Protein 3I26 (pdb70)

Nearest PDB structures (foldseek):
  3i27-assembly1_A  TM=1.002E+00  e=7.195E-81  Breda virus serotype 1
  3i26-assembly1_B  TM=1.000E+00  e=5.614E-80  Breda virus serotype 1
  3i27-assembly2_C  TM=1.001E+00  e=2.341E-76  Breda virus serotype 1
  3i1k-assembly1_A  TM=9.760E-01  e=5.670E-63  Porcine torovirus
  5jil-assembly1_A  TM=8.529E-01  e=7.135E-36  Rat coronavirus

Sequence (1456 aa):
TPVTPYYGPGHITFDWCGFGDSRSDCTNPQSPMSLDIPQQLCPKFSSKSSSSMFLSLHWNNHSSFVSYDYFNCGVEKVFYEGVNFSPRKQYSCWDEGVDGWIELKTRFYTKLYQMATTSRCIKLIQLQAPSSLPTLQAGVCRTNKQLPDNPRLALLSDTVPTSVQFVLPGSSGTTICTKHLVPFCYLNHGCFTTGGSCLPFGVSYVSDSFYYGYYDATPTESHDYVCDYLFMEPGTYNASTVGKFLVYPTKSYCMDTMNITVPVQAVQSIWSEQYASDDAIGQACKAPYCIFYNKTTPYTVTNGSDANHGDDEVRMMMQGLLRNSSCISPQGSTPLALYSTEMIYEPNYGSCPQFYKLFDTSGNETPVTPYYGPGHITFDWCGFGDSRSDCTNPQSPMSLDIPQQLCPKFSSKSSSSMFLSLHWNNHSSFVSYDYFNCGVEKVFYEGVNFSPRKQYSCWDEGVDGWIELKTRFYTKLYQMATTSRCIKLIQLQAPSSLPTLQAGVCRTNKQLPDNPRLALLSDTVPTSVQFVLPGSSGTTICTKHLVPFCYLNHGCFTTGGSCLPFGVSYVSDSFYYGYYDATPQIGSTESHDYVCDYLFMEPGTYNASTVGKFLVYPTKSYCMDTMNITVPVQAVQSIWSEQYASDDAIGQACKAPYCIFYNKTTPYTVTNGSDANHGDDEVRMMMQGLLRNSSCISPQGSTPLALYSTEMIYEPNYGSCPQFYKLFDTPVTPYYGPGHITFDWCGFGDSRSDCTNPQSPMSLDIPQQLCPKFSSKSSSSMFLSLHWNNHSSFVSYDYFNCGVEKVFYEGVNFSPRKQYSCWDEGVDGWIELKTRFYTKLYQMATTSRCIKLIQLQAPSSLPTLQAGVCRTNKQLPDNPRLALLSDTVPTSVQFVLPGSSGTTICTKHLVPFCYLNHGCFTTGGSCLPFGVSYVSDSFYYGYYDATPESHDYVCDYLFMEPGTYNASTVGKFLVYPTKSYCMDTMNITVPVQAVQSIWSEQYASDDAIGQACKAPYCIFYNKTTPYTVTNGSDANHGDDEVRMMMQGLLRNSSCISPQGSTPLALYSTEMIYEPNYGSCPQFYKLFTPVTPYYGPGHITFDWCGFGDSRSDCTNPQSPMSLDIPQQLCPKFSSKSSSSMFLSLHWNNHSSFVSYDYFNCGVEKVFYEGVNFSPRKQYSCWDEGVDGWIELKTRFYTKLYQMATTSRCIKLIQLQAPSSLPTLQAGVCRTNKQLPDNPRLALLSDTVPTSVQFVLPGSSGTTICTKHLVPFCYLNHGCFTTGGSCLPFGVSYVSDSFYYGYYDATPQIGSTESHDYVCDYLFMEPGTYNASTVGKFLVYPTKSYCMDTMNITVPVQAVQSIWSEQYASDDAIGQACKAPYCIFYNKTTPYTVTNGSDANHGDDEVRMMMQGLLRNSSCISPQGSTPLALYSTEMIYEPNYGSCPQFYKLFDTSGNE

Solvent-accessible surface area: 57028 Å² total; per-residue (Å²): 151,89,20,72,12,52,82,0,0,0,40,54,65,178,28,10,1,0,0,0,1,11,2,3,6,48,111,26,128,86,26,61,91,1,4,0,10,17,99,122,19,16,115,66,19,7,12,82,27,56,0,0,0,0,1,0,0,0,0,48,41,42,116,74,7,60,21,45,98,0,84,28,31,0,30,4,0,0,2,1,2,0,3,24,3,4,23,102,60,103,7,14,0,28,57,23,28,25,120,18,0,27,84,5,1,26,84,0,0,36,55,0,1,72,10,0,5,45,0,87,10,0,42,10,13,94,17,75,51,6,92,87,40,51,37,32,121,63,10,103,3,115,52,134,90,76,22,1,41,0,1,68,9,0,28,8,89,71,73,88,96,32,52,4,88,1,75,1,40,44,52,24,74,137,6,97,1,52,8,0,0,0,0,0,2,18,4,23,102,5,11,28,76,34,77,81,52,57,21,42,0,2,5,13,0,42,31,157,96,48,56,47,8,9,36,28,44,81,169,180,75,45,2,31,4,23,0,33,14,17,92,1,102,48,33,80,12,49,0,21,7,42,4,25,2,0,1,7,1,30,6,0,0,0,0,22,75,22,149,99,36,13,13,0,0,0,1,12,3,29,39,9,145,141,78,49,40,21,59,2,3,14,95,0,6,113,41,41,20,2,0,42,0,64,19,120,63,60,10,63,38,108,117,28,40,76,55,15,29,0,0,60,31,0,60,123,4,0,80,0,1,82,93,118,8,22,0,0,0,27,41,1,0,0,36,65,4,39,62,0,61,68,87,31,125,78,12,26,18,46,22,25,7,7,44,102,86,78,50,64,137,72,66,130,132,157,52,36,88,9,48,81,0,0,0,13,52,70,161,23,9,2,0,0,0,1,9,2,2,8,47,114,26,125,95,25,61,90,2,2,0,8,18,98,121,19,17,118,68,18,7,13,77,26,53,0,0,0,0,2,0,0,0,0,50,105,59,129,77,10,53,23,60,93,0,88,30,32,0,36,5,0,0,2,1,1,0,3,26,3,4,21,102,54,104,8,13,0,35,70,22,30,34,118,18,0,27,84,5,1,27,81,0,0,36,57,0,1,71,10,0,5,50,0,82,10,0,43,7,12,102,16,144,76,9,94,114,63,53,108,35,131,68,12,102,3,152,52,126,90,75,25,2,37,0,1,68,8,0,33,7,93,69,73,85,100,44,52,9,100,1,73,1,40,43,54,22,72,142,6,96,2,52,9,0,0,0,0,0,2,11,4,26,88,3,6,25,72,29,79,78,58,52,23,43,0,2,4,17,0,41,39,159,104,45,62,43,5,10,35,31,42,81,104,52,140,74,120,98,62,42,4,30,6,22,0,32,14,16,90,0,106,47,32,70,12,38,0,26,8,37,4,20,1,0,2,8,1,31,1,0,0,0,0,22,83,23,147,99,40,12,10,0,0,0,1,15,3,28,35,7,148,124,84,53,42,24,67,2,3,4,99,0,5,101,36,36,25,2,0,44,0,61,18,119,62,64,10,57,40,106,110,25,43,78,48,12,28,0,0,58,32,0,55,122,4,0,70,0,1,79,112,133,9,26,0,1,0,28,37,0,3,1,73,72,13,49,51,0,53,69,82,28,124,74,13,22,19,50,23,23,5,8,36,77,117,71,63,158,152,56,35,87,10,51,84,0,0,0,14,49,68,161,23,9,1,0,0,0,0,11,2,2,9,45,119,21,125,114,29,74,110,1,4,0,7,19,106,119,21,17,115,70,17,10,14,73,31,57,0,0,0,0,1,0,0,0,0,49,110,62,123,76,10,56,20,61,100,0,85,26,30,0,37,5,0,0,2,2,2,0,3,25,3,3,20,109,56,105,8,10,0,25,60,23,27,32,116,17,0,28,82,4,0,29,80,0,0,35,59,0,1,73,10,0,6,46,0,83,10,0,46,7,15,104,10,144,77,8,118,94,66,57,109,33,119,74,10,103,4,108,53,140,89,75,24,0,37,0,0,70,9,0,35,9,91,73,73,92,95,43,53,6,97,1,68,2,40,44,56,22,74,135,5,95,2,56,9,0,0,0,0,0,2,16,4,22,108,7,6,26,67,37,86,79,62,56,25,43,0,2,4,15,0,48,34,156,97,43,60,48,7,13,38,29,42,91,151,130,57,2,32,4,25,0,34,13,16,90,1,102,49,27,70,10,44,0,23,10,38,4,31,2,2,4,5,2,26,2,0,0,0,0,24,76,24,158,103,37,10,13,1,0,0,1,12,5,31,30,5,146,126,82,56,41,26,62,2,4,5,90,0,4,97,42,43,29,2,0,46,0,62,19,123,65,58,9,59,37,110,100,28,42,76,51,13,28,0,0,57,26,0,59,123,4,0,76,0,1,75,113,130,10,27,0,0,0,27,38,0,4,0,79,68,13,49,49,0,58,70,85,27,126,80,12,27,20,49,23,23,6,7,41,90,147,82,98,158,68,22,75,12,50,84,0,0,0,38,54,67,170,23,10,1,0,0,0,1,10,2,2,7,47,115,22,124,97,30,59,81,1,4,0,9,19,101,126,20,16,115,66,18,7,13,77,26,55,0,0,0,0,2,0,0,0,0,48,41,40,97,88,10,60,18,54,50,0,87,30,29,0,32,4,1,0,2,1,2,0,3,24,2,4,27,97,53,125,7,14,0,22,60,22,29,48,118,17,1,25,84,5,2,27,80,0,0,37,57,0,1,72,10,0,7,49,0,89,9,0,43,4,12,55,11,103,65,6,102,86,46,52,39,33,124,63,10,96,2,112,52,138,89,76,24,1,41,0,1,65,8,0,27,6,89,69,72,86,98,34,51,5,92,1,59,1,32,43,52,23,73,142,7,97,1,54,8,0,0,0,0,0,2,14,5,25,88,4,4,25,60,30,84,64,64,57,29,44,0,1,3,16,0,43,37,161,99,45,60,48,7,10,40,28,40,84,108,49,194,41,131,118,44,58,0,32,4,22,0,33,14,15,90,1,102,49,32,79,13,52,0,22,6,41,5,27,2,0,2,7,0,32,0,0,0,0,0,23,75,21,150,93,48,12,15,1,0,1,1,20,5,25,37,10,144,139,74,53,42,24,67,2,3,7,91,0,6,92,36,42,22,2,0,43,0,61,18,124,62,59,10,60,36,108,99,27,40,76,60,14,30,0,0,58,30,0,61,126,3,0,80,0,1,75,96,122,8,25,0,0,0,28,41,1,0,0,35,64,10,42,63,0,56,67,79,27,120,82,11,28,20,48,25,26,7,8,40,88,87,87,43,67,138,68,77,126,126

Secondary structure (DSSP, 8-state):
--B--BSS---SSS-EEEEESGGG-TTSTTTTTT-SS-GGGGGGEEE-TT--HHHHHH---BTTB-----EEE-SEEEEE--TTSSGGG---SSSSHHHHHHHHHHHHHHHHHHHHTT-SEEEEEEPPPPSS---EEE---TT-SPPPSSSEEEEESS---EEEEEEE-SEETTEE-SEEEEEEEEE-SS-EEETTEEE-EEEEEEETTEEEEEEE--------EEEEEEEE-SEEEEEEESSSEEEE-SEEEEE---SS---EEEE-----TTS----HHHHHS-TTTEEEE--SS---EEEEEETTEEEHHHHHHHGGGGS--SEEETTEEE-S-SEESS---SS-EES-PEEGGGG--S---/--B--BSS---SSS-EEEEESGGG-TTSTTTTTT-SS-GGGGGGEEE-TT--HHHHHH--SBTTB-----EEE-SEEEEE--TTSSGGG---SSTTHHHHHHHHHHHHHHHHHHHHTT-SEEEEEEPPPPTT----EEP--TT-SPPPSSSEEEE-SS-S-EEEEEEE-SEETTEE-SEEEEEEEEE-SS-EEETTEEE-EEEEEEETTEEEEEEE-PPPPTT-----EEEEEEEE-SEEEEEEESSSEEEE-SEEEEE---SS---EEEE-----TTS----HHHHH--TTTEEEE--SS---EEEEEETTEEEHHHHHHHGGGGS--SEEETTEEE-S-SEESS---SS-EES--EEGGGG-/--B-PBSS--BSSS-EEEEESGGG-TTSTTTTTT-SS-GGGGGGEEE-TT--HHHHHH--SBTTB-----EEE-SEEEEE--TTSSGGG---SSTTHHHHHHHHHHHHHHHHHHHHTT-SEEEEEE----TT---EEE---TTSSPPPSSSEEEEESS-S-EEEEEEE-SEETTEE-SEEEEEEEEE-SS-EEETTEEE-EEEEEE-SS-EEEEEE-------EEEEEEEE-SEEEEEEESSSEEEE-SEEEEE---SS---EEEE-----TTS----HHHHHS-TTTEEEE--SS---EEEEEETTEEEHHHHHHHGGGGSB-SEEETTEEE-S-SEESS---SS-EES-PEEGGG-/--B-PBSS---SSS-EEEEESGGG-TTSTTTTTT-SS-GGGGGGEEE-TT--HHHHHH--SBTTB-----EEE-SEEEEE--TTSSGGG---SSTTHHHHHHHHHHHHHHHHHHHHTT-SEEEEEEPPPPSS---EEEP--TT-SPPPSSSEEEEESS-S-EEEEEEE-SEETTEE-SEEEEEEEEE-SS-EESSSSEE-EEEEEEETTEEEEEEE-PPPSSS-----EEEEEEEE-SEEEEEEESSSEEEE-SEEEEE---SS---EEEE-----TTS----HHHHH--TTTEEEE--SS---EEEEEETTEEEHHHHHHHGGGGS--SEEETTEEE-S-SEESS---SS-EES-PEEGGGG--SS--

GO terms:
  GO:0001681 sialate O-acetylesterase activity (F, IDA)
  GO:0030246 carbohydrate binding (F, IMP)

B-factor: mean 25.12, std 9.54, range [10.45, 76.79]

InterPro domains:
  IPR003860 Haemagglutinin-esterase glycoprotein, haemagglutinin domain [PF02710] (122-261)
  IPR007142 Haemagglutinin-esterase glycoprotein, core [PF03996] (2-377)
  IPR008980 Viral capsid/haemagglutinin protein [SSF49818] (133-277)

Radius of gyration: 41.11 Å; Cα contacts (8 Å, |Δi|>4): 3848; chains: 4; bounding box: 92×136×105 Å

Foldseek 3Di:
DAKAFQFFFADQDPFEAEEEEQQLACVPPFPPLQHLFDVVCSVRYQYYHLADPVLQQFADDDPLGHHGFGKDFGLEYEYAYDASLFCLVFDFFFDCGSVQVLVVLLQQLLVVLQVSQFFGMKTKDFWDDQPDDADWAFDGGPVRDDGGVFFGKTWHPKFAKDKTKTFDDQADDPGGFQKKWGKDKWWDDAFCDDPHDRHWTKKWKDDPVDIDIDIHHDDVRGTGIHIHIDIGGGDMIITITSTTITTDGGIIIGTDGDPGGHAYEYEDHHFAPVGGGDCSVVSSADPPRYQYRYDPDGQCADRHDDSGGHRPRSSSNSVLHVDNFQKQANSHGIHDDAEYCDDGDDDMDGHDHYHVLVPDDPVPD/DADAFQFFFADADPFEAEEEEQQLACVPPFPPQQHLFPVVCSVRYQYYHLADPVLQQFADDDPNGHHGWGKDFGLEYEYAYDASLFCLVFDFFFPCGSVQVLVVSLQVLLVVLQVCQFFGMKTKDFWDDFPPDADWAFDGGPVRDDGTVFFGKTWHPKFAKDKTKTFQAQADVPAGFQKKWGKDKWWDDAFCDDPHDGHWTKKWKDDPPDTDIDIHHDDDDDPPDGTGIHIHTDIGGGGMIMIITRGTITTGGGIIIGTDGDDGGDAYEYEDHHAAPVGGGDCSNVSSADPPRYQYRYDPDGQCADRHDDSGGHRPVSSSNNVNHVDNFFKQANSHTHHDDQEHCDDGDDDMDGHDHHHVVVVD/DADAFQAFFADQDPFEAEEAEQQLAQVPPFPPQQHLFPVVCSVRYFYYHLADPLLQQFADDDPLGHHDWGKHFGLEYEYAYDASLFCLSQDFFFDCGSVLVLVVLLQLLLVVLQVVQFFGMKTKDFWDDFDVDDDWAFDGGPVRDDGGVFQGKTFDPKFAKDKTKTFQDQADVPGGFQKKWGKDKWWDDAFCDDPHDGHWWKKWKDDPPDIDIDIHHDDPGTHIHIHIDIDGGGMIMTITNGTITTGGGIIIGTDGDDGGHAYEYEDHHAAPVGGGDCSNVSSADPPRYQYRYDPDGQCRDRHDDSGGHRPRSSSNSVNHVDNFFKQANSHTHHDDQEHCDCGDPPMDGHDHHHPVVD/DAWAFQAFFADADPFEAEEEEQQLACVNPFPPQQHLFPPVCSVRYQYYHLADPVLQQFADDDVLRHHDWGKDFGLEYEYAYDASLFCLSQDFFFPCGSVQVLVVSLQLLLVVLQVVQFFGMKTKDFWDPFPDDADWAFDGGPVRPDGTVFFGKTWHPKFAKDKTKTFQAQADVVAGFFKKWGKDKWKDDAFPDDPHDGHKWKKWKDDPVDTDIDIHHDDDDDPDDGIGIHIHTDIGGGGMIITITNTTITTGGRIIIGTDGDPGGHAYEYEDHHFAPVGGGDCSNVSSQDPPRYQYRYDPDGQQADRHPDSGGHRPRSSSNNVNHVDQFQKQANSHGDHDDAEYCDDGDPDMDGDDHHHPVVPDPPPPD

Structure (mmCIF, N/CA/C/O backbone):
data_3I26
#
_entry.id   3I26
#
_cell.length_a   67.790
_cell.length_b   113.430
_cell.length_c   273.540
_cell.angle_alpha   90.00
_cell.angle_beta   90.00
_cell.angle_gamma   90.00
#
_symmetry.space_group_name_H-M   'P 21 21 21'
#
loop_
_entity.id
_entity.type
_entity.pdbx_description
1 polymer Hemagglutinin-esterase
2 branched alpha-D-mannopyranose-(1-3)-beta-D-mannopyranose-(1-4)-2-acetamido-2-deoxy-beta-D-glucopyranose-(1-4)-2-acetamido-2-deoxy-beta-D-glucopyranose
3 branched 2-acetamido-2-deoxy-beta-D-glucopyranose-(1-4)-2-acetamido-2-deoxy-beta-D-glucopyranose
4 branched alpha-D-mannopyranose-(1-6)-beta-D-mannopyranose-(1-4)-2-acetamido-2-deoxy-beta-D-glucopyranose-(1-4)-2-acetamido-2-deoxy-beta-D-glucopyranose
5 branched alpha-D-mannopyranose-(1-3)-[alpha-D-mannopyranose-(1-6)]beta-D-mannopyranose-(1-4)-2-acetamido-2-deoxy-beta-D-glucopyranose-(1-4)-2-acetamido-2-deoxy-beta-D-glucopyranose
6 branched beta-D-mannopyranose-(1-4)-2-acetamido-2-deoxy-beta-D-glucopyranose-(1-4)-2-acetamido-2-deoxy-beta-D-glucopyranose
7 branched alpha-D-mannopyranose-(1-3)-[alpha-D-mannopyranose-(1-6)]alpha-D-mannopyranose-(1-6)-[alpha-D-mannopyranose-(1-3)]beta-D-mannopyranose-(1-4)-2-acetamido-2-deoxy-beta-D-glucopyranose-(1-4)-2-acetamido-2-deoxy-beta-D-glucopyranose
8 non-polymer 2-acetamido-2-deoxy-beta-D-glucopyranose
9 water water
#
loop_
_atom_site.group_PDB
_atom_site.id
_atom_site.type_symbol
_atom_site.label_atom_id
_atom_site.label_alt_id
_atom_site.label_comp_id
_atom_site.label_asym_id
_atom_site.label_entity_id
_atom_site.label_seq_id
_atom_site.pdbx_PDB_ins_code
_atom_site.Cartn_x
_atom_site.Cartn_y
_atom_site.Cartn_z
_atom_site.occupancy
_atom_site.B_iso_or_equiv
_atom_site.auth_seq_id
_atom_site.auth_comp_id
_atom_site.auth_asym_id
_atom_site.auth_atom_id
_atom_site.pdbx_PDB_model_num
ATOM 1 N N . THR A 1 2 ? -5.471 -26.183 -45.415 1.00 25.04 16 THR A N 1
ATOM 2 C CA . THR A 1 2 ? -4.490 -27.255 -45.034 1.00 24.54 16 THR A CA 1
ATOM 3 C C . THR A 1 2 ? -3.672 -26.742 -43.803 1.00 22.53 16 THR A C 1
ATOM 4 O O . THR A 1 2 ? -3.603 -25.554 -43.579 1.00 22.46 16 THR A O 1
ATOM 8 N N . PRO A 1 3 ? -3.084 -27.631 -43.002 1.00 20.95 17 PRO A N 1
ATOM 9 C CA . PRO A 1 3 ? -2.454 -27.212 -41.737 1.00 19.86 17 PRO A CA 1
ATOM 10 C C . PRO A 1 3 ? -1.241 -26.296 -41.925 1.00 17.62 17 PRO A C 1
ATOM 11 O O . PRO A 1 3 ? -0.573 -26.353 -42.945 1.00 17.00 17 PRO A O 1
ATOM 15 N N . VAL A 1 4 ? -0.966 -25.461 -40.936 1.00 16.37 18 VAL A N 1
ATOM 16 C CA . VAL A 1 4 ? 0.111 -24.481 -41.055 1.00 15.25 18 VAL A CA 1
ATOM 17 C C . VAL A 1 4 ? 0.917 -24.524 -39.779 1.00 15.66 18 VAL A C 1
ATOM 18 O O . VAL A 1 4 ? 0.434 -25.008 -38.749 1.00 15.45 18 VAL A O 1
ATOM 22 N N . THR A 1 5 ? 2.145 -24.008 -39.874 1.00 15.99 19 THR A N 1
ATOM 23 C CA . THR A 1 5 ? 3.096 -23.962 -38.783 1.00 15.98 19 THR A CA 1
ATOM 24 C C . THR A 1 5 ? 3.635 -22.526 -38.694 1.00 15.82 19 THR A C 1
ATOM 25 O O . THR A 1 5 ? 4.091 -21.977 -39.700 1.00 15.50 19 THR A O 1
ATOM 29 N N . PRO A 1 6 ? 3.599 -21.924 -37.495 1.00 16.34 20 PRO A N 1
ATOM 30 C CA . PRO A 1 6 ? 4.066 -20.544 -37.425 1.00 16.61 20 PRO A CA 1
ATOM 31 C C . PRO A 1 6 ? 5.513 -20.409 -37.841 1.00 16.60 20 PRO A C 1
ATOM 32 O O . PRO A 1 6 ? 6.345 -21.273 -37.499 1.00 17.08 20 PRO A O 1
ATOM 36 N N . TYR A 1 7 ? 5.787 -19.368 -38.629 1.00 16.66 21 TYR A N 1
ATOM 37 C CA . TYR A 1 7 ? 7.122 -19.066 -39.096 1.00 16.37 21 TYR A CA 1
ATOM 38 C C . TYR A 1 7 ? 7.709 -18.057 -38.101 1.00 16.41 21 TYR A C 1
ATOM 39 O O . TYR A 1 7 ? 7.165 -16.970 -37.935 1.00 16.29 21 TYR A O 1
ATOM 48 N N . TYR A 1 8 ? 8.799 -18.427 -37.445 1.00 16.82 22 TYR A N 1
ATOM 49 C CA . TYR A 1 8 ? 9.349 -17.627 -36.344 1.00 17.14 22 TYR A CA 1
ATOM 50 C C . TYR A 1 8 ? 10.029 -16.338 -36.816 1.00 17.10 22 TYR A C 1
ATOM 51 O O . TYR A 1 8 ? 11.063 -16.365 -37.475 1.00 15.28 22 TYR A O 1
ATOM 60 N N . GLY A 1 9 ? 9.415 -15.209 -36.456 1.00 17.48 23 GLY A N 1
ATOM 61 C CA . GLY A 1 9 ? 9.860 -13.914 -36.923 1.00 17.22 23 GLY A CA 1
ATOM 62 C C . GLY A 1 9 ? 8.647 -13.036 -37.066 1.00 17.04 23 GLY A C 1
ATOM 63 O O . GLY A 1 9 ? 7.515 -13.528 -36.937 1.00 17.72 23 GLY A O 1
ATOM 64 N N . PRO A 1 10 ? 8.862 -11.736 -37.299 1.00 17.12 24 PRO A N 1
ATOM 65 C CA . PRO A 1 10 ? 7.748 -10.852 -37.469 1.00 17.02 24 PRO A CA 1
ATOM 66 C C . PRO A 1 10 ? 7.052 -11.078 -38.808 1.00 17.20 24 PRO A C 1
ATOM 67 O O . PRO A 1 10 ? 7.552 -11.808 -39.654 1.00 16.02 24 PRO A O 1
ATOM 71 N N . GLY A 1 11 ? 5.897 -10.453 -38.975 1.00 17.41 25 GLY A N 1
ATOM 72 C CA . GLY A 1 11 ? 5.200 -10.524 -40.238 1.00 17.84 25 GLY A CA 1
ATOM 73 C C . GLY A 1 11 ? 4.174 -9.408 -40.354 1.00 18.04 25 GLY A C 1
ATOM 74 O O . GLY A 1 11 ? 4.016 -8.596 -39.442 1.00 18.22 25 GLY A O 1
ATOM 75 N N . HIS A 1 12 ? 3.485 -9.367 -41.491 1.00 17.79 26 HIS A N 1
ATOM 76 C CA . HIS A 1 12 ? 2.411 -8.412 -41.678 1.00 17.99 26 HIS A CA 1
ATOM 77 C C . HIS A 1 12 ? 1.272 -9.057 -42.444 1.00 18.04 26 HIS A C 1
ATOM 78 O O . HIS A 1 12 ? 1.519 -9.852 -43.351 1.00 17.62 26 HIS A O 1
ATOM 85 N N . ILE A 1 13 ? 0.038 -8.708 -42.060 1.00 18.17 27 ILE A N 1
ATOM 86 C CA . ILE A 1 13 ? -1.192 -9.231 -42.666 1.00 18.66 27 ILE A CA 1
ATOM 87 C C . ILE A 1 13 ? -1.694 -8.336 -43.806 1.00 19.43 27 ILE A C 1
ATOM 88 O O . ILE A 1 13 ? -2.254 -8.839 -44.771 1.00 18.70 27 ILE A O 1
ATOM 93 N N . THR A 1 14 ? -1.495 -7.018 -43.690 1.00 20.15 28 THR A N 1
ATOM 94 C CA . THR A 1 14 ? -1.954 -6.065 -44.703 1.00 21.53 28 THR A CA 1
ATOM 95 C C . THR A 1 14 ? -0.804 -5.230 -45.267 1.00 21.68 28 THR A C 1
ATOM 96 O O . THR A 1 14 ? 0.304 -5.274 -44.773 1.00 21.79 28 THR A O 1
ATOM 100 N N . PHE A 1 15 ? -1.122 -4.429 -46.275 1.00 22.74 29 PHE A N 1
ATOM 101 C CA . PHE A 1 15 ? -0.188 -3.496 -46.910 1.00 23.25 29 PHE A CA 1
ATOM 102 C C . PHE A 1 15 ? 0.252 -2.371 -45.974 1.00 22.68 29 PHE A C 1
ATOM 103 O O . PHE A 1 15 ? 1.291 -1.753 -46.198 1.00 23.08 29 PHE A O 1
ATOM 111 N N . ASP A 1 16 ? -0.530 -2.141 -44.917 1.00 21.88 30 ASP A N 1
ATOM 112 C CA . ASP A 1 16 ? -0.419 -0.961 -44.069 1.00 21.71 30 ASP A CA 1
ATOM 113 C C . ASP A 1 16 ? 0.452 -1.284 -42.871 1.00 19.94 30 ASP A C 1
ATOM 114 O O . ASP A 1 16 ? -0.050 -1.475 -41.769 1.00 19.59 30 ASP A O 1
ATOM 119 N N . TRP A 1 17 ? 1.753 -1.423 -43.112 1.00 19.29 31 TRP A N 1
ATOM 120 C CA . TRP A 1 17 ? 2.707 -1.750 -42.057 1.00 18.06 31 TRP A CA 1
ATOM 121 C C . TRP A 1 17 ? 3.975 -0.930 -42.217 1.00 18.19 31 TRP A C 1
ATOM 122 O O . TRP A 1 17 ? 4.236 -0.359 -43.273 1.00 17.44 31 TRP A O 1
ATOM 133 N N . CYS A 1 18 ? 4.755 -0.836 -41.149 1.00 17.44 32 CYS A N 1
ATOM 134 C CA . CYS A 1 18 ? 5.989 -0.094 -41.219 1.00 17.80 32 CYS A CA 1
ATOM 135 C C . CYS A 1 18 ? 6.976 -0.592 -40.220 1.00 17.42 32 CYS A C 1
ATOM 136 O O . CYS A 1 18 ? 6.617 -1.294 -39.283 1.00 18.52 32 CYS A O 1
ATOM 139 N N . GLY A 1 19 ? 8.220 -0.186 -40.408 1.00 18.09 33 GLY A N 1
ATOM 140 C CA . GLY A 1 19 ? 9.300 -0.581 -39.510 1.00 17.76 33 GLY A CA 1
ATOM 141 C C . GLY A 1 19 ? 10.047 0.627 -38.987 1.00 17.78 33 GLY A C 1
ATOM 142 O O . GLY A 1 19 ? 10.046 1.695 -39.607 1.00 17.36 33 GLY A O 1
ATOM 143 N N . PHE A 1 20 ? 10.677 0.433 -37.827 1.00 16.77 34 PHE A N 1
ATOM 144 C CA . PHE A 1 20 ? 11.582 1.412 -37.223 1.00 17.32 34 PHE A CA 1
ATOM 145 C C . PHE A 1 20 ? 12.890 0.710 -36.918 1.00 17.09 34 PHE A C 1
ATOM 146 O O . PHE A 1 20 ? 12.892 -0.377 -36.316 1.00 16.94 34 PHE A O 1
ATOM 154 N N . GLY A 1 21 ? 14.002 1.324 -37.289 1.00 16.93 35 GLY A N 1
ATOM 155 C CA . GLY A 1 21 ? 15.271 0.638 -37.118 1.00 16.57 35 GLY A CA 1
ATOM 156 C C . GLY A 1 21 ? 16.514 1.489 -37.039 1.00 16.82 35 GLY A C 1
ATOM 157 O O . GLY A 1 21 ? 16.462 2.696 -36.756 1.00 15.88 35 GLY A O 1
ATOM 158 N N . ASP A 1 22 ? 17.637 0.814 -37.266 1.00 16.37 36 ASP A N 1
ATOM 159 C CA . ASP A 1 22 ? 18.968 1.374 -37.104 1.00 16.88 36 ASP A CA 1
ATOM 160 C C . ASP A 1 22 ? 19.838 0.920 -38.297 1.00 16.92 36 ASP A C 1
ATOM 161 O O . ASP A 1 22 ? 19.288 0.643 -39.361 1.00 16.54 36 ASP A O 1
ATOM 166 N N . SER A 1 23 ? 21.168 0.827 -38.136 1.00 17.06 37 SER A N 1
ATOM 167 C CA . SER A 1 23 ? 22.067 0.436 -39.243 1.00 17.18 37 SER A CA 1
ATOM 168 C C . SER A 1 23 ? 21.645 -0.840 -39.951 1.00 17.36 37 SER A C 1
ATOM 169 O O . SER A 1 23 ? 21.867 -0.993 -41.151 1.00 18.36 37 SER A O 1
ATOM 172 N N . ARG A 1 24 ? 21.080 -1.768 -39.198 1.00 16.88 38 ARG A N 1
ATOM 173 C CA . ARG A 1 24 ? 20.762 -3.082 -39.718 1.00 16.58 38 ARG A CA 1
ATOM 174 C C . ARG A 1 24 ? 19.505 -3.097 -40.615 1.00 16.27 38 ARG A C 1
ATOM 175 O O . ARG A 1 24 ? 19.146 -4.148 -41.144 1.00 17.44 38 ARG A O 1
ATOM 183 N N . SER A 1 25 ? 18.834 -1.954 -40.760 1.00 15.97 39 SER A N 1
ATOM 184 C CA . SER A 1 25 ? 17.746 -1.798 -41.760 1.00 16.92 39 SER A CA 1
ATOM 185 C C . SER A 1 25 ? 17.840 -0.472 -42.520 1.00 17.28 39 SER A C 1
ATOM 186 O O . SER A 1 25 ? 16.827 0.053 -43.003 1.00 17.87 39 SER A O 1
ATOM 189 N N . ASP A 1 26 ? 19.060 0.052 -42.640 1.00 18.17 40 ASP A N 1
ATOM 190 C CA . ASP A 1 26 ? 19.323 1.318 -43.280 1.00 18.24 40 ASP A CA 1
ATOM 191 C C . ASP A 1 26 ? 20.051 1.079 -44.602 1.00 18.94 40 ASP A C 1
ATOM 192 O O . ASP A 1 26 ? 21.242 0.842 -44.611 1.00 18.47 40 ASP A O 1
ATOM 197 N N . CYS A 1 27 ? 19.328 1.179 -45.720 1.00 18.98 41 CYS A N 1
ATOM 198 C CA . CYS A 1 27 ? 19.943 0.989 -47.032 1.00 20.17 41 CYS A CA 1
ATOM 199 C C . CYS A 1 27 ? 20.874 2.118 -47.493 1.00 21.04 41 CYS A C 1
ATOM 200 O O . CYS A 1 27 ? 21.560 1.974 -48.515 1.00 21.64 41 CYS A O 1
ATOM 203 N N . THR A 1 28 ? 20.910 3.222 -46.760 1.00 22.30 42 THR A N 1
ATOM 204 C CA . THR A 1 28 ? 21.815 4.323 -47.069 1.00 22.98 42 THR A CA 1
ATOM 205 C C . THR A 1 28 ? 23.226 4.051 -46.539 1.00 23.36 42 THR A C 1
ATOM 206 O O . THR A 1 28 ? 24.167 4.716 -46.950 1.00 23.54 42 THR A O 1
ATOM 210 N N . ASN A 1 29 ? 23.361 3.092 -45.623 1.00 23.11 43 ASN A N 1
ATOM 211 C CA . ASN A 1 29 ? 24.664 2.684 -45.079 1.00 23.62 43 ASN A CA 1
ATOM 212 C C . ASN A 1 29 ? 25.624 2.325 -46.217 1.00 24.09 43 ASN A C 1
ATOM 213 O O . ASN A 1 29 ? 25.295 1.472 -47.038 1.00 23.79 43 ASN A O 1
ATOM 218 N N . PRO A 1 30 ? 26.831 2.936 -46.241 1.00 25.01 44 PRO A N 1
ATOM 219 C CA . PRO A 1 30 ? 27.794 2.613 -47.294 1.00 25.51 44 PRO A CA 1
ATOM 220 C C . PRO A 1 30 ? 27.999 1.101 -47.538 1.00 25.49 44 PRO A C 1
ATOM 221 O O . PRO A 1 30 ? 28.244 0.709 -48.671 1.00 26.17 44 PRO A O 1
ATOM 225 N N . GLN A 1 31 ? 27.874 0.266 -46.506 1.00 25.65 45 GLN A N 1
ATOM 226 C CA . GLN A 1 31 ? 28.054 -1.190 -46.668 1.00 26.00 45 GLN A CA 1
ATOM 227 C C . GLN A 1 31 ? 26.796 -1.996 -47.032 1.00 25.31 45 GLN A C 1
ATOM 228 O O . GLN A 1 31 ? 26.854 -3.217 -47.072 1.00 25.01 45 GLN A O 1
ATOM 234 N N . SER A 1 32 ? 25.666 -1.334 -47.295 1.00 25.03 46 SER A N 1
ATOM 235 C CA . SER A 1 32 ? 24.417 -2.052 -47.643 1.00 24.41 46 SER A CA 1
ATOM 236 C C . SER A 1 32 ? 24.602 -2.709 -49.006 1.00 24.28 46 SER A C 1
ATOM 237 O O . SER A 1 32 ? 25.211 -2.099 -49.888 1.00 24.86 46 SER A O 1
ATOM 240 N N . PRO A 1 33 ? 24.074 -3.935 -49.204 1.00 23.36 47 PRO A N 1
ATOM 241 C CA . PRO A 1 33 ? 23.248 -4.765 -48.323 1.00 23.02 47 PRO A CA 1
ATOM 242 C C . PRO A 1 33 ? 23.981 -5.765 -47.400 1.00 22.99 47 PRO A C 1
ATOM 243 O O . PRO A 1 33 ? 23.322 -6.536 -46.697 1.00 22.10 47 PRO A O 1
ATOM 247 N N . MET A 1 34 ? 25.312 -5.769 -47.391 1.00 22.58 48 MET A N 1
ATOM 248 C CA . MET A 1 34 ? 26.042 -6.703 -46.537 1.00 23.27 48 MET A CA 1
ATOM 249 C C . MET A 1 34 ? 25.807 -6.379 -45.051 1.00 22.23 48 MET A C 1
ATOM 250 O O . MET A 1 34 ? 25.957 -7.247 -44.188 1.00 22.58 48 MET A O 1
ATOM 255 N N . SER A 1 35 ? 25.452 -5.125 -44.784 1.00 20.76 49 SER A N 1
ATOM 256 C CA . SER A 1 35 ? 25.206 -4.617 -43.422 1.00 19.91 49 SER A CA 1
ATOM 257 C C . SER A 1 35 ? 23.766 -4.788 -42.944 1.00 18.84 49 SER A C 1
ATOM 258 O O . SER A 1 35 ? 23.469 -4.477 -41.803 1.00 18.73 49 SER A O 1
ATOM 261 N N . LEU A 1 36 ? 22.886 -5.317 -43.797 1.00 17.90 50 LEU A N 1
ATOM 262 C CA . LEU A 1 36 ? 21.452 -5.444 -43.468 1.00 17.65 50 LEU A CA 1
ATOM 263 C C . LEU A 1 36 ? 21.115 -6.744 -42.721 1.00 17.45 50 LEU A C 1
ATOM 264 O O . LEU A 1 36 ? 21.731 -7.774 -42.959 1.00 16.98 50 LEU A O 1
ATOM 269 N N . ASP A 1 37 ? 20.114 -6.683 -41.837 1.00 17.05 51 ASP A N 1
ATOM 270 C CA . ASP A 1 37 ? 19.502 -7.889 -41.270 1.00 17.18 51 ASP A CA 1
ATOM 271 C C . ASP A 1 37 ? 18.120 -8.134 -41.876 1.00 17.36 51 ASP A C 1
ATOM 272 O O . ASP A 1 37 ? 17.547 -9.188 -41.624 1.00 17.20 51 ASP A O 1
ATOM 277 N N . ILE A 1 38 ? 17.604 -7.171 -42.659 1.00 17.51 52 ILE A N 1
ATOM 278 C CA . ILE A 1 38 ? 16.315 -7.307 -43.376 1.00 18.01 52 ILE A CA 1
ATOM 279 C C . ILE A 1 38 ? 16.519 -7.497 -44.874 1.00 18.97 52 ILE A C 1
ATOM 280 O O . ILE A 1 38 ? 17.605 -7.201 -45.402 1.00 18.98 52 ILE A O 1
ATOM 285 N N . PRO A 1 39 ? 15.490 -8.002 -45.566 1.00 19.65 53 PRO A N 1
ATOM 286 C CA . PRO A 1 39 ? 15.562 -8.023 -47.014 1.00 20.26 53 PRO A CA 1
ATOM 287 C C . PRO A 1 39 ? 15.739 -6.616 -47.553 1.00 20.70 53 PRO A C 1
ATOM 288 O O . PRO A 1 39 ? 15.014 -5.708 -47.166 1.00 20.88 53 PRO A O 1
ATOM 292 N N . GLN A 1 40 ? 16.709 -6.439 -48.435 1.00 20.98 54 GLN A N 1
ATOM 293 C CA . GLN A 1 40 ? 17.015 -5.128 -48.999 1.00 21.75 54 GLN A CA 1
ATOM 294 C C . GLN A 1 40 ? 15.775 -4.458 -49.588 1.00 20.89 54 GLN A C 1
ATOM 295 O O . GLN A 1 40 ? 15.602 -3.254 -49.480 1.00 20.27 54 GLN A O 1
ATOM 301 N N . GLN A 1 41 ? 14.883 -5.250 -50.171 1.00 21.42 55 GLN A N 1
ATOM 302 C CA . GLN A 1 41 ? 13.679 -4.711 -50.800 1.00 21.38 55 GLN A CA 1
ATOM 303 C C . GLN A 1 41 ? 12.672 -4.179 -49.785 1.00 20.99 55 GLN A C 1
ATOM 304 O O . GLN A 1 41 ? 11.672 -3.571 -50.178 1.00 20.48 55 GLN A O 1
ATOM 310 N N . LEU A 1 42 ? 12.900 -4.444 -48.500 1.00 20.15 56 LEU A N 1
ATOM 311 C CA . LEU A 1 42 ? 12.029 -3.918 -47.458 1.00 19.92 56 LEU A CA 1
ATOM 312 C C . LEU A 1 42 ? 12.536 -2.607 -46.826 1.00 19.75 56 LEU A C 1
ATOM 313 O O . LEU A 1 42 ? 11.841 -1.996 -45.992 1.00 18.16 56 LEU A O 1
ATOM 318 N N . CYS A 1 43 ? 13.710 -2.144 -47.240 1.00 19.16 57 CYS A N 1
ATOM 319 C CA . CYS A 1 43 ? 14.209 -0.852 -46.772 1.00 19.74 57 CYS A CA 1
ATOM 320 C C . CYS A 1 43 ? 13.197 0.295 -46.844 1.00 19.54 57 CYS A C 1
ATOM 321 O O . CYS A 1 43 ? 13.093 1.073 -45.892 1.00 20.21 57 CYS A O 1
ATOM 324 N N . PRO A 1 44 ? 12.450 0.412 -47.954 1.00 19.25 58 PRO A N 1
ATOM 325 C CA . PRO A 1 44 ? 11.522 1.537 -48.002 1.00 19.11 58 PRO A CA 1
ATOM 326 C C . PRO A 1 44 ? 10.379 1.445 -46.982 1.00 18.65 58 PRO A C 1
ATOM 327 O O . PRO A 1 44 ? 9.671 2.422 -46.822 1.00 18.87 58 PRO A O 1
ATOM 331 N N . LYS A 1 45 ? 10.184 0.291 -46.327 1.00 17.97 59 LYS A N 1
ATOM 332 C CA . LYS A 1 45 ? 9.132 0.141 -45.320 1.00 17.97 59 LYS A CA 1
ATOM 333 C C . LYS A 1 45 ? 9.588 0.598 -43.939 1.00 17.16 59 LYS A C 1
ATOM 334 O O . LYS A 1 45 ? 8.762 0.702 -43.024 1.00 16.42 59 LYS A O 1
ATOM 340 N N . PHE A 1 46 ? 10.896 0.849 -43.814 1.00 16.77 60 PHE A N 1
ATOM 341 C CA . PHE A 1 46 ? 11.554 1.178 -42.543 1.00 16.49 60 PHE A CA 1
ATOM 342 C C . PHE A 1 46 ? 11.974 2.660 -42.448 1.00 17.12 60 PHE A C 1
ATOM 343 O O . PHE A 1 46 ? 12.343 3.280 -43.442 1.00 17.97 60 PHE A O 1
ATOM 351 N N . SER A 1 47 ? 11.893 3.187 -41.229 1.00 16.72 61 SER A N 1
ATOM 352 C CA . SER A 1 47 ? 12.429 4.480 -40.844 1.00 17.16 61 SER A CA 1
ATOM 353 C C . SER A 1 47 ? 13.571 4.111 -39.922 1.00 17.33 61 SER A C 1
ATOM 354 O O . SER A 1 47 ? 13.335 3.700 -38.779 1.00 17.46 61 SER A O 1
ATOM 357 N N . SER A 1 48 ? 14.786 4.247 -40.443 1.00 17.14 62 SER A N 1
ATOM 358 C CA . SER A 1 48 ? 15.999 3.702 -39.832 1.00 17.88 62 SER A CA 1
ATOM 359 C C . SER A 1 48 ? 17.179 4.618 -40.114 1.00 17.86 62 SER A C 1
ATOM 360 O O . SER A 1 48 ? 17.278 5.216 -41.191 1.00 18.58 62 SER A O 1
ATOM 363 N N . LYS A 1 49 ? 18.066 4.747 -39.133 1.00 18.52 63 LYS A N 1
ATOM 364 C CA . LYS A 1 49 ? 19.339 5.420 -39.344 1.00 19.17 63 LYS A CA 1
ATOM 365 C C . LYS A 1 49 ? 20.460 4.703 -38.611 1.00 19.00 63 LYS A C 1
ATOM 366 O O . LYS A 1 49 ? 20.349 4.405 -37.415 1.00 17.73 63 LYS A O 1
ATOM 372 N N . SER A 1 50 ? 21.548 4.458 -39.343 1.00 19.02 64 SER A N 1
ATOM 373 C CA . SER A 1 50 ? 22.772 3.887 -38.770 1.00 18.46 64 SER A CA 1
ATOM 374 C C . SER A 1 50 ? 23.222 4.661 -37.528 1.00 18.50 64 SER A C 1
ATOM 375 O O . SER A 1 50 ? 23.250 5.895 -37.524 1.00 19.12 64 SER A O 1
ATOM 378 N N . SER A 1 51 ? 23.527 3.907 -36.472 1.00 18.01 65 SER A N 1
ATOM 379 C CA . SER A 1 51 ? 24.047 4.433 -35.197 1.00 17.24 65 SER A CA 1
ATOM 380 C C . SER A 1 51 ? 22.984 5.066 -34.283 1.00 16.84 65 SER A C 1
ATOM 381 O O . SER A 1 51 ? 23.279 5.431 -33.145 1.00 16.27 65 SER A O 1
ATOM 384 N N . SER A 1 52 ? 21.733 5.158 -34.730 1.00 17.16 66 SER A N 1
ATOM 385 C CA . SER A 1 52 ? 20.689 5.754 -33.887 1.00 16.55 66 SER A CA 1
ATOM 386 C C . SER A 1 52 ? 19.820 4.723 -33.163 1.00 16.95 66 SER A C 1
ATOM 387 O O . SER A 1 52 ? 19.911 3.509 -33.403 1.00 17.84 66 SER A O 1
ATOM 390 N N . SER A 1 53 ? 18.985 5.239 -32.257 1.00 15.57 67 SER A N 1
ATOM 391 C CA . SER A 1 53 ? 17.831 4.517 -31.728 1.00 16.25 67 SER A CA 1
ATOM 392 C C . SER A 1 53 ? 16.712 5.498 -31.394 1.00 15.54 67 SER A C 1
ATOM 393 O O . SER A 1 53 ? 16.933 6.711 -31.332 1.00 13.84 67 SER A O 1
ATOM 396 N N . MET A 1 54 ? 15.507 4.972 -31.179 1.00 14.93 68 MET A N 1
ATOM 397 C CA . MET A 1 54 ? 14.368 5.825 -30.864 1.00 15.51 68 MET A CA 1
ATOM 398 C C . MET A 1 54 ? 14.502 6.437 -29.482 1.00 15.61 68 MET A C 1
ATOM 399 O O . MET A 1 54 ? 14.088 7.584 -29.270 1.00 16.16 68 MET A O 1
ATOM 404 N N . PHE A 1 55 ? 15.073 5.685 -28.551 1.00 15.85 69 PHE A N 1
ATOM 405 C CA . PHE A 1 55 ? 15.387 6.194 -27.222 1.00 16.31 69 PHE A CA 1
ATOM 406 C C . PHE A 1 55 ? 16.432 7.320 -27.257 1.00 16.92 69 PHE A C 1
ATOM 407 O O . PHE A 1 55 ? 16.219 8.383 -26.710 1.00 17.08 69 PHE A O 1
ATOM 415 N N . LEU A 1 56 ? 17.581 7.049 -27.875 1.00 18.15 70 LEU A N 1
ATOM 416 C CA . LEU A 1 56 ? 18.650 8.051 -27.987 1.00 17.63 70 LEU A CA 1
ATOM 417 C C . LEU A 1 56 ? 18.152 9.329 -28.647 1.00 17.03 70 LEU A C 1
ATOM 418 O O . LEU A 1 56 ? 18.428 10.467 -28.182 1.00 16.56 70 LEU A O 1
ATOM 423 N N . SER A 1 57 ? 17.398 9.166 -29.728 1.00 16.21 71 SER A N 1
ATOM 424 C CA . SER A 1 57 ? 16.904 10.306 -30.476 1.00 16.57 71 SER A CA 1
ATOM 425 C C . SER A 1 57 ? 15.858 11.129 -29.716 1.00 16.04 71 SER A C 1
ATOM 426 O O . SER A 1 57 ? 15.717 12.316 -29.961 1.00 16.62 71 SER A O 1
ATOM 429 N N . LEU A 1 58 ? 15.141 10.530 -28.775 1.00 16.35 72 LEU A N 1
ATOM 430 C CA . LEU A 1 58 ? 14.230 11.325 -27.964 1.00 16.20 72 LEU A CA 1
ATOM 431 C C . LEU A 1 58 ? 14.987 12.272 -27.034 1.00 15.63 72 LEU A C 1
ATOM 432 O O . LEU A 1 58 ? 14.584 13.417 -26.883 1.00 16.48 72 LEU A O 1
ATOM 437 N N . HIS A 1 59 ? 16.076 11.792 -26.419 1.00 15.19 73 HIS A N 1
ATOM 438 C CA . HIS A 1 59 ? 16.779 12.573 -25.398 1.00 15.36 73 HIS A CA 1
ATOM 439 C C . HIS A 1 59 ? 17.875 13.450 -25.950 1.00 15.69 73 HIS A C 1
ATOM 440 O O . HIS A 1 59 ? 18.210 14.456 -25.326 1.00 16.01 73 HIS A O 1
ATOM 447 N N . TRP A 1 60 ? 18.446 13.092 -27.107 1.00 15.52 74 TRP A N 1
ATOM 448 C CA . TRP A 1 60 ? 19.561 13.826 -27.640 1.00 15.56 74 TRP A CA 1
ATOM 449 C C . TRP A 1 60 ? 19.378 14.217 -29.077 1.00 16.09 74 TRP A C 1
ATOM 450 O O . TRP A 1 60 ? 18.877 13.434 -29.896 1.00 16.14 74 TRP A O 1
ATOM 461 N N . ASN A 1 61 ? 19.866 15.413 -29.385 1.00 16.44 75 ASN A N 1
ATOM 462 C CA . ASN A 1 61 ? 20.167 15.790 -30.763 1.00 16.92 75 ASN A CA 1
ATOM 463 C C . ASN A 1 61 ? 21.597 15.353 -31.129 1.00 16.73 75 ASN A C 1
ATOM 464 O O . ASN A 1 61 ? 22.177 14.536 -30.443 1.00 16.59 75 ASN A O 1
ATOM 469 N N . ASN A 1 62 ? 22.127 15.839 -32.236 1.00 17.11 76 ASN A N 1
ATOM 470 C CA . ASN A 1 62 ? 23.453 15.408 -32.694 1.00 17.73 76 ASN A CA 1
ATOM 471 C C . ASN A 1 62 ? 24.634 15.903 -31.837 1.00 18.56 76 ASN A C 1
ATOM 472 O O . ASN A 1 62 ? 24.729 17.084 -31.547 1.00 19.28 76 ASN A O 1
ATOM 477 N N . HIS A 1 63 ? 25.534 14.985 -31.468 1.00 18.66 77 HIS A N 1
ATOM 478 C CA . HIS A 1 63 ? 26.825 15.313 -30.826 1.00 19.48 77 HIS A CA 1
ATOM 479 C C . HIS A 1 63 ? 27.837 14.291 -31.293 1.00 20.13 77 HIS A C 1
ATOM 480 O O . HIS A 1 63 ? 27.464 13.349 -31.971 1.00 19.76 77 HIS A O 1
ATOM 487 N N . SER A 1 64 ? 29.102 14.451 -30.909 1.00 21.55 78 SER A N 1
ATOM 488 C CA . SER A 1 64 ? 30.140 13.519 -31.378 1.00 23.37 78 SER A CA 1
ATOM 489 C C . SER A 1 64 ? 29.786 12.053 -31.092 1.00 23.62 78 SER A C 1
ATOM 490 O O . SER A 1 64 ? 30.019 11.197 -31.931 1.00 25.43 78 SER A O 1
ATOM 493 N N . SER A 1 65 ? 29.220 11.755 -29.930 1.00 24.15 79 SER A N 1
ATOM 494 C CA . SER A 1 65 ? 28.826 10.362 -29.625 1.00 24.40 79 SER A CA 1
ATOM 495 C C . SER A 1 65 ? 27.341 10.032 -29.826 1.00 23.10 79 SER A C 1
ATOM 496 O O . SER A 1 65 ? 26.926 8.934 -29.486 1.00 22.71 79 SER A O 1
ATOM 499 N N . PHE A 1 66 ? 26.546 10.958 -30.372 1.00 21.83 80 PHE A N 1
ATOM 500 C CA . PHE A 1 66 ? 25.102 10.750 -30.481 1.00 20.65 80 PHE A CA 1
ATOM 501 C C . PHE A 1 66 ? 24.609 11.048 -31.885 1.00 20.10 80 PHE A C 1
ATOM 502 O O . PHE A 1 66 ? 24.646 12.196 -32.302 1.00 18.92 80 PHE A O 1
ATOM 510 N N . VAL A 1 67 ? 24.138 10.016 -32.590 1.00 19.11 81 VAL A N 1
ATOM 511 C CA . VAL A 1 67 ? 23.556 10.170 -33.928 1.00 18.25 81 VAL A CA 1
ATOM 512 C C . VAL A 1 67 ? 22.032 10.205 -33.759 1.00 18.09 81 VAL A C 1
ATOM 513 O O . VAL A 1 67 ? 21.399 9.185 -33.491 1.00 18.87 81 VAL A O 1
ATOM 517 N N . SER A 1 68 ? 21.471 11.406 -33.863 1.00 17.45 82 SER A N 1
ATOM 518 C CA . SER A 1 68 ? 20.052 11.633 -33.656 1.00 17.11 82 SER A CA 1
ATOM 519 C C . SER A 1 68 ? 19.365 11.600 -35.013 1.00 17.48 82 SER A C 1
ATOM 520 O O . SER A 1 68 ? 19.839 12.228 -35.958 1.00 17.31 82 SER A O 1
ATOM 523 N N . TYR A 1 69 ? 18.237 10.908 -35.071 1.00 17.69 83 TYR A N 1
ATOM 524 C CA . TYR A 1 69 ? 17.470 10.741 -36.293 1.00 18.02 83 TYR A CA 1
ATOM 525 C C . TYR A 1 69 ? 16.011 11.178 -36.096 1.00 18.60 83 TYR A C 1
ATOM 526 O O . TYR A 1 69 ? 15.411 10.907 -35.065 1.00 18.35 83 TYR A O 1
ATOM 535 N N . ASP A 1 70 ? 15.450 11.837 -37.108 1.00 19.98 84 ASP A N 1
ATOM 536 C CA . ASP A 1 70 ? 14.044 12.243 -37.092 1.00 20.87 84 ASP A CA 1
ATOM 537 C C . ASP A 1 70 ? 13.123 11.068 -37.437 1.00 19.96 84 ASP A C 1
ATOM 538 O O . ASP A 1 70 ? 12.512 11.061 -38.498 1.00 19.46 84 ASP A O 1
ATOM 543 N N . TYR A 1 71 ? 13.018 10.090 -36.541 1.00 18.40 85 TYR A N 1
ATOM 544 C CA . TYR A 1 71 ? 12.211 8.883 -36.811 1.00 18.23 85 TYR A CA 1
ATOM 545 C C . TYR A 1 71 ? 10.776 9.274 -37.189 1.00 18.11 85 TYR A C 1
ATOM 546 O O . TYR A 1 71 ? 10.156 10.120 -36.535 1.00 17.79 85 TYR A O 1
ATOM 555 N N . PHE A 1 72 ? 10.242 8.623 -38.227 1.00 18.14 86 PHE A N 1
ATOM 556 C CA . PHE A 1 72 ? 8.875 8.895 -38.685 1.00 18.40 86 PHE A CA 1
ATOM 557 C C . PHE A 1 72 ? 8.382 7.765 -39.571 1.00 18.23 86 PHE A C 1
ATOM 558 O O . PHE A 1 72 ? 9.009 7.433 -40.582 1.00 17.93 86 PHE A O 1
ATOM 566 N N . ASN A 1 73 ? 7.242 7.195 -39.208 1.00 18.49 87 ASN A N 1
ATOM 567 C CA . ASN A 1 73 ? 6.602 6.223 -40.062 1.00 18.92 87 ASN A CA 1
ATOM 568 C C . ASN A 1 73 ? 5.167 5.992 -39.638 1.00 18.73 87 ASN A C 1
ATOM 569 O O . ASN A 1 73 ? 4.810 6.251 -38.491 1.00 18.94 87 ASN A O 1
ATOM 574 N N . CYS A 1 74 ? 4.361 5.502 -40.576 1.00 19.02 88 CYS A N 1
ATOM 575 C CA . CYS A 1 74 ? 2.958 5.184 -40.336 1.00 18.77 88 CYS A CA 1
ATOM 576 C C . CYS A 1 74 ? 2.612 3.747 -40.724 1.00 18.66 88 CYS A C 1
ATOM 577 O O . CYS A 1 74 ? 3.073 3.232 -41.740 1.00 18.72 88 CYS A O 1
ATOM 580 N N . GLY A 1 75 ? 1.830 3.087 -39.885 1.00 18.29 89 GLY A N 1
ATOM 581 C CA . GLY A 1 75 ? 1.355 1.757 -40.188 1.00 18.04 89 GLY A CA 1
ATOM 582 C C . GLY A 1 75 ? 0.467 1.221 -39.103 1.00 18.00 89 GLY A C 1
ATOM 583 O O . GLY A 1 75 ? 0.748 1.403 -37.924 1.00 17.43 89 GLY A O 1
ATOM 584 N N . VAL A 1 76 ? -0.611 0.548 -39.499 1.00 17.62 90 VAL A N 1
ATOM 585 C CA . VAL A 1 76 ? -1.454 -0.145 -38.546 1.00 18.09 90 VAL A CA 1
ATOM 586 C C . VAL A 1 76 ? -0.634 -1.216 -37.791 1.00 17.83 90 VAL A C 1
ATOM 587 O O . VAL A 1 76 ? -0.689 -1.322 -36.545 1.00 17.34 90 VAL A O 1
ATOM 591 N N . GLU A 1 77 ? 0.156 -1.964 -38.557 1.00 17.73 91 GLU A N 1
ATOM 592 C CA . GLU A 1 77 ? 1.073 -2.987 -38.043 1.00 17.63 91 GLU A CA 1
ATOM 593 C C . GLU A 1 77 ? 2.488 -2.430 -38.008 1.00 17.60 91 GLU A C 1
ATOM 594 O O . GLU A 1 77 ? 2.884 -1.719 -38.910 1.00 17.53 91 GLU A O 1
ATOM 600 N N . LYS A 1 78 ? 3.251 -2.771 -36.970 1.00 17.61 92 LYS A N 1
ATOM 601 C CA . LYS A 1 78 ? 4.523 -2.110 -36.706 1.00 17.52 92 LYS A CA 1
ATOM 602 C C . LYS A 1 78 ? 5.580 -3.091 -36.247 1.00 16.92 92 LYS A C 1
ATOM 603 O O . LYS A 1 78 ? 5.329 -3.903 -35.359 1.00 17.47 92 LYS A O 1
ATOM 609 N N . VAL A 1 79 ? 6.760 -3.013 -36.860 1.00 16.94 93 VAL A N 1
ATOM 610 C CA . VAL A 1 79 ? 7.906 -3.857 -36.510 1.00 17.09 93 VAL A CA 1
ATOM 611 C C . VAL A 1 79 ? 9.076 -2.973 -36.034 1.00 17.63 93 VAL A C 1
ATOM 612 O O . VAL A 1 79 ? 9.602 -2.154 -36.802 1.00 18.88 93 VAL A O 1
ATOM 616 N N . PHE A 1 80 ? 9.494 -3.144 -34.779 1.00 16.65 94 PHE A N 1
ATOM 617 C CA . PHE A 1 80 ? 10.638 -2.407 -34.241 1.00 16.15 94 PHE A CA 1
ATOM 618 C C . PHE A 1 80 ? 11.886 -3.301 -34.234 1.00 15.20 94 PHE A C 1
ATOM 619 O O . PHE A 1 80 ? 11.835 -4.444 -33.799 1.00 14.94 94 PHE A O 1
ATOM 627 N N . TYR A 1 81 ? 12.991 -2.769 -34.736 1.00 14.74 95 TYR A N 1
ATOM 628 C CA . TYR A 1 81 ? 14.288 -3.449 -34.697 1.00 14.34 95 TYR A CA 1
ATOM 629 C C . TYR A 1 81 ? 15.402 -2.414 -34.513 1.00 14.82 95 TYR A C 1
ATOM 630 O O . TYR A 1 81 ? 16.147 -2.087 -35.439 1.00 15.01 95 TYR A O 1
ATOM 639 N N . GLU A 1 82 ? 15.467 -1.903 -33.292 1.00 15.56 96 GLU A N 1
ATOM 640 C CA . GLU A 1 82 ? 16.529 -1.015 -32.848 1.00 15.78 96 GLU A CA 1
ATOM 641 C C . GLU A 1 82 ? 16.569 -1.022 -31.331 1.00 16.29 96 GLU A C 1
ATOM 642 O O . GLU A 1 82 ? 15.776 -1.714 -30.671 1.00 16.53 96 GLU A O 1
ATOM 648 N N . GLY A 1 83 ? 17.504 -0.262 -30.784 1.00 16.44 97 GLY A N 1
ATOM 649 C CA . GLY A 1 83 ? 17.707 -0.200 -29.353 1.00 15.99 97 GLY A CA 1
ATOM 650 C C . GLY A 1 83 ? 19.172 -0.337 -29.014 1.00 16.97 97 GLY A C 1
ATOM 651 O O . GLY A 1 83 ? 19.638 0.289 -28.054 1.00 17.12 97 GLY A O 1
ATOM 652 N N . VAL A 1 84 ? 19.898 -1.161 -29.781 1.00 16.79 98 VAL A N 1
ATOM 653 C CA . VAL A 1 84 ? 21.290 -1.525 -29.444 1.00 16.70 98 VAL A CA 1
ATOM 654 C C . VAL A 1 84 ? 22.216 -0.314 -29.292 1.00 16.82 98 VAL A C 1
ATOM 655 O O . VAL A 1 84 ? 23.121 -0.305 -28.437 1.00 17.28 98 VAL A O 1
ATOM 659 N N . ASN A 1 85 ? 21.991 0.724 -30.079 1.00 16.63 99 ASN A N 1
ATOM 660 C CA . ASN A 1 85 ? 22.854 1.916 -30.014 1.00 17.18 99 ASN A CA 1
ATOM 661 C C . ASN A 1 85 ? 22.709 2.781 -28.748 1.00 16.68 99 ASN A C 1
ATOM 662 O O . ASN A 1 85 ? 23.420 3.763 -28.589 1.00 17.93 99 ASN A O 1
ATOM 667 N N . PHE A 1 86 ? 21.808 2.415 -27.838 1.00 16.57 100 PHE A N 1
ATOM 668 C CA . PHE A 1 86 ? 21.924 2.843 -26.424 1.00 16.03 100 PHE A CA 1
ATOM 669 C C . PHE A 1 86 ? 21.870 1.608 -25.509 1.00 16.05 100 PHE A C 1
ATOM 670 O O . PHE A 1 86 ? 20.772 1.083 -25.179 1.00 15.22 100 PHE A O 1
ATOM 678 N N . SER A 1 87 ? 23.059 1.098 -25.170 1.00 15.73 101 SER A N 1
ATOM 679 C CA . SER A 1 87 ? 23.213 -0.121 -24.391 1.00 16.18 101 SER A CA 1
ATOM 680 C C . SER A 1 87 ? 24.360 0.059 -23.383 1.00 15.46 101 SER A C 1
ATOM 681 O O . SER A 1 87 ? 25.038 1.048 -23.441 1.00 14.47 101 SER A O 1
ATOM 684 N N . PRO A 1 88 ? 24.574 -0.906 -22.480 1.00 15.21 102 PRO A N 1
ATOM 685 C CA . PRO A 1 88 ? 25.640 -0.680 -21.489 1.00 15.84 102 PRO A CA 1
ATOM 686 C C . PRO A 1 88 ? 27.001 -0.524 -22.133 1.00 16.80 102 PRO A C 1
ATOM 687 O O . PRO A 1 88 ? 27.884 0.111 -21.552 1.00 17.09 102 PRO A O 1
ATOM 691 N N . ARG A 1 89 ? 27.187 -1.049 -23.348 1.00 16.91 103 ARG A N 1
ATOM 692 C CA . ARG A 1 89 ? 28.452 -0.816 -24.049 1.00 16.75 103 ARG A CA 1
ATOM 693 C C . ARG A 1 89 ? 28.840 0.651 -24.030 1.00 16.13 103 ARG A C 1
ATOM 694 O O . ARG A 1 89 ? 30.005 0.986 -23.873 1.00 16.12 103 ARG A O 1
ATOM 702 N N . LYS A 1 90 ? 27.856 1.523 -24.228 1.00 16.44 104 LYS A N 1
ATOM 703 C CA . LYS A 1 90 ? 28.101 2.976 -24.311 1.00 16.14 104 LYS A CA 1
ATOM 704 C C . LYS A 1 90 ? 28.616 3.594 -22.996 1.00 15.38 104 LYS A C 1
ATOM 705 O O . LYS A 1 90 ? 29.236 4.646 -22.997 1.00 15.00 104 LYS A O 1
ATOM 711 N N . GLN A 1 91 ? 28.330 2.933 -21.880 1.00 15.02 105 GLN A N 1
ATOM 712 C CA . GLN A 1 91 ? 28.687 3.388 -20.540 1.00 13.91 105 GLN A CA 1
ATOM 713 C C . GLN A 1 91 ? 28.239 4.823 -20.249 1.00 13.98 105 GLN A C 1
ATOM 714 O O . GLN A 1 91 ? 28.933 5.582 -19.548 1.00 13.49 105 GLN A O 1
ATOM 720 N N . TYR A 1 92 ? 27.040 5.163 -20.730 1.00 13.64 106 TYR A N 1
ATOM 721 C CA . TYR A 1 92 ? 26.493 6.486 -20.481 1.00 13.66 106 TYR A CA 1
ATOM 722 C C . TYR A 1 92 ? 25.844 6.565 -19.087 1.00 13.49 106 TYR A C 1
ATOM 723 O O . TYR A 1 92 ? 25.055 5.693 -18.671 1.00 13.90 106 TYR A O 1
ATOM 732 N N . SER A 1 93 ? 26.168 7.628 -18.387 1.00 13.07 107 SER A N 1
ATOM 733 C CA . SER A 1 93 ? 25.413 8.071 -17.202 1.00 13.82 107 SER A CA 1
ATOM 734 C C . SER A 1 93 ? 25.684 9.587 -17.021 1.00 14.14 107 SER A C 1
ATOM 735 O O . SER A 1 93 ? 26.607 10.125 -17.618 1.00 14.26 107 SER A O 1
ATOM 738 N N . CYS A 1 94 ? 24.861 10.254 -16.230 1.00 13.88 108 CYS A N 1
ATOM 739 C CA . CYS A 1 94 ? 24.898 11.720 -16.176 1.00 14.53 108 CYS A CA 1
ATOM 740 C C . CYS A 1 94 ? 25.151 12.195 -14.754 1.00 14.23 108 CYS A C 1
ATOM 741 O O . CYS A 1 94 ? 26.131 12.884 -14.494 1.00 15.08 108 CYS A O 1
ATOM 744 N N . TRP A 1 95 ? 24.256 11.841 -13.837 1.00 15.30 109 TRP A N 1
ATOM 745 C CA . TRP A 1 95 ? 24.488 12.055 -12.386 1.00 15.06 109 TRP A CA 1
ATOM 746 C C . TRP A 1 95 ? 24.872 10.748 -11.685 1.00 16.53 109 TRP A C 1
ATOM 747 O O . TRP A 1 95 ? 25.782 10.073 -12.184 1.00 17.30 109 TRP A O 1
ATOM 758 N N . ASP A 1 96 ? 24.273 10.382 -10.547 1.00 16.38 110 ASP A N 1
ATOM 759 C CA . ASP A 1 96 ? 24.756 9.232 -9.781 1.00 16.32 110 ASP A CA 1
ATOM 760 C C . ASP A 1 96 ? 24.040 7.911 -10.055 1.00 16.22 110 ASP A C 1
ATOM 761 O O . ASP A 1 96 ? 24.357 6.886 -9.451 1.00 16.18 110 ASP A O 1
ATOM 766 N N . GLU A 1 97 ? 23.125 7.923 -11.024 1.00 15.36 111 GLU A N 1
ATOM 767 C CA . GLU A 1 97 ? 22.248 6.781 -11.312 1.00 15.63 111 GLU A CA 1
ATOM 768 C C . GLU A 1 97 ? 22.980 5.588 -11.934 1.00 15.14 111 GLU A C 1
ATOM 769 O O . GLU A 1 97 ? 22.471 4.481 -11.931 1.00 14.03 111 GLU A O 1
ATOM 775 N N . GLY A 1 98 ? 24.150 5.841 -12.508 1.00 15.77 112 GLY A N 1
ATOM 776 C CA . GLY A 1 98 ? 24.914 4.791 -13.133 1.00 15.74 112 GLY A CA 1
ATOM 777 C C . GLY A 1 98 ? 24.309 4.360 -14.468 1.00 16.00 112 GLY A C 1
ATOM 778 O O . GLY A 1 98 ? 23.188 4.758 -14.870 1.00 15.75 112 GLY A O 1
ATOM 779 N N . VAL A 1 99 ? 25.031 3.477 -15.130 1.00 15.06 113 VAL A N 1
ATOM 780 C CA . VAL A 1 99 ? 24.593 2.918 -16.393 1.00 14.84 113 VAL A CA 1
ATOM 781 C C . VAL A 1 99 ? 23.299 2.111 -16.239 1.00 14.80 113 VAL A C 1
ATOM 782 O O . VAL A 1 99 ? 22.432 2.160 -17.116 1.00 15.82 113 VAL A O 1
ATOM 786 N N . ASP A 1 100 ? 23.158 1.391 -15.133 1.00 15.85 114 ASP A N 1
ATOM 787 C CA . ASP A 1 100 ? 21.925 0.624 -14.874 1.00 16.28 114 ASP A CA 1
ATOM 788 C C . ASP A 1 100 ? 20.733 1.590 -14.801 1.00 16.20 114 ASP A C 1
ATOM 789 O O . ASP A 1 100 ? 19.615 1.254 -15.190 1.00 16.73 114 ASP A O 1
ATOM 794 N N . GLY A 1 101 ? 20.956 2.775 -14.242 1.00 16.30 115 GLY A N 1
ATOM 795 C CA . GLY A 1 101 ? 19.921 3.802 -14.169 1.00 16.15 115 GLY A CA 1
ATOM 796 C C . GLY A 1 101 ? 19.384 4.085 -15.551 1.00 16.32 115 GLY A C 1
ATOM 797 O O . GLY A 1 101 ? 18.158 4.140 -15.761 1.00 17.31 115 GLY A O 1
ATOM 798 N N . TRP A 1 102 ? 20.291 4.202 -16.521 1.00 16.73 116 TRP A N 1
ATOM 799 C CA . TRP A 1 102 ? 19.895 4.503 -17.898 1.00 16.56 116 TRP A CA 1
ATOM 800 C C . TRP A 1 102 ? 19.305 3.340 -18.657 1.00 17.35 116 TRP A C 1
ATOM 801 O O . TRP A 1 102 ? 18.485 3.571 -19.554 1.00 17.79 116 TRP A O 1
ATOM 812 N N . ILE A 1 103 ? 19.681 2.111 -18.301 1.00 16.99 117 ILE A N 1
ATOM 813 C CA . ILE A 1 103 ? 18.986 0.930 -18.818 1.00 17.77 117 ILE A CA 1
ATOM 814 C C . ILE A 1 103 ? 17.523 0.864 -18.311 1.00 16.89 117 ILE A C 1
ATOM 815 O O . ILE A 1 103 ? 16.627 0.536 -19.081 1.00 17.55 117 ILE A O 1
ATOM 820 N N . GLU A 1 104 ? 17.297 1.180 -17.042 1.00 16.97 118 GLU A N 1
ATOM 821 C CA . GLU A 1 104 ? 15.921 1.343 -16.522 1.00 17.19 118 GLU A CA 1
ATOM 822 C C . GLU A 1 104 ? 15.117 2.410 -17.285 1.00 16.64 118 GLU A C 1
ATOM 823 O O . GLU A 1 104 ? 13.968 2.148 -17.646 1.00 16.62 118 GLU A O 1
ATOM 829 N N . LEU A 1 105 ? 15.713 3.575 -17.575 1.00 15.39 119 LEU A N 1
ATOM 830 C CA . LEU A 1 105 ? 15.013 4.623 -18.360 1.00 15.24 119 LEU A CA 1
ATOM 831 C C . LEU A 1 105 ? 14.730 4.177 -19.783 1.00 14.33 119 LEU A C 1
ATOM 832 O O . LEU A 1 105 ? 13.644 4.408 -20.302 1.00 12.88 119 LEU A O 1
ATOM 837 N N . LYS A 1 106 ? 15.701 3.512 -20.411 1.00 12.82 120 LYS A N 1
ATOM 838 C CA . LYS A 1 106 ? 15.475 2.879 -21.716 1.00 13.62 120 LYS A CA 1
ATOM 839 C C . LYS A 1 106 ? 14.267 1.967 -21.666 1.00 14.09 120 LYS A C 1
ATOM 840 O O . LYS A 1 106 ? 13.415 2.044 -22.532 1.00 14.31 120 LYS A O 1
ATOM 846 N N . THR A 1 107 ? 14.189 1.140 -20.630 1.00 14.89 121 THR A N 1
ATOM 847 C CA . THR A 1 107 ? 13.104 0.164 -20.490 1.00 15.80 121 THR A CA 1
ATOM 848 C C . THR A 1 107 ? 11.756 0.903 -20.318 1.00 16.45 121 THR A C 1
ATOM 849 O O . THR A 1 107 ? 10.748 0.581 -20.975 1.00 16.88 121 THR A O 1
ATOM 853 N N . ARG A 1 108 ? 11.761 1.920 -19.477 1.00 17.07 122 ARG A N 1
ATOM 854 C CA . ARG A 1 108 ? 10.552 2.771 -19.278 1.00 17.40 122 ARG A CA 1
ATOM 855 C C . ARG A 1 108 ? 10.063 3.377 -20.601 1.00 17.07 122 ARG A C 1
ATOM 856 O O . ARG A 1 108 ? 8.858 3.392 -20.892 1.00 17.55 122 ARG A O 1
ATOM 864 N N . PHE A 1 109 ? 11.000 3.894 -21.375 1.00 16.39 123 PHE A N 1
ATOM 865 C CA . PHE A 1 109 ? 10.690 4.577 -22.619 1.00 16.93 123 PHE A CA 1
ATOM 866 C C . PHE A 1 109 ? 10.033 3.626 -23.618 1.00 16.77 123 PHE A C 1
ATOM 867 O O . PHE A 1 109 ? 8.958 3.892 -24.179 1.00 16.59 123 PHE A O 1
ATOM 875 N N . TYR A 1 110 ? 10.679 2.499 -23.845 1.00 16.64 124 TYR A N 1
ATOM 876 C CA . TYR A 1 110 ? 10.156 1.550 -24.830 1.00 16.14 124 TYR A CA 1
ATOM 877 C C . TYR A 1 110 ? 8.814 0.988 -24.385 1.00 14.81 124 TYR A C 1
ATOM 878 O O . TYR A 1 110 ? 7.929 0.754 -25.229 1.00 14.82 124 TYR A O 1
ATOM 887 N N . THR A 1 111 ? 8.625 0.820 -23.077 1.00 15.01 125 THR A N 1
ATOM 888 C CA . THR A 1 111 ? 7.348 0.314 -22.566 1.00 15.94 125 THR A CA 1
ATOM 889 C C . THR A 1 111 ? 6.231 1.247 -23.018 1.00 16.05 125 THR A C 1
ATOM 890 O O . THR A 1 111 ? 5.198 0.814 -23.602 1.00 15.92 125 THR A O 1
ATOM 894 N N . LYS A 1 112 ? 6.464 2.534 -22.794 1.00 15.16 126 LYS A N 1
ATOM 895 C CA . LYS A 1 112 ? 5.471 3.554 -23.073 1.00 14.89 126 LYS A CA 1
ATOM 896 C C . LYS A 1 112 ? 5.282 3.699 -24.579 1.00 15.00 126 LYS A C 1
ATOM 897 O O . LYS A 1 112 ? 4.146 3.844 -25.064 1.00 15.36 126 LYS A O 1
ATOM 903 N N . LEU A 1 113 ? 6.386 3.691 -25.319 1.00 15.60 127 LEU A N 1
ATOM 904 C CA . LEU A 1 113 ? 6.339 3.789 -26.772 1.00 15.83 127 LEU A CA 1
ATOM 905 C C . LEU A 1 113 ? 5.443 2.709 -27.396 1.00 17.01 127 LEU A C 1
ATOM 906 O O . LEU A 1 113 ? 4.563 3.042 -28.193 1.00 17.12 127 LEU A O 1
ATOM 911 N N . TYR A 1 114 ? 5.691 1.442 -27.041 1.00 16.83 128 TYR A N 1
ATOM 912 C CA . TYR A 1 114 ? 4.930 0.289 -27.578 1.00 17.42 128 TYR A CA 1
ATOM 913 C C . TYR A 1 114 ? 3.444 0.386 -27.168 1.00 18.31 128 TYR A C 1
ATOM 914 O O . TYR A 1 114 ? 2.552 0.124 -27.974 1.00 19.03 128 TYR A O 1
ATOM 923 N N . GLN A 1 115 ? 3.179 0.760 -25.918 1.00 18.64 129 GLN A N 1
ATOM 924 C CA . GLN A 1 115 ? 1.821 0.856 -25.442 1.00 18.71 129 GLN A CA 1
ATOM 925 C C . GLN A 1 115 ? 1.075 1.885 -26.277 1.00 18.38 129 GLN A C 1
ATOM 926 O O . GLN A 1 115 ? -0.012 1.613 -26.776 1.00 18.57 129 GLN A O 1
ATOM 932 N N . MET A 1 116 ? 1.664 3.067 -26.439 1.00 17.36 130 MET A N 1
ATOM 933 C CA . MET A 1 116 ? 1.003 4.162 -27.147 1.00 16.94 130 MET A CA 1
ATOM 934 C C . MET A 1 116 ? 0.885 3.868 -28.647 1.00 15.81 130 MET A C 1
ATOM 935 O O . MET A 1 116 ? -0.095 4.235 -29.269 1.00 15.98 130 MET A O 1
ATOM 940 N N . ALA A 1 117 ? 1.878 3.187 -29.209 1.00 15.32 131 ALA A N 1
ATOM 941 C CA . ALA A 1 117 ? 1.872 2.775 -30.615 1.00 14.71 131 ALA A CA 1
ATOM 942 C C . ALA A 1 117 ? 0.692 1.872 -31.000 1.00 14.77 131 ALA A C 1
ATOM 943 O O . ALA A 1 117 ? 0.277 1.875 -32.154 1.00 14.74 131 ALA A O 1
ATOM 945 N N . THR A 1 118 ? 0.155 1.123 -30.056 1.00 14.31 132 THR A N 1
ATOM 946 C CA . THR A 1 118 ? -0.888 0.151 -30.375 1.00 14.58 132 THR A CA 1
ATOM 947 C C . THR A 1 118 ? -2.233 0.792 -30.768 1.00 15.76 132 THR A C 1
ATOM 948 O O . THR A 1 118 ? -3.066 0.109 -31.339 1.00 15.57 132 THR A O 1
ATOM 952 N N . THR A 1 119 ? -2.428 2.074 -30.462 1.00 15.88 133 THR A N 1
ATOM 953 C CA . THR A 1 119 ? -3.652 2.785 -30.855 1.00 17.25 133 THR A CA 1
ATOM 954 C C . THR A 1 119 ? -3.359 3.984 -31.755 1.00 16.10 133 THR A C 1
ATOM 955 O O . THR A 1 119 ? -4.158 4.893 -31.867 1.00 17.08 133 THR A O 1
ATOM 959 N N . SER A 1 120 ? -2.208 3.974 -32.401 1.00 16.25 134 SER A N 1
ATOM 960 C CA . SER A 1 120 ? -1.779 5.027 -33.290 1.00 16.39 134 SER A CA 1
ATOM 961 C C . SER A 1 120 ? -1.417 4.373 -34.612 1.00 16.87 134 SER A C 1
ATOM 962 O O . SER A 1 120 ? -1.046 3.201 -34.656 1.00 17.45 134 SER A O 1
ATOM 965 N N . ARG A 1 121 ? -1.470 5.144 -35.687 1.00 17.69 135 ARG A N 1
ATOM 966 C CA . ARG A 1 121 ? -0.968 4.679 -36.959 1.00 18.03 135 ARG A CA 1
ATOM 967 C C . ARG A 1 121 ? 0.396 5.318 -37.257 1.00 17.88 135 ARG A C 1
ATOM 968 O O . ARG A 1 121 ? 1.341 4.617 -37.603 1.00 18.88 135 ARG A O 1
ATOM 976 N N . CYS A 1 122 ? 0.492 6.632 -37.101 1.00 17.77 136 CYS A N 1
ATOM 977 C CA . CYS A 1 122 ? 1.741 7.360 -37.327 1.00 17.96 136 CYS A CA 1
ATOM 978 C C . CYS A 1 122 ? 2.465 7.631 -36.012 1.00 17.74 136 CYS A C 1
ATOM 979 O O . CYS A 1 122 ? 1.832 7.842 -34.971 1.00 18.26 136 CYS A O 1
ATOM 982 N N . ILE A 1 123 ? 3.790 7.630 -36.097 1.00 17.66 137 ILE A N 1
ATOM 983 C CA . ILE A 1 123 ? 4.697 7.949 -34.990 1.00 18.01 137 ILE A CA 1
ATOM 984 C C . ILE A 1 123 ? 5.786 8.822 -35.575 1.00 17.85 137 ILE A C 1
ATOM 985 O O . ILE A 1 123 ? 6.455 8.411 -36.523 1.00 18.03 137 ILE A O 1
ATOM 990 N N . LYS A 1 124 ? 5.937 10.034 -35.043 1.00 17.89 138 LYS A N 1
ATOM 991 C CA . LYS A 1 124 ? 6.841 11.042 -35.618 1.00 17.65 138 LYS A CA 1
ATOM 992 C C . LYS A 1 124 ? 7.572 11.807 -34.517 1.00 17.78 138 LYS A C 1
ATOM 993 O O . LYS A 1 124 ? 6.931 12.491 -33.699 1.00 16.38 138 LYS A O 1
ATOM 999 N N . LEU A 1 125 ? 8.904 11.712 -34.514 1.00 17.83 139 LEU A N 1
ATOM 1000 C CA . LEU A 1 125 ? 9.720 12.473 -33.564 1.00 17.25 139 LEU A CA 1
ATOM 1001 C C . LEU A 1 125 ? 9.810 13.905 -34.063 1.00 18.03 139 LEU A C 1
ATOM 1002 O O . LEU A 1 125 ? 10.302 14.162 -35.176 1.00 17.58 139 LEU A O 1
ATOM 1007 N N . ILE A 1 126 ? 9.301 14.829 -33.259 1.00 18.54 140 ILE A N 1
ATOM 1008 C CA . ILE A 1 126 ? 9.276 16.226 -33.626 1.00 18.77 140 ILE A CA 1
ATOM 1009 C C . ILE A 1 126 ? 10.090 17.087 -32.664 1.00 19.31 140 ILE A C 1
ATOM 1010 O O . ILE A 1 126 ? 10.174 16.793 -31.466 1.00 19.33 140 ILE A O 1
ATOM 1015 N N . GLN A 1 127 ? 10.691 18.141 -33.223 1.00 19.61 141 GLN A N 1
ATOM 1016 C CA . GLN A 1 127 ? 11.340 19.193 -32.460 1.00 19.54 141 GLN A CA 1
ATOM 1017 C C . GLN A 1 127 ? 10.256 20.171 -32.057 1.00 19.04 141 GLN A C 1
ATOM 1018 O O . GLN A 1 127 ? 9.614 20.753 -32.915 1.00 18.89 141 GLN A O 1
ATOM 1024 N N . LEU A 1 128 ? 10.029 20.323 -30.760 1.00 18.00 142 LEU A N 1
ATOM 1025 C CA . LEU A 1 128 ? 9.046 21.277 -30.261 1.00 18.38 142 LEU A CA 1
ATOM 1026 C C . LEU A 1 128 ? 9.590 22.696 -30.421 1.00 18.62 142 LEU A C 1
ATOM 1027 O O . LEU A 1 128 ? 10.794 22.874 -30.480 1.00 18.98 142 LEU A O 1
ATOM 1032 N N . GLN A 1 129 ? 8.735 23.707 -30.512 1.00 19.32 143 GLN A N 1
ATOM 1033 C CA . GLN A 1 129 ? 9.269 25.077 -30.438 1.00 20.08 143 GLN A CA 1
ATOM 1034 C C . GLN A 1 129 ? 9.668 25.424 -29.008 1.00 19.62 143 GLN A C 1
ATOM 1035 O O . GLN A 1 129 ? 9.040 24.984 -28.048 1.00 19.11 143 GLN A O 1
ATOM 1041 N N . ALA A 1 130 ? 10.735 26.208 -28.889 1.00 19.69 144 ALA A N 1
ATOM 1042 C CA . ALA A 1 130 ? 11.110 26.818 -27.619 1.00 19.25 144 ALA A CA 1
ATOM 1043 C C . ALA A 1 130 ? 9.938 27.648 -27.072 1.00 18.96 144 ALA A C 1
ATOM 1044 O O . ALA A 1 130 ? 9.199 28.271 -27.844 1.00 19.89 144 ALA A O 1
ATOM 1046 N N . PRO A 1 131 ? 9.725 27.624 -25.744 1.00 19.02 145 PRO A N 1
ATOM 1047 C CA . PRO A 1 131 ? 8.826 28.608 -25.131 1.00 19.10 145 PRO A CA 1
ATOM 1048 C C . PRO A 1 131 ? 9.144 30.020 -25.649 1.00 19.10 145 PRO A C 1
ATOM 1049 O O . PRO A 1 131 ? 10.312 30.415 -25.726 1.00 17.40 145 PRO A O 1
ATOM 1053 N N . SER A 1 132 ? 8.101 30.744 -26.039 1.00 20.14 146 SER A N 1
ATOM 1054 C CA . SER A 1 132 ? 8.253 32.051 -26.692 1.00 21.66 146 SER A CA 1
ATOM 1055 C C . SER A 1 132 ? 8.888 33.089 -25.776 1.00 21.67 146 SER A C 1
ATOM 1056 O O . SER A 1 132 ? 9.702 33.921 -26.222 1.00 23.31 146 SER A O 1
ATOM 1059 N N . SER A 1 133 ? 8.532 33.006 -24.500 1.00 20.83 147 SER A N 1
ATOM 1060 C CA . SER A 1 133 ? 9.202 33.785 -23.469 1.00 19.84 147 SER A CA 1
ATOM 1061 C C . SER A 1 133 ? 10.053 32.847 -22.615 1.00 18.63 147 SER A C 1
ATOM 1062 O O . SER A 1 133 ? 9.562 31.852 -22.063 1.00 18.35 147 SER A O 1
ATOM 1065 N N . LEU A 1 134 ? 11.328 33.196 -22.500 1.00 17.69 148 LEU A N 1
ATOM 1066 C CA . LEU A 1 134 ? 12.288 32.480 -21.663 1.00 16.76 148 LEU A CA 1
ATOM 1067 C C . LEU A 1 134 ? 13.194 33.506 -20.987 1.00 15.73 148 LEU A C 1
ATOM 1068 O O . LEU A 1 134 ? 13.812 34.327 -21.671 1.00 13.90 148 LEU A O 1
ATOM 1073 N N . PRO A 1 135 ? 13.281 33.470 -19.643 1.00 15.10 149 PRO A N 1
ATOM 1074 C CA . PRO A 1 135 ? 14.272 34.247 -18.951 1.00 14.75 149 PRO A CA 1
ATOM 1075 C C . PRO A 1 135 ? 15.678 33.752 -19.228 1.00 15.10 149 PRO A C 1
ATOM 1076 O O . PRO A 1 135 ? 15.852 32.668 -19.806 1.00 14.43 149 PRO A O 1
ATOM 1080 N N . THR A 1 136 ? 16.662 34.517 -18.758 1.00 15.28 150 THR A N 1
ATOM 1081 C CA . THR A 1 136 ? 18.053 34.058 -18.773 1.00 16.14 150 THR A CA 1
ATOM 1082 C C . THR A 1 136 ? 18.197 32.681 -18.160 1.00 16.05 150 THR A C 1
ATOM 1083 O O . THR A 1 136 ? 17.660 32.415 -17.085 1.00 16.59 150 THR A O 1
ATOM 1087 N N . LEU A 1 137 ? 18.913 31.793 -18.839 1.00 16.46 151 LEU A N 1
ATOM 1088 C CA . LEU A 1 137 ? 19.100 30.419 -18.368 1.00 16.81 151 LEU A CA 1
ATOM 1089 C C . LEU A 1 137 ? 20.548 29.959 -18.535 1.00 17.78 151 LEU A C 1
ATOM 1090 O O . LEU A 1 137 ? 21.190 30.258 -19.548 1.00 19.20 151 LEU A O 1
ATOM 1095 N N . GLN A 1 138 ? 21.046 29.228 -17.543 1.00 18.00 152 GLN A N 1
ATOM 1096 C CA . GLN A 1 138 ? 22.328 28.554 -17.624 1.00 17.77 152 GLN A CA 1
ATOM 1097 C C . GLN A 1 138 ? 22.096 27.075 -17.827 1.00 17.15 152 GLN A C 1
ATOM 1098 O O . GLN A 1 138 ? 21.298 26.490 -17.110 1.00 16.93 152 GLN A O 1
ATOM 1104 N N . ALA A 1 139 ? 22.803 26.455 -18.785 1.00 16.71 153 ALA A N 1
ATOM 1105 C CA . ALA A 1 139 ? 22.579 25.032 -19.062 1.00 17.44 153 ALA A CA 1
ATOM 1106 C C . ALA A 1 139 ? 22.982 24.187 -17.887 1.00 16.62 153 ALA A C 1
ATOM 1107 O O . ALA A 1 139 ? 23.987 24.433 -17.240 1.00 17.45 153 ALA A O 1
ATOM 1109 N N . GLY A 1 140 ? 22.219 23.141 -17.634 1.00 16.32 154 GLY A N 1
ATOM 1110 C CA . GLY A 1 140 ? 22.638 22.147 -16.684 1.00 17.04 154 GLY A CA 1
ATOM 1111 C C . GLY A 1 140 ? 23.839 21.390 -17.248 1.00 16.45 154 GLY A C 1
ATOM 1112 O O . GLY A 1 140 ? 24.216 21.550 -18.420 1.00 16.44 154 GLY A O 1
ATOM 1113 N N . VAL A 1 141 ? 24.382 20.516 -16.414 1.00 17.04 155 VAL A N 1
ATOM 1114 C CA . VAL A 1 141 ? 25.480 19.633 -16.792 1.00 16.65 155 VAL A CA 1
ATOM 1115 C C . VAL A 1 141 ? 25.309 18.297 -16.077 1.00 16.98 155 VAL A C 1
ATOM 1116 O O . VAL A 1 141 ? 24.503 18.167 -15.120 1.00 16.26 155 VAL A O 1
ATOM 1120 N N . CYS A 1 142 ? 26.067 17.317 -16.546 1.00 15.97 156 CYS A N 1
ATOM 1121 C CA . CYS A 1 142 ? 26.207 16.017 -15.894 1.00 17.02 156 CYS A CA 1
ATOM 1122 C C . CYS A 1 142 ? 27.394 16.040 -14.955 1.00 17.38 156 CYS A C 1
ATOM 1123 O O . CYS A 1 142 ? 28.423 16.603 -15.299 1.00 18.22 156 CYS A O 1
ATOM 1126 N N . ARG A 1 143 ? 27.256 15.444 -13.764 1.00 17.37 157 ARG A N 1
ATOM 1127 C CA . ARG A 1 143 ? 28.396 15.219 -12.874 1.00 17.20 157 ARG A CA 1
ATOM 1128 C C . ARG A 1 143 ? 29.512 14.486 -13.599 1.00 16.77 157 ARG A C 1
ATOM 1129 O O . ARG A 1 143 ? 30.677 14.826 -13.412 1.00 16.47 157 ARG A O 1
ATOM 1137 N N . THR A 1 144 ? 29.149 13.499 -14.412 1.00 16.45 158 THR A N 1
ATOM 1138 C CA . THR A 1 144 ? 30.136 12.674 -15.153 1.00 15.78 158 THR A CA 1
ATOM 1139 C C . THR A 1 144 ? 30.805 13.447 -16.296 1.00 16.79 158 THR A C 1
ATOM 1140 O O . THR A 1 144 ? 31.737 12.956 -16.912 1.00 16.49 158 THR A O 1
ATOM 1144 N N . ASN A 1 145 ? 30.320 14.645 -16.610 1.00 16.98 159 ASN A N 1
ATOM 1145 C CA . ASN A 1 145 ? 30.793 15.390 -17.782 1.00 18.49 159 ASN A CA 1
ATOM 1146 C C . ASN A 1 145 ? 30.475 14.734 -19.126 1.00 18.15 159 ASN A C 1
ATOM 1147 O O . ASN A 1 145 ? 31.005 15.138 -20.155 1.00 18.42 159 ASN A O 1
ATOM 1152 N N . LYS A 1 146 ? 29.609 13.723 -19.149 1.00 17.54 160 LYS A N 1
ATOM 1153 C CA . LYS A 1 146 ? 29.064 13.287 -20.422 1.00 16.74 160 LYS A CA 1
ATOM 1154 C C . LYS A 1 146 ? 27.950 14.267 -20.847 1.00 16.35 160 LYS A C 1
ATOM 1155 O O . LYS A 1 146 ? 27.552 15.155 -20.093 1.00 14.83 160 LYS A O 1
ATOM 1161 N N . GLN A 1 147 ? 27.447 14.089 -22.060 1.00 16.08 161 GLN A N 1
ATOM 1162 C CA . GLN A 1 147 ? 26.519 15.034 -22.653 1.00 16.00 161 GLN A CA 1
ATOM 1163 C C . GLN A 1 147 ? 25.164 15.009 -21.958 1.00 15.60 161 GLN A C 1
ATOM 1164 O O . GLN A 1 147 ? 24.499 13.987 -21.947 1.00 16.55 161 GLN A O 1
ATOM 1170 N N . LEU A 1 148 ? 24.764 16.152 -21.413 1.00 15.15 162 LEU A N 1
ATOM 1171 C CA . LEU A 1 148 ? 23.414 16.320 -20.838 1.00 15.79 162 LEU A CA 1
ATOM 1172 C C . LEU A 1 148 ? 22.380 16.039 -21.927 1.00 14.64 162 LEU A C 1
ATOM 1173 O O . LEU A 1 148 ? 22.559 16.456 -23.062 1.00 14.81 162 LEU A O 1
ATOM 1178 N N . PRO A 1 149 ? 21.305 15.327 -21.595 1.00 15.58 163 PRO A N 1
ATOM 1179 C CA . PRO A 1 149 ? 20.215 15.253 -22.578 1.00 15.50 163 PRO A CA 1
ATOM 1180 C C . PRO A 1 149 ? 19.727 16.620 -23.002 1.00 14.98 163 PRO A C 1
ATOM 1181 O O . PRO A 1 149 ? 19.625 17.520 -22.171 1.00 16.48 163 PRO A O 1
ATOM 1185 N N . ASP A 1 150 ? 19.427 16.761 -24.291 1.00 14.47 164 ASP A N 1
ATOM 1186 C CA . ASP A 1 150 ? 18.859 17.950 -24.839 1.00 15.19 164 ASP A CA 1
ATOM 1187 C C . ASP A 1 150 ? 17.346 18.016 -24.617 1.00 14.80 164 ASP A C 1
ATOM 1188 O O . ASP A 1 150 ? 16.768 19.084 -24.729 1.00 15.64 164 ASP A O 1
ATOM 1193 N N . ASN A 1 151 ? 16.747 16.867 -24.307 1.00 14.78 165 ASN A N 1
ATOM 1194 C CA . ASN A 1 151 ? 15.305 16.722 -24.052 1.00 14.89 165 ASN A CA 1
ATOM 1195 C C . ASN A 1 151 ? 15.080 15.791 -22.884 1.00 14.78 165 ASN A C 1
ATOM 1196 O O . ASN A 1 151 ? 15.639 14.663 -22.867 1.00 16.95 165 ASN A O 1
ATOM 1201 N N . PRO A 1 152 ? 14.347 16.250 -21.846 1.00 14.65 166 PRO A N 1
ATOM 1202 C CA . PRO A 1 152 ? 13.838 17.602 -21.673 1.00 15.22 166 PRO A CA 1
ATOM 1203 C C . PRO A 1 152 ? 15.013 18.495 -21.356 1.00 14.96 166 PRO A C 1
ATOM 1204 O O . PRO A 1 152 ? 16.057 18.009 -20.915 1.00 16.19 166 PRO A O 1
ATOM 1208 N N . ARG A 1 153 ? 14.895 19.776 -21.641 1.00 15.56 167 ARG A N 1
ATOM 1209 C CA . ARG A 1 153 ? 15.922 20.704 -21.206 1.00 15.56 167 ARG A CA 1
ATOM 1210 C C . ARG A 1 153 ? 15.959 20.827 -19.672 1.00 16.09 167 ARG A C 1
ATOM 1211 O O . ARG A 1 153 ? 14.924 20.896 -19.028 1.00 16.19 167 ARG A O 1
ATOM 1219 N N . LEU A 1 154 ? 17.158 20.781 -19.101 1.00 15.15 168 LEU A N 1
ATOM 1220 C CA . LEU A 1 154 ? 17.425 21.092 -17.706 1.00 15.66 168 LEU A CA 1
ATOM 1221 C C . LEU A 1 154 ? 18.358 22.310 -17.690 1.00 15.37 168 LEU A C 1
ATOM 1222 O O . LEU A 1 154 ? 19.415 22.295 -18.307 1.00 14.59 168 LEU A O 1
ATOM 1227 N N . ALA A 1 155 ? 17.893 23.374 -17.038 1.00 14.88 169 ALA A N 1
ATOM 1228 C CA . ALA A 1 155 ? 18.610 24.642 -16.982 1.00 15.69 169 ALA A CA 1
ATOM 1229 C C . ALA A 1 155 ? 18.290 25.392 -15.669 1.00 15.72 169 ALA A C 1
ATOM 1230 O O . ALA A 1 155 ? 17.378 25.014 -14.908 1.00 15.83 169 ALA A O 1
ATOM 1232 N N . LEU A 1 156 ? 19.070 26.437 -15.409 1.00 15.70 170 LEU A N 1
ATOM 1233 C CA . LEU A 1 156 ? 19.062 27.152 -14.154 1.00 15.30 170 LEU A CA 1
ATOM 1234 C C . LEU A 1 156 ? 18.757 28.623 -14.404 1.00 15.69 170 LEU A C 1
ATOM 1235 O O . LEU A 1 156 ? 19.450 29.314 -15.177 1.00 14.45 170 LEU A O 1
ATOM 1240 N N . LEU A 1 157 ? 17.692 29.085 -13.747 1.00 13.89 171 LEU A N 1
ATOM 1241 C CA . LEU A 1 157 ? 17.305 30.475 -13.743 1.00 14.80 171 LEU A CA 1
ATOM 1242 C C . LEU A 1 157 ? 18.267 31.277 -12.866 1.00 14.26 171 LEU A C 1
ATOM 1243 O O . LEU A 1 157 ? 18.965 30.711 -12.041 1.00 14.49 171 LEU A O 1
ATOM 1248 N N . SER A 1 158 ? 18.241 32.597 -13.010 1.00 15.38 172 SER A N 1
ATOM 1249 C CA . SER A 1 158 ? 19.149 33.486 -12.286 1.00 14.94 172 SER A CA 1
ATOM 1250 C C . SER A 1 158 ? 18.661 33.971 -10.910 1.00 15.52 172 SER A C 1
ATOM 1251 O O . SER A 1 158 ? 19.237 34.901 -10.327 1.00 15.67 172 SER A O 1
ATOM 1254 N N . ASP A 1 159 ? 17.581 33.382 -10.418 1.00 14.17 173 ASP A N 1
ATOM 1255 C CA . ASP A 1 159 ? 17.133 33.628 -9.083 1.00 13.68 173 ASP A CA 1
ATOM 1256 C C . ASP A 1 159 ? 16.361 32.390 -8.598 1.00 14.07 173 ASP A C 1
ATOM 1257 O O . ASP A 1 159 ? 16.427 31.334 -9.221 1.00 13.06 173 ASP A O 1
ATOM 1262 N N . THR A 1 160 ? 15.625 32.524 -7.498 1.00 13.45 174 THR A N 1
ATOM 1263 C CA . THR A 1 160 ? 14.841 31.418 -6.934 1.00 13.60 174 THR A CA 1
ATOM 1264 C C . THR A 1 160 ? 13.361 31.729 -6.917 1.00 13.88 174 THR A C 1
ATOM 1265 O O . THR A 1 160 ? 12.612 31.114 -6.158 1.00 14.84 174 THR A O 1
ATOM 1269 N N . VAL A 1 161 ? 12.934 32.647 -7.783 1.00 13.44 175 VAL A N 1
ATOM 1270 C CA . VAL A 1 161 ? 11.519 33.016 -7.874 1.00 14.77 175 VAL A CA 1
ATOM 1271 C C . VAL A 1 161 ? 10.722 31.879 -8.549 1.00 14.01 175 VAL A C 1
ATOM 1272 O O . VAL A 1 161 ? 11.102 31.433 -9.634 1.00 14.31 175 VAL A O 1
ATOM 1276 N N . PRO A 1 162 ? 9.628 31.410 -7.916 1.00 14.83 176 PRO A N 1
ATOM 1277 C CA . PRO A 1 162 ? 8.764 30.435 -8.627 1.00 15.19 176 PRO A CA 1
ATOM 1278 C C . PRO A 1 162 ? 8.358 31.012 -9.992 1.00 14.46 176 PRO A C 1
ATOM 1279 O O . PRO A 1 162 ? 7.942 32.172 -10.058 1.00 15.30 176 PRO A O 1
ATOM 1283 N N . THR A 1 163 ? 8.482 30.209 -11.041 1.00 14.66 177 THR A N 1
ATOM 1284 C CA . THR A 1 163 ? 8.379 30.644 -12.439 1.00 15.21 177 THR A CA 1
ATOM 1285 C C . THR A 1 163 ? 7.636 29.593 -13.281 1.00 15.88 177 THR A C 1
ATOM 1286 O O . THR A 1 163 ? 7.718 28.404 -13.023 1.00 14.94 177 THR A O 1
ATOM 1290 N N . SER A 1 164 ? 6.914 30.037 -14.307 1.00 16.71 178 SER A N 1
ATOM 1291 C CA . SER A 1 164 ? 6.414 29.106 -15.323 1.00 17.34 178 SER A CA 1
ATOM 1292 C C . SER A 1 164 ? 6.779 29.603 -16.715 1.00 16.65 178 SER A C 1
ATOM 1293 O O . SER A 1 164 ? 6.731 30.802 -16.971 1.00 17.75 178 SER A O 1
ATOM 1296 N N . VAL A 1 165 ? 7.122 28.678 -17.598 1.00 16.79 179 VAL A N 1
ATOM 1297 C CA . VAL A 1 165 ? 7.199 28.961 -19.028 1.00 15.98 179 VAL A CA 1
ATOM 1298 C C . VAL A 1 165 ? 6.181 28.074 -19.747 1.00 16.98 179 VAL A C 1
ATOM 1299 O O . VAL A 1 165 ? 5.793 27.021 -19.237 1.00 17.70 179 VAL A O 1
ATOM 1303 N N . GLN A 1 166 ? 5.731 28.507 -20.922 1.00 17.34 180 GLN A N 1
ATOM 1304 C CA . GLN A 1 166 ? 4.742 27.750 -21.653 1.00 17.81 180 GLN A CA 1
ATOM 1305 C C . GLN A 1 166 ? 5.340 27.016 -22.839 1.00 17.40 180 GLN A C 1
ATOM 1306 O O . GLN A 1 166 ? 6.009 27.607 -23.676 1.00 16.64 180 GLN A O 1
ATOM 1312 N N . PHE A 1 167 ? 5.055 25.722 -22.915 1.00 17.74 181 PHE A N 1
ATOM 1313 C CA . PHE A 1 167 ? 5.435 24.949 -24.081 1.00 17.23 181 PHE A CA 1
ATOM 1314 C C . PHE A 1 167 ? 4.200 24.461 -24.804 1.00 17.39 181 PHE A C 1
ATOM 1315 O O . PHE A 1 167 ? 3.152 24.248 -24.200 1.00 17.82 181 PHE A O 1
ATOM 1323 N N . VAL A 1 168 ? 4.347 24.279 -26.106 1.00 17.64 182 VAL A N 1
ATOM 1324 C CA . VAL A 1 168 ? 3.252 23.866 -26.954 1.00 16.92 182 VAL A CA 1
ATOM 1325 C C . VAL A 1 168 ? 3.506 22.483 -27.507 1.00 17.11 182 VAL A C 1
ATOM 1326 O O . VAL A 1 168 ? 4.533 22.235 -28.157 1.00 17.26 182 VAL A O 1
ATOM 1330 N N . LEU A 1 169 ? 2.578 21.575 -27.228 1.00 17.09 183 LEU A N 1
ATOM 1331 C CA . LEU A 1 169 ? 2.570 20.267 -27.879 1.00 16.85 183 LEU A CA 1
ATOM 1332 C C . LEU A 1 169 ? 1.555 20.418 -29.009 1.00 17.40 183 LEU A C 1
ATOM 1333 O O . LEU A 1 169 ? 0.371 20.561 -28.747 1.00 16.58 183 LEU A O 1
ATOM 1338 N N . PRO A 1 170 ? 2.031 20.433 -30.260 1.00 17.93 184 PRO A N 1
ATOM 1339 C CA . PRO A 1 170 ? 1.133 20.788 -31.352 1.00 18.81 184 PRO A CA 1
ATOM 1340 C C . PRO A 1 170 ? 0.079 19.742 -31.732 1.00 18.93 184 PRO A C 1
ATOM 1341 O O . PRO A 1 170 ? 0.230 18.531 -31.445 1.00 18.30 184 PRO A O 1
ATOM 1345 N N . GLY A 1 171 ? -1.006 20.217 -32.353 1.00 19.28 185 GLY A N 1
ATOM 1346 C CA . GLY A 1 171 ? -2.083 19.318 -32.776 1.00 19.67 185 GLY A CA 1
ATOM 1347 C C . GLY A 1 171 ? -1.776 18.550 -34.052 1.00 19.83 185 GLY A C 1
ATOM 1348 O O . GLY A 1 171 ? -2.507 17.630 -34.422 1.00 20.18 185 GLY A O 1
ATOM 1349 N N . SER A 1 172 ? -0.700 18.935 -34.728 1.00 20.42 186 SER A N 1
ATOM 1350 C CA . SER A 1 172 ? -0.285 18.299 -35.979 1.00 20.78 186 SER A CA 1
ATOM 1351 C C . SER A 1 172 ? 1.116 18.731 -36.284 1.00 20.66 186 SER A C 1
ATOM 1352 O O . SER A 1 172 ? 1.564 19.744 -35.776 1.00 20.02 186 SER A O 1
ATOM 1355 N N . SER A 1 173 ? 1.794 17.950 -37.126 1.00 21.62 187 SER A N 1
ATOM 1356 C CA . SER A 1 173 ? 3.124 18.277 -37.622 1.00 21.78 187 SER A CA 1
ATOM 1357 C C . SER A 1 173 ? 3.162 17.872 -39.085 1.00 22.51 187 SER A C 1
ATOM 1358 O O . SER A 1 173 ? 3.051 16.688 -39.400 1.00 21.55 187 SER A O 1
ATOM 1361 N N . GLY A 1 174 ? 3.300 18.852 -39.975 1.00 22.97 188 GLY A N 1
ATOM 1362 C CA . GLY A 1 174 ? 3.179 18.591 -41.417 1.00 23.78 188 GLY A CA 1
ATOM 1363 C C . GLY A 1 174 ? 1.821 17.962 -41.669 1.00 24.53 188 GLY A C 1
ATOM 1364 O O . GLY A 1 174 ? 0.821 18.477 -41.188 1.00 25.17 188 GLY A O 1
ATOM 1365 N N . THR A 1 175 ? 1.790 16.803 -42.333 1.00 24.66 189 THR A N 1
ATOM 1366 C CA . THR A 1 175 ? 0.530 16.111 -42.599 1.00 24.83 189 THR A CA 1
ATOM 1367 C C . THR A 1 175 ? 0.119 15.164 -41.461 1.00 24.14 189 THR A C 1
ATOM 1368 O O . THR A 1 175 ? -0.954 14.562 -41.509 1.00 23.89 189 THR A O 1
ATOM 1372 N N . THR A 1 176 ? 0.965 15.013 -40.440 1.00 23.12 190 THR A N 1
ATOM 1373 C CA . THR A 1 176 ? 0.685 14.060 -39.385 1.00 22.33 190 THR A CA 1
ATOM 1374 C C . THR A 1 176 ? -0.137 14.701 -38.287 1.00 21.71 190 THR A C 1
ATOM 1375 O O . THR A 1 176 ? 0.209 15.775 -37.798 1.00 22.39 190 THR A O 1
ATOM 1379 N N . ILE A 1 177 ? -1.243 14.066 -37.911 1.00 20.67 191 ILE A N 1
ATOM 1380 C CA . ILE A 1 177 ? -2.062 14.586 -36.838 1.00 20.08 191 ILE A CA 1
ATOM 1381 C C . ILE A 1 177 ? -1.494 14.077 -35.523 1.00 19.16 191 ILE A C 1
ATOM 1382 O O . ILE A 1 177 ? -1.198 12.882 -35.408 1.00 19.59 191 ILE A O 1
ATOM 1387 N N . CYS A 1 178 ? -1.303 14.969 -34.545 1.00 18.73 192 CYS A N 1
ATOM 1388 C CA . CYS A 1 178 ? -0.883 14.542 -33.210 1.00 18.64 192 CYS A CA 1
ATOM 1389 C C . CYS A 1 178 ? -2.064 14.573 -32.245 1.00 18.98 192 CYS A C 1
ATOM 1390 O O . CYS A 1 178 ? -2.385 15.613 -31.699 1.00 20.93 192 CYS A O 1
ATOM 1393 N N . THR A 1 179 ? -2.708 13.425 -32.043 1.00 18.84 193 THR A N 1
ATOM 1394 C CA . THR A 1 179 ? -3.778 13.287 -31.061 1.00 17.91 193 THR A CA 1
ATOM 1395 C C . THR A 1 179 ? -3.197 13.046 -29.658 1.00 17.60 193 THR A C 1
ATOM 1396 O O . THR A 1 179 ? -3.890 13.198 -28.671 1.00 17.24 193 THR A O 1
ATOM 1400 N N . LYS A 1 180 ? -1.942 12.595 -29.597 1.00 17.58 194 LYS A N 1
ATOM 1401 C CA . LYS A 1 180 ? -1.208 12.477 -28.334 1.00 17.08 194 LYS A CA 1
ATOM 1402 C C . LYS A 1 180 ? 0.301 12.584 -28.578 1.00 16.71 194 LYS A C 1
ATOM 1403 O O . LYS A 1 180 ? 0.780 12.527 -29.726 1.00 15.06 194 LYS A O 1
ATOM 1409 N N . HIS A 1 181 ? 1.014 12.749 -27.474 1.00 16.66 195 HIS A N 1
ATOM 1410 C CA . HIS A 1 181 ? 2.448 12.964 -27.462 1.00 16.82 195 HIS A CA 1
ATOM 1411 C C . HIS A 1 181 ? 3.075 12.130 -26.368 1.00 16.61 195 HIS A C 1
ATOM 1412 O O . HIS A 1 181 ? 2.559 12.092 -25.258 1.00 16.63 195 HIS A O 1
ATOM 1419 N N . LEU A 1 182 ? 4.191 11.448 -26.675 1.00 16.29 196 LEU A N 1
ATOM 1420 C CA . LEU A 1 182 ? 5.029 10.840 -25.647 1.00 16.56 196 LEU A CA 1
ATOM 1421 C C . LEU A 1 182 ? 6.109 11.880 -25.323 1.00 15.91 196 LEU A C 1
ATOM 1422 O O . LEU A 1 182 ? 6.877 12.279 -26.193 1.00 15.67 196 LEU A O 1
ATOM 1427 N N . VAL A 1 183 ? 6.142 12.295 -24.064 1.00 16.21 197 VAL A N 1
ATOM 1428 C CA . VAL A 1 183 ? 6.966 13.420 -23.612 1.00 15.89 197 VAL A CA 1
ATOM 1429 C C . VAL A 1 183 ? 7.719 12.998 -22.358 1.00 15.38 197 VAL A C 1
ATOM 1430 O O . VAL A 1 183 ? 7.103 12.463 -21.417 1.00 16.76 197 VAL A O 1
ATOM 1434 N N . PRO A 1 184 ? 9.053 13.233 -22.325 1.00 15.71 198 PRO A N 1
ATOM 1435 C CA . PRO A 1 184 ? 9.811 12.947 -21.127 1.00 16.08 198 PRO A CA 1
ATOM 1436 C C . PRO A 1 184 ? 9.671 14.034 -20.046 1.00 15.55 198 PRO A C 1
ATOM 1437 O O . PRO A 1 184 ? 9.631 15.240 -20.358 1.00 15.37 198 PRO A O 1
ATOM 1441 N N . PHE A 1 185 ? 9.575 13.582 -18.794 1.00 16.18 199 PHE A N 1
ATOM 1442 C CA . PHE A 1 185 ? 9.610 14.422 -17.596 1.00 15.77 199 PHE A CA 1
ATOM 1443 C C . PHE A 1 185 ? 10.763 13.860 -16.765 1.00 15.77 199 PHE A C 1
ATOM 1444 O O . PHE A 1 185 ? 10.726 12.707 -16.358 1.00 16.42 199 PHE A O 1
ATOM 1452 N N . CYS A 1 186 ? 11.776 14.691 -16.546 1.00 15.58 200 CYS A N 1
ATOM 1453 C CA . CYS A 1 186 ? 12.971 14.307 -15.814 1.00 16.02 200 CYS A CA 1
ATOM 1454 C C . CYS A 1 186 ? 13.329 15.349 -14.756 1.00 15.32 200 CYS A C 1
ATOM 1455 O O . CYS A 1 186 ? 12.837 16.494 -14.762 1.00 15.47 200 CYS A O 1
ATOM 1458 N N . TYR A 1 187 ? 14.130 14.888 -13.803 1.00 15.53 201 TYR A N 1
ATOM 1459 C CA . TYR A 1 187 ? 14.509 15.635 -12.633 1.00 15.53 201 TYR A CA 1
ATOM 1460 C C . TYR A 1 187 ? 15.702 14.967 -11.939 1.00 14.85 201 TYR A C 1
ATOM 1461 O O . TYR A 1 187 ? 16.034 13.812 -12.208 1.00 14.70 201 TYR A O 1
ATOM 1470 N N . LEU A 1 188 ? 16.365 15.735 -11.084 1.00 15.10 202 LEU A N 1
ATOM 1471 C CA . LEU A 1 188 ? 17.433 15.254 -10.231 1.00 14.97 202 LEU A CA 1
ATOM 1472 C C . LEU A 1 188 ? 16.824 14.970 -8.851 1.00 15.52 202 LEU A C 1
ATOM 1473 O O . LEU A 1 188 ? 16.301 15.866 -8.189 1.00 14.85 202 LEU A O 1
ATOM 1478 N N . ASN A 1 189 ? 16.876 13.713 -8.455 1.00 16.37 203 ASN A N 1
ATOM 1479 C CA . ASN A 1 189 ? 16.235 13.281 -7.246 1.00 17.26 203 ASN A CA 1
ATOM 1480 C C . ASN A 1 189 ? 17.167 13.366 -6.057 1.00 18.02 203 ASN A C 1
ATOM 1481 O O . ASN A 1 189 ? 18.289 13.926 -6.160 1.00 17.80 203 ASN A O 1
ATOM 1486 N N . HIS A 1 190 ? 16.672 12.850 -4.933 1.00 18.37 204 HIS A N 1
ATOM 1487 C CA . HIS A 1 190 ? 17.433 12.717 -3.693 1.00 20.50 204 HIS A CA 1
ATOM 1488 C C . HIS A 1 190 ? 17.772 14.072 -3.057 1.00 20.12 204 HIS A C 1
ATOM 1489 O O . HIS A 1 190 ? 18.935 14.507 -2.952 1.00 20.26 204 HIS A O 1
ATOM 1496 N N . GLY A 1 191 ? 16.721 14.759 -2.631 1.00 19.16 205 GLY A N 1
ATOM 1497 C CA . GLY A 1 191 ? 16.893 15.910 -1.786 1.00 18.25 205 GLY A CA 1
ATOM 1498 C C . GLY A 1 191 ? 17.176 17.213 -2.485 1.00 17.42 205 GLY A C 1
ATOM 1499 O O . GLY A 1 191 ? 17.242 17.283 -3.729 1.00 16.64 205 GLY A O 1
ATOM 1500 N N . CYS A 1 192 ? 17.381 18.246 -1.663 1.00 16.78 206 CYS A N 1
ATOM 1501 C CA . CYS A 1 192 ? 17.669 19.587 -2.149 1.00 16.67 206 CYS A CA 1
ATOM 1502 C C . CYS A 1 192 ? 19.003 19.550 -2.894 1.00 16.20 206 CYS A C 1
ATOM 1503 O O . CYS A 1 192 ? 19.810 18.648 -2.674 1.00 15.10 206 CYS A O 1
ATOM 1506 N N . PHE A 1 193 ? 19.209 20.523 -3.782 1.00 16.61 207 PHE A N 1
ATOM 1507 C CA . PHE A 1 193 ? 20.407 20.594 -4.646 1.00 15.58 207 PHE A CA 1
ATOM 1508 C C . PHE A 1 193 ? 21.169 21.884 -4.358 1.00 15.60 207 PHE A C 1
ATOM 1509 O O . PHE A 1 193 ? 20.638 22.968 -4.517 1.00 15.15 207 PHE A O 1
ATOM 1517 N N . THR A 1 194 ? 22.410 21.780 -3.895 1.00 14.88 208 THR A N 1
ATOM 1518 C CA . THR A 1 194 ? 23.141 22.984 -3.509 1.00 15.39 208 THR A CA 1
ATOM 1519 C C . THR A 1 194 ? 23.708 23.733 -4.719 1.00 14.75 208 THR A C 1
ATOM 1520 O O . THR A 1 194 ? 24.524 23.201 -5.473 1.00 14.39 208 THR A O 1
ATOM 1524 N N . THR A 1 195 ? 23.284 24.979 -4.870 1.00 14.61 209 THR A N 1
ATOM 1525 C CA . THR A 1 195 ? 23.757 25.884 -5.921 1.00 14.53 209 THR A CA 1
ATOM 1526 C C . THR A 1 195 ? 23.328 27.326 -5.554 1.00 14.02 209 THR A C 1
ATOM 1527 O O . THR A 1 195 ? 22.317 27.508 -4.871 1.00 14.38 209 THR A O 1
ATOM 1531 N N . GLY A 1 196 ? 24.100 28.321 -5.992 1.00 13.73 210 GLY A N 1
ATOM 1532 C CA . GLY A 1 196 ? 23.805 29.725 -5.707 1.00 13.80 210 GLY A CA 1
ATOM 1533 C C . GLY A 1 196 ? 23.639 30.006 -4.229 1.00 12.91 210 GLY A C 1
ATOM 1534 O O . GLY A 1 196 ? 22.777 30.804 -3.802 1.00 14.17 210 GLY A O 1
ATOM 1535 N N . GLY A 1 197 ? 24.427 29.317 -3.433 1.00 12.19 211 GLY A N 1
ATOM 1536 C CA . GLY A 1 197 ? 24.536 29.622 -2.009 1.00 12.13 211 GLY A CA 1
ATOM 1537 C C . GLY A 1 197 ? 23.612 28.971 -1.018 1.00 12.90 211 GLY A C 1
ATOM 1538 O O . GLY A 1 197 ? 23.661 29.325 0.167 1.00 12.84 211 GLY A O 1
ATOM 1539 N N . SER A 1 198 ? 22.778 28.020 -1.456 1.00 13.90 212 SER A N 1
ATOM 1540 C CA . SER A 1 198 ? 21.982 27.211 -0.545 1.00 15.11 212 SER A CA 1
ATOM 1541 C C . SER A 1 198 ? 21.543 25.909 -1.166 1.00 14.76 212 SER A C 1
ATOM 1542 O O . SER A 1 198 ? 21.670 25.697 -2.381 1.00 14.92 212 SER A O 1
ATOM 1545 N N . CYS A 1 199 ? 21.008 25.038 -0.325 1.00 14.79 213 CYS A N 1
ATOM 1546 C CA . CYS A 1 199 ? 20.493 23.771 -0.779 1.00 15.75 213 CYS A CA 1
ATOM 1547 C C . CYS A 1 199 ? 19.019 24.008 -1.136 1.00 14.56 213 CYS A C 1
ATOM 1548 O O . CYS A 1 199 ? 18.165 24.165 -0.252 1.00 14.65 213 CYS A O 1
ATOM 1551 N N . LEU A 1 200 ? 18.764 24.123 -2.433 1.00 14.30 214 LEU A N 1
ATOM 1552 C CA . LEU A 1 200 ? 17.472 24.560 -2.965 1.00 14.00 214 LEU A CA 1
ATOM 1553 C C . LEU A 1 200 ? 16.557 23.378 -3.233 1.00 14.52 214 LEU A C 1
ATOM 1554 O O . LEU A 1 200 ? 17.021 22.319 -3.701 1.00 14.20 214 LEU A O 1
ATOM 1559 N N . PRO A 1 201 ? 15.253 23.552 -2.980 1.00 14.04 215 PRO A N 1
ATOM 1560 C CA . PRO A 1 201 ? 14.308 22.519 -3.356 1.00 14.64 215 PRO A CA 1
ATOM 1561 C C . PRO A 1 201 ? 14.349 22.291 -4.865 1.00 14.46 215 PRO A C 1
ATOM 1562 O O . PRO A 1 201 ? 14.539 23.252 -5.617 1.00 14.61 215 PRO A O 1
ATOM 1566 N N . PHE A 1 202 ? 14.231 21.029 -5.270 1.00 14.13 216 PHE A N 1
ATOM 1567 C CA . PHE A 1 202 ? 14.146 20.660 -6.653 1.00 13.97 216 PHE A CA 1
ATOM 1568 C C . PHE A 1 202 ? 12.695 20.353 -6.826 1.00 14.00 216 PHE A C 1
ATOM 1569 O O . PHE A 1 202 ? 12.229 19.327 -6.391 1.00 14.67 216 PHE A O 1
ATOM 1577 N N . GLY A 1 203 ? 11.957 21.270 -7.446 1.00 14.51 217 GLY A N 1
ATOM 1578 C CA . GLY A 1 203 ? 10.539 21.056 -7.669 1.00 14.17 217 GLY A CA 1
ATOM 1579 C C . GLY A 1 203 ? 10.192 21.592 -9.032 1.00 13.62 217 GLY A C 1
ATOM 1580 O O . GLY A 1 203 ? 10.317 22.835 -9.280 1.00 13.32 217 GLY A O 1
ATOM 1581 N N . VAL A 1 204 ? 9.755 20.667 -9.883 1.00 13.27 218 VAL A N 1
ATOM 1582 C CA . VAL A 1 204 ? 9.333 20.947 -11.242 1.00 13.49 218 VAL A CA 1
ATOM 1583 C C . VAL A 1 204 ? 8.094 20.142 -11.570 1.00 14.66 218 VAL A C 1
ATOM 1584 O O . VAL A 1 204 ? 7.833 19.076 -10.976 1.00 15.63 218 VAL A O 1
ATOM 1588 N N . SER A 1 205 ? 7.328 20.669 -12.514 1.00 15.55 219 SER A N 1
ATOM 1589 C CA . SER A 1 205 ? 6.039 20.088 -12.915 1.00 14.70 219 SER A CA 1
ATOM 1590 C C . SER A 1 205 ? 5.665 20.536 -14.323 1.00 14.72 219 SER A C 1
ATOM 1591 O O . SER A 1 205 ? 6.156 21.588 -14.842 1.00 14.79 219 SER A O 1
ATOM 1594 N N . TYR A 1 206 ? 4.792 19.738 -14.915 1.00 14.27 220 TYR A N 1
ATOM 1595 C CA . TYR A 1 206 ? 4.123 20.030 -16.182 1.00 14.35 220 TYR A CA 1
ATOM 1596 C C . TYR A 1 206 ? 2.633 20.112 -15.810 1.00 14.76 220 TYR A C 1
ATOM 1597 O O . TYR A 1 206 ? 2.098 19.205 -15.171 1.00 13.29 220 TYR A O 1
ATOM 1606 N N . VAL A 1 207 ? 1.997 21.214 -16.170 1.00 15.87 221 VAL A N 1
ATOM 1607 C CA . VAL A 1 207 ? 0.656 21.542 -15.680 1.00 16.30 221 VAL A CA 1
ATOM 1608 C C . VAL A 1 207 ? -0.177 22.220 -16.769 1.00 17.43 221 VAL A C 1
ATOM 1609 O O . VAL A 1 207 ? 0.290 23.130 -17.467 1.00 17.87 221 VAL A O 1
ATOM 1613 N N . SER A 1 208 ? -1.427 21.789 -16.878 1.00 18.24 222 SER A N 1
ATOM 1614 C CA . SER A 1 208 ? -2.461 22.540 -17.567 1.00 18.85 222 SER A CA 1
ATOM 1615 C C . SER A 1 208 ? -3.744 22.462 -16.732 1.00 19.46 222 SER A C 1
ATOM 1616 O O . SER A 1 208 ? -3.764 21.853 -15.660 1.00 18.90 222 SER A O 1
ATOM 1619 N N . ASP A 1 209 ? -4.829 23.044 -17.230 1.00 20.45 223 ASP A N 1
ATOM 1620 C CA . ASP A 1 209 ? -6.109 22.912 -16.526 1.00 21.39 223 ASP A CA 1
ATOM 1621 C C . ASP A 1 209 ? -6.563 21.472 -16.364 1.00 21.07 223 ASP A C 1
ATOM 1622 O O . ASP A 1 209 ? -7.353 21.185 -15.470 1.00 21.21 223 ASP A O 1
ATOM 1627 N N . SER A 1 210 ? -6.120 20.583 -17.256 1.00 20.78 224 SER A N 1
ATOM 1628 C CA . SER A 1 210 ? -6.546 19.177 -17.242 1.00 20.58 224 SER A CA 1
ATOM 1629 C C . SER A 1 210 ? -5.407 18.166 -16.961 1.00 20.30 224 SER A C 1
ATOM 1630 O O . SER A 1 210 ? -5.560 16.931 -17.149 1.00 21.13 224 SER A O 1
ATOM 1633 N N . PHE A 1 211 ? -4.275 18.656 -16.482 1.00 18.31 225 PHE A N 1
ATOM 1634 C CA . PHE A 1 211 ? -3.089 17.812 -16.405 1.00 17.60 225 PHE A CA 1
ATOM 1635 C C . PHE A 1 211 ? -2.149 18.317 -15.315 1.00 16.75 225 PHE A C 1
ATOM 1636 O O . PHE A 1 211 ? -1.941 19.527 -15.177 1.00 16.10 225 PHE A O 1
ATOM 1644 N N . TYR A 1 212 ? -1.640 17.383 -14.528 1.00 16.99 226 TYR A N 1
ATOM 1645 C CA . TYR A 1 212 ? -0.562 17.649 -13.557 1.00 16.73 226 TYR A CA 1
ATOM 1646 C C . TYR A 1 212 ? 0.357 16.447 -13.481 1.00 16.89 226 TYR A C 1
ATOM 1647 O O . TYR A 1 212 ? -0.113 15.329 -13.274 1.00 16.51 226 TYR A O 1
ATOM 1656 N N . TYR A 1 213 ? 1.668 16.687 -13.604 1.00 16.54 227 TYR A N 1
ATOM 1657 C CA . TYR A 1 213 ? 2.658 15.711 -13.201 1.00 16.08 227 TYR A CA 1
ATOM 1658 C C . TYR A 1 213 ? 3.821 16.488 -12.596 1.00 15.91 227 TYR A C 1
ATOM 1659 O O . TYR A 1 213 ? 4.279 17.439 -13.201 1.00 15.67 227 TYR A O 1
ATOM 1668 N N . GLY A 1 214 ? 4.289 16.074 -11.421 1.00 16.84 228 GLY A N 1
ATOM 1669 C CA . GLY A 1 214 ? 5.319 16.825 -10.701 1.00 16.81 228 GLY A CA 1
ATOM 1670 C C . GLY A 1 214 ? 6.236 16.023 -9.793 1.00 16.77 228 GLY A C 1
ATOM 1671 O O . GLY A 1 214 ? 5.993 14.858 -9.463 1.00 16.32 228 GLY A O 1
ATOM 1672 N N . TYR A 1 215 ? 7.320 16.683 -9.407 1.00 16.61 229 TYR A N 1
ATOM 1673 C CA . TYR A 1 215 ? 8.287 16.144 -8.463 1.00 16.13 229 TYR A CA 1
ATOM 1674 C C . TYR A 1 215 ? 8.698 17.285 -7.543 1.00 16.03 229 TYR A C 1
ATOM 1675 O O . TYR A 1 215 ? 8.903 18.394 -8.016 1.00 16.05 229 TYR A O 1
ATOM 1684 N N . TYR A 1 216 ? 8.781 17.043 -6.232 1.00 15.47 230 TYR A N 1
ATOM 1685 C CA . TYR A 1 216 ? 9.306 18.035 -5.304 1.00 15.47 230 TYR A CA 1
ATOM 1686 C C . TYR A 1 216 ? 10.115 17.362 -4.199 1.00 15.11 230 TYR A C 1
ATOM 1687 O O . TYR A 1 216 ? 9.652 16.415 -3.582 1.00 15.91 230 TYR A O 1
ATOM 1696 N N . ASP A 1 217 ? 11.290 17.888 -3.916 1.00 15.56 231 ASP A N 1
ATOM 1697 C CA . ASP A 1 217 ? 12.049 17.452 -2.742 1.00 16.57 231 ASP A CA 1
ATOM 1698 C C . ASP A 1 217 ? 12.930 18.570 -2.208 1.00 17.57 231 ASP A C 1
ATOM 1699 O O . ASP A 1 217 ? 13.720 19.129 -2.948 1.00 17.93 231 ASP A O 1
ATOM 1704 N N . ALA A 1 218 ? 12.771 18.885 -0.922 1.00 18.57 232 ALA A N 1
ATOM 1705 C CA . ALA A 1 218 ? 13.565 19.891 -0.223 1.00 20.76 232 ALA A CA 1
ATOM 1706 C C . ALA A 1 218 ? 14.436 19.266 0.841 1.00 21.86 232 ALA A C 1
ATOM 1707 O O . ALA A 1 218 ? 15.120 19.989 1.570 1.00 24.12 232 ALA A O 1
ATOM 1709 N N . THR A 1 219 ? 14.420 17.950 0.972 1.00 23.26 233 THR A N 1
ATOM 1710 C CA . THR A 1 219 ? 15.032 17.332 2.153 1.00 24.58 233 THR A CA 1
ATOM 1711 C C . THR A 1 219 ? 16.573 17.292 2.038 1.00 24.32 233 THR A C 1
ATOM 1712 O O . THR A 1 219 ? 17.088 17.204 0.951 1.00 23.72 233 THR A O 1
ATOM 1716 N N . PRO A 1 220 ? 17.293 17.387 3.173 1.00 25.66 234 PRO A N 1
ATOM 1717 C CA . PRO A 1 220 ? 18.775 17.298 3.293 1.00 25.53 234 PRO A CA 1
ATOM 1718 C C . PRO A 1 220 ? 19.456 16.025 2.786 1.00 26.46 234 PRO A C 1
ATOM 1719 O O . PRO A 1 220 ? 20.686 16.046 2.520 1.00 26.26 234 PRO A O 1
ATOM 1723 N N . THR A 1 225 ? 27.987 13.000 1.644 1.00 32.12 239 THR A N 1
ATOM 1724 C CA . THR A 1 225 ? 28.023 13.328 0.220 1.00 31.60 239 THR A CA 1
ATOM 1725 C C . THR A 1 225 ? 26.636 13.755 -0.295 1.00 29.39 239 THR A C 1
ATOM 1726 O O . THR A 1 225 ? 25.632 13.147 0.060 1.00 30.32 239 THR A O 1
ATOM 1730 N N . GLU A 1 226 ? 26.566 14.808 -1.106 1.00 26.82 240 GLU A N 1
ATOM 1731 C CA . GLU A 1 226 ? 25.286 15.163 -1.730 1.00 24.65 240 GLU A CA 1
ATOM 1732 C C . GLU A 1 226 ? 25.182 14.354 -3.016 1.00 23.10 240 GLU A C 1
ATOM 1733 O O . GLU A 1 226 ? 26.021 14.480 -3.905 1.00 23.15 240 GLU A O 1
ATOM 1739 N N . SER A 1 227 ? 24.162 13.512 -3.115 1.00 21.14 241 SER A N 1
ATOM 1740 C CA . SER A 1 227 ? 24.062 12.638 -4.270 1.00 20.65 241 SER A CA 1
ATOM 1741 C C . SER A 1 227 ? 22.734 12.884 -4.964 1.00 19.04 241 SER A C 1
ATOM 1742 O O . SER A 1 227 ? 21.766 13.185 -4.303 1.00 19.24 241 SER A O 1
ATOM 1745 N N . HIS A 1 228 ? 22.700 12.771 -6.287 1.00 17.49 242 HIS A N 1
ATOM 1746 C CA . HIS A 1 228 ? 21.461 12.890 -7.038 1.00 17.37 242 HIS A CA 1
ATOM 1747 C C . HIS A 1 228 ? 21.486 11.947 -8.217 1.00 17.23 242 HIS A C 1
ATOM 1748 O O . HIS A 1 228 ? 22.530 11.761 -8.833 1.00 16.37 242 HIS A O 1
ATOM 1755 N N . ASP A 1 229 ? 20.319 11.388 -8.536 1.00 17.10 243 ASP A N 1
ATOM 1756 C CA . ASP A 1 229 ? 20.119 10.635 -9.774 1.00 16.72 243 ASP A CA 1
ATOM 1757 C C . ASP A 1 229 ? 19.296 11.426 -10.811 1.00 16.75 243 ASP A C 1
ATOM 1758 O O . ASP A 1 229 ? 18.288 12.051 -10.473 1.00 16.56 243 ASP A O 1
ATOM 1763 N N . TYR A 1 230 ? 19.695 11.371 -12.072 1.00 16.33 244 TYR A N 1
ATOM 1764 C CA . TYR A 1 230 ? 18.837 11.823 -13.195 1.00 15.85 244 TYR A CA 1
ATOM 1765 C C . TYR A 1 230 ? 17.785 10.746 -13.485 1.00 16.50 244 TYR A C 1
ATOM 1766 O O . TYR A 1 230 ? 18.139 9.637 -13.891 1.00 15.79 244 TYR A O 1
ATOM 1775 N N . VAL A 1 231 ? 16.499 11.092 -13.298 1.00 16.18 245 VAL A N 1
ATOM 1776 C CA . VAL A 1 231 ? 15.377 10.158 -13.392 1.00 16.94 245 VAL A CA 1
ATOM 1777 C C . VAL A 1 231 ? 14.378 10.722 -14.400 1.00 16.76 245 VAL A C 1
ATOM 1778 O O . VAL A 1 231 ? 14.167 11.954 -14.458 1.00 16.54 245 VAL A O 1
ATOM 1782 N N . CYS A 1 232 ? 13.798 9.859 -15.224 1.00 16.90 246 CYS A N 1
ATOM 1783 C CA . CYS A 1 232 ? 12.727 10.296 -16.136 1.00 16.01 246 CYS A CA 1
ATOM 1784 C C . CYS A 1 232 ? 11.533 9.371 -16.062 1.00 16.15 246 CYS A C 1
ATOM 1785 O O . CYS A 1 232 ? 11.672 8.156 -15.855 1.00 15.14 246 CYS A O 1
ATOM 1788 N N . ASP A 1 233 ? 10.374 9.969 -16.309 1.00 15.78 247 ASP A N 1
ATOM 1789 C CA . ASP A 1 233 ? 9.138 9.246 -16.615 1.00 15.77 247 ASP A CA 1
ATOM 1790 C C . ASP A 1 233 ? 8.709 9.672 -18.020 1.00 16.40 247 ASP A C 1
ATOM 1791 O O . ASP A 1 233 ? 9.013 10.782 -18.458 1.00 17.77 247 ASP A O 1
ATOM 1796 N N . TYR A 1 234 ? 8.004 8.791 -18.717 1.00 16.11 248 TYR A N 1
ATOM 1797 C CA . TYR A 1 234 ? 7.611 9.011 -20.104 1.00 15.98 248 TYR A CA 1
ATOM 1798 C C . TYR A 1 234 ? 6.080 9.097 -20.107 1.00 16.14 248 TYR A C 1
ATOM 1799 O O . TYR A 1 234 ? 5.383 8.112 -19.771 1.00 17.06 248 TYR A O 1
ATOM 1808 N N . LEU A 1 235 ? 5.593 10.286 -20.428 1.00 16.61 249 LEU A N 1
ATOM 1809 C CA . LEU A 1 235 ? 4.209 10.682 -20.183 1.00 16.70 249 LEU A CA 1
ATOM 1810 C C . LEU A 1 235 ? 3.408 10.744 -21.478 1.00 17.58 249 LEU A C 1
ATOM 1811 O O . LEU A 1 235 ? 3.917 11.160 -22.509 1.00 17.90 249 LEU A O 1
ATOM 1816 N N . PHE A 1 236 ? 2.152 10.288 -21.390 1.00 17.91 250 PHE A N 1
ATOM 1817 C CA . PHE A 1 236 ? 1.137 10.463 -22.421 1.00 18.12 250 PHE A CA 1
ATOM 1818 C C . PHE A 1 236 ? 0.583 11.855 -22.208 1.00 17.14 250 PHE A C 1
ATOM 1819 O O . PHE A 1 236 ? 0.110 12.151 -21.124 1.00 17.27 250 PHE A O 1
ATOM 1827 N N . MET A 1 237 ? 0.677 12.724 -23.197 1.00 16.18 251 MET A N 1
ATOM 1828 C CA . MET A 1 237 ? 0.120 14.096 -23.046 1.00 16.54 251 MET A CA 1
ATOM 1829 C C . MET A 1 237 ? -0.641 14.489 -24.268 1.00 16.18 251 MET A C 1
ATOM 1830 O O . MET A 1 237 ? -0.142 14.327 -25.383 1.00 15.69 251 MET A O 1
ATOM 1835 N N . GLU A 1 238 ? -1.832 15.078 -24.069 1.00 16.88 252 GLU A N 1
ATOM 1836 C CA . GLU A 1 238 ? -2.634 15.530 -25.184 1.00 17.51 252 GLU A CA 1
ATOM 1837 C C . GLU A 1 238 ? -2.046 16.813 -25.765 1.00 17.83 252 GLU A C 1
ATOM 1838 O O . GLU A 1 238 ? -1.373 17.572 -25.061 1.00 16.38 252 GLU A O 1
ATOM 1844 N N . PRO A 1 239 ? -2.289 17.060 -27.060 1.00 17.51 253 PRO A N 1
ATOM 1845 C CA . PRO A 1 239 ? -1.838 18.314 -27.619 1.00 17.83 253 PRO A CA 1
ATOM 1846 C C . PRO A 1 239 ? -2.458 19.482 -26.846 1.00 17.19 253 PRO A C 1
ATOM 1847 O O . PRO A 1 239 ? -3.558 19.343 -26.321 1.00 16.48 253 PRO A O 1
ATOM 1851 N N . GLY A 1 240 ? -1.733 20.595 -26.762 1.00 17.28 254 GLY A N 1
ATOM 1852 C CA . GLY A 1 240 ? -2.188 21.803 -26.073 1.00 17.67 254 GLY A CA 1
ATOM 1853 C C . GLY A 1 240 ? -1.013 22.605 -25.515 1.00 17.84 254 GLY A C 1
ATOM 1854 O O . GLY A 1 240 ? 0.153 22.284 -25.740 1.00 18.04 254 GLY A O 1
ATOM 1855 N N . THR A 1 241 ? -1.325 23.689 -24.815 1.00 17.98 255 THR A N 1
ATOM 1856 C CA . THR A 1 241 ? -0.288 24.510 -24.191 1.00 17.62 255 THR A CA 1
ATOM 1857 C C . THR A 1 241 ? -0.223 24.162 -22.727 1.00 17.31 255 THR A C 1
ATOM 1858 O O . THR A 1 241 ? -1.258 24.033 -22.069 1.00 16.37 255 THR A O 1
ATOM 1862 N N . TYR A 1 242 ? 1.006 24.023 -22.223 1.00 16.94 256 TYR A N 1
ATOM 1863 C CA . TYR A 1 242 ? 1.252 23.602 -20.856 1.00 16.40 256 TYR A CA 1
ATOM 1864 C C . TYR A 1 242 ? 2.203 24.560 -20.189 1.00 16.13 256 TYR A C 1
ATOM 1865 O O . TYR A 1 242 ? 3.002 25.190 -20.842 1.00 16.09 256 TYR A O 1
ATOM 1874 N N . ASN A 1 243 ? 2.116 24.640 -18.872 1.00 16.00 257 ASN A N 1
ATOM 1875 C CA . ASN A 1 243 ? 3.174 25.282 -18.099 1.00 15.78 257 ASN A CA 1
ATOM 1876 C C . ASN A 1 243 ? 4.237 24.262 -17.767 1.00 15.46 257 ASN A C 1
ATOM 1877 O O . ASN A 1 243 ? 3.922 23.159 -17.309 1.00 16.51 257 ASN A O 1
ATOM 1882 N N . ALA A 1 244 ? 5.487 24.639 -18.000 1.00 15.44 258 ALA A N 1
ATOM 1883 C CA . ALA A 1 244 ? 6.612 24.024 -17.324 1.00 15.31 258 ALA A CA 1
ATOM 1884 C C . ALA A 1 244 ? 6.898 24.924 -16.101 1.00 15.40 258 ALA A C 1
ATOM 1885 O O . ALA A 1 244 ? 7.369 26.062 -16.228 1.00 14.79 258 ALA A O 1
ATOM 1887 N N . SER A 1 245 ? 6.560 24.427 -14.915 1.00 16.37 259 SER A N 1
ATOM 1888 C CA . SER A 1 245 ? 6.620 25.231 -13.714 1.00 16.61 259 SER A CA 1
ATOM 1889 C C . SER A 1 245 ? 7.764 24.809 -12.818 1.00 15.96 259 SER A C 1
ATOM 1890 O O . SER A 1 245 ? 8.181 23.644 -12.809 1.00 16.08 259 SER A O 1
ATOM 1893 N N . THR A 1 246 ? 8.264 25.766 -12.053 1.00 15.60 260 THR A N 1
ATOM 1894 C CA . THR A 1 246 ? 9.272 25.473 -11.049 1.00 14.38 260 THR A CA 1
ATOM 1895 C C . THR A 1 246 ? 8.977 26.228 -9.756 1.00 14.28 260 THR A C 1
ATOM 1896 O O . THR A 1 246 ? 8.493 27.363 -9.764 1.00 14.75 260 THR A O 1
ATOM 1900 N N . VAL A 1 247 ? 9.309 25.610 -8.634 1.00 13.76 261 VAL A N 1
ATOM 1901 C CA . VAL A 1 247 ? 9.262 26.312 -7.354 1.00 13.34 261 VAL A CA 1
ATOM 1902 C C . VAL A 1 247 ? 10.464 27.270 -7.189 1.00 13.39 261 VAL A C 1
ATOM 1903 O O . VAL A 1 247 ? 10.524 27.981 -6.201 1.00 13.59 261 VAL A O 1
ATOM 1907 N N . GLY A 1 248 ? 11.430 27.210 -8.116 1.00 13.35 262 GLY A N 1
ATOM 1908 C CA . GLY A 1 248 ? 12.525 28.158 -8.195 1.00 12.99 262 GLY A CA 1
ATOM 1909 C C . GLY A 1 248 ? 13.839 27.520 -8.596 1.00 12.83 262 GLY A C 1
ATOM 1910 O O . GLY A 1 248 ? 14.097 26.361 -8.243 1.00 13.63 262 GLY A O 1
ATOM 1911 N N . LYS A 1 249 ? 14.633 28.285 -9.359 1.00 13.56 263 LYS A N 1
ATOM 1912 C CA . LYS A 1 249 ? 15.995 27.912 -9.855 1.00 13.55 263 LYS A CA 1
ATOM 1913 C C . LYS A 1 249 ? 16.007 26.918 -10.992 1.00 13.00 263 LYS A C 1
ATOM 1914 O O . LYS A 1 249 ? 16.402 27.239 -12.134 1.00 13.70 263 LYS A O 1
ATOM 1920 N N . PHE A 1 250 ? 15.566 25.696 -10.724 1.00 13.86 264 PHE A N 1
ATOM 1921 C CA . PHE A 1 250 ? 15.671 24.634 -11.720 1.00 14.41 264 PHE A CA 1
ATOM 1922 C C . PHE A 1 250 ? 14.508 24.687 -12.676 1.00 14.56 264 PHE A C 1
ATOM 1923 O O . PHE A 1 250 ? 13.387 24.751 -12.225 1.00 15.00 264 PHE A O 1
ATOM 1931 N N . LEU A 1 251 ? 14.775 24.621 -13.984 1.00 15.14 265 LEU A N 1
ATOM 1932 C CA . LEU A 1 251 ? 13.692 24.636 -14.991 1.00 15.49 265 LEU A CA 1
ATOM 1933 C C . LEU A 1 251 ? 13.823 23.413 -15.913 1.00 15.10 265 LEU A C 1
ATOM 1934 O O . LEU A 1 251 ? 14.908 23.128 -16.424 1.00 14.23 265 LEU A O 1
ATOM 1939 N N . VAL A 1 252 ? 12.724 22.679 -16.062 1.00 14.74 266 VAL A N 1
ATOM 1940 C CA . VAL A 1 252 ? 12.664 21.531 -16.953 1.00 14.88 266 VAL A CA 1
ATOM 1941 C C . VAL A 1 252 ? 11.450 21.694 -17.881 1.00 15.12 266 VAL A C 1
ATOM 1942 O O . VAL A 1 252 ? 10.326 21.836 -17.421 1.00 13.21 266 VAL A O 1
ATOM 1946 N N . TYR A 1 253 ? 11.703 21.653 -19.190 1.00 15.50 267 TYR A N 1
ATOM 1947 C CA . TYR A 1 253 ? 10.635 21.662 -20.188 1.00 16.08 267 TYR A CA 1
ATOM 1948 C C . TYR A 1 253 ? 11.044 20.805 -21.384 1.00 16.58 267 TYR A C 1
ATOM 1949 O O . TYR A 1 253 ? 12.238 20.711 -21.707 1.00 17.31 267 TYR A O 1
ATOM 1958 N N . PRO A 1 254 ? 10.069 20.145 -22.025 1.00 15.82 268 PRO A N 1
ATOM 1959 C CA . PRO A 1 254 ? 10.439 19.292 -23.173 1.00 16.44 268 PRO A CA 1
ATOM 1960 C C . PRO A 1 254 ? 10.822 20.053 -24.441 1.00 15.63 268 PRO A C 1
ATOM 1961 O O . PRO A 1 254 ? 10.240 21.086 -24.758 1.00 16.69 268 PRO A O 1
ATOM 1965 N N . THR A 1 255 ? 11.783 19.523 -25.183 1.00 14.95 269 THR A N 1
ATOM 1966 C CA . THR A 1 255 ? 12.175 20.081 -26.478 1.00 15.30 269 THR A CA 1
ATOM 1967 C C . THR A 1 255 ? 11.889 19.178 -27.692 1.00 15.10 269 THR A C 1
ATOM 1968 O O . THR A 1 255 ? 12.085 19.597 -28.842 1.00 15.00 269 THR A O 1
ATOM 1972 N N . LYS A 1 256 ? 11.474 17.931 -27.439 1.00 15.80 270 LYS A N 1
ATOM 1973 C CA . LYS A 1 256 ? 11.106 16.971 -28.483 1.00 16.08 270 LYS A CA 1
ATOM 1974 C C . LYS A 1 256 ? 10.011 16.062 -27.930 1.00 15.73 270 LYS A C 1
ATOM 1975 O O . LYS A 1 256 ? 9.927 15.833 -26.720 1.00 16.21 270 LYS A O 1
ATOM 1981 N N . SER A 1 257 ? 9.159 15.551 -28.813 1.00 16.60 271 SER A N 1
ATOM 1982 C CA . SER A 1 257 ? 8.148 14.567 -28.420 1.00 16.65 271 SER A CA 1
ATOM 1983 C C . SER A 1 257 ? 7.922 13.582 -29.558 1.00 16.69 271 SER A C 1
ATOM 1984 O O . SER A 1 257 ? 8.265 13.864 -30.705 1.00 17.30 271 SER A O 1
ATOM 1987 N N . TYR A 1 258 ? 7.362 12.417 -29.245 1.00 16.98 272 TYR A N 1
ATOM 1988 C CA . TYR A 1 258 ? 6.846 11.572 -30.289 1.00 16.14 272 TYR A CA 1
ATOM 1989 C C . TYR A 1 258 ? 5.396 11.968 -30.481 1.00 16.16 272 TYR A C 1
ATOM 1990 O O . TYR A 1 258 ? 4.578 11.737 -29.610 1.00 16.16 272 TYR A O 1
ATOM 1999 N N . CYS A 1 259 ? 5.122 12.555 -31.638 1.00 16.96 273 CYS A N 1
ATOM 2000 C CA . CYS A 1 259 ? 3.765 12.874 -32.086 1.00 17.42 273 CYS A CA 1
ATOM 2001 C C . CYS A 1 259 ? 3.134 11.632 -32.687 1.00 17.11 273 CYS A C 1
ATOM 2002 O O . CYS A 1 259 ? 3.714 11.004 -33.560 1.00 18.15 273 CYS A O 1
ATOM 2005 N N . MET A 1 260 ? 1.949 11.271 -32.202 1.00 17.39 274 MET A N 1
ATOM 2006 C CA . MET A 1 260 ? 1.228 10.096 -32.687 1.00 17.53 274 MET A CA 1
ATOM 2007 C C . MET A 1 260 ? -0.221 10.476 -32.991 1.00 17.48 274 MET A C 1
ATOM 2008 O O . MET A 1 260 ? -0.793 11.373 -32.338 1.00 17.62 274 MET A O 1
ATOM 2013 N N . ASP A 1 261 ? -0.801 9.840 -34.001 1.00 18.17 275 ASP A N 1
ATOM 2014 C CA . ASP A 1 261 ? -2.232 10.030 -34.297 1.00 18.50 275 ASP A CA 1
ATOM 2015 C C . ASP A 1 261 ? -3.033 8.894 -33.658 1.00 19.28 275 ASP A C 1
ATOM 2016 O O . ASP A 1 261 ? -2.487 8.124 -32.867 1.00 18.80 275 ASP A O 1
ATOM 2021 N N . THR A 1 262 ? -4.331 8.809 -33.970 1.00 19.72 276 THR A N 1
ATOM 2022 C CA . THR A 1 262 ? -5.173 7.746 -33.435 1.00 21.02 276 THR A CA 1
ATOM 2023 C C . THR A 1 262 ? -5.796 6.913 -34.556 1.00 21.78 276 THR A C 1
ATOM 2024 O O . THR A 1 262 ? -6.184 7.455 -35.578 1.00 21.85 276 THR A O 1
ATOM 2028 N N . MET A 1 263 ? -5.782 5.594 -34.367 1.00 22.37 277 MET A N 1
ATOM 2029 C CA . MET A 1 263 ? -6.573 4.649 -35.153 1.00 23.44 277 MET A CA 1
ATOM 2030 C C . MET A 1 263 ? -7.579 3.962 -34.225 1.00 24.97 277 MET A C 1
ATOM 2031 O O . MET A 1 263 ? -7.355 3.849 -33.029 1.00 24.74 277 MET A O 1
ATOM 2036 N N . ASN A 1 264 ? -8.694 3.500 -34.780 1.00 27.29 278 ASN A N 1
ATOM 2037 C CA . ASN A 1 264 ? -9.830 3.044 -33.956 1.00 29.77 278 ASN A CA 1
ATOM 2038 C C . ASN A 1 264 ? -9.865 1.538 -33.720 1.00 29.88 278 ASN A C 1
ATOM 2039 O O . ASN A 1 264 ? -10.938 0.923 -33.624 1.00 30.13 278 ASN A O 1
ATOM 2044 N N . ILE A 1 265 ? -8.663 0.970 -33.636 1.00 29.94 279 ILE A N 1
ATOM 2045 C CA . ILE A 1 265 ? -8.410 -0.430 -33.327 1.00 30.03 279 ILE A CA 1
ATOM 2046 C C . ILE A 1 265 ? -7.116 -0.452 -32.506 1.00 28.92 279 ILE A C 1
ATOM 2047 O O . ILE A 1 265 ? -6.345 0.505 -32.537 1.00 29.05 279 ILE A O 1
ATOM 2052 N N . THR A 1 266 ? -6.920 -1.513 -31.739 1.00 27.06 280 THR A N 1
ATOM 2053 C CA . THR A 1 266 ? -5.738 -1.679 -30.899 1.00 25.96 280 THR A CA 1
ATOM 2054 C C . THR A 1 266 ? -4.990 -2.886 -31.463 1.00 24.05 280 THR A C 1
ATOM 2055 O O . THR A 1 266 ? -5.513 -4.001 -31.418 1.00 23.30 280 THR A O 1
ATOM 2059 N N . VAL A 1 267 ? -3.802 -2.657 -32.035 1.00 21.68 281 VAL A N 1
ATOM 2060 C CA . VAL A 1 267 ? -3.013 -3.720 -32.657 1.00 20.10 281 VAL A CA 1
ATOM 2061 C C . VAL A 1 267 ? -1.645 -3.834 -31.978 1.00 19.38 281 VAL A C 1
ATOM 2062 O O . VAL A 1 267 ? -0.883 -2.876 -31.970 1.00 18.78 281 VAL A O 1
ATOM 2066 N N . PRO A 1 268 ? -1.324 -5.004 -31.418 1.00 18.38 282 PRO A N 1
ATOM 2067 C CA . PRO A 1 268 ? 0.004 -5.105 -30.801 1.00 17.58 282 PRO A CA 1
ATOM 2068 C C . PRO A 1 268 ? 1.142 -4.825 -31.787 1.00 17.27 282 PRO A C 1
ATOM 2069 O O . PRO A 1 268 ? 1.040 -5.129 -32.976 1.00 16.77 282 PRO A O 1
ATOM 2073 N N . VAL A 1 269 ? 2.205 -4.206 -31.289 1.00 15.90 283 VAL A N 1
ATOM 2074 C CA . VAL A 1 269 ? 3.399 -3.985 -32.097 1.00 15.48 283 VAL A CA 1
ATOM 2075 C C . VAL A 1 269 ? 4.286 -5.212 -31.989 1.00 14.99 283 VAL A C 1
ATOM 2076 O O . VAL A 1 269 ? 4.013 -6.098 -31.197 1.00 15.57 283 VAL A O 1
ATOM 2080 N N . GLN A 1 270 ? 5.316 -5.264 -32.833 1.00 14.36 284 GLN A N 1
ATOM 2081 C CA . GLN A 1 270 ? 6.288 -6.369 -32.858 1.00 14.41 284 GLN A CA 1
ATOM 2082 C C . GLN A 1 270 ? 7.648 -5.752 -32.615 1.00 14.09 284 GLN A C 1
ATOM 2083 O O . GLN A 1 270 ? 7.947 -4.707 -33.184 1.00 14.31 284 GLN A O 1
ATOM 2089 N N . ALA A 1 271 ? 8.452 -6.385 -31.759 1.00 14.39 285 ALA A N 1
ATOM 2090 C CA . ALA A 1 271 ? 9.812 -5.945 -31.474 1.00 13.95 285 ALA A CA 1
ATOM 2091 C C . ALA A 1 271 ? 10.746 -7.140 -31.580 1.00 14.47 285 ALA A C 1
ATOM 2092 O O . ALA A 1 271 ? 10.476 -8.183 -30.990 1.00 16.17 285 ALA A O 1
ATOM 2094 N N . VAL A 1 272 ? 11.830 -6.997 -32.337 1.00 15.12 286 VAL A N 1
ATOM 2095 C CA . VAL A 1 272 ? 12.884 -8.022 -32.447 1.00 15.12 286 VAL A CA 1
ATOM 2096 C C . VAL A 1 272 ? 14.083 -7.604 -31.564 1.00 15.85 286 VAL A C 1
ATOM 2097 O O . VAL A 1 272 ? 14.456 -6.420 -31.537 1.00 15.52 286 VAL A O 1
ATOM 2101 N N . GLN A 1 273 ? 14.656 -8.576 -30.852 1.00 16.07 287 GLN A N 1
ATOM 2102 C CA . GLN A 1 273 ? 15.788 -8.341 -29.944 1.00 16.13 287 GLN A CA 1
ATOM 2103 C C . GLN A 1 273 ? 16.931 -7.638 -30.683 1.00 15.30 287 GLN A C 1
ATOM 2104 O O . GLN A 1 273 ? 17.351 -8.094 -31.752 1.00 15.39 287 GLN A O 1
ATOM 2110 N N . SER A 1 274 ? 17.450 -6.560 -30.096 1.00 15.48 288 SER A N 1
ATOM 2111 C CA . SER A 1 274 ? 18.449 -5.689 -30.699 1.00 14.40 288 SER A CA 1
ATOM 2112 C C . SER A 1 274 ? 19.714 -5.611 -29.783 1.00 15.47 288 SER A C 1
ATOM 2113 O O . SER A 1 274 ? 19.735 -4.933 -28.771 1.00 16.24 288 SER A O 1
ATOM 2116 N N . ILE A 1 275 ? 20.735 -6.377 -30.138 1.00 15.79 289 ILE A N 1
ATOM 2117 C CA . ILE A 1 275 ? 21.893 -6.586 -29.283 1.00 16.77 289 ILE A CA 1
ATOM 2118 C C . ILE A 1 275 ? 23.191 -6.488 -30.087 1.00 16.89 289 ILE A C 1
ATOM 2119 O O . ILE A 1 275 ? 23.175 -6.428 -31.334 1.00 16.25 289 ILE A O 1
ATOM 2124 N N . TRP A 1 276 ? 24.302 -6.416 -29.355 1.00 16.23 290 TRP A N 1
ATOM 2125 C CA . TRP A 1 276 ? 25.642 -6.490 -29.929 1.00 17.09 290 TRP A CA 1
ATOM 2126 C C . TRP A 1 276 ? 26.143 -7.925 -29.906 1.00 17.51 290 TRP A C 1
ATOM 2127 O O . TRP A 1 276 ? 25.619 -8.748 -29.149 1.00 16.59 290 TRP A O 1
ATOM 2138 N N . SER A 1 277 ? 27.211 -8.168 -30.672 1.00 18.19 291 SER A N 1
ATOM 2139 C CA . SER A 1 277 ? 28.016 -9.378 -30.588 1.00 18.59 291 SER A CA 1
ATOM 2140 C C . SER A 1 277 ? 28.476 -9.617 -29.166 1.00 19.61 291 SER A C 1
ATOM 2141 O O . SER A 1 277 ? 28.415 -8.726 -28.330 1.00 19.48 291 SER A O 1
ATOM 2144 N N . GLU A 1 278 ? 28.950 -10.827 -28.905 1.00 20.83 292 GLU A N 1
ATOM 2145 C CA . GLU A 1 278 ? 29.258 -11.267 -27.549 1.00 22.83 292 GLU A CA 1
ATOM 2146 C C . GLU A 1 278 ? 30.382 -10.498 -26.863 1.00 22.73 292 GLU A C 1
ATOM 2147 O O . GLU A 1 278 ? 30.404 -10.439 -25.632 1.00 23.08 292 GLU A O 1
ATOM 2153 N N . GLN A 1 279 ? 31.290 -9.883 -27.612 1.00 22.04 293 GLN A N 1
ATOM 2154 C CA . GLN A 1 279 ? 32.372 -9.165 -26.935 1.00 22.27 293 GLN A CA 1
ATOM 2155 C C . GLN A 1 279 ? 31.925 -7.834 -26.313 1.00 21.24 293 GLN A C 1
ATOM 2156 O O . GLN A 1 279 ? 32.691 -7.236 -25.526 1.00 20.65 293 GLN A O 1
ATOM 2162 N N . TYR A 1 280 ? 30.705 -7.386 -26.621 1.00 18.76 294 TYR A N 1
ATOM 2163 C CA . TYR A 1 280 ? 30.204 -6.125 -26.072 1.00 18.04 294 TYR A CA 1
ATOM 2164 C C . TYR A 1 280 ? 28.996 -6.301 -25.157 1.00 17.83 294 TYR A C 1
ATOM 2165 O O . TYR A 1 280 ? 28.282 -7.317 -25.218 1.00 16.55 294 TYR A O 1
ATOM 2174 N N . ALA A 1 281 ? 28.739 -5.258 -24.364 1.00 16.59 295 ALA A N 1
ATOM 2175 C CA . ALA A 1 281 ? 27.681 -5.296 -23.360 1.00 16.49 295 ALA A CA 1
ATOM 2176 C C . ALA A 1 281 ? 26.338 -4.873 -23.920 1.00 15.87 295 ALA A C 1
ATOM 2177 O O . ALA A 1 281 ? 26.130 -3.714 -24.278 1.00 16.04 295 ALA A O 1
ATOM 2179 N N . SER A 1 282 ? 25.408 -5.829 -23.971 1.00 15.94 296 SER A N 1
ATOM 2180 C CA . SER A 1 282 ? 24.029 -5.567 -24.401 1.00 16.33 296 SER A CA 1
ATOM 2181 C C . SER A 1 282 ? 23.126 -5.527 -23.187 1.00 16.71 296 SER A C 1
ATOM 2182 O O . SER A 1 282 ? 23.589 -5.727 -22.056 1.00 17.24 296 SER A O 1
ATOM 2185 N N . ASP A 1 283 ? 21.849 -5.207 -23.393 1.00 17.31 297 ASP A N 1
ATOM 2186 C CA . ASP A 1 283 ? 20.881 -5.290 -22.314 1.00 17.23 297 ASP A CA 1
ATOM 2187 C C . ASP A 1 283 ? 19.608 -5.930 -22.875 1.00 17.26 297 ASP A C 1
ATOM 2188 O O . ASP A 1 283 ? 19.510 -6.150 -24.091 1.00 16.27 297 ASP A O 1
ATOM 2193 N N . ASP A 1 284 ? 18.646 -6.207 -21.992 1.00 16.96 298 ASP A N 1
ATOM 2194 C CA . ASP A 1 284 ? 17.376 -6.819 -22.408 1.00 17.61 298 ASP A CA 1
ATOM 2195 C C . ASP A 1 284 ? 16.219 -5.855 -22.144 1.00 17.24 298 ASP A C 1
ATOM 2196 O O . ASP A 1 284 ? 15.114 -6.269 -21.823 1.00 17.61 298 ASP A O 1
ATOM 2201 N N . ALA A 1 285 ? 16.482 -4.551 -22.279 1.00 16.18 299 ALA A N 1
ATOM 2202 C CA . ALA A 1 285 ? 15.410 -3.569 -22.204 1.00 15.40 299 ALA A CA 1
ATOM 2203 C C . ALA A 1 285 ? 14.268 -3.854 -23.195 1.00 15.91 299 ALA A C 1
ATOM 2204 O O . ALA A 1 285 ? 13.102 -3.687 -22.865 1.00 15.03 299 ALA A O 1
ATOM 2206 N N . ILE A 1 286 ? 14.593 -4.266 -24.408 1.00 16.18 300 ILE A N 1
ATOM 2207 C CA . ILE A 1 286 ? 13.525 -4.521 -25.395 1.00 16.85 300 ILE A CA 1
ATOM 2208 C C . ILE A 1 286 ? 12.664 -5.710 -24.901 1.00 16.83 300 ILE A C 1
ATOM 2209 O O . ILE A 1 286 ? 11.431 -5.634 -24.888 1.00 17.09 300 ILE A O 1
ATOM 2214 N N . GLY A 1 287 ? 13.307 -6.773 -24.413 1.00 16.98 301 GLY A N 1
ATOM 2215 C CA . GLY A 1 287 ? 12.574 -7.934 -23.900 1.00 17.54 301 GLY A CA 1
ATOM 2216 C C . GLY A 1 287 ? 11.739 -7.635 -22.665 1.00 17.94 301 GLY A C 1
ATOM 2217 O O . GLY A 1 287 ? 10.685 -8.248 -22.440 1.00 19.25 301 GLY A O 1
ATOM 2218 N N . GLN A 1 288 ? 12.201 -6.682 -21.865 1.00 17.95 302 GLN A N 1
ATOM 2219 C CA . GLN A 1 288 ? 11.501 -6.307 -20.651 1.00 17.67 302 GLN A CA 1
ATOM 2220 C C . GLN A 1 288 ? 10.394 -5.299 -20.965 1.00 17.35 302 GLN A C 1
ATOM 2221 O O . GLN A 1 288 ? 9.391 -5.260 -20.270 1.00 17.77 302 GLN A O 1
ATOM 2227 N N . ALA A 1 289 ? 10.569 -4.514 -22.016 1.00 16.96 303 ALA A N 1
ATOM 2228 C CA . ALA A 1 289 ? 9.563 -3.517 -22.443 1.00 16.50 303 ALA A CA 1
ATOM 2229 C C . ALA A 1 289 ? 8.471 -4.182 -23.279 1.00 17.07 303 ALA A C 1
ATOM 2230 O O . ALA A 1 289 ? 7.310 -3.822 -23.195 1.00 17.45 303 ALA A O 1
ATOM 2232 N N . CYS A 1 290 ? 8.859 -5.132 -24.121 1.00 18.15 304 CYS A N 1
ATOM 2233 C CA . CYS A 1 290 ? 7.927 -5.702 -25.087 1.00 19.43 304 CYS A CA 1
ATOM 2234 C C . CYS A 1 290 ? 7.130 -6.851 -24.470 1.00 20.69 304 CYS A C 1
ATOM 2235 O O . CYS A 1 290 ? 7.538 -8.006 -24.520 1.00 21.95 304 CYS A O 1
ATOM 2238 N N . LYS A 1 291 ? 5.993 -6.516 -23.879 1.00 21.18 305 LYS A N 1
ATOM 2239 C CA . LYS A 1 291 ? 5.222 -7.485 -23.099 1.00 21.61 305 LYS A CA 1
ATOM 2240 C C . LYS A 1 291 ? 3.796 -7.553 -23.576 1.00 20.24 305 LYS A C 1
ATOM 2241 O O . LYS A 1 291 ? 3.225 -6.559 -24.049 1.00 18.30 305 LYS A O 1
ATOM 2247 N N . ALA A 1 292 ? 3.182 -8.709 -23.358 1.00 20.49 306 ALA A N 1
ATOM 2248 C CA . ALA A 1 292 ? 1.718 -8.808 -23.502 1.00 20.25 306 ALA A CA 1
ATOM 2249 C C . ALA A 1 292 ? 1.088 -7.792 -22.557 1.00 20.74 306 ALA A C 1
ATOM 2250 O O . ALA A 1 292 ? 1.609 -7.556 -21.454 1.00 21.09 306 ALA A O 1
ATOM 2252 N N . PRO A 1 293 ? -0.048 -7.189 -22.956 1.00 21.20 307 PRO A N 1
ATOM 2253 C CA . PRO A 1 293 ? -0.845 -7.417 -24.176 1.00 20.75 307 PRO A CA 1
ATOM 2254 C C . PRO A 1 293 ? -0.539 -6.493 -25.358 1.00 20.98 307 PRO A C 1
ATOM 2255 O O . PRO A 1 293 ? -1.232 -6.568 -26.378 1.00 20.18 307 PRO A O 1
ATOM 2259 N N . TYR A 1 294 ? 0.483 -5.649 -25.243 1.00 20.15 308 TYR A N 1
ATOM 2260 C CA . TYR A 1 294 ? 0.701 -4.586 -26.209 1.00 21.25 308 TYR A CA 1
ATOM 2261 C C . TYR A 1 294 ? 1.853 -4.845 -27.203 1.00 19.92 308 TYR A C 1
ATOM 2262 O O . TYR A 1 294 ? 1.974 -4.127 -28.197 1.00 19.20 308 TYR A O 1
ATOM 2271 N N . CYS A 1 295 ? 2.671 -5.869 -26.964 1.00 18.47 309 CYS A N 1
ATOM 2272 C CA . CYS A 1 295 ? 3.826 -6.087 -27.822 1.00 17.78 309 CYS A CA 1
ATOM 2273 C C . CYS A 1 295 ? 4.194 -7.545 -27.871 1.00 17.50 309 CYS A C 1
ATOM 2274 O O . CYS A 1 295 ? 4.160 -8.245 -26.863 1.00 18.34 309 CYS A O 1
ATOM 2277 N N . ILE A 1 296 ? 4.516 -7.996 -29.082 1.00 17.44 310 ILE A N 1
ATOM 2278 C CA . ILE A 1 296 ? 4.934 -9.363 -29.388 1.00 16.31 310 ILE A CA 1
ATOM 2279 C C . ILE A 1 296 ? 6.457 -9.359 -29.551 1.00 16.64 310 ILE A C 1
ATOM 2280 O O . ILE A 1 296 ? 6.980 -8.785 -30.485 1.00 16.78 310 ILE A O 1
ATOM 2285 N N . PHE A 1 297 ? 7.159 -9.992 -28.623 1.00 16.89 311 PHE A N 1
ATOM 2286 C CA . PHE A 1 297 ? 8.616 -9.965 -28.621 1.00 16.83 311 PHE A CA 1
ATOM 2287 C C . PHE A 1 297 ? 9.179 -11.189 -29.328 1.00 16.39 311 PHE A C 1
ATOM 2288 O O . PHE A 1 297 ? 8.824 -12.312 -29.011 1.00 16.30 311 PHE A O 1
ATOM 2296 N N . TYR A 1 298 ? 10.071 -10.961 -30.288 1.00 17.02 312 TYR A N 1
ATOM 2297 C CA . TYR A 1 298 ? 10.832 -12.027 -30.922 1.00 16.80 312 TYR A CA 1
ATOM 2298 C C . TYR A 1 298 ? 12.273 -11.944 -30.437 1.00 16.88 312 TYR A C 1
ATOM 2299 O O . TYR A 1 298 ? 13.058 -11.121 -30.906 1.00 17.00 312 TYR A O 1
ATOM 2308 N N . ASN A 1 299 ? 12.582 -12.776 -29.458 1.00 17.75 313 ASN A N 1
ATOM 2309 C CA . ASN A 1 299 ? 13.912 -12.871 -28.900 1.00 18.46 313 ASN A CA 1
ATOM 2310 C C . ASN A 1 299 ? 14.850 -13.632 -29.827 1.00 19.11 313 ASN A C 1
ATOM 2311 O O . ASN A 1 299 ? 14.416 -14.442 -30.651 1.00 19.08 313 ASN A O 1
ATOM 2316 N N . LYS A 1 300 ? 16.141 -13.349 -29.700 1.00 18.98 314 LYS A N 1
ATOM 2317 C CA . LYS A 1 300 ? 17.185 -14.184 -30.284 1.00 19.52 314 LYS A CA 1
ATOM 2318 C C . LYS A 1 300 ? 17.505 -15.360 -29.367 1.00 19.85 314 LYS A C 1
ATOM 2319 O O . LYS A 1 300 ? 17.503 -15.230 -28.128 1.00 20.79 314 LYS A O 1
ATOM 2325 N N . THR A 1 301 ? 17.711 -16.527 -29.982 1.00 20.82 315 THR A N 1
ATOM 2326 C CA . THR A 1 301 ? 18.116 -17.751 -29.285 1.00 21.54 315 THR A CA 1
ATOM 2327 C C . THR A 1 301 ? 19.616 -18.047 -29.456 1.00 21.84 315 THR A C 1
ATOM 2328 O O . THR A 1 301 ? 20.158 -18.952 -28.804 1.00 22.70 315 THR A O 1
ATOM 2332 N N . THR A 1 302 ? 20.270 -17.296 -30.336 1.00 21.68 316 THR A N 1
ATOM 2333 C CA . THR A 1 302 ? 21.699 -17.415 -30.571 1.00 21.33 316 THR A CA 1
ATOM 2334 C C . THR A 1 302 ? 22.348 -16.060 -30.323 1.00 21.12 316 THR A C 1
ATOM 2335 O O . THR A 1 302 ? 21.679 -15.043 -30.298 1.00 20.75 316 THR A O 1
ATOM 2339 N N . PRO A 1 303 ? 23.672 -16.036 -30.152 1.00 20.91 317 PRO A N 1
ATOM 2340 C CA . PRO A 1 303 ? 24.336 -14.728 -30.108 1.00 20.52 317 PRO A CA 1
ATOM 2341 C C . PRO A 1 303 ? 24.241 -14.007 -31.459 1.00 19.18 317 PRO A C 1
ATOM 2342 O O . PRO A 1 303 ? 23.811 -14.600 -32.442 1.00 18.12 317 PRO A O 1
ATOM 2346 N N . TYR A 1 304 ? 24.624 -12.730 -31.488 1.00 19.21 318 TYR A N 1
ATOM 2347 C CA . TYR A 1 304 ? 24.744 -11.999 -32.730 1.00 18.77 318 TYR A CA 1
ATOM 2348 C C . TYR A 1 304 ? 25.935 -12.565 -33.483 1.00 19.17 318 TYR A C 1
ATOM 2349 O O . TYR A 1 304 ? 27.086 -12.328 -33.099 1.00 18.86 318 TYR A O 1
ATOM 2358 N N . THR A 1 305 ? 25.619 -13.315 -34.549 1.00 19.76 319 THR A N 1
ATOM 2359 C CA . THR A 1 305 ? 26.551 -14.168 -35.277 1.00 19.53 319 THR A CA 1
ATOM 2360 C C . THR A 1 305 ? 26.492 -13.890 -36.777 1.00 19.26 319 THR A C 1
ATOM 2361 O O . THR A 1 305 ? 25.484 -14.127 -37.418 1.00 18.11 319 THR A O 1
ATOM 2365 N N . VAL A 1 306 ? 27.599 -13.394 -37.317 1.00 19.65 320 VAL A N 1
ATOM 2366 C CA . VAL A 1 306 ? 27.708 -12.972 -38.722 1.00 19.77 320 VAL A CA 1
ATOM 2367 C C . VAL A 1 306 ? 28.697 -13.854 -39.464 1.00 21.47 320 VAL A C 1
ATOM 2368 O O . VAL A 1 306 ? 29.877 -13.911 -39.104 1.00 23.06 320 VAL A O 1
ATOM 2372 N N . THR A 1 307 ? 28.200 -14.523 -40.502 1.00 22.38 321 THR A N 1
ATOM 2373 C CA . THR A 1 307 ? 28.995 -15.351 -41.406 1.00 22.38 321 THR A CA 1
ATOM 2374 C C . THR A 1 307 ? 29.116 -14.740 -42.809 1.00 22.98 321 THR A C 1
ATOM 2375 O O . THR A 1 307 ? 30.025 -15.108 -43.569 1.00 22.56 321 THR A O 1
ATOM 2379 N N . ASN A 1 308 ? 28.215 -13.817 -43.166 1.00 23.55 322 ASN A N 1
ATOM 2380 C CA . ASN A 1 308 ? 28.253 -13.167 -44.482 1.00 24.54 322 ASN A CA 1
ATOM 2381 C C . ASN A 1 308 ? 27.713 -11.729 -44.419 1.00 24.06 322 ASN A C 1
ATOM 2382 O O . ASN A 1 308 ? 26.721 -11.390 -45.069 1.00 23.72 322 ASN A O 1
ATOM 2387 N N . GLY A 1 309 ? 28.382 -10.885 -43.639 1.00 23.73 323 GLY A N 1
ATOM 2388 C CA . GLY A 1 309 ? 27.942 -9.508 -43.420 1.00 23.42 323 GLY A CA 1
ATOM 2389 C C . GLY A 1 309 ? 29.094 -8.533 -43.471 1.00 23.14 323 GLY A C 1
ATOM 2390 O O . GLY A 1 309 ? 30.223 -8.930 -43.757 1.00 23.46 323 GLY A O 1
ATOM 2391 N N . SER A 1 310 ? 28.825 -7.260 -43.182 1.00 22.65 324 SER A N 1
ATOM 2392 C CA . SER A 1 310 ? 29.848 -6.213 -43.273 1.00 21.64 324 SER A CA 1
ATOM 2393 C C . SER A 1 310 ? 30.832 -6.226 -42.088 1.00 21.77 324 SER A C 1
ATOM 2394 O O . SER A 1 310 ? 32.004 -5.936 -42.270 1.00 21.49 324 SER A O 1
ATOM 2397 N N . ASP A 1 311 ? 30.358 -6.551 -40.885 1.00 21.15 325 ASP A N 1
ATOM 2398 C CA . ASP A 1 311 ? 31.251 -6.823 -39.748 1.00 20.59 325 ASP A CA 1
ATOM 2399 C C . ASP A 1 311 ? 30.607 -7.742 -38.705 1.00 20.14 325 ASP A C 1
ATOM 2400 O O . ASP A 1 311 ? 29.513 -8.267 -38.922 1.00 19.78 325 ASP A O 1
ATOM 2405 N N . ALA A 1 312 ? 31.255 -7.916 -37.559 1.00 18.97 326 ALA A N 1
ATOM 2406 C CA . ALA A 1 312 ? 30.762 -8.856 -36.548 1.00 19.10 326 ALA A CA 1
ATOM 2407 C C . ALA A 1 312 ? 29.410 -8.443 -35.976 1.00 17.68 326 ALA A C 1
ATOM 2408 O O . ALA A 1 312 ? 28.780 -9.228 -35.273 1.00 18.21 326 ALA A O 1
ATOM 2410 N N . ASN A 1 313 ? 28.993 -7.205 -36.235 1.00 17.89 327 ASN A N 1
ATOM 2411 C CA . ASN A 1 313 ? 27.727 -6.677 -35.697 1.00 17.95 327 ASN A CA 1
ATOM 2412 C C . ASN A 1 313 ? 26.685 -6.267 -36.743 1.00 17.83 327 ASN A C 1
ATOM 2413 O O . ASN A 1 313 ? 25.719 -5.552 -36.415 1.00 18.26 327 ASN A O 1
ATOM 2418 N N . HIS A 1 314 ? 26.870 -6.726 -37.986 1.00 17.75 328 HIS A N 1
ATOM 2419 C CA . HIS A 1 314 ? 25.907 -6.468 -39.064 1.00 18.34 328 HIS A CA 1
ATOM 2420 C C . HIS A 1 314 ? 25.762 -7.693 -39.956 1.00 18.43 328 HIS A C 1
ATOM 2421 O O . HIS A 1 314 ? 26.710 -8.086 -40.612 1.00 17.98 328 HIS A O 1
ATOM 2428 N N . GLY A 1 315 ? 24.563 -8.271 -39.975 1.00 18.52 329 GLY A N 1
ATOM 2429 C CA . GLY A 1 315 ? 24.275 -9.449 -40.777 1.00 18.07 329 GLY A CA 1
ATOM 2430 C C . GLY A 1 315 ? 24.060 -10.712 -39.980 1.00 17.79 329 GLY A C 1
ATOM 2431 O O . GLY A 1 315 ? 24.604 -11.761 -40.331 1.00 17.27 329 GLY A O 1
ATOM 2432 N N . ASP A 1 316 ? 23.277 -10.628 -38.903 1.00 17.63 330 ASP A N 1
ATOM 2433 C CA . ASP A 1 316 ? 23.058 -11.785 -38.041 1.00 18.00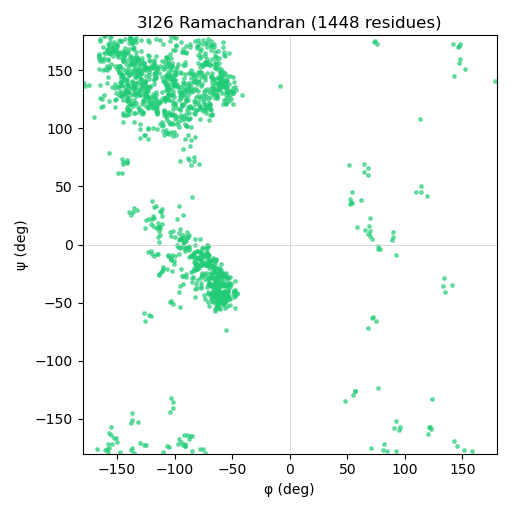 330 ASP A CA 1
ATOM 2434 C C . ASP A 1 316 ? 22.281 -12.860 -38.786 1.00 18.07 330 ASP A C 1
ATOM 2435 O O . ASP A 1 316 ? 21.250 -12.569 -39.365 1.00 17.22 330 ASP A O 1
ATOM 2440 N N . ASP A 1 317 ? 22.761 -14.104 -38.781 1.00 18.18 331 ASP A N 1
ATOM 2441 C CA . ASP A 1 317 ? 22.031 -15.172 -39.516 1.00 18.21 331 ASP A CA 1
ATOM 2442 C C . ASP A 1 317 ? 20.612 -15.443 -38.955 1.00 18.07 331 ASP A C 1
ATOM 2443 O O . ASP A 1 317 ? 19.642 -15.606 -39.709 1.00 17.82 331 ASP A O 1
ATOM 2448 N N . GLU A 1 318 ? 20.477 -15.457 -37.639 1.00 17.56 332 GLU A N 1
ATOM 2449 C CA . GLU A 1 318 ? 19.197 -15.723 -37.033 1.00 17.42 332 GLU A CA 1
ATOM 2450 C C . GLU A 1 318 ? 18.169 -14.646 -37.374 1.00 17.06 332 GLU A C 1
ATOM 2451 O O . GLU A 1 318 ? 17.064 -14.976 -37.826 1.00 16.39 332 GLU A O 1
ATOM 2457 N N . VAL A 1 319 ? 18.520 -13.372 -37.162 1.00 16.47 333 VAL A N 1
ATOM 2458 C CA . VAL A 1 319 ? 17.574 -12.278 -37.424 1.00 16.67 333 VAL A CA 1
ATOM 2459 C C . VAL A 1 319 ? 17.273 -12.213 -38.932 1.00 16.66 333 VAL A C 1
ATOM 2460 O O . VAL A 1 319 ? 16.125 -12.039 -39.315 1.00 16.30 333 VAL A O 1
ATOM 2464 N N . ARG A 1 320 ? 18.272 -12.431 -39.778 1.00 16.22 334 ARG A N 1
ATOM 2465 C CA . ARG A 1 320 ? 18.029 -12.446 -41.221 1.00 17.33 334 ARG A CA 1
ATOM 2466 C C . ARG A 1 320 ? 16.945 -13.464 -41.600 1.00 18.02 334 ARG A C 1
ATOM 2467 O O . ARG A 1 320 ? 16.062 -13.186 -42.438 1.00 18.10 334 ARG A O 1
ATOM 2475 N N . MET A 1 321 ? 16.987 -14.620 -40.944 1.00 18.60 335 MET A N 1
ATOM 2476 C CA . MET A 1 321 ? 16.007 -15.659 -41.195 1.00 19.81 335 MET A CA 1
ATOM 2477 C C . MET A 1 321 ? 14.656 -15.230 -40.642 1.00 19.33 335 MET A C 1
ATOM 2478 O O . MET A 1 321 ? 13.618 -15.415 -41.279 1.00 19.16 335 MET A O 1
ATOM 2483 N N . MET A 1 322 ? 14.667 -14.649 -39.450 1.00 18.72 336 MET A N 1
ATOM 2484 C CA . MET A 1 322 ? 13.434 -14.161 -38.848 1.00 18.61 336 MET A CA 1
ATOM 2485 C C . MET A 1 322 ? 12.759 -13.110 -39.743 1.00 18.16 336 MET A C 1
ATOM 2486 O O . MET A 1 322 ? 11.545 -13.165 -39.949 1.00 18.48 336 MET A O 1
ATOM 2491 N N . MET A 1 323 ? 13.548 -12.202 -40.314 1.00 17.70 337 MET A N 1
ATOM 2492 C CA . MET A 1 323 ? 13.004 -11.079 -41.095 1.00 17.54 337 MET A CA 1
ATOM 2493 C C . MET A 1 323 ? 12.442 -11.535 -42.442 1.00 17.64 337 MET A C 1
ATOM 2494 O O . MET A 1 323 ? 11.695 -10.785 -43.058 1.00 15.73 337 MET A O 1
ATOM 2499 N N . GLN A 1 324 ? 12.820 -12.741 -42.885 1.00 16.66 338 GLN A N 1
ATOM 2500 C CA . GLN A 1 324 ? 12.165 -13.386 -44.025 1.00 17.16 338 GLN A CA 1
ATOM 2501 C C . GLN A 1 324 ? 10.666 -13.524 -43.795 1.00 16.36 338 GLN A C 1
ATOM 2502 O O . GLN A 1 324 ? 9.907 -13.568 -44.752 1.00 16.40 338 GLN A O 1
ATOM 2508 N N . GLY A 1 325 ? 10.235 -13.578 -42.536 1.00 16.39 339 GLY A N 1
ATOM 2509 C CA . GLY A 1 325 ? 8.798 -13.627 -42.222 1.00 16.70 339 GLY A CA 1
ATOM 2510 C C . GLY A 1 325 ? 7.965 -12.475 -42.795 1.00 16.99 339 GLY A C 1
ATOM 2511 O O . GLY A 1 325 ? 6.767 -12.634 -43.054 1.00 17.05 339 GLY A O 1
ATOM 2512 N N . LEU A 1 326 ? 8.606 -11.330 -43.000 1.00 16.79 340 LEU A N 1
ATOM 2513 C CA . LEU A 1 326 ? 7.946 -10.132 -43.476 1.00 17.55 340 LEU A CA 1
ATOM 2514 C C . LEU A 1 326 ? 7.646 -10.162 -44.978 1.00 17.61 340 LEU A C 1
ATOM 2515 O O . LEU A 1 326 ? 6.995 -9.239 -45.488 1.00 19.15 340 LEU A O 1
ATOM 2520 N N . LEU A 1 327 ? 8.142 -11.200 -45.658 1.00 17.40 341 LEU A N 1
ATOM 2521 C CA . LEU A 1 327 ? 7.869 -11.481 -47.083 1.00 17.18 341 LEU A CA 1
ATOM 2522 C C . LEU A 1 327 ? 6.765 -12.519 -47.274 1.00 17.14 341 LEU A C 1
ATOM 2523 O O . LEU A 1 327 ? 6.398 -12.829 -48.407 1.00 17.20 341 LEU A O 1
ATOM 2528 N N . ARG A 1 328 ? 6.221 -13.031 -46.180 1.00 16.47 342 ARG A N 1
ATOM 2529 C CA . ARG A 1 328 ? 5.296 -14.152 -46.257 1.00 17.42 342 ARG A CA 1
ATOM 2530 C C . ARG A 1 328 ? 3.857 -13.684 -46.388 1.00 17.56 342 ARG A C 1
ATOM 2531 O O . ARG A 1 328 ? 3.508 -12.572 -45.995 1.00 18.40 342 ARG A O 1
ATOM 2539 N N . ASN A 1 329 ? 3.040 -14.576 -46.931 1.00 17.65 343 ASN A N 1
ATOM 2540 C CA . ASN A 1 329 ? 1.605 -14.474 -46.886 1.00 17.75 343 ASN A CA 1
ATOM 2541 C C . ASN A 1 329 ? 1.203 -14.856 -45.454 1.00 17.58 343 ASN A C 1
ATOM 2542 O O . ASN A 1 329 ? 1.491 -15.968 -44.994 1.00 17.07 343 ASN A O 1
ATOM 2547 N N . SER A 1 330 ? 0.625 -13.893 -44.740 1.00 16.76 344 SER A N 1
ATOM 2548 C CA . SER A 1 330 ? 0.208 -14.092 -43.363 1.00 16.67 344 SER A CA 1
ATOM 2549 C C . SER A 1 330 ? -1.191 -13.546 -43.106 1.00 16.92 344 SER A C 1
ATOM 2550 O O . SER A 1 330 ? -1.561 -12.471 -43.629 1.00 17.91 344 SER A O 1
ATOM 2553 N N . SER A 1 331 ? -1.937 -14.255 -42.259 1.00 16.32 345 SER A N 1
ATOM 2554 C CA . SER A 1 331 ? -3.231 -13.779 -41.720 1.00 16.98 345 SER A CA 1
ATOM 2555 C C . SER A 1 331 ? -3.251 -13.738 -40.198 1.00 16.14 345 SER A C 1
ATOM 2556 O O . SER A 1 331 ? -4.221 -13.244 -39.603 1.00 16.11 345 SER A O 1
ATOM 2559 N N . CYS A 1 332 ? -2.192 -14.251 -39.583 1.00 15.39 346 CYS A N 1
ATOM 2560 C CA . CYS A 1 332 ? -2.116 -14.399 -38.136 1.00 15.47 346 CYS A CA 1
ATOM 2561 C C . CYS A 1 332 ? -0.694 -14.065 -37.682 1.00 15.43 346 CYS A C 1
ATOM 2562 O O . CYS A 1 332 ? 0.276 -14.632 -38.213 1.00 15.75 346 CYS A O 1
ATOM 2565 N N . ILE A 1 333 ? -0.569 -13.158 -36.715 1.00 15.09 347 ILE A N 1
ATOM 2566 C CA . ILE A 1 333 ? 0.729 -12.710 -36.200 1.00 15.14 347 ILE A CA 1
ATOM 2567 C C . ILE A 1 333 ? 0.757 -13.019 -34.684 1.00 15.31 347 ILE A C 1
ATOM 2568 O O . ILE A 1 333 ? -0.171 -12.663 -33.976 1.00 15.26 347 ILE A O 1
ATOM 2573 N N . SER A 1 334 ? 1.789 -13.732 -34.210 1.00 14.82 348 SER A N 1
ATOM 2574 C CA . SER A 1 334 ? 1.864 -14.170 -32.796 1.00 15.12 348 SER A CA 1
ATOM 2575 C C . SER A 1 334 ? 3.322 -14.271 -32.338 1.00 15.17 348 SER A C 1
ATOM 2576 O O . SER A 1 334 ? 4.209 -14.127 -33.152 1.00 14.02 348 SER A O 1
ATOM 2579 N N . PRO A 1 335 ? 3.579 -14.513 -31.028 1.00 15.70 349 PRO A N 1
ATOM 2580 C CA . PRO A 1 335 ? 4.961 -14.677 -30.580 1.00 16.30 349 PRO A CA 1
ATOM 2581 C C . PRO A 1 335 ? 5.661 -15.890 -31.206 1.00 16.26 349 PRO A C 1
ATOM 2582 O O . PRO A 1 335 ? 6.897 -15.929 -31.252 1.00 15.93 349 PRO A O 1
ATOM 2586 N N . GLN A 1 336 ? 4.873 -16.832 -31.712 1.00 15.60 350 GLN A N 1
ATOM 2587 C CA . GLN A 1 336 ? 5.405 -18.027 -32.376 1.00 15.63 350 GLN A CA 1
ATOM 2588 C C . GLN A 1 336 ? 5.790 -17.714 -33.816 1.00 15.41 350 GLN A C 1
ATOM 2589 O O . GLN A 1 336 ? 6.557 -18.449 -34.428 1.00 17.03 350 GLN A O 1
ATOM 2595 N N . GLY A 1 337 ? 5.275 -16.605 -34.325 1.00 14.82 351 GLY A N 1
ATOM 2596 C CA . GLY A 1 337 ? 5.483 -16.203 -35.691 1.00 14.73 351 GLY A CA 1
ATOM 2597 C C . GLY A 1 337 ? 4.169 -16.100 -36.420 1.00 14.77 351 GLY A C 1
ATOM 2598 O O . GLY A 1 337 ? 3.107 -16.004 -35.793 1.00 15.01 351 GLY A O 1
ATOM 2599 N N . SER A 1 338 ? 4.253 -16.086 -37.749 1.00 14.68 352 SER A N 1
ATOM 2600 C CA . SER A 1 338 ? 3.125 -15.820 -38.620 1.00 15.09 352 SER A CA 1
ATOM 2601 C C . SER A 1 338 ? 2.622 -17.095 -39.315 1.00 15.42 352 SER A C 1
ATOM 2602 O O . SER A 1 338 ? 3.389 -18.037 -39.562 1.00 14.88 352 SER A O 1
ATOM 2605 N N . THR A 1 339 ? 1.324 -17.143 -39.586 1.00 15.95 353 THR A N 1
ATOM 2606 C CA . THR A 1 339 ? 0.760 -18.166 -40.461 1.00 15.76 353 THR A CA 1
ATOM 2607 C C . THR A 1 339 ? -0.153 -17.542 -41.494 1.00 16.74 353 THR A C 1
ATOM 2608 O O . THR A 1 339 ? -0.707 -16.461 -41.269 1.00 15.40 353 THR A O 1
ATOM 2612 N N . PRO A 1 340 ? -0.297 -18.213 -42.647 1.00 16.71 354 PRO A N 1
ATOM 2613 C CA . PRO A 1 340 ? -1.377 -17.829 -43.547 1.00 17.63 354 PRO A CA 1
ATOM 2614 C C . PRO A 1 340 ? -2.718 -18.323 -43.010 1.00 17.57 354 PRO A C 1
ATOM 2615 O O . PRO A 1 340 ? -2.769 -19.009 -41.990 1.00 17.58 354 PRO A O 1
ATOM 2619 N N . LEU A 1 341 ? -3.806 -17.966 -43.690 1.00 17.33 355 LEU A N 1
ATOM 2620 C CA . LEU A 1 341 ? -5.134 -18.332 -43.255 1.00 17.66 355 LEU A CA 1
ATOM 2621 C C . LEU A 1 341 ? -5.297 -19.860 -43.324 1.00 17.06 355 LEU A C 1
ATOM 2622 O O . LEU A 1 341 ? -5.032 -20.472 -44.349 1.00 17.97 355 LEU A O 1
ATOM 2627 N N . ALA A 1 342 ? -5.703 -20.475 -42.222 1.00 16.81 356 ALA A N 1
ATOM 2628 C CA . ALA A 1 342 ? -5.829 -21.924 -42.152 1.00 16.71 356 ALA A CA 1
ATOM 2629 C C . ALA A 1 342 ? -6.780 -22.309 -41.023 1.00 16.56 356 ALA A C 1
ATOM 2630 O O . ALA A 1 342 ? -7.143 -21.468 -40.202 1.00 18.38 356 ALA A O 1
ATOM 2632 N N . LEU A 1 343 ? -7.210 -23.566 -40.992 1.00 16.63 357 LEU A N 1
ATOM 2633 C CA . LEU A 1 343 ? -8.024 -24.051 -39.880 1.00 16.40 357 LEU A CA 1
ATOM 2634 C C . LEU A 1 343 ? -7.166 -24.442 -38.681 1.00 16.11 357 LEU A C 1
ATOM 2635 O O . LEU A 1 343 ? -7.497 -24.121 -37.550 1.00 15.41 357 LEU A O 1
ATOM 2640 N N . TYR A 1 344 ? -6.079 -25.164 -38.930 1.00 15.68 358 TYR A N 1
ATOM 2641 C CA . TYR A 1 344 ? -5.350 -25.787 -37.833 1.00 15.41 358 TYR A CA 1
ATOM 2642 C C . TYR A 1 344 ? -3.898 -25.420 -37.841 1.00 15.55 358 TYR A C 1
ATOM 2643 O O . TYR A 1 344 ? -3.271 -25.391 -38.908 1.00 15.21 358 TYR A O 1
ATOM 2652 N N . SER A 1 345 ? -3.367 -25.178 -36.645 1.00 15.81 359 SER A N 1
ATOM 2653 C CA . SER A 1 345 ? -1.933 -24.959 -36.440 1.00 16.25 359 SER A CA 1
ATOM 2654 C C . SER A 1 345 ? -1.304 -26.225 -35.860 1.00 16.44 359 SER A C 1
ATOM 2655 O O . SER A 1 345 ? -1.901 -26.880 -35.003 1.00 15.86 359 SER A O 1
ATOM 2658 N N . THR A 1 346 ? -0.087 -26.529 -36.305 1.00 16.70 360 THR A N 1
ATOM 2659 C CA . THR A 1 346 ? 0.660 -27.671 -35.801 1.00 17.83 360 THR A CA 1
ATOM 2660 C C . THR A 1 346 ? 1.268 -27.390 -34.417 1.00 18.99 360 THR A C 1
ATOM 2661 O O . THR A 1 346 ? 1.810 -28.287 -33.787 1.00 19.42 360 THR A O 1
ATOM 2665 N N . GLU A 1 347 ? 1.199 -26.150 -33.959 1.00 20.02 361 GLU A N 1
ATOM 2666 C CA . GLU A 1 347 ? 1.587 -25.847 -32.583 1.00 21.69 361 GLU A CA 1
ATOM 2667 C C . GLU A 1 347 ? 0.727 -24.776 -31.934 1.00 22.18 361 GLU A C 1
ATOM 2668 O O . GLU A 1 347 ? 0.014 -24.017 -32.595 1.00 21.02 361 GLU A O 1
ATOM 2674 N N . MET A 1 348 ? 0.816 -24.728 -30.613 1.00 22.51 362 MET A N 1
ATOM 2675 C CA . MET A 1 348 ? 0.035 -23.808 -29.832 1.00 23.23 362 MET A CA 1
ATOM 2676 C C . MET A 1 348 ? 0.492 -22.376 -30.127 1.00 22.76 362 MET A C 1
ATOM 2677 O O . MET A 1 348 ? 1.688 -22.101 -30.233 1.00 22.34 362 MET A O 1
ATOM 2682 N N . ILE A 1 349 ? -0.480 -21.485 -30.285 1.00 22.21 363 ILE A N 1
ATOM 2683 C CA . ILE A 1 349 ? -0.239 -20.069 -30.554 1.00 21.88 363 ILE A CA 1
ATOM 2684 C C . ILE A 1 349 ? -0.696 -19.288 -29.304 1.00 21.89 363 ILE A C 1
ATOM 2685 O O . ILE A 1 349 ? -1.850 -19.421 -28.884 1.00 21.43 363 ILE A O 1
ATOM 2690 N N . TYR A 1 350 ? 0.201 -18.485 -28.735 1.00 21.56 364 TYR A N 1
ATOM 2691 C CA . TYR A 1 350 ? -0.018 -17.775 -27.468 1.00 21.91 364 TYR A CA 1
ATOM 2692 C C . TYR A 1 350 ? -0.232 -16.280 -27.743 1.00 22.59 364 TYR A C 1
ATOM 2693 O O . TYR A 1 350 ? -0.288 -15.860 -28.891 1.00 21.55 364 TYR A O 1
ATOM 2702 N N . GLU A 1 351 ? -0.306 -15.484 -26.681 1.00 23.89 365 GLU A N 1
ATOM 2703 C CA . GLU A 1 351 ? -0.611 -14.071 -26.798 1.00 23.78 365 GLU A CA 1
ATOM 2704 C C . GLU A 1 351 ? 0.626 -13.181 -26.571 1.00 23.08 365 GLU A C 1
ATOM 2705 O O . GLU A 1 351 ? 1.618 -13.593 -25.951 1.00 23.85 365 GLU A O 1
ATOM 2711 N N . PRO A 1 352 ? 0.607 -11.965 -27.113 1.00 21.41 366 PRO A N 1
ATOM 2712 C CA . PRO A 1 352 ? -0.473 -11.341 -27.868 1.00 20.75 366 PRO A CA 1
ATOM 2713 C C . PRO A 1 352 ? -0.495 -11.877 -29.278 1.00 20.43 366 PRO A C 1
ATOM 2714 O O . PRO A 1 352 ? 0.557 -12.242 -29.806 1.00 19.20 366 PRO A O 1
ATOM 2718 N N . ASN A 1 353 ? -1.688 -11.946 -29.878 1.00 19.86 367 ASN A N 1
ATOM 2719 C CA . ASN A 1 353 ? -1.783 -12.264 -31.294 1.00 19.26 367 ASN A CA 1
ATOM 2720 C C . ASN A 1 353 ? -2.927 -11.505 -31.926 1.00 18.29 367 ASN A C 1
ATOM 2721 O O . ASN A 1 353 ? -3.808 -11.009 -31.227 1.00 17.21 367 ASN A O 1
ATOM 2726 N N . TYR A 1 354 ? -2.892 -11.387 -33.243 1.00 17.85 368 TYR A N 1
ATOM 2727 C CA . TYR A 1 354 ? -3.931 -10.691 -33.964 1.00 17.64 368 TYR A CA 1
ATOM 2728 C C . TYR A 1 354 ? -4.055 -11.225 -35.379 1.00 17.58 368 TYR A C 1
ATOM 2729 O O . TYR A 1 354 ? -3.173 -11.948 -35.864 1.00 17.34 368 TYR A O 1
ATOM 2738 N N . GLY A 1 355 ? -5.158 -10.845 -36.015 1.00 17.67 369 GLY A N 1
ATOM 2739 C CA . GLY A 1 355 ? -5.569 -11.395 -37.304 1.00 18.27 369 GLY A CA 1
ATOM 2740 C C . GLY A 1 355 ? -6.570 -12.517 -37.097 1.00 18.32 369 GLY A C 1
ATOM 2741 O O . GLY A 1 355 ? -7.234 -12.567 -36.056 1.00 19.39 369 GLY A O 1
ATOM 2742 N N . SER A 1 356 ? -6.697 -13.417 -38.079 1.00 17.72 370 SER A N 1
ATOM 2743 C CA . SER A 1 356 ? -7.561 -14.602 -37.950 1.00 16.39 370 SER A CA 1
ATOM 2744 C C . SER A 1 356 ? -6.604 -15.771 -37.798 1.00 16.03 370 SER A C 1
ATOM 2745 O O . SER A 1 356 ? -5.852 -16.060 -38.728 1.00 15.98 370 SER A O 1
ATOM 2748 N N . CYS A 1 357 ? -6.579 -16.390 -36.619 1.00 15.55 371 CYS A N 1
ATOM 2749 C CA . CYS A 1 357 ? -5.540 -17.391 -36.286 1.00 15.75 371 CYS A CA 1
ATOM 2750 C C . CYS A 1 357 ? -6.090 -18.807 -36.255 1.00 15.51 371 CYS A C 1
ATOM 2751 O O . CYS A 1 357 ? -7.199 -19.038 -35.781 1.00 15.45 371 CYS A O 1
ATOM 2754 N N . PRO A 1 358 ? -5.326 -19.760 -36.801 1.00 15.71 372 PRO A N 1
ATOM 2755 C CA . PRO A 1 358 ? -5.722 -21.155 -36.745 1.00 16.25 372 PRO A CA 1
ATOM 2756 C C . PRO A 1 358 ? -5.723 -21.656 -35.305 1.00 15.97 372 PRO A C 1
ATOM 2757 O O . PRO A 1 358 ? -5.030 -21.091 -34.443 1.00 16.75 372 PRO A O 1
ATOM 2761 N N . GLN A 1 359 ? -6.518 -22.688 -35.051 1.00 16.31 373 GLN A N 1
ATOM 2762 C CA . GLN A 1 359 ? -6.630 -23.303 -33.727 1.00 15.42 373 GLN A CA 1
ATOM 2763 C C . GLN A 1 359 ? -5.725 -24.547 -33.665 1.00 15.76 373 GLN A C 1
ATOM 2764 O O . GLN A 1 359 ? -5.393 -25.141 -34.678 1.00 13.86 373 GLN A O 1
ATOM 2770 N N . PHE A 1 360 ? -5.286 -24.871 -32.453 1.00 16.02 374 PHE A N 1
ATOM 2771 C CA . PHE A 1 360 ? -4.310 -25.918 -32.234 1.00 16.66 374 PHE A CA 1
ATOM 2772 C C . PHE A 1 360 ? -4.952 -27.228 -32.630 1.00 16.91 374 PHE A C 1
ATOM 2773 O O . PHE A 1 360 ? -6.097 -27.540 -32.230 1.00 15.52 374 PHE A O 1
ATOM 2781 N N . TYR A 1 361 ? -4.235 -27.973 -33.465 1.00 17.31 375 TYR A N 1
ATOM 2782 C CA . TYR A 1 361 ? -4.798 -29.168 -34.112 1.00 18.39 375 TYR A CA 1
ATOM 2783 C C . TYR A 1 361 ? -5.307 -30.207 -33.145 1.00 18.64 375 TYR A C 1
ATOM 2784 O O . TYR A 1 361 ? -6.312 -30.870 -33.432 1.00 19.33 375 TYR A O 1
ATOM 2793 N N . LYS A 1 362 ? -4.649 -30.347 -31.993 1.00 20.36 376 LYS A N 1
ATOM 2794 C CA . LYS A 1 362 ? -4.982 -31.456 -31.084 1.00 21.21 376 LYS A CA 1
ATOM 2795 C C . LYS A 1 362 ? -6.361 -31.266 -30.462 1.00 21.06 376 LYS A C 1
ATOM 2796 O O . LYS A 1 362 ? -6.989 -32.236 -30.074 1.00 20.91 376 LYS A O 1
ATOM 2802 N N . LEU A 1 363 ? -6.827 -30.018 -30.386 1.00 20.99 377 LEU A N 1
ATOM 2803 C CA . LEU A 1 363 ? -8.149 -29.716 -29.835 1.00 20.75 377 LEU A CA 1
ATOM 2804 C C . LEU A 1 363 ? -9.289 -30.389 -30.591 1.00 20.69 377 LEU A C 1
ATOM 2805 O O . LEU A 1 363 ? -10.370 -30.541 -30.042 1.00 20.14 377 LEU A O 1
ATOM 2810 N N . PHE A 1 364 ? -9.038 -30.762 -31.845 1.00 20.90 378 PHE A N 1
ATOM 2811 C CA . PHE A 1 364 ? -10.056 -31.309 -32.747 1.00 21.70 378 PHE A CA 1
ATOM 2812 C C . PHE A 1 364 ? -9.830 -32.780 -33.120 1.00 23.09 378 PHE A C 1
ATOM 2813 O O . PHE A 1 364 ? -10.476 -33.317 -34.044 1.00 21.72 378 PHE A O 1
ATOM 2821 N N . ASP A 1 365 ? -8.913 -33.430 -32.406 1.00 24.35 379 ASP A N 1
ATOM 2822 C CA . ASP A 1 365 ? -8.604 -34.818 -32.666 1.00 26.26 379 ASP A CA 1
ATOM 2823 C C . ASP A 1 365 ? -9.784 -35.711 -32.278 1.00 27.55 379 ASP A C 1
ATOM 2824 O O . ASP A 1 365 ? -10.360 -35.554 -31.190 1.00 28.20 379 ASP A O 1
ATOM 2829 N N . THR A 1 366 ? -10.113 -36.651 -33.159 1.00 28.87 380 THR A N 1
ATOM 2830 C CA . THR A 1 366 ? -11.212 -37.602 -32.951 1.00 30.15 380 THR A CA 1
ATOM 2831 C C . THR A 1 366 ? -10.728 -39.074 -32.905 1.00 31.08 380 THR A C 1
ATOM 2832 O O . THR A 1 366 ? -11.469 -39.986 -33.283 1.00 31.25 380 THR A O 1
ATOM 2836 N N . SER A 1 367 ? -9.514 -39.301 -32.405 1.00 32.59 381 SER A N 1
ATOM 2837 C CA . SER A 1 367 ? -8.878 -40.646 -32.420 1.00 33.87 381 SER A CA 1
ATOM 2838 C C . SER A 1 367 ? -9.414 -41.688 -31.413 1.00 34.70 381 SER A C 1
ATOM 2839 O O . SER A 1 367 ? -9.487 -42.863 -31.752 1.00 34.64 381 SER A O 1
ATOM 2842 N N . GLY A 1 368 ? -9.673 -41.337 -30.158 1.00 35.59 382 GLY A N 1
ATOM 2843 C CA . GLY A 1 368 ? -8.947 -40.354 -29.426 1.00 36.65 382 GLY A CA 1
ATOM 2844 C C . GLY A 1 368 ? -7.813 -41.088 -28.715 1.00 37.24 382 GLY A C 1
ATOM 2845 O O . GLY A 1 368 ? -8.009 -41.760 -27.691 1.00 37.44 382 GLY A O 1
ATOM 2846 N N . ASN A 1 369 ? -6.623 -40.959 -29.284 1.00 37.68 383 ASN A N 1
ATOM 2847 C CA . ASN A 1 369 ? -5.396 -41.364 -28.641 1.00 38.09 383 ASN A CA 1
ATOM 2848 C C . ASN A 1 369 ? -4.953 -40.269 -27.660 1.00 39.11 383 ASN A C 1
ATOM 2849 O O . ASN A 1 369 ? -4.056 -40.484 -26.855 1.00 39.24 383 ASN A O 1
ATOM 2854 N N . GLU A 1 370 ? -5.596 -39.101 -27.733 1.00 40.53 384 GLU A N 1
ATOM 2855 C CA . GLU A 1 370 ? -5.274 -37.949 -26.867 1.00 41.57 384 GLU A CA 1
ATOM 2856 C C . GLU A 1 370 ? -5.982 -38.035 -25.506 1.00 41.78 384 GLU A C 1
ATOM 2857 O O . GLU A 1 370 ? -6.551 -39.079 -25.148 1.00 42.00 384 GLU A O 1
ATOM 2863 N N . THR B 1 2 ? -20.608 -26.503 -39.471 1.00 25.17 16 THR B N 1
ATOM 2864 C CA . THR B 1 2 ? -21.713 -25.501 -39.233 1.00 25.60 16 THR B CA 1
ATOM 2865 C C . THR B 1 2 ? -21.326 -24.309 -38.300 1.00 24.07 16 THR B C 1
ATOM 2866 O O . THR B 1 2 ? -21.070 -24.487 -37.103 1.00 24.72 16 THR B O 1
ATOM 2870 N N . PRO B 1 3 ? -21.306 -23.086 -38.841 1.00 22.31 17 PRO B N 1
ATOM 2871 C CA . PRO B 1 3 ? -20.772 -21.987 -38.010 1.00 21.48 17 PRO B CA 1
ATOM 2872 C C . PRO B 1 3 ? -21.617 -21.652 -36.759 1.00 21.04 17 PRO B C 1
ATOM 2873 O O . PRO B 1 3 ? -22.856 -21.729 -36.797 1.00 20.92 17 PRO B O 1
ATOM 2877 N N . VAL B 1 4 ? -20.942 -21.327 -35.654 1.00 20.30 18 VAL B N 1
ATOM 2878 C CA . VAL B 1 4 ? -21.620 -21.007 -34.397 1.00 19.50 18 VAL B CA 1
ATOM 2879 C C . VAL B 1 4 ? -21.763 -19.485 -34.219 1.00 19.08 18 VAL B C 1
ATOM 2880 O O . VAL B 1 4 ? -21.002 -18.716 -34.775 1.00 19.35 18 VAL B O 1
ATOM 2884 N N . THR B 1 5 ? -22.756 -19.069 -33.445 1.00 18.63 19 THR B N 1
ATOM 2885 C CA . THR B 1 5 ? -23.033 -17.669 -33.207 1.00 19.11 19 THR B CA 1
ATOM 2886 C C . THR B 1 5 ? -22.635 -17.356 -31.769 1.00 18.92 19 THR B C 1
ATOM 2887 O O . THR B 1 5 ? -23.114 -17.998 -30.837 1.00 19.79 19 THR B O 1
ATOM 2891 N N . PRO B 1 6 ? -21.757 -16.374 -31.585 1.00 18.29 20 PRO B N 1
ATOM 2892 C CA . PRO B 1 6 ? -21.390 -16.026 -30.217 1.00 18.62 20 PRO B CA 1
ATOM 2893 C C . PRO B 1 6 ? -22.614 -15.631 -29.389 1.00 19.27 20 PRO B C 1
ATOM 2894 O O . PRO B 1 6 ? -23.512 -14.967 -29.912 1.00 19.95 20 PRO B O 1
ATOM 2898 N N . TYR B 1 7 ? -22.669 -16.073 -28.142 1.00 18.45 21 TYR B N 1
ATOM 2899 C CA . TYR B 1 7 ? -23.770 -15.702 -27.257 1.00 18.64 21 TYR B CA 1
ATOM 2900 C C . TYR B 1 7 ? -23.414 -14.414 -26.518 1.00 18.50 21 TYR B C 1
ATOM 2901 O O . TYR B 1 7 ? -22.463 -14.387 -25.715 1.00 19.40 21 TYR B O 1
ATOM 2910 N N . TYR B 1 8 ? -24.171 -13.345 -26.783 1.00 18.50 22 TYR B N 1
ATOM 2911 C CA . TYR B 1 8 ? -23.805 -12.008 -26.265 1.00 18.11 22 TYR B CA 1
ATOM 2912 C C . TYR B 1 8 ? -23.938 -11.905 -24.745 1.00 18.09 22 TYR B C 1
ATOM 2913 O O . TYR B 1 8 ? -25.032 -11.978 -24.197 1.00 17.14 22 TYR B O 1
ATOM 2922 N N . GLY B 1 9 ? -22.807 -11.696 -24.079 1.00 17.84 23 GLY B N 1
ATOM 2923 C CA . GLY B 1 9 ? -22.763 -11.614 -22.632 1.00 17.36 23 GLY B CA 1
ATOM 2924 C C . GLY B 1 9 ? -21.414 -12.157 -22.201 1.00 17.30 23 GLY B C 1
ATOM 2925 O O . GLY B 1 9 ? -20.661 -12.696 -23.009 1.00 17.06 23 GLY B O 1
ATOM 2926 N N . PRO B 1 10 ? -21.111 -12.033 -20.915 1.00 16.51 24 PRO B N 1
ATOM 2927 C CA . PRO B 1 10 ? -19.863 -12.595 -20.436 1.00 15.96 24 PRO B CA 1
ATOM 2928 C C . PRO B 1 10 ? -19.897 -14.131 -20.368 1.00 15.88 24 PRO B C 1
ATOM 2929 O O . PRO B 1 10 ? -20.953 -14.785 -20.585 1.00 14.70 24 PRO B O 1
ATOM 2933 N N . GLY B 1 11 ? -18.734 -14.704 -20.070 1.00 16.31 25 GLY B N 1
ATOM 2934 C CA . GLY B 1 11 ? -18.608 -16.148 -20.004 1.00 16.19 25 GLY B CA 1
ATOM 2935 C C . GLY B 1 11 ? -17.312 -16.580 -19.368 1.00 17.01 25 GLY B C 1
ATOM 2936 O O . GLY B 1 11 ? -16.525 -15.762 -18.916 1.00 16.49 25 GLY B O 1
ATOM 2937 N N . HIS B 1 12 ? -17.086 -17.884 -19.351 1.00 17.55 26 HIS B N 1
ATOM 2938 C CA . HIS B 1 12 ? -15.901 -18.429 -18.726 1.00 18.87 26 HIS B CA 1
ATOM 2939 C C . HIS B 1 12 ? -15.527 -19.703 -19.453 1.00 19.91 26 HIS B C 1
ATOM 2940 O O . HIS B 1 12 ? -16.414 -20.386 -20.012 1.00 19.61 26 HIS B O 1
ATOM 2947 N N . ILE B 1 13 ? -14.226 -19.995 -19.444 1.00 20.75 27 ILE B N 1
ATOM 2948 C CA . ILE B 1 13 ? -13.672 -21.177 -20.091 1.00 22.00 27 ILE B CA 1
ATOM 2949 C C . ILE B 1 13 ? -13.222 -22.280 -19.143 1.00 21.83 27 ILE B C 1
ATOM 2950 O O . ILE B 1 13 ? -13.023 -23.394 -19.581 1.00 21.57 27 ILE B O 1
ATOM 2955 N N . THR B 1 14 ? -12.954 -21.965 -17.880 1.00 21.48 28 THR B N 1
ATOM 2956 C CA . THR B 1 14 ? -12.766 -23.015 -16.908 1.00 21.24 28 THR B CA 1
ATOM 2957 C C . THR B 1 14 ? -13.554 -22.648 -15.673 1.00 21.39 28 THR B C 1
ATOM 2958 O O . THR B 1 14 ? -14.146 -21.558 -15.581 1.00 20.13 28 THR B O 1
ATOM 2962 N N . PHE B 1 15 ? -13.547 -23.558 -14.720 1.00 21.20 29 PHE B N 1
ATOM 2963 C CA . PHE B 1 15 ? -14.123 -23.296 -13.405 1.00 21.73 29 PHE B CA 1
ATOM 2964 C C . PHE B 1 15 ? -13.544 -22.038 -12.699 1.00 20.83 29 PHE B C 1
ATOM 2965 O O . PHE B 1 15 ? -14.204 -21.474 -11.833 1.00 20.91 29 PHE B O 1
ATOM 2973 N N . ASP B 1 16 ? -12.323 -21.625 -13.039 1.00 19.73 30 ASP B N 1
ATOM 2974 C CA . ASP B 1 16 ? -11.582 -20.628 -12.238 1.00 19.68 30 ASP B CA 1
ATOM 2975 C C . ASP B 1 16 ? -11.960 -19.208 -12.664 1.00 19.45 30 ASP B C 1
ATOM 2976 O O . ASP B 1 16 ? -11.189 -18.489 -13.299 1.00 19.76 30 ASP B O 1
ATOM 2981 N N . TRP B 1 17 ? -13.193 -18.835 -12.374 1.00 18.38 31 TRP B N 1
ATOM 2982 C CA . TRP B 1 17 ? -13.667 -17.495 -12.725 1.00 17.71 31 TRP B CA 1
ATOM 2983 C C . TRP B 1 17 ? -14.362 -16.921 -11.517 1.00 17.54 31 TRP B C 1
ATOM 2984 O O . TRP B 1 17 ? -14.786 -17.672 -10.640 1.00 18.07 31 TRP B O 1
ATOM 2995 N N . CYS B 1 18 ? -14.483 -15.597 -11.471 1.00 17.38 32 CYS B N 1
ATOM 2996 C CA . CYS B 1 18 ? -15.179 -14.971 -10.360 1.00 17.43 32 CYS B CA 1
ATOM 2997 C C . CYS B 1 18 ? -15.866 -13.706 -10.807 1.00 16.93 32 CYS B C 1
ATOM 2998 O O . CYS B 1 18 ? -15.618 -13.205 -11.902 1.00 17.11 32 CYS B O 1
ATOM 3001 N N . GLY B 1 19 ? -16.776 -13.237 -9.965 1.00 16.80 33 GLY B N 1
ATOM 3002 C CA . GLY B 1 19 ? -17.523 -12.033 -10.213 1.00 16.76 33 GLY B CA 1
ATOM 3003 C C . GLY B 1 19 ? -17.439 -11.053 -9.076 1.00 16.79 33 GLY B C 1
ATOM 3004 O O . GLY B 1 19 ? -17.279 -11.435 -7.904 1.00 15.83 33 GLY B O 1
ATOM 3005 N N . PHE B 1 20 ? -17.557 -9.780 -9.437 1.00 16.34 34 PHE B N 1
ATOM 3006 C CA . PHE B 1 20 ? -17.655 -8.683 -8.496 1.00 15.82 34 PHE B CA 1
ATOM 3007 C C . PHE B 1 20 ? -18.889 -7.864 -8.829 1.00 16.21 34 PHE B C 1
ATOM 3008 O O . PHE B 1 20 ? -19.058 -7.478 -9.964 1.00 16.81 34 PHE B O 1
ATOM 3016 N N . GLY B 1 21 ? -19.731 -7.593 -7.839 1.00 16.03 35 GLY B N 1
ATOM 3017 C CA . GLY B 1 21 ? -21.046 -6.983 -8.086 1.00 16.25 35 GLY B CA 1
ATOM 3018 C C . GLY B 1 21 ? -21.677 -6.198 -6.946 1.00 15.82 35 GLY B C 1
ATOM 3019 O O . GLY B 1 21 ? -21.015 -5.804 -5.977 1.00 16.93 35 GLY B O 1
ATOM 3020 N N . ASP B 1 22 ? -22.971 -5.958 -7.096 1.00 16.11 36 ASP B N 1
ATOM 3021 C CA . ASP B 1 22 ? -23.722 -5.048 -6.243 1.00 15.39 36 ASP B CA 1
ATOM 3022 C C . ASP B 1 22 ? -25.051 -5.726 -5.932 1.00 15.78 36 ASP B C 1
ATOM 3023 O O . ASP B 1 22 ? -25.095 -6.931 -5.925 1.00 16.41 36 ASP B O 1
ATOM 3028 N N . SER B 1 23 ? -26.123 -4.976 -5.693 1.00 15.48 37 SER B N 1
ATOM 3029 C CA . SER B 1 23 ? -27.424 -5.589 -5.375 1.00 15.64 37 SER B CA 1
ATOM 3030 C C . SER B 1 23 ? -27.890 -6.610 -6.385 1.00 14.90 37 SER B C 1
ATOM 3031 O O . SER B 1 23 ? -28.562 -7.595 -6.031 1.00 15.09 37 SER B O 1
ATOM 3034 N N . ARG B 1 24 ? -27.582 -6.349 -7.650 1.00 14.86 38 ARG B N 1
ATOM 3035 C CA . ARG B 1 24 ? -28.054 -7.158 -8.752 1.00 15.73 38 ARG B CA 1
ATOM 3036 C C . ARG B 1 24 ? -27.385 -8.555 -8.837 1.00 15.93 38 ARG B C 1
ATOM 3037 O O . ARG B 1 24 ? -27.815 -9.398 -9.639 1.00 16.10 38 ARG B O 1
ATOM 3045 N N . SER B 1 25 ? -26.389 -8.810 -7.994 1.00 15.40 39 SER B N 1
ATOM 3046 C CA . SER B 1 25 ? -25.824 -10.158 -7.854 1.00 15.94 39 SER B CA 1
ATOM 3047 C C . SER B 1 25 ? -25.600 -10.554 -6.382 1.00 16.69 39 SER B C 1
ATOM 3048 O O . SER B 1 25 ? -24.705 -11.338 -6.098 1.00 18.31 39 SER B O 1
ATOM 3051 N N . ASP B 1 26 ? -26.457 -10.041 -5.489 1.00 17.74 40 ASP B N 1
ATOM 3052 C CA . ASP B 1 26 ? -26.410 -10.247 -4.035 1.00 18.03 40 ASP B CA 1
ATOM 3053 C C . ASP B 1 26 ? -27.655 -11.012 -3.588 1.00 19.20 40 ASP B C 1
ATOM 3054 O O . ASP B 1 26 ? -28.759 -10.438 -3.425 1.00 17.82 40 ASP B O 1
ATOM 3059 N N . CYS B 1 27 ? -27.460 -12.316 -3.401 1.00 18.84 41 CYS B N 1
ATOM 3060 C CA . CYS B 1 27 ? -28.514 -13.220 -2.971 1.00 19.68 41 CYS B CA 1
ATOM 3061 C C . CYS B 1 27 ? -28.929 -13.035 -1.510 1.00 19.74 41 CYS B C 1
ATOM 3062 O O . CYS B 1 27 ? -29.893 -13.662 -1.085 1.00 19.55 41 CYS B O 1
ATOM 3065 N N . THR B 1 28 ? -28.179 -12.238 -0.744 1.00 19.68 42 THR B N 1
ATOM 3066 C CA . THR B 1 28 ? -28.576 -11.882 0.624 1.00 20.32 42 THR B CA 1
ATOM 3067 C C . THR B 1 28 ? -29.624 -10.764 0.633 1.00 20.37 42 THR B C 1
ATOM 3068 O O . THR B 1 28 ? -30.161 -10.420 1.683 1.00 21.33 42 THR B O 1
ATOM 3072 N N . ASN B 1 29 ? -29.938 -10.210 -0.535 1.00 20.39 43 ASN B N 1
ATOM 3073 C CA . ASN B 1 29 ? -30.925 -9.136 -0.640 1.00 21.50 43 ASN B CA 1
ATOM 3074 C C . ASN B 1 29 ? -32.279 -9.717 -0.260 1.00 21.66 43 ASN B C 1
ATOM 3075 O O . ASN B 1 29 ? -32.620 -10.794 -0.724 1.00 21.77 43 ASN B O 1
ATOM 3080 N N . PRO B 1 30 ? -33.038 -9.014 0.599 1.00 23.20 44 PRO B N 1
ATOM 3081 C CA . PRO B 1 30 ? -34.328 -9.518 1.020 1.00 23.59 44 PRO B CA 1
ATOM 3082 C C . PRO B 1 30 ? -35.268 -9.804 -0.154 1.00 23.70 44 PRO B C 1
ATOM 3083 O O . PRO B 1 30 ? -36.139 -10.666 -0.025 1.00 24.76 44 PRO B O 1
ATOM 3087 N N . GLN B 1 31 ? -35.083 -9.119 -1.288 1.00 23.50 45 GLN B N 1
ATOM 3088 C CA . GLN B 1 31 ? -35.918 -9.351 -2.479 1.00 24.09 45 GLN B CA 1
ATOM 3089 C C . GLN B 1 31 ? -35.381 -10.393 -3.497 1.00 23.01 45 GLN B C 1
ATOM 3090 O O . GLN B 1 31 ? -36.014 -10.633 -4.520 1.00 22.65 45 GLN B O 1
ATOM 3096 N N . SER B 1 32 ? -34.245 -11.024 -3.210 1.00 21.61 46 SER B N 1
ATOM 3097 C CA . SER B 1 32 ? -33.722 -12.077 -4.062 1.00 20.96 46 SER B CA 1
ATOM 3098 C C . SER B 1 32 ? -34.691 -13.282 -4.130 1.00 21.26 46 SER B C 1
ATOM 3099 O O . SER B 1 32 ? -35.248 -13.680 -3.114 1.00 20.75 46 SER B O 1
ATOM 3102 N N . PRO B 1 33 ? -34.885 -13.872 -5.321 1.00 21.30 47 PRO B N 1
ATOM 3103 C CA . PRO B 1 33 ? -34.189 -13.646 -6.581 1.00 21.37 47 PRO B CA 1
ATOM 3104 C C . PRO B 1 33 ? -34.798 -12.593 -7.520 1.00 21.34 47 PRO B C 1
ATOM 3105 O O . PRO B 1 33 ? -34.250 -12.378 -8.596 1.00 21.69 47 PRO B O 1
ATOM 3109 N N . MET B 1 34 ? -35.880 -11.912 -7.124 1.00 21.53 48 MET B N 1
ATOM 3110 C CA . MET B 1 34 ? -36.520 -10.893 -7.987 1.00 21.32 48 MET B CA 1
ATOM 3111 C C . MET B 1 34 ? -35.596 -9.700 -8.253 1.00 20.04 48 MET B C 1
ATOM 3112 O O . MET B 1 34 ? -35.649 -9.098 -9.308 1.00 19.92 48 MET B O 1
ATOM 3117 N N . SER B 1 35 ? -34.744 -9.390 -7.290 1.00 19.31 49 SER B N 1
ATOM 3118 C CA . SER B 1 35 ? -33.777 -8.302 -7.373 1.00 17.71 49 SER B CA 1
ATOM 3119 C C . SER B 1 35 ? -32.466 -8.666 -8.143 1.00 17.66 49 SER B C 1
ATOM 3120 O O . SER B 1 35 ? -31.579 -7.834 -8.259 1.00 17.49 49 SER B O 1
ATOM 3123 N N . LEU B 1 36 ? -32.331 -9.894 -8.641 1.00 16.51 50 LEU B N 1
ATOM 3124 C CA . LEU B 1 36 ? -31.082 -10.325 -9.318 1.00 16.26 50 LEU B CA 1
ATOM 3125 C C . LEU B 1 36 ? -31.123 -10.074 -10.820 1.00 15.86 50 LEU B C 1
ATOM 3126 O O . LEU B 1 36 ? -32.178 -10.182 -11.431 1.00 16.08 50 LEU B O 1
ATOM 3131 N N . ASP B 1 37 ? -29.970 -9.758 -11.401 1.00 14.89 51 ASP B N 1
ATOM 3132 C CA . ASP B 1 37 ? -29.755 -9.778 -12.858 1.00 15.27 51 ASP B CA 1
ATOM 3133 C C . ASP B 1 37 ? -28.956 -11.028 -13.299 1.00 16.00 51 ASP B C 1
ATOM 3134 O O . ASP B 1 37 ? -28.852 -11.324 -14.495 1.00 15.61 51 ASP B O 1
ATOM 3139 N N . ILE B 1 38 ? -28.373 -11.741 -12.346 1.00 16.95 52 ILE B N 1
ATOM 3140 C CA . ILE B 1 38 ? -27.657 -12.996 -12.643 1.00 18.16 52 ILE B CA 1
ATOM 3141 C C . ILE B 1 38 ? -28.526 -14.183 -12.244 1.00 18.60 52 ILE B C 1
ATOM 3142 O O . ILE B 1 38 ? -29.475 -14.040 -11.467 1.00 19.95 52 ILE B O 1
ATOM 3147 N N . PRO B 1 39 ? -28.233 -15.362 -12.798 1.00 19.93 53 PRO B N 1
ATOM 3148 C CA . PRO B 1 39 ? -28.905 -16.567 -12.273 1.00 20.42 53 PRO B CA 1
ATOM 3149 C C . PRO B 1 39 ? -28.532 -16.827 -10.799 1.00 20.62 53 PRO B C 1
ATOM 3150 O O . PRO B 1 39 ? -27.355 -16.759 -10.420 1.00 19.35 53 PRO B O 1
ATOM 3154 N N . GLN B 1 40 ? -29.555 -17.077 -9.990 1.00 20.55 54 GLN B N 1
ATOM 3155 C CA . GLN B 1 40 ? -29.422 -17.286 -8.552 1.00 21.77 54 GLN B CA 1
ATOM 3156 C C . GLN B 1 40 ? -28.307 -18.275 -8.187 1.00 21.90 54 GLN B C 1
ATOM 3157 O O . GLN B 1 40 ? -27.591 -18.077 -7.194 1.00 21.98 54 GLN B O 1
ATOM 3163 N N . GLN B 1 41 ? -28.176 -19.333 -8.993 1.00 21.61 55 GLN B N 1
ATOM 3164 C CA . GLN B 1 41 ? -27.218 -20.396 -8.741 1.00 21.98 55 GLN B CA 1
ATOM 3165 C C . GLN B 1 41 ? -25.784 -19.910 -8.933 1.00 21.41 55 GLN B C 1
ATOM 3166 O O . GLN B 1 41 ? -24.853 -20.583 -8.517 1.00 21.07 55 GLN B O 1
ATOM 3172 N N . LEU B 1 42 ? -25.613 -18.747 -9.559 1.00 20.76 56 LEU B N 1
ATOM 3173 C CA . LEU B 1 42 ? -24.300 -18.135 -9.676 1.00 20.23 56 LEU B CA 1
ATOM 3174 C C . LEU B 1 42 ? -23.927 -17.153 -8.543 1.00 19.75 56 LEU B C 1
ATOM 3175 O O . LEU B 1 42 ? -22.803 -16.666 -8.492 1.00 19.55 56 LEU B O 1
ATOM 3180 N N . CYS B 1 43 ? -24.838 -16.863 -7.631 1.00 19.99 57 CYS B N 1
ATOM 3181 C CA . CYS B 1 43 ? -24.474 -16.040 -6.469 1.00 19.97 57 CYS B CA 1
ATOM 3182 C C . CYS B 1 43 ? -23.162 -16.430 -5.766 1.00 20.15 57 CYS B C 1
ATOM 3183 O O . CYS B 1 43 ? -22.388 -15.540 -5.407 1.00 19.80 57 CYS B O 1
ATOM 3186 N N . PRO B 1 44 ? -22.889 -17.744 -5.577 1.00 20.54 58 PRO B N 1
ATOM 3187 C CA . PRO B 1 44 ? -21.636 -18.105 -4.889 1.00 20.29 58 PRO B CA 1
ATOM 3188 C C . PRO B 1 44 ? -20.346 -17.726 -5.628 1.00 19.86 58 PRO B C 1
ATOM 3189 O O . PRO B 1 44 ? -19.267 -17.742 -4.999 1.00 20.31 58 PRO B O 1
ATOM 3193 N N . LYS B 1 45 ? -20.438 -17.435 -6.931 1.00 18.32 59 LYS B N 1
ATOM 3194 C CA . LYS B 1 45 ? -19.268 -17.046 -7.729 1.00 18.17 59 LYS B CA 1
ATOM 3195 C C . LYS B 1 45 ? -18.975 -15.542 -7.634 1.00 17.45 59 LYS B C 1
ATOM 3196 O O . LYS B 1 45 ? -17.933 -15.078 -8.115 1.00 16.59 59 LYS B O 1
ATOM 3202 N N . PHE B 1 46 ? -19.900 -14.781 -7.036 1.00 16.37 60 PHE B N 1
ATOM 3203 C CA . PHE B 1 46 ? -19.776 -13.339 -6.945 1.00 16.27 60 PHE B CA 1
ATOM 3204 C C . PHE B 1 46 ? -19.418 -12.874 -5.552 1.00 16.28 60 PHE B C 1
ATOM 3205 O O . PHE B 1 46 ? -19.853 -13.464 -4.577 1.00 16.97 60 PHE B O 1
ATOM 3213 N N . SER B 1 47 ? -18.615 -11.816 -5.487 1.00 15.58 61 SER B N 1
ATOM 3214 C CA . SER B 1 47 ? -18.375 -11.058 -4.279 1.00 16.18 61 SER B CA 1
ATOM 3215 C C . SER B 1 47 ? -19.150 -9.765 -4.495 1.00 15.87 61 SER B C 1
ATOM 3216 O O . SER B 1 47 ? -18.759 -8.956 -5.317 1.00 17.90 61 SER B O 1
ATOM 3219 N N . SER B 1 48 ? -20.267 -9.611 -3.796 1.00 16.73 62 SER B N 1
ATOM 3220 C CA . SER B 1 48 ? -21.259 -8.587 -4.103 1.00 16.79 62 SER B CA 1
ATOM 3221 C C . SER B 1 48 ? -21.943 -8.070 -2.846 1.00 16.97 62 SER B C 1
ATOM 3222 O O . SER B 1 48 ? -22.170 -8.820 -1.898 1.00 17.88 62 SER B O 1
ATOM 3225 N N . LYS B 1 49 ? -22.302 -6.800 -2.855 1.00 17.26 63 LYS B N 1
ATOM 3226 C CA . LYS B 1 49 ? -23.106 -6.253 -1.778 1.00 17.57 63 LYS B CA 1
ATOM 3227 C C . LYS B 1 49 ? -24.077 -5.181 -2.262 1.00 17.16 63 LYS B C 1
ATOM 3228 O O . LYS B 1 49 ? -23.666 -4.203 -2.918 1.00 15.84 63 LYS B O 1
ATOM 3234 N N . SER B 1 50 ? -25.356 -5.351 -1.887 1.00 16.40 64 SER B N 1
ATOM 3235 C CA . SER B 1 50 ? -26.388 -4.354 -2.191 1.00 16.10 64 SER B CA 1
ATOM 3236 C C . SER B 1 50 ? -25.935 -2.931 -1.788 1.00 16.32 64 SER B C 1
ATOM 3237 O O . SER B 1 50 ? -25.455 -2.702 -0.668 1.00 15.96 64 SER B O 1
ATOM 3240 N N . SER B 1 51 ? -26.093 -1.996 -2.716 1.00 16.44 65 SER B N 1
ATOM 3241 C CA . SER B 1 51 ? -25.792 -0.548 -2.507 1.00 16.16 65 SER B CA 1
ATOM 3242 C C . SER B 1 51 ? -24.298 -0.181 -2.525 1.00 16.49 65 SER B C 1
ATOM 3243 O O . SER B 1 51 ? -23.942 1.001 -2.449 1.00 16.20 65 SER B O 1
ATOM 3246 N N . SER B 1 52 ? -23.415 -1.172 -2.691 1.00 16.93 66 SER B N 1
ATOM 3247 C CA . SER B 1 52 ? -21.983 -0.884 -2.785 1.00 16.21 66 SER B CA 1
ATOM 3248 C C . SER B 1 52 ? -21.429 -0.833 -4.202 1.00 16.88 66 SER B C 1
ATOM 3249 O O . SER B 1 52 ? -22.112 -1.130 -5.177 1.00 16.32 66 SER B O 1
ATOM 3252 N N . SER B 1 53 ? -20.175 -0.387 -4.293 1.00 15.23 67 SER B N 1
ATOM 3253 C CA . SER B 1 53 ? -19.371 -0.528 -5.518 1.00 15.66 67 SER B CA 1
ATOM 3254 C C . SER B 1 53 ? -17.927 -0.681 -5.085 1.00 15.14 67 SER B C 1
ATOM 3255 O O . SER B 1 53 ? -17.595 -0.428 -3.922 1.00 14.36 67 SER B O 1
ATOM 3258 N N . MET B 1 54 ? -17.080 -1.127 -5.991 1.00 15.09 68 MET B N 1
ATOM 3259 C CA . MET B 1 54 ? -15.659 -1.285 -5.672 1.00 15.34 68 MET B CA 1
ATOM 3260 C C . MET B 1 54 ? -14.966 0.081 -5.507 1.00 15.16 68 MET B C 1
ATOM 3261 O O . MET B 1 54 ? -14.049 0.222 -4.700 1.00 15.69 68 MET B O 1
ATOM 3266 N N . PHE B 1 55 ? -15.419 1.085 -6.247 1.00 16.51 69 PHE B N 1
ATOM 3267 C CA . PHE B 1 55 ? -14.900 2.457 -6.124 1.00 16.23 69 PHE B CA 1
ATOM 3268 C C . PHE B 1 55 ? -15.326 3.070 -4.807 1.00 16.14 69 PHE B C 1
ATOM 3269 O O . PHE B 1 55 ? -14.500 3.565 -4.082 1.00 15.22 69 PHE B O 1
ATOM 3277 N N . LEU B 1 56 ? -16.619 3.049 -4.504 1.00 16.23 70 LEU B N 1
ATOM 3278 C CA . LEU B 1 56 ? -17.107 3.579 -3.228 1.00 15.99 70 LEU B CA 1
ATOM 3279 C C . LEU B 1 56 ? -16.371 2.933 -2.049 1.00 15.70 70 LEU B C 1
ATOM 3280 O O . LEU B 1 56 ? -15.942 3.618 -1.115 1.00 16.07 70 LEU B O 1
ATOM 3285 N N . SER B 1 57 ? -16.202 1.615 -2.094 1.00 15.58 71 SER B N 1
ATOM 3286 C CA . SER B 1 57 ? -15.620 0.892 -0.982 1.00 15.21 71 SER B CA 1
ATOM 3287 C C . SER B 1 57 ? -14.120 1.202 -0.820 1.00 15.24 71 SER B C 1
ATOM 3288 O O . SER B 1 57 ? -13.600 1.191 0.291 1.00 15.48 71 SER B O 1
ATOM 3291 N N . LEU B 1 58 ? -13.434 1.546 -1.903 1.00 15.04 72 LEU B N 1
ATOM 3292 C CA . LEU B 1 58 ? -12.022 1.983 -1.759 1.00 16.11 72 LEU B CA 1
ATOM 3293 C C . LEU B 1 58 ? -11.890 3.243 -0.916 1.00 16.14 72 LEU B C 1
ATOM 3294 O O . LEU B 1 58 ? -11.026 3.338 -0.063 1.00 16.42 72 LEU B O 1
ATOM 3299 N N . HIS B 1 59 ? -12.795 4.194 -1.123 1.00 15.93 73 HIS B N 1
ATOM 3300 C CA . HIS B 1 59 ? -12.652 5.513 -0.548 1.00 15.79 73 HIS B CA 1
ATOM 3301 C C . HIS B 1 59 ? -13.360 5.672 0.787 1.00 16.06 73 HIS B C 1
ATOM 3302 O O . HIS B 1 59 ? -12.978 6.515 1.584 1.00 14.64 73 HIS B O 1
ATOM 3309 N N . TRP B 1 60 ? -14.419 4.885 1.006 1.00 16.27 74 TRP B N 1
ATOM 3310 C CA . TRP B 1 60 ? -15.263 5.038 2.200 1.00 16.55 74 TRP B CA 1
ATOM 3311 C C . TRP B 1 60 ? -15.505 3.715 2.904 1.00 16.93 74 TRP B C 1
ATOM 3312 O O . TRP B 1 60 ? -15.601 2.670 2.278 1.00 17.12 74 TRP B O 1
ATOM 3323 N N . ASN B 1 61 ? -15.638 3.807 4.220 1.00 16.36 75 ASN B N 1
ATOM 3324 C CA . ASN B 1 61 ? -16.239 2.786 5.050 1.00 16.64 75 ASN B CA 1
ATOM 3325 C C . ASN B 1 61 ? -17.722 3.123 5.176 1.00 16.33 75 ASN B C 1
ATOM 3326 O O . ASN B 1 61 ? -18.246 3.949 4.415 1.00 17.12 75 ASN B O 1
ATOM 3331 N N . ASN B 1 62 ? -18.407 2.532 6.140 1.00 16.62 76 ASN B N 1
ATOM 3332 C CA . ASN B 1 62 ? -19.851 2.757 6.237 1.00 16.94 76 ASN B CA 1
ATOM 3333 C C . ASN B 1 62 ? -20.203 4.158 6.797 1.00 17.38 76 ASN B C 1
ATOM 3334 O O . ASN B 1 62 ? -19.707 4.551 7.856 1.00 15.81 76 ASN B O 1
ATOM 3339 N N . HIS B 1 63 ? -21.072 4.864 6.081 1.00 18.31 77 HIS B N 1
ATOM 3340 C CA . HIS B 1 63 ? -21.710 6.116 6.521 1.00 19.51 77 HIS B CA 1
ATOM 3341 C C . HIS B 1 63 ? -23.185 6.132 6.119 1.00 20.92 77 HIS B C 1
ATOM 3342 O O . HIS B 1 63 ? -23.671 5.192 5.470 1.00 20.75 77 HIS B O 1
ATOM 3349 N N . SER B 1 64 ? -23.900 7.195 6.472 1.00 22.83 78 SER B N 1
ATOM 3350 C CA . SER B 1 64 ? -25.345 7.184 6.281 1.00 24.71 78 SER B CA 1
ATOM 3351 C C . SER B 1 64 ? -25.738 6.858 4.824 1.00 25.39 78 SER B C 1
ATOM 3352 O O . SER B 1 64 ? -26.589 5.992 4.622 1.00 27.29 78 SER B O 1
ATOM 3355 N N . SER B 1 65 ? -25.109 7.461 3.819 1.00 25.20 79 SER B N 1
ATOM 3356 C CA . SER B 1 65 ? -25.420 7.040 2.427 1.00 25.01 79 SER B CA 1
ATOM 3357 C C . SER B 1 65 ? -24.256 6.323 1.698 1.00 23.25 79 SER B C 1
ATOM 3358 O O . SER B 1 65 ? -24.146 6.355 0.469 1.00 23.02 79 SER B O 1
ATOM 3361 N N . PHE B 1 66 ? -23.405 5.663 2.467 1.00 20.84 80 PHE B N 1
ATOM 3362 C CA . PHE B 1 66 ? -22.309 4.908 1.903 1.00 20.05 80 PHE B CA 1
ATOM 3363 C C . PHE B 1 66 ? -22.320 3.503 2.459 1.00 18.93 80 PHE B C 1
ATOM 3364 O O . PHE B 1 66 ? -22.087 3.296 3.661 1.00 19.79 80 PHE B O 1
ATOM 3372 N N . VAL B 1 67 ? -22.617 2.533 1.590 1.00 18.23 81 VAL B N 1
ATOM 3373 C CA . VAL B 1 67 ? -22.568 1.128 1.971 1.00 17.54 81 VAL B CA 1
ATOM 3374 C C . VAL B 1 67 ? -21.255 0.519 1.476 1.00 17.14 81 VAL B C 1
ATOM 3375 O O . VAL B 1 67 ? -21.050 0.337 0.281 1.00 17.54 81 VAL B O 1
ATOM 3379 N N . SER B 1 68 ? -20.355 0.250 2.418 1.00 17.40 82 SER B N 1
ATOM 3380 C CA . SER B 1 68 ? -18.987 -0.174 2.093 1.00 16.80 82 SER B CA 1
ATOM 3381 C C . SER B 1 68 ? -18.900 -1.687 2.295 1.00 16.90 82 SER B C 1
ATOM 3382 O O . SER B 1 68 ? -19.488 -2.228 3.240 1.00 18.04 82 SER B O 1
ATOM 3385 N N . TYR B 1 69 ? -18.196 -2.367 1.402 1.00 17.22 83 TYR B N 1
ATOM 3386 C CA . TYR B 1 69 ? -18.150 -3.842 1.393 1.00 17.39 83 TYR B CA 1
ATOM 3387 C C . TYR B 1 69 ? -16.721 -4.246 1.169 1.00 17.92 83 TYR B C 1
ATOM 3388 O O . TYR B 1 69 ? -16.038 -3.669 0.317 1.00 17.11 83 TYR B O 1
ATOM 3397 N N . ASP B 1 70 ? -16.299 -5.272 1.912 1.00 18.47 84 ASP B N 1
ATOM 3398 C CA . ASP B 1 70 ? -14.952 -5.816 1.814 1.00 19.03 84 ASP B CA 1
ATOM 3399 C C . ASP B 1 70 ? -14.885 -6.789 0.654 1.00 18.91 84 ASP B C 1
ATOM 3400 O O . ASP B 1 70 ? -14.792 -8.015 0.840 1.00 18.35 84 ASP B O 1
ATOM 3405 N N . TYR B 1 71 ? -14.930 -6.225 -0.556 1.00 18.72 85 TYR B N 1
ATOM 3406 C CA . TYR B 1 71 ? -14.823 -6.996 -1.780 1.00 17.86 85 TYR B CA 1
ATOM 3407 C C . TYR B 1 71 ? -13.627 -7.939 -1.735 1.00 18.11 85 TYR B C 1
ATOM 3408 O O . TYR B 1 71 ? -12.525 -7.527 -1.350 1.00 17.58 85 TYR B O 1
ATOM 3417 N N . PHE B 1 72 ? -13.850 -9.191 -2.151 1.00 17.52 86 PHE B N 1
ATOM 3418 C CA . PHE B 1 72 ? -12.817 -10.224 -2.148 1.00 17.00 86 PHE B CA 1
ATOM 3419 C C . PHE B 1 72 ? -13.190 -11.386 -3.045 1.00 17.11 86 PHE B C 1
ATOM 3420 O O . PHE B 1 72 ? -14.203 -12.061 -2.827 1.00 15.48 86 PHE B O 1
ATOM 3428 N N . ASN B 1 73 ? -12.367 -11.623 -4.058 1.00 17.19 87 ASN B N 1
ATOM 3429 C CA . ASN B 1 73 ? -12.548 -12.778 -4.896 1.00 17.49 87 ASN B CA 1
ATOM 3430 C C . ASN B 1 73 ? -11.305 -13.111 -5.702 1.00 17.86 87 ASN B C 1
ATOM 3431 O O . ASN B 1 73 ? -10.443 -12.247 -5.920 1.00 18.09 87 ASN B O 1
ATOM 3436 N N . CYS B 1 74 ? -11.242 -14.367 -6.117 1.00 18.17 88 CYS B N 1
ATOM 3437 C CA . CYS B 1 74 ? -10.134 -14.914 -6.923 1.00 18.26 88 CYS B CA 1
ATOM 3438 C C . CYS B 1 74 ? -10.668 -15.630 -8.153 1.00 17.35 88 CYS B C 1
ATOM 3439 O O . CYS B 1 74 ? -11.636 -16.375 -8.076 1.00 17.39 88 CYS B O 1
ATOM 3442 N N . GLY B 1 75 ? -10.012 -15.417 -9.278 1.00 16.68 89 GLY B N 1
ATOM 3443 C CA . GLY B 1 75 ? -10.400 -16.052 -10.506 1.00 16.62 89 GLY B CA 1
ATOM 3444 C C . GLY B 1 75 ? -9.443 -15.653 -11.589 1.00 16.89 89 GLY B C 1
ATOM 3445 O O . GLY B 1 75 ? -9.039 -14.504 -11.634 1.00 17.35 89 GLY B O 1
ATOM 3446 N N . VAL B 1 76 ? -9.011 -16.621 -12.405 1.00 17.18 90 VAL B N 1
ATOM 3447 C CA . VAL B 1 76 ? -8.217 -16.317 -13.611 1.00 17.66 90 VAL B CA 1
ATOM 3448 C C . VAL B 1 76 ? -9.055 -15.419 -14.544 1.00 16.87 90 VAL B C 1
ATOM 3449 O O . VAL B 1 76 ? -8.592 -14.384 -15.045 1.00 16.40 90 VAL B O 1
ATOM 3453 N N . GLU B 1 77 ? -10.314 -15.792 -14.730 1.00 17.31 91 GLU B N 1
ATOM 3454 C CA . GLU B 1 77 ? -11.245 -14.933 -15.462 1.00 16.98 91 GLU B CA 1
ATOM 3455 C C . GLU B 1 77 ? -12.123 -14.160 -14.476 1.00 16.63 91 GLU B C 1
ATOM 3456 O O . GLU B 1 77 ? -12.486 -14.678 -13.408 1.00 16.10 91 GLU B O 1
ATOM 3462 N N . LYS B 1 78 ? -12.524 -12.951 -14.859 1.00 16.21 92 LYS B N 1
ATOM 3463 C CA . LYS B 1 78 ? -13.168 -12.024 -13.915 1.00 17.03 92 LYS B CA 1
ATOM 3464 C C . LYS B 1 78 ? -14.279 -11.257 -14.603 1.00 16.62 92 LYS B C 1
ATOM 3465 O O . LYS B 1 78 ? -14.081 -10.768 -15.710 1.00 16.53 92 LYS B O 1
ATOM 3471 N N . VAL B 1 79 ? -15.467 -11.238 -13.980 1.00 16.39 93 VAL B N 1
ATOM 3472 C CA . VAL B 1 79 ? -16.646 -10.542 -14.515 1.00 16.37 93 VAL B CA 1
ATOM 3473 C C . VAL B 1 79 ? -17.042 -9.499 -13.487 1.00 16.31 93 VAL B C 1
ATOM 3474 O O . VAL B 1 79 ? -17.255 -9.830 -12.319 1.00 15.96 93 VAL B O 1
ATOM 3478 N N . PHE B 1 80 ? -17.068 -8.240 -13.920 1.00 16.03 94 PHE B N 1
ATOM 3479 C CA . PHE B 1 80 ? -17.415 -7.101 -13.092 1.00 16.04 94 PHE B CA 1
ATOM 3480 C C . PHE B 1 80 ? -18.814 -6.604 -13.500 1.00 16.22 94 PHE B C 1
ATOM 3481 O O . PHE B 1 80 ? -19.056 -6.350 -14.666 1.00 17.16 94 PHE B O 1
ATOM 3489 N N . TYR B 1 81 ? -19.706 -6.456 -12.521 1.00 15.15 95 TYR B N 1
ATOM 3490 C CA . TYR B 1 81 ? -21.021 -5.890 -12.775 1.00 14.89 95 TYR B CA 1
ATOM 3491 C C . TYR B 1 81 ? -21.413 -5.086 -11.562 1.00 14.90 95 TYR B C 1
ATOM 3492 O O . TYR B 1 81 ? -22.266 -5.490 -10.769 1.00 15.04 95 TYR B O 1
ATOM 3501 N N . GLU B 1 82 ? -20.727 -3.950 -11.410 1.00 15.59 96 GLU B N 1
ATOM 3502 C CA . GLU B 1 82 ? -21.014 -2.980 -10.369 1.00 15.48 96 GLU B CA 1
ATOM 3503 C C . GLU B 1 82 ? -20.541 -1.628 -10.870 1.00 15.72 96 GLU B C 1
ATOM 3504 O O . GLU B 1 82 ? -19.949 -1.543 -11.945 1.00 15.86 96 GLU B O 1
ATOM 3510 N N . GLY B 1 83 ? -20.868 -0.559 -10.142 1.00 15.83 97 GLY B N 1
ATOM 3511 C CA . GLY B 1 83 ? -20.428 0.770 -10.498 1.00 15.11 97 GLY B CA 1
ATOM 3512 C C . GLY B 1 83 ? -21.501 1.824 -10.262 1.00 15.45 97 GLY B C 1
ATOM 3513 O O . GLY B 1 83 ? -21.202 2.955 -9.911 1.00 14.45 97 GLY B O 1
ATOM 3514 N N . VAL B 1 84 ? -22.745 1.427 -10.488 1.00 14.89 98 VAL B N 1
ATOM 3515 C CA . VAL B 1 84 ? -23.907 2.310 -10.505 1.00 15.75 98 VAL B CA 1
ATOM 3516 C C . VAL B 1 84 ? -24.143 2.992 -9.178 1.00 15.84 98 VAL B C 1
ATOM 3517 O O . VAL B 1 84 ? -24.619 4.117 -9.142 1.00 16.45 98 VAL B O 1
ATOM 3521 N N . ASN B 1 85 ? -23.767 2.341 -8.098 1.00 16.09 99 ASN B N 1
ATOM 3522 C CA . ASN B 1 85 ? -23.960 2.951 -6.790 1.00 17.04 99 ASN B CA 1
ATOM 3523 C C . ASN B 1 85 ? -23.026 4.129 -6.464 1.00 17.56 99 ASN B C 1
ATOM 3524 O O . ASN B 1 85 ? -23.131 4.736 -5.390 1.00 19.77 99 ASN B O 1
ATOM 3529 N N . PHE B 1 86 ? -22.144 4.473 -7.388 1.00 16.85 100 PHE B N 1
ATOM 3530 C CA . PHE B 1 86 ? -21.526 5.799 -7.384 1.00 15.98 100 PHE B CA 1
ATOM 3531 C C . PHE B 1 86 ? -21.663 6.385 -8.772 1.00 16.76 100 PHE B C 1
ATOM 3532 O O . PHE B 1 86 ? -20.816 6.146 -9.647 1.00 17.16 100 PHE B O 1
ATOM 3540 N N . SER B 1 87 ? -22.755 7.133 -8.983 1.00 17.20 101 SER B N 1
ATOM 3541 C CA . SER B 1 87 ? -23.075 7.762 -10.267 1.00 17.57 101 SER B CA 1
ATOM 3542 C C . SER B 1 87 ? -23.603 9.178 -9.976 1.00 15.99 101 SER B C 1
ATOM 3543 O O . SER B 1 87 ? -23.775 9.537 -8.800 1.00 14.93 101 SER B O 1
ATOM 3546 N N . PRO B 1 88 ? -23.911 9.968 -11.034 1.00 16.93 102 PRO B N 1
ATOM 3547 C CA . PRO B 1 88 ? -24.353 11.355 -10.817 1.00 16.93 102 PRO B CA 1
ATOM 3548 C C . PRO B 1 88 ? -25.643 11.488 -10.019 1.00 16.95 102 PRO B C 1
ATOM 3549 O O . PRO B 1 88 ? -25.919 12.540 -9.417 1.00 18.30 102 PRO B O 1
ATOM 3553 N N . ARG B 1 89 ? -26.449 10.438 -10.003 1.00 16.38 103 ARG B N 1
ATOM 3554 C CA . ARG B 1 89 ? -27.639 10.415 -9.141 1.00 16.62 103 ARG B CA 1
ATOM 3555 C C . ARG B 1 89 ? -27.299 10.757 -7.674 1.00 17.02 103 ARG B C 1
ATOM 3556 O O . ARG B 1 89 ? -28.055 11.433 -6.986 1.00 15.36 103 ARG B O 1
ATOM 3564 N N . LYS B 1 90 ? -26.142 10.304 -7.221 1.00 16.25 104 LYS B N 1
ATOM 3565 C CA . LYS B 1 90 ? -25.711 10.459 -5.834 1.00 17.57 104 LYS B CA 1
ATOM 3566 C C . LYS B 1 90 ? -25.441 11.928 -5.506 1.00 17.17 104 LYS B C 1
ATOM 3567 O O . LYS B 1 90 ? -25.550 12.342 -4.346 1.00 17.82 104 LYS B O 1
ATOM 3573 N N . GLN B 1 91 ? -25.063 12.695 -6.531 1.00 18.01 105 GLN B N 1
ATOM 3574 C CA . GLN B 1 91 ? -24.782 14.143 -6.435 1.00 18.42 105 GLN B CA 1
ATOM 3575 C C . GLN B 1 91 ? -23.621 14.467 -5.488 1.00 18.92 105 GLN B C 1
ATOM 3576 O O . GLN B 1 91 ? -23.657 15.475 -4.772 1.00 18.22 105 GLN B O 1
ATOM 3582 N N . TYR B 1 92 ? -22.583 13.621 -5.502 1.00 17.86 106 TYR B N 1
ATOM 3583 C CA . TYR B 1 92 ? -21.509 13.757 -4.544 1.00 17.43 106 TYR B CA 1
ATOM 3584 C C . TYR B 1 92 ? -20.358 14.594 -5.121 1.00 17.65 106 TYR B C 1
ATOM 3585 O O . TYR B 1 92 ? -19.909 14.415 -6.271 1.00 16.53 106 TYR B O 1
ATOM 3594 N N . SER B 1 93 ? -19.915 15.560 -4.324 1.00 17.77 107 SER B N 1
ATOM 3595 C CA . SER B 1 93 ? -18.574 16.138 -4.492 1.00 16.89 107 SER B CA 1
ATOM 3596 C C . SER B 1 93 ? -18.105 16.586 -3.108 1.00 16.62 107 SER B C 1
ATOM 3597 O O . SER B 1 93 ? -18.880 16.573 -2.147 1.00 16.58 107 SER B O 1
ATOM 3600 N N . CYS B 1 94 ? -16.839 16.990 -3.016 1.00 16.81 108 CYS B N 1
ATOM 3601 C CA . CYS B 1 94 ? -16.188 17.210 -1.729 1.00 16.47 108 CYS B CA 1
ATOM 3602 C C . CYS B 1 94 ? -15.582 18.614 -1.672 1.00 16.33 108 CYS B C 1
ATOM 3603 O O . CYS B 1 94 ? -15.978 19.430 -0.829 1.00 17.47 108 CYS B O 1
ATOM 3606 N N . TRP B 1 95 ? -14.686 18.918 -2.594 1.00 15.87 109 TRP B N 1
ATOM 3607 C CA . TRP B 1 95 ? -14.230 20.291 -2.788 1.00 16.24 109 TRP B CA 1
ATOM 3608 C C . TRP B 1 95 ? -14.903 20.889 -4.061 1.00 17.18 109 TRP B C 1
ATOM 3609 O O . TRP B 1 95 ? -16.088 20.621 -4.293 1.00 18.02 109 TRP B O 1
ATOM 3620 N N . ASP B 1 96 ? -14.219 21.719 -4.840 1.00 16.90 110 ASP B N 1
ATOM 3621 C CA . ASP B 1 96 ? -14.876 22.483 -5.890 1.00 17.04 110 ASP B CA 1
ATOM 3622 C C . ASP B 1 96 ? -14.971 21.757 -7.227 1.00 17.75 110 ASP B C 1
ATOM 3623 O O . ASP B 1 96 ? -15.412 22.332 -8.206 1.00 17.78 110 ASP B O 1
ATOM 3628 N N . GLU B 1 97 ? -14.610 20.471 -7.243 1.00 17.91 111 GLU B N 1
ATOM 3629 C CA . GLU B 1 97 ? -14.470 19.694 -8.462 1.00 17.66 111 GLU B CA 1
ATOM 3630 C C . GLU B 1 97 ? -15.796 19.330 -9.129 1.00 18.05 111 GLU B C 1
ATOM 3631 O O . GLU B 1 97 ? -15.800 18.955 -10.294 1.00 17.87 111 GLU B O 1
ATOM 3637 N N . GLY B 1 98 ? -16.900 19.427 -8.386 1.00 17.95 112 GLY B N 1
ATOM 3638 C CA . GLY B 1 98 ? -18.211 19.091 -8.897 1.00 18.56 112 GLY B CA 1
ATOM 3639 C C . GLY B 1 98 ? -18.471 17.602 -9.015 1.00 18.54 112 GLY B C 1
ATOM 3640 O O . GLY B 1 98 ? -17.580 16.764 -8.875 1.00 18.22 112 GLY B O 1
ATOM 3641 N N . VAL B 1 99 ? -19.712 17.282 -9.335 1.00 19.48 113 VAL B N 1
ATOM 3642 C CA . VAL B 1 99 ? -20.125 15.903 -9.557 1.00 19.29 113 VAL B CA 1
ATOM 3643 C C . VAL B 1 99 ? -19.275 15.311 -10.684 1.00 19.36 113 VAL B C 1
ATOM 3644 O O . VAL B 1 99 ? -18.806 14.167 -10.566 1.00 19.85 113 VAL B O 1
ATOM 3648 N N . ASP B 1 100 ? -19.072 16.066 -11.765 1.00 19.92 114 ASP B N 1
ATOM 3649 C CA . ASP B 1 100 ? -18.251 15.581 -12.888 1.00 21.15 114 ASP B CA 1
ATOM 3650 C C . ASP B 1 100 ? -16.804 15.235 -12.485 1.00 20.18 114 ASP B C 1
ATOM 3651 O O . ASP B 1 100 ? -16.193 14.293 -13.043 1.00 19.99 114 ASP B O 1
ATOM 3656 N N . GLY B 1 101 ? -16.238 15.993 -11.546 1.00 19.84 115 GLY B N 1
ATOM 3657 C CA . GLY B 1 101 ? -14.929 15.631 -10.951 1.00 19.07 115 GLY B CA 1
ATOM 3658 C C . GLY B 1 101 ? -14.836 14.196 -10.416 1.00 19.34 115 GLY B C 1
ATOM 3659 O O . GLY B 1 101 ? -13.836 13.482 -10.650 1.00 18.22 115 GLY B O 1
ATOM 3660 N N . TRP B 1 102 ? -15.847 13.771 -9.667 1.00 18.42 116 TRP B N 1
ATOM 3661 C CA . TRP B 1 102 ? -15.873 12.400 -9.125 1.00 18.38 116 TRP B CA 1
ATOM 3662 C C . TRP B 1 102 ? -16.167 11.346 -10.169 1.00 17.93 116 TRP B C 1
ATOM 3663 O O . TRP B 1 102 ? -15.721 10.214 -10.044 1.00 18.72 116 TRP B O 1
ATOM 3674 N N . ILE B 1 103 ? -16.860 11.705 -11.240 1.00 18.70 117 ILE B N 1
ATOM 3675 C CA . ILE B 1 103 ? -17.051 10.761 -12.332 1.00 19.39 117 ILE B CA 1
ATOM 3676 C C . ILE B 1 103 ? -15.710 10.566 -13.063 1.00 18.71 117 ILE B C 1
ATOM 3677 O O . ILE B 1 103 ? -15.364 9.446 -13.459 1.00 18.44 117 ILE B O 1
ATOM 3682 N N . GLU B 1 104 ? -14.899 11.615 -13.170 1.00 18.03 118 GLU B N 1
ATOM 3683 C CA . GLU B 1 104 ? -13.505 11.405 -13.641 1.00 17.29 118 GLU B CA 1
ATOM 3684 C C . GLU B 1 104 ? -12.691 10.498 -12.711 1.00 15.83 118 GLU B C 1
ATOM 3685 O O . GLU B 1 104 ? -11.966 9.626 -13.199 1.00 15.24 118 GLU B O 1
ATOM 3691 N N . LEU B 1 105 ? -12.796 10.670 -11.390 1.00 15.16 119 LEU B N 1
ATOM 3692 C CA . LEU B 1 105 ? -12.019 9.825 -10.459 1.00 14.76 119 LEU B CA 1
ATOM 3693 C C . LEU B 1 105 ? -12.497 8.380 -10.543 1.00 15.21 119 LEU B C 1
ATOM 3694 O O . LEU B 1 105 ? -11.686 7.466 -10.532 1.00 14.62 119 LEU B O 1
ATOM 3699 N N . LYS B 1 106 ? -13.823 8.187 -10.658 1.00 14.26 120 LYS B N 1
ATOM 3700 C CA . LYS B 1 106 ? -14.416 6.854 -10.850 1.00 14.56 120 LYS B CA 1
ATOM 3701 C C . LYS B 1 106 ? -13.804 6.177 -12.077 1.00 14.66 120 LYS B C 1
ATOM 3702 O O . LYS B 1 106 ? -13.402 4.986 -12.026 1.00 14.06 120 LYS B O 1
ATOM 3708 N N . THR B 1 107 ? -13.766 6.929 -13.178 1.00 15.68 121 THR B N 1
ATOM 3709 C CA . THR B 1 107 ? -13.167 6.448 -14.415 1.00 16.54 121 THR B CA 1
ATOM 3710 C C . THR B 1 107 ? -11.684 6.075 -14.211 1.00 16.85 121 THR B C 1
ATOM 3711 O O . THR B 1 107 ? -11.268 5.017 -14.648 1.00 17.00 121 THR B O 1
ATOM 3715 N N . ARG B 1 108 ? -10.901 6.937 -13.548 1.00 16.65 122 ARG B N 1
ATOM 3716 C CA . ARG B 1 108 ? -9.483 6.622 -13.295 1.00 16.73 122 ARG B CA 1
ATOM 3717 C C . ARG B 1 108 ? -9.325 5.315 -12.491 1.00 16.12 122 ARG B C 1
ATOM 3718 O O . ARG B 1 108 ? -8.486 4.455 -12.803 1.00 15.28 122 ARG B O 1
ATOM 3726 N N . PHE B 1 109 ? -10.139 5.171 -11.447 1.00 16.26 123 PHE B N 1
ATOM 3727 C CA . PHE B 1 109 ? -10.058 4.025 -10.591 1.00 16.04 123 PHE B CA 1
ATOM 3728 C C . PHE B 1 109 ? -10.358 2.732 -11.323 1.00 16.68 123 PHE B C 1
ATOM 3729 O O . PHE B 1 109 ? -9.570 1.793 -11.248 1.00 16.45 123 PHE B O 1
ATOM 3737 N N . TYR B 1 110 ? -11.489 2.654 -12.030 1.00 16.07 124 TYR B N 1
ATOM 3738 C CA . TYR B 1 110 ? -11.796 1.399 -12.731 1.00 16.03 124 TYR B CA 1
ATOM 3739 C C . TYR B 1 110 ? -10.763 1.056 -13.821 1.00 15.94 124 TYR B C 1
ATOM 3740 O O . TYR B 1 110 ? -10.464 -0.120 -14.026 1.00 15.13 124 TYR B O 1
ATOM 3749 N N . THR B 1 111 ? -10.219 2.083 -14.475 1.00 16.16 125 THR B N 1
ATOM 3750 C CA . THR B 1 111 ? -9.190 1.919 -15.499 1.00 17.16 125 THR B CA 1
ATOM 3751 C C . THR B 1 111 ? -8.007 1.183 -14.901 1.00 17.51 125 THR B C 1
ATOM 3752 O O . THR B 1 111 ? -7.523 0.183 -15.490 1.00 18.33 125 THR B O 1
ATOM 3756 N N . LYS B 1 112 ? -7.541 1.665 -13.738 1.00 17.63 126 LYS B N 1
ATOM 3757 C CA . LYS B 1 112 ? -6.421 1.036 -13.032 1.00 17.15 126 LYS B CA 1
ATOM 3758 C C . LYS B 1 112 ? -6.747 -0.349 -12.482 1.00 16.25 126 LYS B C 1
ATOM 3759 O O . LYS B 1 112 ? -5.931 -1.283 -12.601 1.00 15.46 126 LYS B O 1
ATOM 3765 N N . LEU B 1 113 ? -7.923 -0.496 -11.876 1.00 15.32 127 LEU B N 1
ATOM 3766 C CA . LEU B 1 113 ? -8.364 -1.786 -11.382 1.00 16.10 127 LEU B CA 1
ATOM 3767 C C . LEU B 1 113 ? -8.416 -2.846 -12.467 1.00 15.91 127 LEU B C 1
ATOM 3768 O O . LEU B 1 113 ? -7.894 -3.966 -12.270 1.00 15.50 127 LEU B O 1
ATOM 3773 N N . TYR B 1 114 ? -9.065 -2.545 -13.604 1.00 16.74 128 TYR B N 1
ATOM 3774 C CA . TYR B 1 114 ? -9.091 -3.513 -14.710 1.00 17.38 128 TYR B CA 1
ATOM 3775 C C . TYR B 1 114 ? -7.660 -3.887 -15.207 1.00 17.22 128 TYR B C 1
ATOM 3776 O O . TYR B 1 114 ? -7.341 -5.054 -15.414 1.00 17.20 128 TYR B O 1
ATOM 3785 N N . GLN B 1 115 ? -6.808 -2.893 -15.378 1.00 18.14 129 GLN B N 1
ATOM 3786 C CA . GLN B 1 115 ? -5.426 -3.139 -15.824 1.00 18.21 129 GLN B CA 1
ATOM 3787 C C . GLN B 1 115 ? -4.688 -4.074 -14.874 1.00 18.02 129 GLN B C 1
ATOM 3788 O O . GLN B 1 115 ? -4.072 -5.074 -15.278 1.00 16.79 129 GLN B O 1
ATOM 3794 N N . MET B 1 116 ? -4.750 -3.752 -13.589 1.00 17.29 130 MET B N 1
ATOM 3795 C CA . MET B 1 116 ? -4.013 -4.513 -12.604 1.00 16.78 130 MET B CA 1
ATOM 3796 C C . MET B 1 116 ? -4.592 -5.915 -12.438 1.00 16.09 130 MET B C 1
ATOM 3797 O O . MET B 1 116 ? -3.853 -6.872 -12.249 1.00 16.05 130 MET B O 1
ATOM 3802 N N . ALA B 1 117 ? -5.916 -6.018 -12.578 1.00 15.55 131 ALA B N 1
ATOM 3803 C CA . ALA B 1 117 ? -6.652 -7.291 -12.495 1.00 16.14 131 ALA B CA 1
ATOM 3804 C C . ALA B 1 117 ? -6.206 -8.347 -13.495 1.00 16.51 131 ALA B C 1
ATOM 3805 O O . ALA B 1 117 ? -6.245 -9.545 -13.166 1.00 16.81 131 ALA B O 1
ATOM 3807 N N . THR B 1 118 ? -5.777 -7.922 -14.687 1.00 16.54 132 THR B N 1
ATOM 3808 C CA . THR B 1 118 ? -5.442 -8.870 -15.763 1.00 16.69 132 THR B CA 1
ATOM 3809 C C . THR B 1 118 ? -4.161 -9.675 -15.472 1.00 17.62 132 THR B C 1
ATOM 3810 O O . THR B 1 118 ? -3.911 -10.693 -16.106 1.00 16.79 132 THR B O 1
ATOM 3814 N N . THR B 1 119 ? -3.336 -9.205 -14.544 1.00 18.92 133 THR B N 1
ATOM 3815 C CA . THR B 1 119 ? -2.144 -9.962 -14.122 1.00 19.51 133 THR B CA 1
ATOM 3816 C C . THR B 1 119 ? -2.224 -10.523 -12.697 1.00 19.41 133 THR B C 1
ATOM 3817 O O . THR B 1 119 ? -1.191 -10.876 -12.113 1.00 19.71 133 THR B O 1
ATOM 3821 N N . SER B 1 120 ? -3.435 -10.601 -12.148 1.00 18.87 134 SER B N 1
ATOM 3822 C CA . SER B 1 120 ? -3.696 -11.104 -10.798 1.00 18.76 134 SER B CA 1
ATOM 3823 C C . SER B 1 120 ? -4.772 -12.163 -10.869 1.00 19.32 134 SER B C 1
ATOM 3824 O O . SER B 1 120 ? -5.556 -12.186 -11.807 1.00 18.53 134 SER B O 1
ATOM 3827 N N . ARG B 1 121 ? -4.813 -13.027 -9.857 1.00 19.57 135 ARG B N 1
ATOM 3828 C CA . ARG B 1 121 ? -5.899 -13.946 -9.676 1.00 19.34 135 ARG B CA 1
ATOM 3829 C C . ARG B 1 121 ? -6.847 -13.419 -8.583 1.00 19.20 135 ARG B C 1
ATOM 3830 O O . ARG B 1 121 ? -8.052 -13.343 -8.795 1.00 17.91 135 ARG B O 1
ATOM 3838 N N . CYS B 1 122 ? -6.282 -13.070 -7.431 1.00 17.98 136 CYS B N 1
ATOM 3839 C CA . CYS B 1 122 ? -7.039 -12.607 -6.284 1.00 17.93 136 CYS B CA 1
ATOM 3840 C C . CYS B 1 122 ? -7.001 -11.096 -6.189 1.00 17.51 136 CYS B C 1
ATOM 3841 O O . CYS B 1 122 ? -5.953 -10.468 -6.398 1.00 17.26 136 CYS B O 1
ATOM 3844 N N . ILE B 1 123 ? -8.143 -10.545 -5.794 1.00 16.75 137 ILE B N 1
ATOM 3845 C CA . ILE B 1 123 ? -8.326 -9.117 -5.531 1.00 16.47 137 ILE B CA 1
ATOM 3846 C C . ILE B 1 123 ? -9.066 -9.003 -4.192 1.00 16.19 137 ILE B C 1
ATOM 3847 O O . ILE B 1 123 ? -10.133 -9.559 -4.039 1.00 16.01 137 ILE B O 1
ATOM 3852 N N . LYS B 1 124 ? -8.462 -8.321 -3.230 1.00 16.31 138 LYS B N 1
ATOM 3853 C CA . LYS B 1 124 ? -9.004 -8.221 -1.873 1.00 16.42 138 LYS B CA 1
ATOM 3854 C C . LYS B 1 124 ? -8.875 -6.805 -1.297 1.00 16.71 138 LYS B C 1
ATOM 3855 O O . LYS B 1 124 ? -7.740 -6.268 -1.165 1.00 16.64 138 LYS B O 1
ATOM 3861 N N . LEU B 1 125 ? -10.011 -6.199 -0.937 1.00 15.93 139 LEU B N 1
ATOM 3862 C CA . LEU B 1 125 ? -10.004 -4.874 -0.339 1.00 16.06 139 LEU B CA 1
ATOM 3863 C C . LEU B 1 125 ? -9.599 -5.026 1.115 1.00 16.24 139 LEU B C 1
ATOM 3864 O O . LEU B 1 125 ? -10.291 -5.714 1.872 1.00 16.69 139 LEU B O 1
ATOM 3869 N N . ILE B 1 126 ? -8.477 -4.413 1.497 1.00 16.16 140 ILE B N 1
ATOM 3870 C CA . ILE B 1 126 ? -7.985 -4.534 2.866 1.00 16.03 140 ILE B CA 1
ATOM 3871 C C . ILE B 1 126 ? -7.948 -3.211 3.585 1.00 16.43 140 ILE B C 1
ATOM 3872 O O . ILE B 1 126 ? -7.843 -2.161 2.971 1.00 16.66 140 ILE B O 1
ATOM 3877 N N . GLN B 1 127 ? -8.078 -3.272 4.907 1.00 17.97 141 GLN B N 1
ATOM 3878 C CA . GLN B 1 127 ? -7.805 -2.138 5.785 1.00 18.13 141 GLN B CA 1
ATOM 3879 C C . GLN B 1 127 ? -6.309 -2.122 6.128 1.00 19.40 141 GLN B C 1
ATOM 3880 O O . GLN B 1 127 ? -5.717 -3.149 6.443 1.00 18.62 141 GLN B O 1
ATOM 3886 N N . LEU B 1 128 ? -5.683 -0.956 6.039 1.00 20.12 142 LEU B N 1
ATOM 3887 C CA . LEU B 1 128 ? -4.269 -0.848 6.386 1.00 21.02 142 LEU B CA 1
ATOM 3888 C C . LEU B 1 128 ? -4.163 -0.448 7.856 1.00 21.80 142 LEU B C 1
ATOM 3889 O O . LEU B 1 128 ? -5.090 0.151 8.414 1.00 22.42 142 LEU B O 1
ATOM 3894 N N . GLN B 1 129 ? -3.052 -0.796 8.492 1.00 22.05 143 GLN B N 1
ATOM 3895 C CA . GLN B 1 129 ? -2.814 -0.391 9.869 1.00 22.59 143 GLN B CA 1
ATOM 3896 C C . GLN B 1 129 ? -2.621 1.122 9.939 1.00 21.92 143 GLN B C 1
ATOM 3897 O O . GLN B 1 129 ? -2.077 1.716 9.023 1.00 21.59 143 GLN B O 1
ATOM 3903 N N . ALA B 1 130 ? -3.100 1.733 11.012 1.00 22.07 144 ALA B N 1
ATOM 3904 C CA . ALA B 1 130 ? -2.817 3.130 11.313 1.00 22.07 144 ALA B CA 1
ATOM 3905 C C . ALA B 1 130 ? -1.299 3.297 11.451 1.00 22.52 144 ALA B C 1
ATOM 3906 O O . ALA B 1 130 ? -0.625 2.413 11.979 1.00 22.46 144 ALA B O 1
ATOM 3908 N N . PRO B 1 131 ? -0.746 4.406 10.944 1.00 23.24 145 PRO B N 1
ATOM 3909 C CA . PRO B 1 131 ? 0.690 4.615 11.190 1.00 23.34 145 PRO B CA 1
ATOM 3910 C C . PRO B 1 131 ? 0.995 4.678 12.671 1.00 23.98 145 PRO B C 1
ATOM 3911 O O . PRO B 1 131 ? 0.165 5.157 13.459 1.00 23.17 145 PRO B O 1
ATOM 3915 N N . SER B 1 132 ? 2.178 4.195 13.033 1.00 25.18 146 SER B N 1
ATOM 3916 C CA . SER B 1 132 ? 2.704 4.315 14.396 1.00 26.37 146 SER B CA 1
ATOM 3917 C C . SER B 1 132 ? 3.014 5.765 14.737 1.00 26.46 146 SER B C 1
ATOM 3918 O O . SER B 1 132 ? 3.407 6.541 13.866 1.00 27.12 146 SER B O 1
ATOM 3921 N N . SER B 1 133 ? 2.849 6.121 16.004 1.00 27.01 147 SER B N 1
ATOM 3922 C CA . SER B 1 133 ? 3.302 7.420 16.508 1.00 27.20 147 SER B CA 1
ATOM 3923 C C . SER B 1 133 ? 2.743 8.600 15.701 1.00 26.97 147 SER B C 1
ATOM 3924 O O . SER B 1 133 ? 3.480 9.534 15.340 1.00 26.10 147 SER B O 1
ATOM 3927 N N . LEU B 1 134 ? 1.447 8.548 15.418 1.00 26.46 148 LEU B N 1
ATOM 3928 C CA . LEU B 1 134 ? 0.759 9.639 14.723 1.00 26.20 148 LEU B CA 1
ATOM 3929 C C . LEU B 1 134 ? 0.788 10.912 15.550 1.00 26.11 148 LEU B C 1
ATOM 3930 O O . LEU B 1 134 ? 0.399 10.893 16.717 1.00 25.23 148 LEU B O 1
ATOM 3935 N N . PRO B 1 135 ? 1.224 12.029 14.947 1.00 25.35 149 PRO B N 1
ATOM 3936 C CA . PRO B 1 135 ? 1.140 13.294 15.649 1.00 25.30 149 PRO B CA 1
ATOM 3937 C C . PRO B 1 135 ? -0.310 13.776 15.764 1.00 24.58 149 PRO B C 1
ATOM 3938 O O . PRO B 1 135 ? -1.204 13.132 15.222 1.00 25.10 149 PRO B O 1
ATOM 3942 N N . THR B 1 136 ? -0.537 14.896 16.446 1.00 24.10 150 THR B N 1
ATOM 3943 C CA . THR B 1 136 ? -1.904 15.417 16.631 1.00 23.66 150 THR B CA 1
ATOM 3944 C C . THR B 1 136 ? -2.515 15.795 15.279 1.00 22.42 150 THR B C 1
ATOM 3945 O O . THR B 1 136 ? -1.854 16.420 14.462 1.00 21.57 150 THR B O 1
ATOM 3949 N N . LEU B 1 137 ? -3.772 15.407 15.054 1.00 21.30 151 LEU B N 1
ATOM 3950 C CA . LEU B 1 137 ? -4.436 15.613 13.755 1.00 20.43 151 LEU B CA 1
ATOM 3951 C C . LEU B 1 137 ? -5.887 16.021 13.903 1.00 20.32 151 LEU B C 1
ATOM 3952 O O . LEU B 1 137 ? -6.647 15.405 14.668 1.00 19.78 151 LEU B O 1
ATOM 3957 N N . GLN B 1 138 ? -6.247 17.067 13.165 1.00 19.85 152 GLN B N 1
ATOM 3958 C CA . GLN B 1 138 ? -7.607 17.527 13.007 1.00 20.01 152 GLN B CA 1
ATOM 3959 C C . GLN B 1 138 ? -8.177 16.916 11.726 1.00 19.27 152 GLN B C 1
ATOM 3960 O O . GLN B 1 138 ? -7.536 16.966 10.671 1.00 16.89 152 GLN B O 1
ATOM 3966 N N . ALA B 1 139 ? -9.373 16.322 11.813 1.00 18.24 153 ALA B N 1
ATOM 3967 C CA . ALA B 1 139 ? -9.972 15.725 10.637 1.00 17.99 153 ALA B CA 1
ATOM 3968 C C . ALA B 1 139 ? -10.133 16.764 9.525 1.00 17.89 153 ALA B C 1
ATOM 3969 O O . ALA B 1 139 ? -10.554 17.885 9.777 1.00 17.96 153 ALA B O 1
ATOM 3971 N N . GLY B 1 140 ? -9.791 16.382 8.304 1.00 16.65 154 GLY B N 1
ATOM 3972 C CA . GLY B 1 140 ? -10.148 17.159 7.121 1.00 16.91 154 GLY B CA 1
ATOM 3973 C C . GLY B 1 140 ? -11.655 17.221 6.939 1.00 17.04 154 GLY B C 1
ATOM 3974 O O . GLY B 1 140 ? -12.395 16.390 7.521 1.00 16.72 154 GLY B O 1
ATOM 3975 N N . VAL B 1 141 ? -12.111 18.200 6.141 1.00 17.52 155 VAL B N 1
ATOM 3976 C CA . VAL B 1 141 ? -13.530 18.320 5.785 1.00 17.00 155 VAL B CA 1
ATOM 3977 C C . VAL B 1 141 ? -13.683 18.586 4.302 1.00 16.88 155 VAL B C 1
ATOM 3978 O O . VAL B 1 141 ? -12.729 19.015 3.631 1.00 17.07 155 VAL B O 1
ATOM 3982 N N . CYS B 1 142 ? -14.857 18.255 3.771 1.00 16.29 156 CYS B N 1
ATOM 3983 C CA . CYS B 1 142 ? -15.244 18.689 2.435 1.00 15.95 156 CYS B CA 1
ATOM 3984 C C . CYS B 1 142 ? -15.824 20.111 2.520 1.00 15.63 156 CYS B C 1
ATOM 3985 O O . CYS B 1 142 ? -16.571 20.412 3.465 1.00 15.62 156 CYS B O 1
ATOM 3988 N N . ARG B 1 143 ? -15.529 20.956 1.535 1.00 15.02 157 ARG B N 1
ATOM 3989 C CA . ARG B 1 143 ? -16.186 22.274 1.397 1.00 15.20 157 ARG B CA 1
ATOM 3990 C C . ARG B 1 143 ? -17.708 22.117 1.248 1.00 15.31 157 ARG B C 1
ATOM 3991 O O . ARG B 1 143 ? -18.495 22.956 1.732 1.00 15.10 157 ARG B O 1
ATOM 3999 N N . THR B 1 144 ? -18.114 21.032 0.600 1.00 15.22 158 THR B N 1
ATOM 4000 C CA . THR B 1 144 ? -19.549 20.723 0.436 1.00 14.73 158 THR B CA 1
ATOM 4001 C C . THR B 1 144 ? -20.213 20.208 1.703 1.00 14.51 158 THR B C 1
ATOM 4002 O O . THR B 1 144 ? -21.456 20.036 1.759 1.00 13.83 158 THR B O 1
ATOM 4006 N N . ASN B 1 145 ? -19.391 19.926 2.700 1.00 13.57 159 ASN B N 1
ATOM 4007 C CA . ASN B 1 145 ? -19.801 19.242 3.918 1.00 14.37 159 ASN B CA 1
ATOM 4008 C C . ASN B 1 145 ? -20.420 17.852 3.712 1.00 15.26 159 ASN B C 1
ATOM 4009 O O . ASN B 1 145 ? -21.000 17.303 4.627 1.00 15.85 159 ASN B O 1
ATOM 4014 N N . LYS B 1 146 ? -20.249 17.271 2.529 1.00 16.30 160 LYS B N 1
ATOM 4015 C CA . LYS B 1 146 ? -20.517 15.842 2.323 1.00 16.51 160 LYS B CA 1
ATOM 4016 C C . LYS B 1 146 ? -19.383 15.012 2.947 1.00 16.28 160 LYS B C 1
ATOM 4017 O O . LYS B 1 146 ? -18.403 15.561 3.413 1.00 16.16 160 LYS B O 1
ATOM 4023 N N . GLN B 1 147 ? -19.533 13.700 2.984 1.00 16.32 161 GLN B N 1
ATOM 4024 C CA . GLN B 1 147 ? -18.605 12.847 3.736 1.00 16.67 161 GLN B CA 1
ATOM 4025 C C . GLN B 1 147 ? -17.226 12.800 3.069 1.00 16.43 161 GLN B C 1
ATOM 4026 O O . GLN B 1 147 ? -17.100 12.400 1.918 1.00 17.42 161 GLN B O 1
ATOM 4032 N N . LEU B 1 148 ? -16.194 13.193 3.816 1.00 15.55 162 LEU B N 1
ATOM 4033 C CA . LEU B 1 148 ? -14.814 13.159 3.335 1.00 14.92 162 LEU B CA 1
ATOM 4034 C C . LEU B 1 148 ? -14.419 11.703 3.169 1.00 14.92 162 LEU B C 1
ATOM 4035 O O . LEU B 1 148 ? -14.772 10.869 4.006 1.00 14.20 162 LEU B O 1
ATOM 4040 N N . PRO B 1 149 ? -13.710 11.383 2.084 1.00 14.26 163 PRO B N 1
ATOM 4041 C CA . PRO B 1 149 ? -13.221 10.008 2.003 1.00 14.38 163 PRO B CA 1
ATOM 4042 C C . PRO B 1 149 ? -12.411 9.578 3.223 1.00 14.04 163 PRO B C 1
ATOM 4043 O O . PRO B 1 149 ? -11.642 10.375 3.768 1.00 15.37 163 PRO B O 1
ATOM 4047 N N . ASP B 1 150 ? -12.597 8.324 3.633 1.00 15.10 164 ASP B N 1
ATOM 4048 C CA . ASP B 1 150 ? -11.843 7.695 4.717 1.00 15.08 164 ASP B CA 1
ATOM 4049 C C . ASP B 1 150 ? -10.481 7.223 4.223 1.00 16.25 164 ASP B C 1
ATOM 4050 O O . ASP B 1 150 ? -9.554 6.976 5.022 1.00 16.07 164 ASP B O 1
ATOM 4055 N N . ASN B 1 151 ? -10.385 7.068 2.903 1.00 15.49 165 ASN B N 1
ATOM 4056 C CA . ASN B 1 151 ? -9.166 6.611 2.256 1.00 16.07 165 ASN B CA 1
ATOM 4057 C C . ASN B 1 151 ? -8.982 7.376 0.950 1.00 15.59 165 ASN B C 1
ATOM 4058 O O . ASN B 1 151 ? -9.905 7.399 0.114 1.00 16.23 165 ASN B O 1
ATOM 4063 N N . PRO B 1 152 ? -7.823 8.035 0.767 1.00 16.08 166 PRO B N 1
ATOM 4064 C CA . PRO B 1 152 ? -6.784 8.205 1.778 1.00 16.62 166 PRO B CA 1
ATOM 4065 C C . PRO B 1 152 ? -7.236 9.180 2.849 1.00 16.69 166 PRO B C 1
ATOM 4066 O O . PRO B 1 152 ? -8.154 9.982 2.615 1.00 15.65 166 PRO B O 1
ATOM 4070 N N . ARG B 1 153 ? -6.605 9.128 4.025 1.00 17.20 167 ARG B N 1
ATOM 4071 C CA . ARG B 1 153 ? -6.947 10.083 5.048 1.00 17.05 167 ARG B CA 1
ATOM 4072 C C . ARG B 1 153 ? -6.379 11.418 4.658 1.00 17.19 167 ARG B C 1
ATOM 4073 O O . ARG B 1 153 ? -5.217 11.509 4.301 1.00 17.61 167 ARG B O 1
ATOM 4081 N N . LEU B 1 154 ? -7.202 12.445 4.764 1.00 16.46 168 LEU B N 1
ATOM 4082 C CA . LEU B 1 154 ? -6.778 13.848 4.707 1.00 16.57 168 LEU B CA 1
ATOM 4083 C C . LEU B 1 154 ? -7.025 14.454 6.096 1.00 17.12 168 LEU B C 1
ATOM 4084 O O . LEU B 1 154 ? -8.168 14.455 6.614 1.00 16.51 168 LEU B O 1
ATOM 4089 N N . ALA B 1 155 ? -5.952 14.966 6.698 1.00 17.59 169 ALA B N 1
ATOM 4090 C CA . ALA B 1 155 ? -6.000 15.543 8.046 1.00 17.55 169 ALA B CA 1
ATOM 4091 C C . ALA B 1 155 ? -5.020 16.710 8.147 1.00 17.70 169 ALA B C 1
ATOM 4092 O O . ALA B 1 155 ? -4.105 16.826 7.331 1.00 17.95 169 ALA B O 1
ATOM 4094 N N . LEU B 1 156 ? -5.187 17.531 9.184 1.00 17.13 170 LEU B N 1
ATOM 4095 C CA . LEU B 1 156 ? -4.347 18.716 9.374 1.00 17.34 170 LEU B CA 1
ATOM 4096 C C . LEU B 1 156 ? -3.520 18.625 10.649 1.00 17.13 170 LEU B C 1
ATOM 4097 O O . LEU B 1 156 ? -4.038 18.372 11.741 1.00 17.54 170 LEU B O 1
ATOM 4102 N N . LEU B 1 157 ? -2.222 18.842 10.488 1.00 17.70 171 LEU B N 1
ATOM 4103 C CA . LEU B 1 157 ? -1.280 18.920 11.593 1.00 17.75 171 LEU B CA 1
ATOM 4104 C C . LEU B 1 157 ? -1.420 20.283 12.271 1.00 18.54 171 LEU B C 1
ATOM 4105 O O . LEU B 1 157 ? -1.993 21.215 11.683 1.00 17.53 171 LEU B O 1
ATOM 4110 N N . SER B 1 158 ? -0.915 20.391 13.506 1.00 19.11 172 SER B N 1
ATOM 4111 C CA . SER B 1 158 ? -1.013 21.625 14.301 1.00 20.48 172 SER B CA 1
ATOM 4112 C C . SER B 1 158 ? -0.025 22.710 13.884 1.00 20.35 172 SER B C 1
ATOM 4113 O O . SER B 1 158 ? -0.174 23.881 14.263 1.00 20.80 172 SER B O 1
ATOM 4116 N N . ASP B 1 159 ? 0.997 22.304 13.146 1.00 20.10 173 ASP B N 1
ATOM 4117 C CA . ASP B 1 159 ? 2.094 23.175 12.765 1.00 20.17 173 ASP B CA 1
ATOM 4118 C C . ASP B 1 159 ? 2.242 23.160 11.239 1.00 19.71 173 ASP B C 1
ATOM 4119 O O . ASP B 1 159 ? 1.392 22.585 10.540 1.00 18.98 173 ASP B O 1
ATOM 4124 N N . THR B 1 160 ? 3.296 23.792 10.722 1.00 19.66 174 THR B N 1
ATOM 4125 C CA . THR B 1 160 ? 3.487 23.912 9.277 1.00 19.97 174 THR B CA 1
ATOM 4126 C C . THR B 1 160 ? 4.842 23.405 8.796 1.00 19.95 174 THR B C 1
ATOM 4127 O O . THR B 1 160 ? 5.216 23.697 7.665 1.00 20.50 174 THR B O 1
ATOM 4131 N N . VAL B 1 161 ? 5.570 22.662 9.630 1.00 19.93 175 VAL B N 1
ATOM 4132 C CA . VAL B 1 161 ? 6.899 22.157 9.263 1.00 20.57 175 VAL B CA 1
ATOM 4133 C C . VAL B 1 161 ? 6.879 20.772 8.611 1.00 19.90 175 VAL B C 1
ATOM 4134 O O . VAL B 1 161 ? 5.995 19.993 8.851 1.00 19.38 175 VAL B O 1
ATOM 4138 N N . PRO B 1 162 ? 7.899 20.453 7.799 1.00 20.41 176 PRO B N 1
ATOM 4139 C CA . PRO B 1 162 ? 7.922 19.147 7.149 1.00 20.41 176 PRO B CA 1
ATOM 4140 C C . PRO B 1 162 ? 7.823 17.998 8.145 1.00 21.36 176 PRO B C 1
ATOM 4141 O O . PRO B 1 162 ? 8.454 18.043 9.211 1.00 19.69 176 PRO B O 1
ATOM 4145 N N . THR B 1 163 ? 6.990 17.009 7.815 1.00 21.47 177 THR B N 1
ATOM 4146 C CA . THR B 1 163 ? 6.899 15.812 8.609 1.00 22.85 177 THR B CA 1
ATOM 4147 C C . THR B 1 163 ? 6.493 14.608 7.785 1.00 22.28 177 THR B C 1
ATOM 4148 O O . THR B 1 163 ? 6.052 14.739 6.647 1.00 22.44 177 THR B O 1
ATOM 4152 N N . SER B 1 164 ? 6.649 13.442 8.394 1.00 21.93 178 SER B N 1
ATOM 4153 C CA . SER B 1 164 ? 6.480 12.176 7.723 1.00 22.41 178 SER B CA 1
ATOM 4154 C C . SER B 1 164 ? 5.949 11.112 8.668 1.00 21.70 178 SER B C 1
ATOM 4155 O O . SER B 1 164 ? 6.419 11.001 9.798 1.00 22.27 178 SER B O 1
ATOM 4158 N N . VAL B 1 165 ? 4.981 10.327 8.213 1.00 21.10 179 VAL B N 1
ATOM 4159 C CA . VAL B 1 165 ? 4.526 9.152 8.979 1.00 20.95 179 VAL B CA 1
ATOM 4160 C C . VAL B 1 165 ? 4.709 7.926 8.104 1.00 21.35 179 VAL B C 1
ATOM 4161 O O . VAL B 1 165 ? 4.781 8.051 6.879 1.00 21.31 179 VAL B O 1
ATOM 4165 N N . GLN B 1 166 ? 4.790 6.750 8.729 1.00 21.08 180 GLN B N 1
ATOM 4166 C CA . GLN B 1 166 ? 5.045 5.498 8.007 1.00 21.74 180 GLN B CA 1
ATOM 4167 C C . GLN B 1 166 ? 3.794 4.636 7.901 1.00 20.77 180 GLN B C 1
ATOM 4168 O O . GLN B 1 166 ? 3.081 4.442 8.890 1.00 21.40 180 GLN B O 1
ATOM 4174 N N . PHE B 1 167 ? 3.520 4.160 6.693 1.00 19.79 181 PHE B N 1
ATOM 4175 C CA . PHE B 1 167 ? 2.411 3.220 6.445 1.00 19.18 181 PHE B CA 1
ATOM 4176 C C . PHE B 1 167 ? 2.936 1.929 5.820 1.00 18.87 181 PHE B C 1
ATOM 4177 O O . PHE B 1 167 ? 3.961 1.936 5.136 1.00 19.62 181 PHE B O 1
ATOM 4185 N N . VAL B 1 168 ? 2.273 0.814 6.109 1.00 17.74 182 VAL B N 1
ATOM 4186 C CA . VAL B 1 168 ? 2.710 -0.493 5.632 1.00 16.98 182 VAL B CA 1
ATOM 4187 C C . VAL B 1 168 ? 1.667 -1.077 4.679 1.00 17.00 182 VAL B C 1
ATOM 4188 O O . VAL B 1 168 ? 0.485 -1.174 5.007 1.00 17.52 182 VAL B O 1
ATOM 4192 N N . LEU B 1 169 ? 2.114 -1.384 3.474 1.00 16.89 183 LEU B N 1
ATOM 4193 C CA . LEU B 1 169 ? 1.327 -2.171 2.547 1.00 17.39 183 LEU B CA 1
ATOM 4194 C C . LEU B 1 169 ? 1.801 -3.618 2.747 1.00 17.44 183 LEU B C 1
ATOM 4195 O O . LEU B 1 169 ? 2.944 -3.934 2.388 1.00 18.97 183 LEU B O 1
ATOM 4200 N N . PRO B 1 170 ? 0.948 -4.491 3.341 1.00 17.21 184 PRO B N 1
ATOM 4201 C CA . PRO B 1 170 ? 1.439 -5.837 3.714 1.00 17.63 184 PRO B CA 1
ATOM 4202 C C . PRO B 1 170 ? 1.727 -6.743 2.519 1.00 18.03 184 PRO B C 1
ATOM 4203 O O . PRO B 1 170 ? 1.190 -6.527 1.446 1.00 17.55 184 PRO B O 1
ATOM 4207 N N . GLY B 1 171 ? 2.582 -7.751 2.715 1.00 18.41 185 GLY B N 1
ATOM 4208 C CA . GLY B 1 171 ? 2.854 -8.736 1.678 1.00 19.23 185 GLY B CA 1
ATOM 4209 C C . GLY B 1 171 ? 1.816 -9.850 1.597 1.00 19.36 185 GLY B C 1
ATOM 4210 O O . GLY B 1 171 ? 1.869 -10.678 0.688 1.00 18.98 185 GLY B O 1
ATOM 4211 N N . SER B 1 172 ? 0.878 -9.879 2.542 1.00 19.85 186 SER B N 1
ATOM 4212 C CA . SER B 1 172 ? -0.225 -10.841 2.519 1.00 20.51 186 SER B CA 1
ATOM 4213 C C . SER B 1 172 ? -1.382 -10.366 3.426 1.00 20.89 186 SER B C 1
ATOM 4214 O O . SER B 1 172 ? -1.195 -9.506 4.291 1.00 20.33 186 SER B O 1
ATOM 4217 N N . SER B 1 173 ? -2.570 -10.915 3.199 1.00 21.07 187 SER B N 1
ATOM 4218 C CA . SER B 1 173 ? -3.754 -10.665 4.038 1.00 21.48 187 SER B CA 1
ATOM 4219 C C . SER B 1 173 ? -4.488 -11.997 4.134 1.00 21.93 187 SER B C 1
ATOM 4220 O O . SER B 1 173 ? -5.019 -12.473 3.132 1.00 21.39 187 SER B O 1
ATOM 4223 N N . GLY B 1 174 ? -4.507 -12.601 5.319 1.00 23.60 188 GLY B N 1
ATOM 4224 C CA . GLY B 1 174 ? -4.938 -14.009 5.454 1.00 24.89 188 GLY B CA 1
ATOM 4225 C C . GLY B 1 174 ? -4.120 -14.896 4.518 1.00 25.39 188 GLY B C 1
ATOM 4226 O O . GLY B 1 174 ? -2.891 -14.776 4.479 1.00 26.26 188 GLY B O 1
ATOM 4227 N N . THR B 1 175 ? -4.793 -15.735 3.728 1.00 25.60 189 THR B N 1
ATOM 4228 C CA . THR B 1 175 ? -4.122 -16.637 2.755 1.00 25.23 189 THR B CA 1
ATOM 4229 C C . THR B 1 175 ? -3.922 -16.018 1.366 1.00 24.60 189 THR B C 1
ATOM 4230 O O . THR B 1 175 ? -3.406 -16.669 0.449 1.00 24.69 189 THR B O 1
ATOM 4234 N N . THR B 1 176 ? -4.315 -14.754 1.216 1.00 22.79 190 THR B N 1
ATOM 4235 C CA . THR B 1 176 ? -4.112 -14.030 -0.018 1.00 22.17 190 THR B CA 1
ATOM 4236 C C . THR B 1 176 ? -2.739 -13.365 0.017 1.00 21.65 190 THR B C 1
ATOM 4237 O O . THR B 1 176 ? -2.434 -12.607 0.943 1.00 20.82 190 THR B O 1
ATOM 4241 N N . ILE B 1 177 ? -1.922 -13.658 -0.987 1.00 20.70 191 ILE B N 1
ATOM 4242 C CA . ILE B 1 177 ? -0.654 -12.977 -1.158 1.00 21.33 191 ILE B CA 1
ATOM 4243 C C . ILE B 1 177 ? -0.877 -11.638 -1.819 1.00 20.98 191 ILE B C 1
ATOM 4244 O O . ILE B 1 177 ? -1.673 -11.530 -2.766 1.00 22.35 191 ILE B O 1
ATOM 4249 N N . CYS B 1 178 ? -0.177 -10.617 -1.330 1.00 20.66 192 CYS B N 1
ATOM 4250 C CA . CYS B 1 178 ? -0.234 -9.298 -1.930 1.00 20.68 192 CYS B CA 1
ATOM 4251 C C . CYS B 1 178 ? 1.098 -9.020 -2.625 1.00 20.53 192 CYS B C 1
ATOM 4252 O O . CYS B 1 178 ? 2.051 -8.533 -1.992 1.00 22.26 192 CYS B O 1
ATOM 4255 N N . THR B 1 179 ? 1.163 -9.314 -3.922 1.00 19.65 193 THR B N 1
ATOM 4256 C CA . THR B 1 179 ? 2.333 -8.972 -4.719 1.00 18.87 193 THR B CA 1
ATOM 4257 C C . THR B 1 179 ? 2.253 -7.519 -5.190 1.00 18.72 193 THR B C 1
ATOM 4258 O O . THR B 1 179 ? 3.241 -6.977 -5.661 1.00 17.72 193 THR B O 1
ATOM 4262 N N . LYS B 1 180 ? 1.075 -6.905 -5.101 1.00 18.13 194 LYS B N 1
ATOM 4263 C CA . LYS B 1 180 ? 0.936 -5.479 -5.400 1.00 18.63 194 LYS B CA 1
ATOM 4264 C C . LYS B 1 180 ? -0.307 -4.920 -4.752 1.00 17.78 194 LYS B C 1
ATOM 4265 O O . LYS B 1 180 ? -1.152 -5.665 -4.288 1.00 18.10 194 LYS B O 1
ATOM 4271 N N . HIS B 1 181 ? -0.386 -3.603 -4.742 1.00 17.84 195 HIS B N 1
ATOM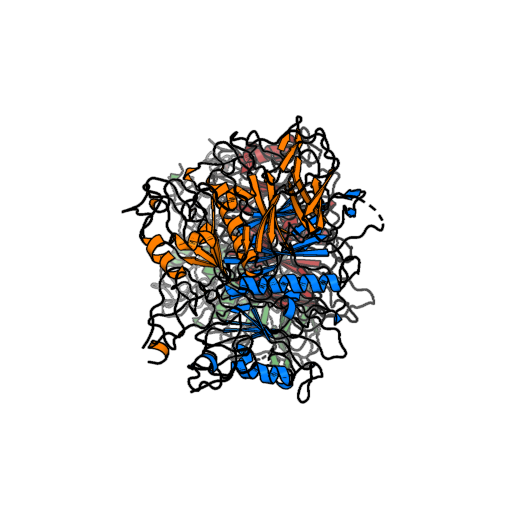 4272 C CA . HIS B 1 181 ? -1.509 -2.876 -4.163 1.00 17.88 195 HIS B CA 1
ATOM 4273 C C . HIS B 1 181 ? -1.963 -1.755 -5.092 1.00 17.77 195 HIS B C 1
ATOM 4274 O O . HIS B 1 181 ? -1.144 -1.049 -5.679 1.00 17.83 195 HIS B O 1
ATOM 4281 N N . LEU B 1 182 ? -3.274 -1.617 -5.245 1.00 16.98 196 LEU B N 1
ATOM 4282 C CA . LEU B 1 182 ? -3.854 -0.425 -5.845 1.00 17.68 196 LEU B CA 1
ATOM 4283 C C . LEU B 1 182 ? -4.188 0.509 -4.703 1.00 17.47 196 LEU B C 1
ATOM 4284 O O . LEU B 1 182 ? -4.973 0.150 -3.823 1.00 18.11 196 LEU B O 1
ATOM 4289 N N . VAL B 1 183 ? -3.592 1.701 -4.728 1.00 17.17 197 VAL B N 1
ATOM 4290 C CA . VAL B 1 183 ? -3.635 2.637 -3.605 1.00 16.92 197 VAL B CA 1
ATOM 4291 C C . VAL B 1 183 ? -3.947 4.056 -4.111 1.00 17.08 197 VAL B C 1
ATOM 4292 O O . VAL B 1 183 ? -3.297 4.535 -5.035 1.00 17.55 197 VAL B O 1
ATOM 4296 N N . PRO B 1 184 ? -4.935 4.737 -3.512 1.00 16.75 198 PRO B N 1
ATOM 4297 C CA . PRO B 1 184 ? -5.222 6.073 -3.977 1.00 17.05 198 PRO B CA 1
ATOM 4298 C C . PRO B 1 184 ? -4.280 7.095 -3.370 1.00 16.43 198 PRO B C 1
ATOM 4299 O O . PRO B 1 184 ? -3.917 6.984 -2.197 1.00 16.41 198 PRO B O 1
ATOM 4303 N N . PHE B 1 185 ? -3.885 8.046 -4.194 1.00 15.44 199 PHE B N 1
ATOM 4304 C CA . PHE B 1 185 ? -3.072 9.212 -3.802 1.00 15.10 199 PHE B CA 1
ATOM 4305 C C . PHE B 1 185 ? -3.911 10.425 -4.188 1.00 15.05 199 PHE B C 1
ATOM 4306 O O . PHE B 1 185 ? -4.245 10.591 -5.369 1.00 14.61 199 PHE B O 1
ATOM 4314 N N . CYS B 1 186 ? -4.264 11.235 -3.201 1.00 15.30 200 CYS B N 1
ATOM 4315 C CA . CYS B 1 186 ? -5.161 12.383 -3.396 1.00 15.27 200 CYS B CA 1
ATOM 4316 C C . CYS B 1 186 ? -4.644 13.657 -2.725 1.00 15.33 200 CYS B C 1
ATOM 4317 O O . CYS B 1 186 ? -3.814 13.621 -1.797 1.00 16.35 200 CYS B O 1
ATOM 4320 N N . TYR B 1 187 ? -5.196 14.783 -3.170 1.00 15.53 201 TYR B N 1
ATOM 4321 C CA . TYR B 1 187 ? -4.718 16.112 -2.807 1.00 15.17 201 TYR B CA 1
ATOM 4322 C C . TYR B 1 187 ? -5.750 17.169 -3.191 1.00 15.32 201 TYR B C 1
ATOM 4323 O O . TYR B 1 187 ? -6.706 16.897 -3.940 1.00 15.45 201 TYR B O 1
ATOM 4332 N N . LEU B 1 188 ? -5.577 18.348 -2.611 1.00 14.75 202 LEU B N 1
ATOM 4333 C CA . LEU B 1 188 ? -6.365 19.519 -2.910 1.00 15.13 202 LEU B CA 1
ATOM 4334 C C . LEU B 1 188 ? -5.531 20.433 -3.798 1.00 15.18 202 LEU B C 1
ATOM 4335 O O . LEU B 1 188 ? -4.525 20.968 -3.381 1.00 14.72 202 LEU B O 1
ATOM 4340 N N . ASN B 1 189 ? -5.960 20.576 -5.053 1.00 15.31 203 ASN B N 1
ATOM 4341 C CA . ASN B 1 189 ? -5.164 21.229 -6.056 1.00 14.96 203 ASN B CA 1
ATOM 4342 C C . ASN B 1 189 ? -5.460 22.736 -6.124 1.00 15.45 203 ASN B C 1
ATOM 4343 O O . ASN B 1 189 ? -6.150 23.280 -5.253 1.00 14.50 203 ASN B O 1
ATOM 4348 N N . HIS B 1 190 ? -4.878 23.391 -7.119 1.00 16.47 204 HIS B N 1
ATOM 4349 C CA . HIS B 1 190 ? -5.042 24.827 -7.397 1.00 17.14 204 HIS B CA 1
ATOM 4350 C C . HIS B 1 190 ? -4.429 25.759 -6.345 1.00 17.22 204 HIS B C 1
ATOM 4351 O O . HIS B 1 190 ? -5.118 26.580 -5.752 1.00 16.18 204 HIS B O 1
ATOM 4358 N N . GLY B 1 191 ? -3.114 25.629 -6.150 1.00 16.80 205 GLY B N 1
ATOM 4359 C CA . GLY B 1 191 ? -2.352 26.586 -5.387 1.00 16.03 205 GLY B CA 1
ATOM 4360 C C . GLY B 1 191 ? -2.362 26.456 -3.876 1.00 15.82 205 GLY B C 1
ATOM 4361 O O . GLY B 1 191 ? -2.866 25.502 -3.309 1.00 16.26 205 GLY B O 1
ATOM 4362 N N . CYS B 1 192 ? -1.799 27.458 -3.225 1.00 14.09 206 CYS B N 1
ATOM 4363 C CA . CYS B 1 192 ? -1.676 27.464 -1.779 1.00 14.16 206 CYS B CA 1
ATOM 4364 C C . CYS B 1 192 ? -3.057 27.455 -1.138 1.00 13.63 206 CYS B C 1
ATOM 4365 O O . CYS B 1 192 ? -4.035 27.881 -1.741 1.00 14.23 206 CYS B O 1
ATOM 4368 N N . PHE B 1 193 ? -3.127 26.922 0.064 1.00 13.95 207 PHE B N 1
ATOM 4369 C CA . PHE B 1 193 ? -4.380 26.688 0.751 1.00 14.05 207 PHE B CA 1
ATOM 4370 C C . PHE B 1 193 ? -4.332 27.509 2.029 1.00 14.22 207 PHE B C 1
ATOM 4371 O O . PHE B 1 193 ? -3.403 27.348 2.845 1.00 12.79 207 PHE B O 1
ATOM 4379 N N . THR B 1 194 ? -5.331 28.382 2.212 1.00 14.82 208 THR B N 1
ATOM 4380 C CA . THR B 1 194 ? -5.360 29.294 3.351 1.00 15.01 208 THR B CA 1
ATOM 4381 C C . THR B 1 194 ? -5.898 28.643 4.608 1.00 15.68 208 THR B C 1
ATOM 4382 O O . THR B 1 194 ? -7.084 28.280 4.696 1.00 15.52 208 THR B O 1
ATOM 4386 N N . THR B 1 195 ? -5.014 28.483 5.578 1.00 15.40 209 THR B N 1
ATOM 4387 C CA . THR B 1 195 ? -5.361 27.941 6.877 1.00 16.61 209 THR B CA 1
ATOM 4388 C C . THR B 1 195 ? -4.283 28.339 7.883 1.00 16.37 209 THR B C 1
ATOM 4389 O O . THR B 1 195 ? -3.128 28.514 7.513 1.00 16.59 209 THR B O 1
ATOM 4393 N N . GLY B 1 196 ? -4.677 28.478 9.149 1.00 16.78 210 GLY B N 1
ATOM 4394 C CA . GLY B 1 196 ? -3.778 28.938 10.190 1.00 17.59 210 GLY B CA 1
ATOM 4395 C C . GLY B 1 196 ? -3.405 30.391 9.991 1.00 18.15 210 GLY B C 1
ATOM 4396 O O . GLY B 1 196 ? -2.460 30.865 10.605 1.00 18.75 210 GLY B O 1
ATOM 4397 N N . GLY B 1 197 ? -4.160 31.103 9.150 1.00 18.80 211 GLY B N 1
ATOM 4398 C CA . GLY B 1 197 ? -3.974 32.537 8.921 1.00 19.15 211 GLY B CA 1
ATOM 4399 C C . GLY B 1 197 ? -3.010 32.977 7.818 1.00 19.48 211 GLY B C 1
ATOM 4400 O O . GLY B 1 197 ? -2.673 34.146 7.745 1.00 20.48 211 GLY B O 1
ATOM 4401 N N . SER B 1 198 ? -2.559 32.050 6.984 1.00 19.33 212 SER B N 1
ATOM 4402 C CA . SER B 1 198 ? -1.774 32.356 5.797 1.00 18.94 212 SER B CA 1
ATOM 4403 C C . SER B 1 198 ? -2.038 31.304 4.717 1.00 17.60 212 SER B C 1
ATOM 4404 O O . SER B 1 198 ? -2.581 30.208 4.991 1.00 16.89 212 SER B O 1
ATOM 4407 N N . CYS B 1 199 ? -1.660 31.634 3.489 1.00 16.77 213 CYS B N 1
ATOM 4408 C CA . CYS B 1 199 ? -1.841 30.717 2.367 1.00 16.79 213 CYS B CA 1
ATOM 4409 C C . CYS B 1 199 ? -0.628 29.785 2.283 1.00 16.44 213 CYS B C 1
ATOM 4410 O O . CYS B 1 199 ? 0.461 30.232 1.928 1.00 15.99 213 CYS B O 1
ATOM 4413 N N . LEU B 1 200 ? -0.823 28.508 2.625 1.00 16.23 214 LEU B N 1
ATOM 4414 C CA . LEU B 1 200 ? 0.297 27.539 2.795 1.00 16.40 214 LEU B CA 1
ATOM 4415 C C . LEU B 1 200 ? 0.464 26.647 1.555 1.00 15.25 214 LEU B C 1
ATOM 4416 O O . LEU B 1 200 ? -0.527 26.325 0.884 1.00 14.76 214 LEU B O 1
ATOM 4421 N N . PRO B 1 201 ? 1.714 26.228 1.254 1.00 14.56 215 PRO B N 1
ATOM 4422 C CA . PRO B 1 201 ? 1.943 25.249 0.214 1.00 14.28 215 PRO B CA 1
ATOM 4423 C C . PRO B 1 201 ? 1.198 23.957 0.512 1.00 13.21 215 PRO B C 1
ATOM 4424 O O . PRO B 1 201 ? 1.125 23.543 1.675 1.00 13.40 215 PRO B O 1
ATOM 4428 N N . PHE B 1 202 ? 0.612 23.367 -0.509 1.00 12.97 216 PHE B N 1
ATOM 4429 C CA . PHE B 1 202 ? -0.003 22.029 -0.380 1.00 13.15 216 PHE B CA 1
ATOM 4430 C C . PHE B 1 202 ? 0.924 21.051 -1.051 1.00 12.82 216 PHE B C 1
ATOM 4431 O O . PHE B 1 202 ? 0.993 20.985 -2.295 1.00 13.09 216 PHE B O 1
ATOM 4439 N N . GLY B 1 203 ? 1.629 20.280 -0.240 1.00 12.83 217 GLY B N 1
ATOM 4440 C CA . GLY B 1 203 ? 2.655 19.390 -0.777 1.00 13.28 217 GLY B CA 1
ATOM 4441 C C . GLY B 1 203 ? 2.707 18.088 -0.019 1.00 13.53 217 GLY B C 1
ATOM 4442 O O . GLY B 1 203 ? 3.072 18.036 1.178 1.00 13.51 217 GLY B O 1
ATOM 4443 N N . VAL B 1 204 ? 2.307 17.036 -0.701 1.00 13.89 218 VAL B N 1
ATOM 4444 C CA . VAL B 1 204 ? 2.225 15.718 -0.091 1.00 14.17 218 VAL B CA 1
ATOM 4445 C C . VAL B 1 204 ? 2.809 14.689 -1.035 1.00 14.58 218 VAL B C 1
ATOM 4446 O O . VAL B 1 204 ? 2.827 14.876 -2.268 1.00 15.11 218 VAL B O 1
ATOM 4450 N N . SER B 1 205 ? 3.280 13.593 -0.467 1.00 15.18 219 SER B N 1
ATOM 4451 C CA . SER B 1 205 ? 3.932 12.572 -1.259 1.00 16.40 219 SER B CA 1
ATOM 4452 C C . SER B 1 205 ? 3.926 11.214 -0.561 1.00 16.70 219 SER B C 1
ATOM 4453 O O . SER B 1 205 ? 3.814 11.149 0.665 1.00 15.68 219 SER B O 1
ATOM 4456 N N . TYR B 1 206 ? 3.985 10.145 -1.369 1.00 17.81 220 TYR B N 1
ATOM 4457 C CA . TYR B 1 206 ? 4.295 8.781 -0.903 1.00 17.52 220 TYR B CA 1
ATOM 4458 C C . TYR B 1 206 ? 5.698 8.444 -1.391 1.00 18.31 220 TYR B C 1
ATOM 4459 O O . TYR B 1 206 ? 5.984 8.544 -2.601 1.00 17.41 220 TYR B O 1
ATOM 4468 N N . VAL B 1 207 ? 6.565 8.046 -0.464 1.00 19.37 221 VAL B N 1
ATOM 4469 C CA . VAL B 1 207 ? 7.965 7.771 -0.799 1.00 20.79 221 VAL B CA 1
ATOM 4470 C C . VAL B 1 207 ? 8.496 6.523 -0.095 1.00 21.63 221 VAL B C 1
ATOM 4471 O O . VAL B 1 207 ? 8.058 6.158 0.994 1.00 22.20 221 VAL B O 1
ATOM 4475 N N . SER B 1 208 ? 9.434 5.862 -0.758 1.00 22.69 222 SER B N 1
ATOM 4476 C CA . SER B 1 208 ? 10.312 4.886 -0.127 1.00 23.22 222 SER B CA 1
ATOM 4477 C C . SER B 1 208 ? 11.641 4.967 -0.852 1.00 24.17 222 SER B C 1
ATOM 4478 O O . SER B 1 208 ? 11.765 5.724 -1.806 1.00 24.09 222 SER B O 1
ATOM 4481 N N . ASP B 1 209 ? 12.598 4.120 -0.459 1.00 25.54 223 ASP B N 1
ATOM 4482 C CA . ASP B 1 209 ? 13.884 4.009 -1.175 1.00 26.47 223 ASP B CA 1
ATOM 4483 C C . ASP B 1 209 ? 13.724 3.739 -2.674 1.00 26.42 223 ASP B C 1
ATOM 4484 O O . ASP B 1 209 ? 14.593 4.105 -3.446 1.00 27.65 223 ASP B O 1
ATOM 4489 N N . SER B 1 210 ? 12.631 3.096 -3.089 1.00 25.82 224 SER B N 1
ATOM 4490 C CA . SER B 1 210 ? 12.407 2.778 -4.508 1.00 25.48 224 SER B CA 1
ATOM 4491 C C . SER B 1 210 ? 11.001 3.149 -4.992 1.00 24.63 224 SER B C 1
ATOM 4492 O O . SER B 1 210 ? 10.439 2.471 -5.878 1.00 24.40 224 SER B O 1
ATOM 4495 N N . PHE B 1 211 ? 10.413 4.174 -4.386 1.00 22.11 225 PHE B N 1
ATOM 4496 C CA . PHE B 1 211 ? 9.130 4.683 -4.854 1.00 20.57 225 PHE B CA 1
ATOM 4497 C C . PHE B 1 211 ? 9.030 6.192 -4.642 1.00 19.71 225 PHE B C 1
ATOM 4498 O O . PHE B 1 211 ? 9.455 6.695 -3.602 1.00 18.14 225 PHE B O 1
ATOM 4506 N N . TYR B 1 212 ? 8.457 6.897 -5.625 1.00 19.04 226 TYR B N 1
ATOM 4507 C CA . TYR B 1 212 ? 8.046 8.298 -5.435 1.00 18.35 226 TYR B CA 1
ATOM 4508 C C . TYR B 1 212 ? 6.805 8.646 -6.222 1.00 17.69 226 TYR B C 1
ATOM 4509 O O . TYR B 1 212 ? 6.724 8.392 -7.433 1.00 17.98 226 TYR B O 1
ATOM 4518 N N . TYR B 1 213 ? 5.840 9.252 -5.531 1.00 16.97 227 TYR B N 1
ATOM 4519 C CA . TYR B 1 213 ? 4.703 9.909 -6.190 1.00 16.62 227 TYR B CA 1
ATOM 4520 C C . TYR B 1 213 ? 4.314 11.079 -5.327 1.00 16.06 227 TYR B C 1
ATOM 4521 O O . TYR B 1 213 ? 4.161 10.913 -4.101 1.00 15.28 227 TYR B O 1
ATOM 4530 N N . GLY B 1 214 ? 4.136 12.242 -5.948 1.00 15.94 228 GLY B N 1
ATOM 4531 C CA . GLY B 1 214 ? 3.864 13.461 -5.196 1.00 16.12 228 GLY B CA 1
ATOM 4532 C C . GLY B 1 214 ? 3.109 14.546 -5.900 1.00 16.34 228 GLY B C 1
ATOM 4533 O O . GLY B 1 214 ? 2.907 14.509 -7.111 1.00 17.10 228 GLY B O 1
ATOM 4534 N N . TYR B 1 215 ? 2.721 15.537 -5.100 1.00 16.20 229 TYR B N 1
ATOM 4535 C CA . TYR B 1 215 ? 2.080 16.757 -5.561 1.00 16.71 229 TYR B CA 1
ATOM 4536 C C . TYR B 1 215 ? 2.605 17.929 -4.743 1.00 15.52 229 TYR B C 1
ATOM 4537 O O . TYR B 1 215 ? 2.798 17.805 -3.526 1.00 16.45 229 TYR B O 1
ATOM 4546 N N . TYR B 1 216 ? 2.835 19.053 -5.401 1.00 15.22 230 TYR B N 1
ATOM 4547 C CA . TYR B 1 216 ? 3.250 20.287 -4.735 1.00 15.10 230 TYR B CA 1
ATOM 4548 C C . TYR B 1 216 ? 2.728 21.526 -5.458 1.00 15.55 230 TYR B C 1
ATOM 4549 O O . TYR B 1 216 ? 2.899 21.691 -6.661 1.00 14.75 230 TYR B O 1
ATOM 4558 N N . ASP B 1 217 ? 2.084 22.403 -4.712 1.00 15.78 231 ASP B N 1
ATOM 4559 C CA . ASP B 1 217 ? 1.700 23.699 -5.267 1.00 16.67 231 ASP B CA 1
ATOM 4560 C C . ASP B 1 217 ? 1.627 24.759 -4.163 1.00 16.80 231 ASP B C 1
ATOM 4561 O O . ASP B 1 217 ? 0.912 24.561 -3.167 1.00 16.30 231 ASP B O 1
ATOM 4566 N N . ALA B 1 218 ? 2.378 25.851 -4.363 1.00 16.97 232 ALA B N 1
ATOM 4567 C CA . ALA B 1 218 ? 2.366 27.032 -3.510 1.00 17.88 232 ALA B CA 1
ATOM 4568 C C . ALA B 1 218 ? 2.004 28.289 -4.302 1.00 18.27 232 ALA B C 1
ATOM 4569 O O . ALA B 1 218 ? 2.339 29.397 -3.882 1.00 18.89 232 ALA B O 1
ATOM 4571 N N . THR B 1 219 ? 1.352 28.120 -5.437 1.00 18.07 233 THR B N 1
ATOM 4572 C CA . THR B 1 219 ? 0.981 29.246 -6.288 1.00 18.28 233 THR B CA 1
ATOM 4573 C C . THR B 1 219 ? 0.011 30.158 -5.523 1.00 18.23 233 THR B C 1
ATOM 4574 O O . THR B 1 219 ? -0.996 29.685 -5.019 1.00 18.29 233 THR B O 1
ATOM 4578 N N . PRO B 1 220 ? 0.324 31.454 -5.438 1.00 18.59 234 PRO B N 1
ATOM 4579 C CA . PRO B 1 220 ? -0.586 32.378 -4.762 1.00 19.39 234 PRO B CA 1
ATOM 4580 C C . PRO B 1 220 ? -1.933 32.490 -5.439 1.00 19.52 234 PRO B C 1
ATOM 4581 O O . PRO B 1 220 ? -2.052 32.320 -6.647 1.00 19.50 234 PRO B O 1
ATOM 4585 N N . GLN B 1 221 ? -2.936 32.788 -4.626 1.00 20.57 235 GLN B N 1
ATOM 4586 C CA . GLN B 1 221 ? -4.290 33.050 -5.071 1.00 21.28 235 GLN B CA 1
ATOM 4587 C C . GLN B 1 221 ? -4.499 34.505 -5.510 1.00 21.52 235 GLN B C 1
ATOM 4588 O O . GLN B 1 221 ? -3.891 35.437 -4.968 1.00 22.92 235 GLN B O 1
ATOM 4594 N N . ILE B 1 222 ? -5.377 34.689 -6.487 1.00 22.37 236 ILE B N 1
ATOM 4595 C CA . ILE B 1 222 ? -5.716 36.000 -7.023 1.00 23.46 236 ILE B CA 1
ATOM 4596 C C . ILE B 1 222 ? -7.036 36.463 -6.419 1.00 23.52 236 ILE B C 1
ATOM 4597 O O . ILE B 1 222 ? -8.033 35.732 -6.457 1.00 23.84 236 ILE B O 1
ATOM 4602 N N . GLY B 1 223 ? -7.049 37.666 -5.849 1.00 24.38 237 GLY B N 1
ATOM 4603 C CA . GLY B 1 223 ? -8.257 38.176 -5.175 1.00 24.63 237 GLY B CA 1
ATOM 4604 C C . GLY B 1 223 ? -8.903 37.189 -4.197 1.00 25.06 237 GLY B C 1
ATOM 4605 O O . GLY B 1 223 ? -8.215 36.542 -3.410 1.00 24.52 237 GLY B O 1
ATOM 4606 N N . SER B 1 224 ? -10.233 37.075 -4.273 1.00 25.46 238 SER B N 1
ATOM 4607 C CA . SER B 1 224 ? -11.032 36.110 -3.469 1.00 25.36 238 SER B CA 1
ATOM 4608 C C . SER B 1 224 ? -11.398 34.827 -4.194 1.00 24.89 238 SER B C 1
ATOM 4609 O O . SER B 1 224 ? -12.368 34.146 -3.822 1.00 26.06 238 SER B O 1
ATOM 4612 N N . THR B 1 225 ? -10.643 34.490 -5.230 1.00 23.86 239 THR B N 1
ATOM 4613 C CA . THR B 1 225 ? -11.005 33.396 -6.108 1.00 23.15 239 THR B CA 1
ATOM 4614 C C . THR B 1 225 ? -10.473 32.036 -5.642 1.00 21.64 239 THR B C 1
ATOM 4615 O O . THR B 1 225 ? -10.615 31.063 -6.360 1.00 21.26 239 THR B O 1
ATOM 4619 N N . GLU B 1 226 ? -9.863 31.956 -4.459 1.00 20.47 240 GLU B N 1
ATOM 4620 C CA . GLU B 1 226 ? -9.322 30.665 -3.973 1.00 18.35 240 GLU B CA 1
ATOM 4621 C C . GLU B 1 226 ? -10.321 29.481 -4.078 1.00 18.04 240 GLU B C 1
ATOM 4622 O O . GLU B 1 226 ? -11.403 29.498 -3.471 1.00 16.21 240 GLU B O 1
ATOM 4628 N N . SER B 1 227 ? -9.902 28.462 -4.822 1.00 18.01 241 SER B N 1
ATOM 4629 C CA . SER B 1 227 ? -10.715 27.276 -5.147 1.00 18.33 241 SER B CA 1
ATOM 4630 C C . SER B 1 227 ? -9.764 26.088 -5.188 1.00 18.38 241 SER B C 1
ATOM 4631 O O . SER B 1 227 ? -8.610 26.214 -5.645 1.00 21.94 241 SER B O 1
ATOM 4634 N N . HIS B 1 228 ? -10.192 24.944 -4.679 1.00 17.61 242 HIS B N 1
ATOM 4635 C CA . HIS B 1 228 ? -9.406 23.726 -4.754 1.00 16.40 242 HIS B CA 1
ATOM 4636 C C . HIS B 1 228 ? -10.319 22.585 -5.152 1.00 16.45 242 HIS B C 1
ATOM 4637 O O . HIS B 1 228 ? -11.478 22.560 -4.771 1.00 16.05 242 HIS B O 1
ATOM 4644 N N . ASP B 1 229 ? -9.775 21.636 -5.886 1.00 16.42 243 ASP B N 1
ATOM 4645 C CA . ASP B 1 229 ? -10.483 20.409 -6.213 1.00 16.52 243 ASP B CA 1
ATOM 4646 C C . ASP B 1 229 ? -9.837 19.258 -5.486 1.00 16.49 243 ASP B C 1
ATOM 4647 O O . ASP B 1 229 ? -8.630 19.196 -5.358 1.00 16.90 243 ASP B O 1
ATOM 4652 N N . TYR B 1 230 ? -10.651 18.313 -5.065 1.00 16.69 244 TYR B N 1
ATOM 4653 C CA . TYR B 1 230 ? -10.178 17.058 -4.541 1.00 16.89 244 TYR B CA 1
ATOM 4654 C C . TYR B 1 230 ? -9.857 16.165 -5.741 1.00 16.91 244 TYR B C 1
ATOM 4655 O O . TYR B 1 230 ? -10.750 15.831 -6.529 1.00 16.86 244 TYR B O 1
ATOM 4664 N N . VAL B 1 231 ? -8.577 15.803 -5.896 1.00 16.66 245 VAL B N 1
ATOM 4665 C CA . VAL B 1 231 ? -8.110 15.009 -7.032 1.00 17.11 245 VAL B CA 1
ATOM 4666 C C . VAL B 1 231 ? -7.380 13.761 -6.522 1.00 16.94 245 VAL B C 1
ATOM 4667 O O . VAL B 1 231 ? -6.669 13.843 -5.523 1.00 17.02 245 VAL B O 1
ATOM 4671 N N . CYS B 1 232 ? -7.521 12.651 -7.244 1.00 16.24 246 CYS B N 1
ATOM 4672 C CA . CYS B 1 232 ? -6.837 11.369 -6.915 1.00 15.78 246 CYS B CA 1
ATOM 4673 C C . CYS B 1 232 ? -6.156 10.756 -8.124 1.00 15.94 246 CYS B C 1
ATOM 4674 O O . CYS B 1 232 ? -6.666 10.854 -9.233 1.00 16.13 246 CYS B O 1
ATOM 4677 N N . ASP B 1 233 ? -5.025 10.099 -7.882 1.00 15.82 247 ASP B N 1
ATOM 4678 C CA . ASP B 1 233 ? -4.425 9.196 -8.853 1.00 16.96 247 ASP B CA 1
ATOM 4679 C C . ASP B 1 233 ? -4.431 7.824 -8.193 1.00 16.54 247 ASP B C 1
ATOM 4680 O O . ASP B 1 233 ? -4.265 7.735 -6.973 1.00 18.81 247 ASP B O 1
ATOM 4685 N N . TYR B 1 234 ? -4.673 6.765 -8.963 1.00 16.83 248 TYR B N 1
ATOM 4686 C CA . TYR B 1 234 ? -4.739 5.402 -8.447 1.00 15.83 248 TYR B CA 1
ATOM 4687 C C . TYR B 1 234 ? -3.458 4.647 -8.786 1.00 17.01 248 TYR B C 1
ATOM 4688 O O . TYR B 1 234 ? -3.152 4.394 -9.962 1.00 17.90 248 TYR B O 1
ATOM 4697 N N . LEU B 1 235 ? -2.678 4.357 -7.754 1.00 16.71 249 LEU B N 1
ATOM 4698 C CA . LEU B 1 235 ? -1.296 3.916 -7.959 1.00 17.50 249 LEU B CA 1
ATOM 4699 C C . LEU B 1 235 ? -1.071 2.431 -7.743 1.00 17.41 249 LEU B C 1
ATOM 4700 O O . LEU B 1 235 ? -1.666 1.813 -6.874 1.00 17.76 249 LEU B O 1
ATOM 4705 N N . PHE B 1 236 ? -0.142 1.895 -8.529 1.00 17.63 250 PHE B N 1
ATOM 4706 C CA . PHE B 1 236 ? 0.396 0.566 -8.374 1.00 17.79 250 PHE B CA 1
ATOM 4707 C C . PHE B 1 236 ? 1.543 0.702 -7.384 1.00 18.28 250 PHE B C 1
ATOM 4708 O O . PHE B 1 236 ? 2.494 1.450 -7.634 1.00 18.56 250 PHE B O 1
ATOM 4716 N N . MET B 1 237 ? 1.431 0.027 -6.249 1.00 18.71 251 MET B N 1
ATOM 4717 C CA . MET B 1 237 ? 2.477 0.031 -5.231 1.00 18.66 251 MET B CA 1
ATOM 4718 C C . MET B 1 237 ? 2.803 -1.378 -4.761 1.00 19.37 251 MET B C 1
ATOM 4719 O O . MET B 1 237 ? 1.906 -2.172 -4.436 1.00 19.50 251 MET B O 1
ATOM 4724 N N . GLU B 1 238 ? 4.096 -1.700 -4.719 1.00 19.31 252 GLU B N 1
ATOM 4725 C CA . GLU B 1 238 ? 4.528 -3.010 -4.216 1.00 19.85 252 GLU B CA 1
ATOM 4726 C C . GLU B 1 238 ? 4.349 -3.027 -2.701 1.00 19.30 252 GLU B C 1
ATOM 4727 O O . GLU B 1 238 ? 4.300 -1.961 -2.078 1.00 18.27 252 GLU B O 1
ATOM 4733 N N . PRO B 1 239 ? 4.200 -4.228 -2.113 1.00 19.86 253 PRO B N 1
ATOM 4734 C CA . PRO B 1 239 ? 4.156 -4.345 -0.661 1.00 19.86 253 PRO B CA 1
ATOM 4735 C C . PRO B 1 239 ? 5.448 -3.818 -0.024 1.00 20.26 253 PRO B C 1
ATOM 4736 O O . PRO B 1 239 ? 6.513 -3.844 -0.653 1.00 19.50 253 PRO B O 1
ATOM 4740 N N . GLY B 1 240 ? 5.321 -3.314 1.195 1.00 20.06 254 GLY B N 1
ATOM 4741 C CA . GLY B 1 240 ? 6.458 -2.833 1.957 1.00 19.97 254 GLY B CA 1
ATOM 4742 C C . GLY B 1 240 ? 6.114 -1.606 2.773 1.00 19.59 254 GLY B C 1
ATOM 4743 O O . GLY B 1 240 ? 4.949 -1.242 2.905 1.00 19.02 254 GLY B O 1
ATOM 4744 N N . THR B 1 241 ? 7.143 -0.966 3.326 1.00 18.94 255 THR B N 1
ATOM 4745 C CA . THR B 1 241 ? 6.937 0.157 4.207 1.00 19.30 255 THR B CA 1
ATOM 4746 C C . THR B 1 241 ? 7.247 1.434 3.454 1.00 19.02 255 THR B C 1
ATOM 4747 O O . THR B 1 241 ? 8.236 1.500 2.714 1.00 17.12 255 THR B O 1
ATOM 4751 N N . TYR B 1 242 ? 6.359 2.420 3.620 1.00 18.16 256 TYR B N 1
ATOM 4752 C CA . TYR B 1 242 ? 6.460 3.687 2.925 1.00 18.46 256 TYR B CA 1
ATOM 4753 C C . TYR B 1 242 ? 6.277 4.847 3.885 1.00 18.63 256 TYR B C 1
ATOM 4754 O O . TYR B 1 242 ? 5.735 4.694 4.981 1.00 18.95 256 TYR B O 1
ATOM 4763 N N . ASN B 1 243 ? 6.735 6.018 3.462 1.00 19.56 257 ASN B N 1
ATOM 4764 C CA . ASN B 1 243 ? 6.420 7.240 4.161 1.00 19.88 257 ASN B CA 1
ATOM 4765 C C . ASN B 1 243 ? 5.393 8.045 3.406 1.00 19.46 257 ASN B C 1
ATOM 4766 O O . ASN B 1 243 ? 5.506 8.200 2.190 1.00 19.33 257 ASN B O 1
ATOM 4771 N N . ALA B 1 244 ? 4.396 8.521 4.138 1.00 18.35 258 ALA B N 1
ATOM 4772 C CA . ALA B 1 244 ? 3.499 9.575 3.689 1.00 18.71 258 ALA B CA 1
ATOM 4773 C C . ALA B 1 244 ? 4.144 10.848 4.177 1.00 18.05 258 ALA B C 1
ATOM 4774 O O . ALA B 1 244 ? 4.169 11.108 5.385 1.00 18.63 258 ALA B O 1
ATOM 4776 N N . SER B 1 245 ? 4.693 11.623 3.258 1.00 18.03 259 SER B N 1
ATOM 4777 C CA . SER B 1 245 ? 5.393 12.856 3.619 1.00 17.28 259 SER B CA 1
ATOM 4778 C C . SER B 1 245 ? 4.578 14.098 3.289 1.00 16.71 259 SER B C 1
ATOM 4779 O O . SER B 1 245 ? 3.692 14.075 2.414 1.00 17.17 259 SER B O 1
ATOM 4782 N N . THR B 1 246 ? 4.928 15.184 3.965 1.00 16.45 260 THR B N 1
ATOM 4783 C CA . THR B 1 246 ? 4.347 16.484 3.749 1.00 15.47 260 THR B CA 1
ATOM 4784 C C . THR B 1 246 ? 5.376 17.598 3.972 1.00 16.26 260 THR B C 1
ATOM 4785 O O . THR B 1 246 ? 6.219 17.515 4.874 1.00 14.39 260 THR B O 1
ATOM 4789 N N . VAL B 1 247 ? 5.253 18.666 3.177 1.00 15.53 261 VAL B N 1
ATOM 4790 C CA . VAL B 1 247 ? 6.052 19.868 3.393 1.00 15.93 261 VAL B CA 1
ATOM 4791 C C . VAL B 1 247 ? 5.519 20.624 4.627 1.00 16.33 261 VAL B C 1
ATOM 4792 O O . VAL B 1 247 ? 6.201 21.486 5.166 1.00 17.22 261 VAL B O 1
ATOM 4796 N N . GLY B 1 248 ? 4.308 20.280 5.071 1.00 16.08 262 GLY B N 1
ATOM 4797 C CA . GLY B 1 248 ? 3.752 20.790 6.331 1.00 16.15 262 GLY B CA 1
ATOM 4798 C C . GLY B 1 248 ? 2.239 20.963 6.306 1.00 16.36 262 GLY B C 1
ATOM 4799 O O . GLY B 1 248 ? 1.633 21.088 5.231 1.00 16.78 262 GLY B O 1
ATOM 4800 N N . LYS B 1 249 ? 1.646 20.930 7.497 1.00 16.05 263 LYS B N 1
ATOM 4801 C CA . LYS B 1 249 ? 0.213 21.178 7.708 1.00 14.99 263 LYS B CA 1
ATOM 4802 C C . LYS B 1 249 ? -0.700 20.058 7.207 1.00 14.27 263 LYS B C 1
ATOM 4803 O O . LYS B 1 249 ? -1.416 19.430 7.985 1.00 14.73 263 LYS B O 1
ATOM 4809 N N . PHE B 1 250 ? -0.687 19.805 5.903 1.00 13.64 264 PHE B N 1
ATOM 4810 C CA . PHE B 1 250 ? -1.599 18.847 5.304 1.00 13.98 264 PHE B CA 1
ATOM 4811 C C . PHE B 1 250 ? -0.966 17.449 5.306 1.00 14.22 264 PHE B C 1
ATOM 4812 O O . PHE B 1 250 ? 0.156 17.295 4.866 1.00 16.85 264 PHE B O 1
ATOM 4820 N N . LEU B 1 251 ? -1.656 16.458 5.855 1.00 15.41 265 LEU B N 1
ATOM 4821 C CA . LEU B 1 251 ? -1.183 15.067 5.819 1.00 16.04 265 LEU B CA 1
ATOM 4822 C C . LEU B 1 251 ? -2.183 14.183 5.079 1.00 16.30 265 LEU B C 1
ATOM 4823 O O . LEU B 1 251 ? -3.396 14.193 5.396 1.00 16.98 265 LEU B O 1
ATOM 4828 N N . VAL B 1 252 ? -1.651 13.415 4.129 1.00 15.88 266 VAL B N 1
ATOM 4829 C CA . VAL B 1 252 ? -2.431 12.437 3.356 1.00 15.46 266 VAL B CA 1
ATOM 4830 C C . VAL B 1 252 ? -1.728 11.077 3.436 1.00 15.15 266 VAL B C 1
ATOM 4831 O O . VAL B 1 252 ? -0.537 10.963 3.114 1.00 15.11 266 VAL B O 1
ATOM 4835 N N . TYR B 1 253 ? -2.458 10.059 3.907 1.00 14.87 267 TYR B N 1
ATOM 4836 C CA . TYR B 1 253 ? -1.944 8.687 3.938 1.00 15.10 267 TYR B CA 1
ATOM 4837 C C . TYR B 1 253 ? -3.093 7.697 3.722 1.00 15.30 267 TYR B C 1
ATOM 4838 O O . TYR B 1 253 ? -4.239 7.988 4.122 1.00 14.61 267 TYR B O 1
ATOM 4847 N N . PRO B 1 254 ? -2.793 6.558 3.079 1.00 15.47 268 PRO B N 1
ATOM 4848 C CA . PRO B 1 254 ? -3.845 5.603 2.724 1.00 15.87 268 PRO B CA 1
ATOM 4849 C C . PRO B 1 254 ? -4.252 4.754 3.903 1.00 16.80 268 PRO B C 1
ATOM 4850 O O . PRO B 1 254 ? -3.420 4.477 4.805 1.00 16.91 268 PRO B O 1
ATOM 4854 N N . THR B 1 255 ? -5.535 4.381 3.947 1.00 16.47 269 THR B N 1
ATOM 4855 C CA . THR B 1 255 ? -6.059 3.578 5.032 1.00 16.03 269 THR B CA 1
ATOM 4856 C C . THR B 1 255 ? -6.629 2.239 4.494 1.00 16.20 269 THR B C 1
ATOM 4857 O O . THR B 1 255 ? -6.993 1.362 5.281 1.00 17.66 269 THR B O 1
ATOM 4861 N N . LYS B 1 256 ? -6.715 2.086 3.165 1.00 15.98 270 LYS B N 1
ATOM 4862 C CA . LYS B 1 256 ? -7.268 0.890 2.541 1.00 15.80 270 LYS B CA 1
ATOM 4863 C C . LYS B 1 256 ? -6.544 0.721 1.222 1.00 15.18 270 LYS B C 1
ATOM 4864 O O . LYS B 1 256 ? -6.022 1.680 0.678 1.00 13.64 270 LYS B O 1
ATOM 4870 N N . SER B 1 257 ? -6.479 -0.517 0.751 1.00 15.56 271 SER B N 1
ATOM 4871 C CA . SER B 1 257 ? -5.922 -0.809 -0.560 1.00 16.33 271 SER B CA 1
ATOM 4872 C C . SER B 1 257 ? -6.599 -2.023 -1.155 1.00 16.84 271 SER B C 1
ATOM 4873 O O . SER B 1 257 ? -7.215 -2.812 -0.424 1.00 17.89 271 SER B O 1
ATOM 4876 N N . TYR B 1 258 ? -6.488 -2.186 -2.484 1.00 16.34 272 TYR B N 1
ATOM 4877 C CA . TYR B 1 258 ? -6.796 -3.483 -3.080 1.00 16.04 272 TYR B CA 1
ATOM 4878 C C . TYR B 1 258 ? -5.494 -4.288 -3.154 1.00 16.34 272 TYR B C 1
ATOM 4879 O O . TYR B 1 258 ? -4.619 -3.950 -3.928 1.00 16.98 272 TYR B O 1
ATOM 4888 N N . CYS B 1 259 ? -5.421 -5.324 -2.336 1.00 16.10 273 CYS B N 1
ATOM 4889 C CA . CYS B 1 259 ? -4.370 -6.344 -2.376 1.00 16.58 273 CYS B CA 1
ATOM 4890 C C . CYS B 1 259 ? -4.614 -7.317 -3.528 1.00 17.07 273 CYS B C 1
ATOM 4891 O O . CYS B 1 259 ? -5.713 -7.869 -3.676 1.00 17.82 273 CYS B O 1
ATOM 4894 N N . MET B 1 260 ? -3.595 -7.514 -4.370 1.00 17.35 274 MET B N 1
ATOM 4895 C CA . MET B 1 260 ? -3.699 -8.451 -5.469 1.00 17.37 274 MET B CA 1
ATOM 4896 C C . MET B 1 260 ? -2.468 -9.323 -5.505 1.00 17.72 274 MET B C 1
ATOM 4897 O O . MET B 1 260 ? -1.386 -8.883 -5.145 1.00 17.42 274 MET B O 1
ATOM 4902 N N . ASP B 1 261 ? -2.660 -10.555 -5.950 1.00 17.80 275 ASP B N 1
ATOM 4903 C CA . ASP B 1 261 ? -1.559 -11.461 -6.197 1.00 18.83 275 ASP B CA 1
ATOM 4904 C C . ASP B 1 261 ? -1.147 -11.448 -7.667 1.00 19.34 275 ASP B C 1
ATOM 4905 O O . ASP B 1 261 ? -1.541 -10.563 -8.400 1.00 18.90 275 ASP B O 1
ATOM 4910 N N . THR B 1 262 ? -0.329 -12.414 -8.080 1.00 20.12 276 THR B N 1
ATOM 4911 C CA . THR B 1 262 ? 0.196 -12.449 -9.444 1.00 21.64 276 THR B CA 1
ATOM 4912 C C . THR B 1 262 ? -0.166 -13.763 -10.115 1.00 22.34 276 THR B C 1
ATOM 4913 O O . THR B 1 262 ? -0.066 -14.819 -9.509 1.00 22.89 276 THR B O 1
ATOM 4917 N N . MET B 1 263 ? -0.621 -13.701 -11.358 1.00 23.32 277 MET B N 1
ATOM 4918 C CA . MET B 1 263 ? -0.664 -14.904 -12.176 1.00 24.42 277 MET B CA 1
ATOM 4919 C C . MET B 1 263 ? 0.183 -14.640 -13.401 1.00 25.73 277 MET B C 1
ATOM 4920 O O . MET B 1 263 ? 0.335 -13.506 -13.831 1.00 26.25 277 MET B O 1
ATOM 4925 N N . ASN B 1 264 ? 0.759 -15.696 -13.953 1.00 27.25 278 ASN B N 1
ATOM 4926 C CA . ASN B 1 264 ? 1.828 -15.546 -14.937 1.00 28.49 278 ASN B CA 1
ATOM 4927 C C . ASN B 1 264 ? 1.344 -15.398 -16.396 1.00 28.52 278 ASN B C 1
ATOM 4928 O O . ASN B 1 264 ? 2.153 -15.268 -17.314 1.00 29.39 278 ASN B O 1
ATOM 4933 N N . ILE B 1 265 ? 0.038 -15.448 -16.601 1.00 27.86 279 ILE B N 1
ATOM 4934 C CA . ILE B 1 265 ? -0.565 -15.211 -17.910 1.00 28.00 279 ILE B CA 1
ATOM 4935 C C . ILE B 1 265 ? -1.462 -13.973 -17.763 1.00 27.05 279 ILE B C 1
ATOM 4936 O O . ILE B 1 265 ? -2.060 -13.786 -16.719 1.00 29.22 279 ILE B O 1
ATOM 4941 N N . THR B 1 266 ? -1.505 -13.110 -18.764 1.00 25.22 280 THR B N 1
ATOM 4942 C CA . THR B 1 266 ? -2.395 -11.957 -18.749 1.00 24.71 280 THR B CA 1
ATOM 4943 C C . THR B 1 266 ? -3.708 -12.393 -19.381 1.00 22.99 280 THR B C 1
ATOM 4944 O O . THR B 1 266 ? -3.698 -13.063 -20.414 1.00 23.62 280 THR B O 1
ATOM 4948 N N . VAL B 1 267 ? -4.820 -12.047 -18.726 1.00 20.30 281 VAL B N 1
ATOM 4949 C CA . VAL B 1 267 ? -6.161 -12.375 -19.202 1.00 18.69 281 VAL B CA 1
ATOM 4950 C C . VAL B 1 267 ? -7.046 -11.120 -19.045 1.00 17.21 281 VAL B C 1
ATOM 4951 O O . VAL B 1 267 ? -7.197 -10.602 -17.937 1.00 16.46 281 VAL B O 1
ATOM 4955 N N . PRO B 1 268 ? -7.632 -10.637 -20.143 1.00 16.28 282 PRO B N 1
ATOM 4956 C CA . PRO B 1 268 ? -8.520 -9.492 -19.969 1.00 16.12 282 PRO B CA 1
ATOM 4957 C C . PRO B 1 268 ? -9.694 -9.811 -19.047 1.00 15.79 282 PRO B C 1
ATOM 4958 O O . PRO B 1 268 ? -10.198 -10.975 -18.996 1.00 15.57 282 PRO B O 1
ATOM 4962 N N . VAL B 1 269 ? -10.132 -8.786 -18.331 1.00 16.10 283 VAL B N 1
ATOM 4963 C CA . VAL B 1 269 ? -11.333 -8.886 -17.519 1.00 15.38 283 VAL B CA 1
ATOM 4964 C C . VAL B 1 269 ? -12.555 -8.552 -18.373 1.00 15.42 283 VAL B C 1
ATOM 4965 O O . VAL B 1 269 ? -12.420 -8.155 -19.501 1.00 16.21 283 VAL B O 1
ATOM 4969 N N . GLN B 1 270 ? -13.744 -8.750 -17.813 1.00 15.31 284 GLN B N 1
ATOM 4970 C CA . GLN B 1 270 ? -15.006 -8.545 -18.519 1.00 15.48 284 GLN B CA 1
ATOM 4971 C C . GLN B 1 270 ? -15.815 -7.582 -17.653 1.00 14.95 284 GLN B C 1
ATOM 4972 O O . GLN B 1 270 ? -15.858 -7.773 -16.425 1.00 14.52 284 GLN B O 1
ATOM 4978 N N . ALA B 1 271 ? -16.366 -6.526 -18.241 1.00 14.29 285 ALA B N 1
ATOM 4979 C CA . ALA B 1 271 ? -17.213 -5.594 -17.489 1.00 14.37 285 ALA B CA 1
ATOM 4980 C C . ALA B 1 271 ? -18.532 -5.394 -18.210 1.00 14.76 285 ALA B C 1
ATOM 4981 O O . ALA B 1 271 ? -18.558 -5.212 -19.435 1.00 15.10 285 ALA B O 1
ATOM 4983 N N . VAL B 1 272 ? -19.623 -5.428 -17.443 1.00 15.67 286 VAL B N 1
ATOM 4984 C CA . VAL B 1 272 ? -20.982 -5.249 -17.969 1.00 15.60 286 VAL B CA 1
ATOM 4985 C C . VAL B 1 272 ? -21.473 -3.850 -17.537 1.00 15.40 286 VAL B C 1
ATOM 4986 O O . VAL B 1 272 ? -21.328 -3.458 -16.372 1.00 14.84 286 VAL B O 1
ATOM 4990 N N . GLN B 1 273 ? -22.050 -3.117 -18.475 1.00 15.22 287 GLN B N 1
ATOM 4991 C CA . GLN B 1 273 ? -22.556 -1.764 -18.231 1.00 16.02 287 GLN B CA 1
ATOM 4992 C C . GLN B 1 273 ? -23.489 -1.738 -17.010 1.00 15.91 287 GLN B C 1
ATOM 4993 O O . GLN B 1 273 ? -24.418 -2.551 -16.938 1.00 14.74 287 GLN B O 1
ATOM 4999 N N . SER B 1 274 ? -23.220 -0.810 -16.075 1.00 15.51 288 SER B N 1
ATOM 5000 C CA . SER B 1 274 ? -23.891 -0.753 -14.760 1.00 15.03 288 SER B CA 1
ATOM 5001 C C . SER B 1 274 ? -24.509 0.618 -14.655 1.00 14.79 288 SER B C 1
ATOM 5002 O O . SER B 1 274 ? -23.797 1.584 -14.369 1.00 13.39 288 SER B O 1
ATOM 5005 N N . ILE B 1 275 ? -25.822 0.705 -14.903 1.00 14.43 289 ILE B N 1
ATOM 5006 C CA . ILE B 1 275 ? -26.497 2.013 -14.971 1.00 14.33 289 ILE B CA 1
ATOM 5007 C C . ILE B 1 275 ? -27.836 2.000 -14.209 1.00 14.52 289 ILE B C 1
ATOM 5008 O O . ILE B 1 275 ? -28.320 0.934 -13.808 1.00 14.22 289 ILE B O 1
ATOM 5013 N N . TRP B 1 276 ? -28.416 3.176 -14.010 1.00 14.59 290 TRP B N 1
ATOM 5014 C CA . TRP B 1 276 ? -29.797 3.284 -13.450 1.00 13.99 290 TRP B CA 1
ATOM 5015 C C . TRP B 1 276 ? -30.840 3.278 -14.561 1.00 14.66 290 TRP B C 1
ATOM 5016 O O . TRP B 1 276 ? -30.525 3.500 -15.741 1.00 14.04 290 TRP B O 1
ATOM 5027 N N . SER B 1 277 ? -32.092 3.075 -14.177 1.00 14.60 291 SER B N 1
ATOM 5028 C CA . SER B 1 277 ? -33.209 3.370 -15.069 1.00 14.86 291 SER B CA 1
ATOM 5029 C C . SER B 1 277 ? -33.148 4.839 -15.508 1.00 15.36 291 SER B C 1
ATOM 5030 O O . SER B 1 277 ? -32.446 5.639 -14.905 1.00 14.93 291 SER B O 1
ATOM 5033 N N . GLU B 1 278 ? -33.913 5.187 -16.544 1.00 15.47 292 GLU B N 1
ATOM 5034 C CA . GLU B 1 278 ? -33.879 6.525 -17.088 1.00 14.99 292 GLU B CA 1
ATOM 5035 C C . GLU B 1 278 ? -34.666 7.525 -16.262 1.00 15.69 292 GLU B C 1
ATOM 5036 O O . GLU B 1 278 ? -34.807 8.680 -16.647 1.00 15.50 292 GLU B O 1
ATOM 5042 N N . GLN B 1 279 ? -35.192 7.097 -15.117 1.00 15.60 293 GLN B N 1
ATOM 5043 C CA . GLN B 1 279 ? -35.666 8.052 -14.126 1.00 15.09 293 GLN B CA 1
ATOM 5044 C C . GLN B 1 279 ? -34.479 8.859 -13.516 1.00 15.99 293 GLN B C 1
ATOM 5045 O O . GLN B 1 279 ? -34.660 9.986 -13.055 1.00 16.26 293 GLN B O 1
ATOM 5051 N N . TYR B 1 280 ? -33.288 8.259 -13.507 1.00 16.01 294 TYR B N 1
ATOM 5052 C CA . TYR B 1 280 ? -32.108 8.814 -12.795 1.00 16.76 294 TYR B CA 1
ATOM 5053 C C . TYR B 1 280 ? -30.897 9.057 -13.691 1.00 16.84 294 TYR B C 1
ATOM 5054 O O . TYR B 1 280 ? -30.806 8.537 -14.814 1.00 16.55 294 TYR B O 1
ATOM 5063 N N . ALA B 1 281 ? -29.970 9.873 -13.182 1.00 17.33 295 ALA B N 1
ATOM 5064 C CA . ALA B 1 281 ? -28.743 10.228 -13.903 1.00 16.85 295 ALA B CA 1
ATOM 5065 C C . ALA B 1 281 ? -27.641 9.138 -13.727 1.00 16.54 295 ALA B C 1
ATOM 5066 O O . ALA B 1 281 ? -27.268 8.784 -12.608 1.00 15.78 295 ALA B O 1
ATOM 5068 N N . SER B 1 282 ? -27.157 8.607 -14.847 1.00 15.66 296 SER B N 1
ATOM 5069 C CA . SER B 1 282 ? -26.079 7.597 -14.871 1.00 15.51 296 SER B CA 1
ATOM 5070 C C . SER B 1 282 ? -24.831 8.222 -15.502 1.00 16.03 296 SER B C 1
ATOM 5071 O O . SER B 1 282 ? -24.858 9.367 -15.884 1.00 16.20 296 SER B O 1
ATOM 5074 N N . ASP B 1 283 ? -23.728 7.484 -15.535 1.00 16.55 297 ASP B N 1
ATOM 5075 C CA . ASP B 1 283 ? -22.541 7.883 -16.253 1.00 16.66 297 ASP B CA 1
ATOM 5076 C C . ASP B 1 283 ? -21.997 6.711 -17.087 1.00 17.07 297 ASP B C 1
ATOM 5077 O O . ASP B 1 283 ? -22.508 5.576 -17.037 1.00 16.44 297 ASP B O 1
ATOM 5082 N N . ASP B 1 284 ? -20.974 7.016 -17.875 1.00 17.21 298 ASP B N 1
ATOM 5083 C CA . ASP B 1 284 ? -20.307 6.036 -18.707 1.00 18.13 298 ASP B CA 1
ATOM 5084 C C . ASP B 1 284 ? -18.868 5.734 -18.222 1.00 17.69 298 ASP B C 1
ATOM 5085 O O . ASP B 1 284 ? -18.035 5.397 -19.036 1.00 18.06 298 ASP B O 1
ATOM 5090 N N . ALA B 1 285 ? -18.600 5.822 -16.917 1.00 17.43 299 ALA B N 1
ATOM 5091 C CA . ALA B 1 285 ? -17.250 5.573 -16.387 1.00 17.51 299 ALA B CA 1
ATOM 5092 C C . ALA B 1 285 ? -16.806 4.144 -16.662 1.00 17.61 299 ALA B C 1
ATOM 5093 O O . ALA B 1 285 ? -15.658 3.904 -17.042 1.00 18.62 299 ALA B O 1
ATOM 5095 N N . ILE B 1 286 ? -17.708 3.187 -16.518 1.00 17.76 300 ILE B N 1
ATOM 5096 C CA . ILE B 1 286 ? -17.332 1.787 -16.764 1.00 17.65 300 ILE B CA 1
ATOM 5097 C C . ILE B 1 286 ? -16.916 1.573 -18.227 1.00 17.90 300 ILE B C 1
ATOM 5098 O O . ILE B 1 286 ? -15.887 0.980 -18.499 1.00 18.97 300 ILE B O 1
ATOM 5103 N N . GLY B 1 287 ? -17.738 2.038 -19.161 1.00 17.53 301 GLY B N 1
ATOM 5104 C CA . GLY B 1 287 ? -17.439 1.937 -20.585 1.00 17.71 301 GLY B CA 1
ATOM 5105 C C . GLY B 1 287 ? -16.178 2.702 -20.969 1.00 18.24 301 GLY B C 1
ATOM 5106 O O . GLY B 1 287 ? -15.466 2.275 -21.838 1.00 18.40 301 GLY B O 1
ATOM 5107 N N . GLN B 1 288 ? -15.912 3.832 -20.322 1.00 17.71 302 GLN B N 1
ATOM 5108 C CA . GLN B 1 288 ? -14.692 4.586 -20.611 1.00 18.53 302 GLN B CA 1
ATOM 5109 C C . GLN B 1 288 ? -13.459 3.930 -19.979 1.00 17.74 302 GLN B C 1
ATOM 5110 O O . GLN B 1 288 ? -12.336 4.115 -20.480 1.00 18.89 302 GLN B O 1
ATOM 5116 N N . ALA B 1 289 ? -13.658 3.181 -18.896 1.00 17.02 303 ALA B N 1
ATOM 5117 C CA . ALA B 1 289 ? -12.554 2.471 -18.241 1.00 17.00 303 ALA B CA 1
ATOM 5118 C C . ALA B 1 289 ? -12.257 1.116 -18.859 1.00 17.55 303 ALA B C 1
ATOM 5119 O O . ALA B 1 289 ? -11.088 0.667 -18.846 1.00 16.16 303 ALA B O 1
ATOM 5121 N N . CYS B 1 290 ? -13.294 0.453 -19.371 1.00 17.44 304 CYS B N 1
ATOM 5122 C CA . CYS B 1 290 ? -13.169 -0.909 -19.864 1.00 17.86 304 CYS B CA 1
ATOM 5123 C C . CYS B 1 290 ? -12.827 -0.888 -21.349 1.00 18.65 304 CYS B C 1
ATOM 5124 O O . CYS B 1 290 ? -13.699 -0.860 -22.198 1.00 18.12 304 CYS B O 1
ATOM 5127 N N . LYS B 1 291 ? -11.534 -0.892 -21.634 1.00 18.89 305 LYS B N 1
ATOM 5128 C CA . LYS B 1 291 ? -11.006 -0.702 -22.976 1.00 18.98 305 LYS B CA 1
ATOM 5129 C C . LYS B 1 291 ? -10.015 -1.811 -23.338 1.00 18.67 305 LYS B C 1
ATOM 5130 O O . LYS B 1 291 ? -9.318 -2.331 -22.476 1.00 18.45 305 LYS B O 1
ATOM 5136 N N . ALA B 1 292 ? -9.965 -2.174 -24.619 1.00 18.20 306 ALA B N 1
ATOM 5137 C CA . ALA B 1 292 ? -8.893 -3.032 -25.131 1.00 18.79 306 ALA B CA 1
ATOM 5138 C C . ALA B 1 292 ? -7.566 -2.402 -24.712 1.00 19.24 306 ALA B C 1
ATOM 5139 O O . ALA B 1 292 ? -7.464 -1.196 -24.693 1.00 18.88 306 ALA B O 1
ATOM 5141 N N . PRO B 1 293 ? -6.553 -3.208 -24.398 1.00 20.55 307 PRO B N 1
ATOM 5142 C CA . PRO B 1 293 ? -6.462 -4.669 -24.449 1.00 20.70 307 PRO B CA 1
ATOM 5143 C C . PRO B 1 293 ? -6.741 -5.371 -23.121 1.00 20.43 307 PRO B C 1
ATOM 5144 O O . PRO B 1 293 ? -6.623 -6.598 -23.051 1.00 20.56 307 PRO B O 1
ATOM 5148 N N . TYR B 1 294 ? -7.113 -4.623 -22.086 1.00 19.91 308 TYR B N 1
ATOM 5149 C CA . TYR B 1 294 ? -7.201 -5.185 -20.733 1.00 20.59 308 TYR B CA 1
ATOM 5150 C C . TYR B 1 294 ? -8.613 -5.531 -20.311 1.00 19.61 308 TYR B C 1
ATOM 5151 O O . TYR B 1 294 ? -8.784 -6.233 -19.326 1.00 18.10 308 TYR B O 1
ATOM 5160 N N . CYS B 1 295 ? -9.623 -5.044 -21.043 1.00 18.94 309 CYS B N 1
ATOM 5161 C CA . CYS B 1 295 ? -11.012 -5.229 -20.615 1.00 18.67 309 CYS B CA 1
ATOM 5162 C C . CYS B 1 295 ? -11.976 -5.385 -21.809 1.00 17.68 309 CYS B C 1
ATOM 5163 O O . CYS B 1 295 ? -11.889 -4.652 -22.804 1.00 18.06 309 CYS B O 1
ATOM 5166 N N . ILE B 1 296 ? -12.898 -6.342 -21.664 1.00 16.70 310 ILE B N 1
ATOM 5167 C CA . ILE B 1 296 ? -13.947 -6.637 -22.641 1.00 15.63 310 ILE B CA 1
ATOM 5168 C C . ILE B 1 296 ? -15.275 -6.060 -22.101 1.00 15.84 310 ILE B C 1
ATOM 5169 O O . ILE B 1 296 ? -15.806 -6.507 -21.050 1.00 14.78 310 ILE B O 1
ATOM 5174 N N . PHE B 1 297 ? -15.782 -5.046 -22.802 1.00 15.09 311 PHE B N 1
ATOM 5175 C CA . PHE B 1 297 ? -16.902 -4.286 -22.303 1.00 15.01 311 PHE B CA 1
ATOM 5176 C C . PHE B 1 297 ? -18.142 -4.797 -23.008 1.00 14.32 311 PHE B C 1
ATOM 5177 O O . PHE B 1 297 ? -18.224 -4.769 -24.241 1.00 13.83 311 PHE B O 1
ATOM 5185 N N . TYR B 1 298 ? -19.085 -5.261 -22.201 1.00 15.66 312 TYR B N 1
ATOM 5186 C CA . TYR B 1 298 ? -20.420 -5.685 -22.660 1.00 14.61 312 TYR B CA 1
ATOM 5187 C C . TYR B 1 298 ? -21.417 -4.588 -22.352 1.00 15.46 312 TYR B C 1
ATOM 5188 O O . TYR B 1 298 ? -21.959 -4.503 -21.237 1.00 14.98 312 TYR B O 1
ATOM 5197 N N . ASN B 1 299 ? -21.627 -3.719 -23.330 1.00 15.70 313 ASN B N 1
ATOM 5198 C CA . ASN B 1 299 ? -22.561 -2.603 -23.106 1.00 16.33 313 ASN B CA 1
ATOM 5199 C C . ASN B 1 299 ? -24.015 -3.059 -23.208 1.00 16.65 313 ASN B C 1
ATOM 5200 O O . ASN B 1 299 ? -24.314 -4.096 -23.810 1.00 16.77 313 ASN B O 1
ATOM 5205 N N . LYS B 1 300 ? -24.920 -2.262 -22.640 1.00 16.48 314 LYS B N 1
ATOM 5206 C CA . LYS B 1 300 ? -26.340 -2.419 -22.904 1.00 17.27 314 LYS B CA 1
ATOM 5207 C C . LYS B 1 300 ? -26.760 -1.628 -24.139 1.00 17.37 314 LYS B C 1
ATOM 5208 O O . LYS B 1 300 ? -26.344 -0.468 -24.328 1.00 17.90 314 LYS B O 1
ATOM 5214 N N . THR B 1 301 ? -27.586 -2.251 -24.973 1.00 17.58 315 THR B N 1
ATOM 5215 C CA . THR B 1 301 ? -28.154 -1.584 -26.127 1.00 19.08 315 THR B CA 1
ATOM 5216 C C . THR B 1 301 ? -29.561 -1.038 -25.827 1.00 18.64 315 THR B C 1
ATOM 5217 O O . THR B 1 301 ? -30.141 -0.364 -26.665 1.00 18.98 315 THR B O 1
ATOM 5221 N N . THR B 1 302 ? -30.122 -1.387 -24.668 1.00 17.82 316 THR B N 1
ATOM 5222 C CA . THR B 1 302 ? -31.418 -0.872 -24.216 1.00 16.79 316 THR B CA 1
ATOM 5223 C C . THR B 1 302 ? -31.234 -0.179 -22.877 1.00 16.05 316 THR B C 1
ATOM 5224 O O . THR B 1 302 ? -30.244 -0.433 -22.169 1.00 16.18 316 THR B O 1
ATOM 5228 N N . PRO B 1 303 ? -32.171 0.717 -22.520 1.00 15.01 317 PRO B N 1
ATOM 5229 C CA . PRO B 1 303 ? -32.205 1.165 -21.144 1.00 14.71 317 PRO B CA 1
ATOM 5230 C C . PRO B 1 303 ? -32.388 0.030 -20.119 1.00 14.44 317 PRO B C 1
ATOM 5231 O O . PRO B 1 303 ? -32.648 -1.127 -20.475 1.00 13.54 317 PRO B O 1
ATOM 5235 N N . TYR B 1 304 ? -32.225 0.365 -18.847 1.00 14.78 318 TYR B N 1
ATOM 5236 C CA . TYR B 1 304 ? -32.428 -0.562 -17.767 1.00 14.91 318 TYR B CA 1
ATOM 5237 C C . TYR B 1 304 ? -33.941 -0.705 -17.646 1.00 15.57 318 TYR B C 1
ATOM 5238 O O . TYR B 1 304 ? -34.632 0.248 -17.313 1.00 16.46 318 TYR B O 1
ATOM 5247 N N . THR B 1 305 ? -34.404 -1.916 -17.934 1.00 16.02 319 THR B N 1
ATOM 5248 C CA . THR B 1 305 ? -35.765 -2.229 -18.285 1.00 15.38 319 THR B CA 1
ATOM 5249 C C . THR B 1 305 ? -36.215 -3.469 -17.546 1.00 16.09 319 THR B C 1
ATOM 5250 O O . THR B 1 305 ? -35.850 -4.597 -17.903 1.00 16.74 319 THR B O 1
ATOM 5254 N N . VAL B 1 306 ? -37.047 -3.264 -16.525 1.00 16.48 320 VAL B N 1
ATOM 5255 C CA . VAL B 1 306 ? -37.517 -4.330 -15.667 1.00 15.86 320 VAL B CA 1
ATOM 5256 C C . VAL B 1 306 ? -38.981 -4.640 -15.997 1.00 16.58 320 VAL B C 1
ATOM 5257 O O . VAL B 1 306 ? -39.831 -3.747 -15.988 1.00 17.89 320 VAL B O 1
ATOM 5261 N N . THR B 1 307 ? -39.253 -5.902 -16.298 1.00 16.64 321 THR B N 1
ATOM 5262 C CA . THR B 1 307 ? -40.622 -6.402 -16.511 1.00 17.17 321 THR B CA 1
ATOM 5263 C C . THR B 1 307 ? -41.046 -7.391 -15.435 1.00 17.76 321 THR B C 1
ATOM 5264 O O . THR B 1 307 ? -42.229 -7.543 -15.173 1.00 17.34 321 THR B O 1
ATOM 5268 N N . ASN B 1 308 ? -40.091 -8.077 -14.817 1.00 19.10 322 ASN B N 1
ATOM 5269 C CA . ASN B 1 308 ? -40.382 -8.926 -13.680 1.00 20.14 322 ASN B CA 1
ATOM 5270 C C . ASN B 1 308 ? -39.245 -8.906 -12.649 1.00 20.07 322 ASN B C 1
ATOM 5271 O O . ASN B 1 308 ? -38.528 -9.906 -12.456 1.00 19.62 322 ASN B O 1
ATOM 5276 N N . GLY B 1 309 ? -39.100 -7.757 -11.993 1.00 20.11 323 GLY B N 1
ATOM 5277 C CA . GLY B 1 309 ? -38.090 -7.545 -10.953 1.00 19.92 323 GLY B CA 1
ATOM 5278 C C . GLY B 1 309 ? -38.687 -6.960 -9.686 1.00 19.66 323 GLY B C 1
ATOM 5279 O O . GLY B 1 309 ? -39.906 -6.882 -9.550 1.00 20.58 323 GLY B O 1
ATOM 5280 N N . SER B 1 310 ? -37.841 -6.557 -8.746 1.00 18.39 324 SER B N 1
ATOM 5281 C CA . SER B 1 310 ? -38.294 -6.081 -7.445 1.00 18.10 324 SER B CA 1
ATOM 5282 C C . SER B 1 310 ? -38.655 -4.581 -7.489 1.00 17.53 324 SER B C 1
ATOM 5283 O O . SER B 1 310 ? -39.528 -4.106 -6.745 1.00 17.78 324 SER B O 1
ATOM 5286 N N . ASP B 1 311 ? -37.993 -3.839 -8.378 1.00 16.49 325 ASP B N 1
ATOM 5287 C CA . ASP B 1 311 ? -38.302 -2.426 -8.625 1.00 15.88 325 ASP B CA 1
ATOM 5288 C C . ASP B 1 311 ? -37.720 -2.051 -9.990 1.00 15.24 325 ASP B C 1
ATOM 5289 O O . ASP B 1 311 ? -37.130 -2.907 -10.667 1.00 15.04 325 ASP B O 1
ATOM 5294 N N . ALA B 1 312 ? -37.833 -0.787 -10.384 1.00 14.16 326 ALA B N 1
ATOM 5295 C CA . ALA B 1 312 ? -37.390 -0.375 -11.732 1.00 13.81 326 ALA B CA 1
ATOM 5296 C C . ALA B 1 312 ? -35.859 -0.518 -11.944 1.00 13.97 326 ALA B C 1
ATOM 5297 O O . ALA B 1 312 ? -35.368 -0.462 -13.071 1.00 13.79 326 ALA B O 1
ATOM 5299 N N . ASN B 1 313 ? -35.111 -0.688 -10.864 1.00 14.06 327 ASN B N 1
ATOM 5300 C CA . ASN B 1 313 ? -33.660 -0.793 -10.975 1.00 14.05 327 ASN B CA 1
ATOM 5301 C C . ASN B 1 313 ? -33.067 -2.140 -10.628 1.00 14.70 327 ASN B C 1
ATOM 5302 O O . ASN B 1 313 ? -31.836 -2.261 -10.421 1.00 13.96 327 ASN B O 1
ATOM 5307 N N . HIS B 1 314 ? -33.931 -3.143 -10.542 1.00 14.75 328 HIS B N 1
ATOM 5308 C CA . HIS B 1 314 ? -33.464 -4.524 -10.336 1.00 15.00 328 HIS B CA 1
ATOM 5309 C C . HIS B 1 314 ? -34.254 -5.502 -11.173 1.00 15.44 328 HIS B C 1
ATOM 5310 O O . HIS B 1 314 ? -35.431 -5.710 -10.932 1.00 16.20 328 HIS B O 1
ATOM 5317 N N . GLY B 1 315 ? -33.563 -6.156 -12.104 1.00 15.80 329 GLY B N 1
ATOM 5318 C CA . GLY B 1 315 ? -34.099 -7.251 -12.923 1.00 15.78 329 GLY B CA 1
ATOM 5319 C C . GLY B 1 315 ? -34.189 -6.871 -14.391 1.00 15.96 329 GLY B C 1
ATOM 5320 O O . GLY B 1 315 ? -35.197 -7.147 -15.044 1.00 15.97 329 GLY B O 1
ATOM 5321 N N . ASP B 1 316 ? -33.126 -6.246 -14.907 1.00 15.17 330 ASP B N 1
ATOM 5322 C CA . ASP B 1 316 ? -33.045 -5.851 -16.323 1.00 15.57 330 ASP B CA 1
ATOM 5323 C C . ASP B 1 316 ? -33.066 -7.046 -17.255 1.00 15.83 330 ASP B C 1
ATOM 5324 O O . ASP B 1 316 ? -32.303 -8.013 -17.093 1.00 14.74 330 ASP B O 1
ATOM 5329 N N . ASP B 1 317 ? -33.963 -7.003 -18.238 1.00 17.04 331 ASP B N 1
ATOM 5330 C CA . ASP B 1 317 ? -34.144 -8.149 -19.123 1.00 17.56 331 ASP B CA 1
ATOM 5331 C C . ASP B 1 317 ? -32.920 -8.415 -20.006 1.00 17.13 331 ASP B C 1
ATOM 5332 O O . ASP B 1 317 ? -32.518 -9.579 -20.208 1.00 17.21 331 ASP B O 1
ATOM 5337 N N . GLU B 1 318 ? -32.328 -7.350 -20.521 1.00 17.31 332 GLU B N 1
ATOM 5338 C CA . GLU B 1 318 ? -31.117 -7.481 -21.332 1.00 16.79 332 GLU B CA 1
ATOM 5339 C C . GLU B 1 318 ? -29.979 -8.109 -20.527 1.00 16.24 332 GLU B C 1
ATOM 5340 O O . GLU B 1 318 ? -29.416 -9.162 -20.925 1.00 15.11 332 GLU B O 1
ATOM 5346 N N . VAL B 1 319 ? -29.629 -7.520 -19.389 1.00 15.48 333 VAL B N 1
ATOM 5347 C CA . VAL B 1 319 ? -28.512 -8.079 -18.606 1.00 15.45 333 VAL B CA 1
ATOM 5348 C C . VAL B 1 319 ? -28.832 -9.507 -18.141 1.00 16.00 333 VAL B C 1
ATOM 5349 O O . VAL B 1 319 ? -27.957 -10.389 -18.169 1.00 14.74 333 VAL B O 1
ATOM 5353 N N . ARG B 1 320 ? -30.077 -9.757 -17.753 1.00 16.52 334 ARG B N 1
ATOM 5354 C CA . ARG B 1 320 ? -30.472 -11.125 -17.399 1.00 16.82 334 ARG B CA 1
ATOM 5355 C C . ARG B 1 320 ? -30.156 -12.106 -18.536 1.00 18.27 334 ARG B C 1
ATOM 5356 O O . ARG B 1 320 ? -29.623 -13.187 -18.302 1.00 18.04 334 ARG B O 1
ATOM 5364 N N . MET B 1 321 ? -30.471 -11.732 -19.773 1.00 18.95 335 MET B N 1
ATOM 5365 C CA . MET B 1 321 ? -30.181 -12.596 -20.910 1.00 19.20 335 MET B CA 1
ATOM 5366 C C . MET B 1 321 ? -28.660 -12.739 -21.076 1.00 18.69 335 MET B C 1
ATOM 5367 O O . MET B 1 321 ? -28.153 -13.834 -21.289 1.00 18.88 335 MET B O 1
ATOM 5372 N N . MET B 1 322 ? -27.931 -11.629 -20.990 1.00 18.31 336 MET B N 1
ATOM 5373 C CA . MET B 1 322 ? -26.466 -11.692 -21.121 1.00 17.45 336 MET B CA 1
ATOM 5374 C C . MET B 1 322 ? -25.826 -12.636 -20.114 1.00 17.21 336 MET B C 1
ATOM 5375 O O . MET B 1 322 ? -24.922 -13.387 -20.463 1.00 16.15 336 MET B O 1
ATOM 5380 N N . MET B 1 323 ? -26.280 -12.572 -18.862 1.00 17.03 337 MET B N 1
ATOM 5381 C CA . MET B 1 323 ? -25.654 -13.328 -17.775 1.00 16.98 337 MET B CA 1
ATOM 5382 C C . MET B 1 323 ? -25.915 -14.859 -17.871 1.00 17.77 337 MET B C 1
ATOM 5383 O O . MET B 1 323 ? -25.198 -15.646 -17.264 1.00 16.70 337 MET B O 1
ATOM 5388 N N . GLN B 1 324 ? -26.899 -15.274 -18.680 1.00 17.74 338 GLN B N 1
ATOM 5389 C CA . GLN B 1 324 ? -27.101 -16.700 -18.946 1.00 18.34 338 GLN B CA 1
ATOM 5390 C C . GLN B 1 324 ? -25.819 -17.308 -19.537 1.00 18.55 338 GLN B C 1
ATOM 5391 O O . GLN B 1 324 ? -25.596 -18.511 -19.418 1.00 17.82 338 GLN B O 1
ATOM 5397 N N . GLY B 1 325 ? -25.001 -16.466 -20.185 1.00 18.49 339 GLY B N 1
ATOM 5398 C CA . GLY B 1 325 ? -23.723 -16.900 -20.751 1.00 18.29 339 GLY B CA 1
ATOM 5399 C C . GLY B 1 325 ? -22.778 -17.498 -19.738 1.00 18.33 339 GLY B C 1
ATOM 5400 O O . GLY B 1 325 ? -21.880 -18.293 -20.093 1.00 18.64 339 GLY B O 1
ATOM 5401 N N . LEU B 1 326 ? -22.950 -17.128 -18.474 1.00 18.90 340 LEU B N 1
ATOM 5402 C CA . LEU B 1 326 ? -22.073 -17.647 -17.422 1.00 19.62 340 LEU B CA 1
ATOM 5403 C C . LEU B 1 326 ? -22.415 -19.077 -16.979 1.00 19.80 340 LEU B C 1
ATOM 5404 O O . LEU B 1 326 ? -21.697 -19.644 -16.158 1.00 20.39 340 LEU B O 1
ATOM 5409 N N . LEU B 1 327 ? -23.523 -19.624 -17.478 1.00 20.23 341 LEU B N 1
ATOM 5410 C CA . LEU B 1 327 ? -23.949 -21.004 -17.151 1.00 21.24 341 LEU B CA 1
ATOM 5411 C C . LEU B 1 327 ? -23.284 -22.047 -18.045 1.00 22.71 341 LEU B C 1
ATOM 5412 O O . LEU B 1 327 ? -23.408 -23.245 -17.800 1.00 23.08 341 LEU B O 1
ATOM 5417 N N . ARG B 1 328 ? -22.593 -21.593 -19.087 1.00 24.28 342 ARG B N 1
ATOM 5418 C CA . ARG B 1 328 ? -22.031 -22.500 -20.095 1.00 25.21 342 ARG B CA 1
ATOM 5419 C C . ARG B 1 328 ? -20.519 -22.593 -19.943 1.00 25.49 342 ARG B C 1
ATOM 5420 O O . ARG B 1 328 ? -19.851 -21.689 -19.396 1.00 25.09 342 ARG B O 1
ATOM 5428 N N . ASN B 1 329 ? -20.003 -23.733 -20.385 1.00 25.41 343 ASN B N 1
ATOM 5429 C CA . ASN B 1 329 ? -18.585 -24.017 -20.346 1.00 25.59 343 ASN B CA 1
ATOM 5430 C C . ASN B 1 329 ? -18.053 -23.716 -21.747 1.00 23.87 343 ASN B C 1
ATOM 5431 O O . ASN B 1 329 ? -18.143 -24.560 -22.635 1.00 25.09 343 ASN B O 1
ATOM 5436 N N . SER B 1 330 ? -17.545 -22.497 -21.942 1.00 21.23 344 SER B N 1
ATOM 5437 C CA . SER B 1 330 ? -17.173 -21.979 -23.263 1.00 19.68 344 SER B CA 1
ATOM 5438 C C . SER B 1 330 ? -15.704 -22.232 -23.611 1.00 18.79 344 SER B C 1
ATOM 5439 O O . SER B 1 330 ? -14.929 -22.604 -22.747 1.00 17.39 344 SER B O 1
ATOM 5442 N N . SER B 1 331 ? -15.334 -22.020 -24.874 1.00 18.26 345 SER B N 1
ATOM 5443 C CA . SER B 1 331 ? -13.932 -22.071 -25.298 1.00 18.82 345 SER B CA 1
ATOM 5444 C C . SER B 1 331 ? -13.330 -20.752 -25.690 1.00 17.61 345 SER B C 1
ATOM 5445 O O . SER B 1 331 ? -12.130 -20.608 -25.685 1.00 16.16 345 SER B O 1
ATOM 5448 N N . CYS B 1 332 ? -14.178 -19.813 -26.066 1.00 17.81 346 CYS B N 1
ATOM 5449 C CA . CYS B 1 332 ? -13.780 -18.545 -26.600 1.00 18.01 346 CYS B CA 1
ATOM 5450 C C . CYS B 1 332 ? -14.606 -17.469 -25.900 1.00 17.91 346 CYS B C 1
ATOM 5451 O O . CYS B 1 332 ? -15.816 -17.626 -25.748 1.00 17.86 346 CYS B O 1
ATOM 5454 N N . ILE B 1 333 ? -13.938 -16.407 -25.475 1.00 17.36 347 ILE B N 1
ATOM 5455 C CA . ILE B 1 333 ? -14.544 -15.247 -24.810 1.00 17.39 347 ILE B CA 1
ATOM 5456 C C . ILE B 1 333 ? -14.105 -14.017 -25.614 1.00 17.21 347 ILE B C 1
ATOM 5457 O O . ILE B 1 333 ? -12.918 -13.870 -25.903 1.00 16.33 347 ILE B O 1
ATOM 5462 N N . SER B 1 334 ? -15.064 -13.161 -25.984 1.00 16.50 348 SER B N 1
ATOM 5463 C CA . SER B 1 334 ? -14.853 -12.028 -26.874 1.00 15.91 348 SER B CA 1
ATOM 5464 C C . SER B 1 334 ? -15.923 -10.958 -26.652 1.00 16.35 348 SER B C 1
ATOM 5465 O O . SER B 1 334 ? -16.913 -11.205 -25.929 1.00 16.47 348 SER B O 1
ATOM 5468 N N . PRO B 1 335 ? -15.757 -9.782 -27.290 1.00 16.09 349 PRO B N 1
ATOM 5469 C CA . PRO B 1 335 ? -16.760 -8.731 -27.126 1.00 16.82 349 PRO B CA 1
ATOM 5470 C C . PRO B 1 335 ? -18.101 -9.074 -27.739 1.00 16.65 349 PRO B C 1
ATOM 5471 O O . PRO B 1 335 ? -19.096 -8.436 -27.423 1.00 17.00 349 PRO B O 1
ATOM 5475 N N . GLN B 1 336 ? -18.112 -10.053 -28.646 1.00 17.57 350 GLN B N 1
ATOM 5476 C CA . GLN B 1 336 ? -19.336 -10.541 -29.274 1.00 17.43 350 GLN B CA 1
ATOM 5477 C C . GLN B 1 336 ? -20.038 -11.543 -28.376 1.00 18.08 350 GLN B C 1
ATOM 5478 O O . GLN B 1 336 ? -21.220 -11.823 -28.537 1.00 17.10 350 GLN B O 1
ATOM 5484 N N . GLY B 1 337 ? -19.305 -12.053 -27.398 1.00 17.69 351 GLY B N 1
ATOM 5485 C CA . GLY B 1 337 ? -19.833 -12.983 -26.459 1.00 18.19 351 GLY B CA 1
ATOM 5486 C C . GLY B 1 337 ? -19.024 -14.257 -26.480 1.00 18.55 351 GLY B C 1
ATOM 5487 O O . GLY B 1 337 ? -17.891 -14.251 -26.890 1.00 19.25 351 GLY B O 1
ATOM 5488 N N . SER B 1 338 ? -19.625 -15.339 -26.016 1.00 18.80 352 SER B N 1
ATOM 5489 C CA . SER B 1 338 ? -18.958 -16.616 -25.876 1.00 18.55 352 SER B CA 1
ATOM 5490 C C . SER B 1 338 ? -19.325 -17.586 -26.998 1.00 17.95 352 SER B C 1
ATOM 5491 O O . SER B 1 338 ? -20.391 -17.497 -27.581 1.00 17.01 352 SER B O 1
ATOM 5494 N N . THR B 1 339 ? -18.419 -18.528 -27.284 1.00 17.89 353 THR B N 1
ATOM 5495 C CA . THR B 1 339 ? -18.694 -19.657 -28.163 1.00 17.71 353 THR B CA 1
ATOM 5496 C C . THR B 1 339 ? -18.094 -20.918 -27.547 1.00 17.69 353 THR B C 1
ATOM 5497 O O . THR B 1 339 ? -17.132 -20.831 -26.782 1.00 17.44 353 THR B O 1
ATOM 5501 N N . PRO B 1 340 ? -18.650 -22.089 -27.901 1.00 16.75 354 PRO B N 1
ATOM 5502 C CA . PRO B 1 340 ? -17.976 -23.325 -27.620 1.00 16.91 354 PRO B CA 1
ATOM 5503 C C . PRO B 1 340 ? -16.867 -23.534 -28.633 1.00 16.72 354 PRO B C 1
ATOM 5504 O O . PRO B 1 340 ? -16.625 -22.670 -29.483 1.00 16.90 354 PRO B O 1
ATOM 5508 N N . LEU B 1 341 ? -16.199 -24.684 -28.549 1.00 16.35 355 LEU B N 1
ATOM 5509 C CA . LEU B 1 341 ? -15.160 -25.040 -29.497 1.00 16.47 355 LEU B CA 1
ATOM 5510 C C . LEU B 1 341 ? -15.797 -25.311 -30.861 1.00 16.70 355 LEU B C 1
ATOM 5511 O O . LEU B 1 341 ? -16.649 -26.198 -30.994 1.00 16.70 355 LEU B O 1
ATOM 5516 N N . ALA B 1 342 ? -15.371 -24.554 -31.869 1.00 16.02 356 ALA B N 1
ATOM 5517 C CA . ALA B 1 342 ? -15.916 -24.672 -33.222 1.00 15.87 356 ALA B CA 1
ATOM 5518 C C . ALA B 1 342 ? -14.921 -24.145 -34.247 1.00 16.02 356 ALA B C 1
ATOM 5519 O O . ALA B 1 342 ? -14.081 -23.281 -33.951 1.00 16.34 356 ALA B O 1
ATOM 5521 N N . LEU B 1 343 ? -14.991 -24.683 -35.459 1.00 15.28 357 LEU B N 1
ATOM 5522 C CA . LEU B 1 343 ? -14.146 -24.195 -36.535 1.00 15.33 357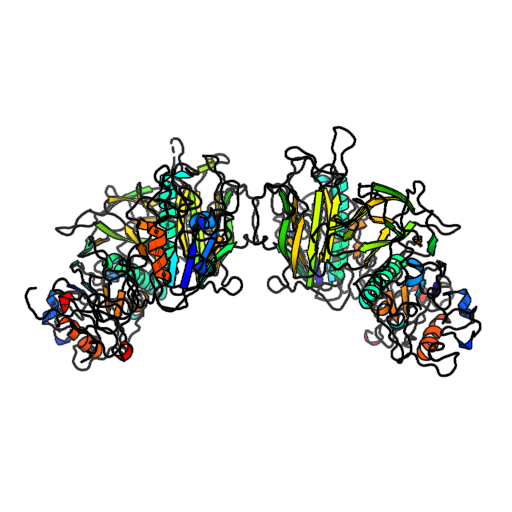 LEU B CA 1
ATOM 5523 C C . LEU B 1 343 ? -14.518 -22.781 -36.964 1.00 15.51 357 LEU B C 1
ATOM 5524 O O . LEU B 1 343 ? -13.629 -21.944 -37.201 1.00 15.37 357 LEU B O 1
ATOM 5529 N N . TYR B 1 344 ? -15.827 -22.521 -37.074 1.00 15.45 358 TYR B N 1
ATOM 5530 C CA . TYR B 1 344 ? -16.306 -21.321 -37.715 1.00 15.63 358 TYR B CA 1
ATOM 5531 C C . TYR B 1 344 ? -17.340 -20.566 -36.899 1.00 16.69 358 TYR B C 1
ATOM 5532 O O . TYR B 1 344 ? -18.093 -21.168 -36.114 1.00 16.62 358 TYR B O 1
ATOM 5541 N N . SER B 1 345 ? -17.347 -19.241 -37.128 1.00 16.89 359 SER B N 1
ATOM 5542 C CA . SER B 1 345 ? -18.262 -18.285 -36.534 1.00 18.17 359 SER B CA 1
ATOM 5543 C C . SER B 1 345 ? -19.121 -17.632 -37.616 1.00 18.65 359 SER B C 1
ATOM 5544 O O . SER B 1 345 ? -18.666 -17.424 -38.741 1.00 18.70 359 SER B O 1
ATOM 5547 N N . THR B 1 346 ? -20.354 -17.294 -37.249 1.00 19.42 360 THR B N 1
ATOM 5548 C CA . THR B 1 346 ? -21.265 -16.598 -38.134 1.00 19.88 360 THR B CA 1
ATOM 5549 C C . THR B 1 346 ? -20.953 -15.097 -38.266 1.00 20.68 360 THR B C 1
ATOM 5550 O O . THR B 1 346 ? -21.509 -14.417 -39.130 1.00 19.82 360 THR B O 1
ATOM 5554 N N . GLU B 1 347 ? -20.089 -14.581 -37.401 1.00 21.32 361 GLU B N 1
ATOM 5555 C CA . GLU B 1 347 ? -19.656 -13.198 -37.480 1.00 22.21 361 GLU B CA 1
ATOM 5556 C C . GLU B 1 347 ? -18.197 -13.048 -37.082 1.00 22.89 361 GLU B C 1
ATOM 5557 O O . GLU B 1 347 ? -17.614 -13.916 -36.435 1.00 22.66 361 GLU B O 1
ATOM 5563 N N . MET B 1 348 ? -17.618 -11.921 -37.460 1.00 23.70 362 MET B N 1
ATOM 5564 C CA . MET B 1 348 ? -16.272 -11.594 -37.032 1.00 24.33 362 MET B CA 1
ATOM 5565 C C . MET B 1 348 ? -16.186 -11.454 -35.512 1.00 23.40 362 MET B C 1
ATOM 5566 O O . MET B 1 348 ? -17.006 -10.783 -34.881 1.00 21.60 362 MET B O 1
ATOM 5571 N N . ILE B 1 349 ? -15.156 -12.085 -34.966 1.00 23.42 363 ILE B N 1
ATOM 5572 C CA . ILE B 1 349 ? -14.823 -12.004 -33.543 1.00 22.95 363 ILE B CA 1
ATOM 5573 C C . ILE B 1 349 ? -13.686 -10.993 -33.344 1.00 22.56 363 ILE B C 1
ATOM 5574 O O . ILE B 1 349 ? -12.594 -11.124 -33.919 1.00 22.09 363 ILE B O 1
ATOM 5579 N N . TYR B 1 350 ? -13.962 -9.972 -32.535 1.00 22.37 364 TYR B N 1
ATOM 5580 C CA . TYR B 1 350 ? -13.074 -8.824 -32.356 1.00 22.40 364 TYR B CA 1
ATOM 5581 C C . TYR B 1 350 ? -12.277 -8.976 -31.056 1.00 22.12 364 TYR B C 1
ATOM 5582 O O . TYR B 1 350 ? -12.438 -9.965 -30.339 1.00 22.11 364 TYR B O 1
ATOM 5591 N N . GLU B 1 351 ? -11.407 -8.015 -30.781 1.00 22.51 365 GLU B N 1
ATOM 5592 C CA . GLU B 1 351 ? -10.566 -8.046 -29.575 1.00 23.02 365 GLU B CA 1
ATOM 5593 C C . GLU B 1 351 ? -11.094 -7.111 -28.506 1.00 22.10 365 GLU B C 1
ATOM 5594 O O . GLU B 1 351 ? -11.735 -6.124 -28.835 1.00 22.02 365 GLU B O 1
ATOM 5600 N N . PRO B 1 352 ? -10.767 -7.369 -27.219 1.00 21.34 366 PRO B N 1
ATOM 5601 C CA . PRO B 1 352 ? -9.945 -8.505 -26.794 1.00 20.64 366 PRO B CA 1
ATOM 5602 C C . PRO B 1 352 ? -10.694 -9.817 -26.816 1.00 19.97 366 PRO B C 1
ATOM 5603 O O . PRO B 1 352 ? -11.891 -9.849 -26.538 1.00 19.54 366 PRO B O 1
ATOM 5607 N N . ASN B 1 353 ? -9.978 -10.890 -27.126 1.00 19.41 367 ASN B N 1
ATOM 5608 C CA . ASN B 1 353 ? -10.516 -12.235 -26.989 1.00 19.48 367 ASN B CA 1
ATOM 5609 C C . ASN B 1 353 ? -9.467 -13.203 -26.481 1.00 19.30 367 ASN B C 1
ATOM 5610 O O . ASN B 1 353 ? -8.264 -12.932 -26.552 1.00 19.75 367 ASN B O 1
ATOM 5615 N N . TYR B 1 354 ? -9.925 -14.318 -25.920 1.00 18.32 368 TYR B N 1
ATOM 5616 C CA . TYR B 1 354 ? -9.019 -15.324 -25.427 1.00 18.06 368 TYR B CA 1
ATOM 5617 C C . TYR B 1 354 ? -9.720 -16.659 -25.466 1.00 17.87 368 TYR B C 1
ATOM 5618 O O . TYR B 1 354 ? -10.937 -16.735 -25.734 1.00 17.53 368 TYR B O 1
ATOM 5627 N N . GLY B 1 355 ? -8.926 -17.696 -25.249 1.00 17.78 369 GLY B N 1
ATOM 5628 C CA . GLY B 1 355 ? -9.349 -19.072 -25.398 1.00 18.00 369 GLY B CA 1
ATOM 5629 C C . GLY B 1 355 ? -9.011 -19.497 -26.812 1.00 18.74 369 GLY B C 1
ATOM 5630 O O . GLY B 1 355 ? -8.094 -18.953 -27.424 1.00 19.14 369 GLY B O 1
ATOM 5631 N N . SER B 1 356 ? -9.773 -20.445 -27.344 1.00 17.74 370 SER B N 1
ATOM 5632 C CA . SER B 1 356 ? -9.598 -20.912 -28.724 1.00 17.41 370 SER B CA 1
ATOM 5633 C C . SER B 1 356 ? -10.877 -20.524 -29.458 1.00 16.76 370 SER B C 1
ATOM 5634 O O . SER B 1 356 ? -11.948 -20.996 -29.112 1.00 15.63 370 SER B O 1
ATOM 5637 N N . CYS B 1 357 ? -10.756 -19.606 -30.420 1.00 17.14 371 CYS B N 1
ATOM 5638 C CA . CYS B 1 357 ? -11.923 -18.941 -31.033 1.00 16.70 371 CYS B CA 1
ATOM 5639 C C . CYS B 1 357 ? -12.161 -19.384 -32.458 1.00 16.39 371 CYS B C 1
ATOM 5640 O O . CYS B 1 357 ? -11.207 -19.543 -33.222 1.00 16.50 371 CYS B O 1
ATOM 5643 N N . PRO B 1 358 ? -13.434 -19.561 -32.824 1.00 16.13 372 PRO B N 1
ATOM 5644 C CA . PRO B 1 358 ? -13.738 -19.925 -34.196 1.00 15.89 372 PRO B CA 1
ATOM 5645 C C . PRO B 1 358 ? -13.404 -18.776 -35.116 1.00 16.09 372 PRO B C 1
ATOM 5646 O O . PRO B 1 358 ? -13.288 -17.654 -34.652 1.00 17.00 372 PRO B O 1
ATOM 5650 N N . GLN B 1 359 ? -13.224 -19.057 -36.400 1.00 16.52 373 GLN B N 1
ATOM 5651 C CA . GLN B 1 359 ? -12.897 -18.022 -37.378 1.00 16.83 373 GLN B CA 1
ATOM 5652 C C . GLN B 1 359 ? -14.118 -17.736 -38.239 1.00 17.57 373 GLN B C 1
ATOM 5653 O O . GLN B 1 359 ? -14.891 -18.633 -38.532 1.00 17.27 373 GLN B O 1
ATOM 5659 N N . PHE B 1 360 ? -14.265 -16.482 -38.623 1.00 18.52 374 PHE B N 1
ATOM 5660 C CA . PHE B 1 360 ? -15.386 -15.998 -39.453 1.00 19.57 374 PHE B CA 1
ATOM 5661 C C . PHE B 1 360 ? -15.547 -16.829 -40.722 1.00 19.50 374 PHE B C 1
ATOM 5662 O O . PHE B 1 360 ? -14.617 -16.971 -41.512 1.00 18.59 374 PHE B O 1
ATOM 5670 N N . TYR B 1 361 ? -16.732 -17.395 -40.925 1.00 20.64 375 TYR B N 1
ATOM 5671 C CA . TYR B 1 361 ? -16.897 -18.414 -41.971 1.00 21.38 375 TYR B CA 1
ATOM 5672 C C . TYR B 1 361 ? -16.623 -17.862 -43.382 1.00 21.52 375 TYR B C 1
ATOM 5673 O O . TYR B 1 361 ? -16.041 -18.544 -44.227 1.00 20.94 375 TYR B O 1
ATOM 5682 N N . LYS B 1 362 ? -16.994 -16.604 -43.608 1.00 21.85 376 LYS B N 1
ATOM 5683 C CA . LYS B 1 362 ? -16.825 -15.961 -44.911 1.00 22.37 376 LYS B CA 1
ATOM 5684 C C . LYS B 1 362 ? -15.361 -15.925 -45.347 1.00 21.78 376 LYS B C 1
ATOM 5685 O O . LYS B 1 362 ? -15.078 -15.861 -46.529 1.00 21.45 376 LYS B O 1
ATOM 5691 N N . LEU B 1 363 ? -14.429 -15.974 -44.394 1.00 21.46 377 LEU B N 1
ATOM 5692 C CA . LEU B 1 363 ? -12.984 -15.992 -44.717 1.00 21.34 377 LEU B CA 1
ATOM 5693 C C . LEU B 1 363 ? -12.577 -17.250 -45.499 1.00 21.12 377 LEU B C 1
ATOM 5694 O O . LEU B 1 363 ? -11.622 -17.240 -46.277 1.00 20.57 377 LEU B O 1
ATOM 5699 N N . PHE B 1 364 ? -13.313 -18.333 -45.300 1.00 21.56 378 PHE B N 1
ATOM 5700 C CA . PHE B 1 364 ? -13.023 -19.593 -45.938 1.00 22.10 378 PHE B CA 1
ATOM 5701 C C . PHE B 1 364 ? -13.993 -19.817 -47.088 1.00 24.43 378 PHE B C 1
ATOM 5702 O O . PHE B 1 364 ? -13.994 -20.881 -47.681 1.00 24.10 378 PHE B O 1
ATOM 5710 N N . ASP B 1 365 ? -14.784 -18.778 -47.383 1.00 27.01 379 ASP B N 1
ATOM 5711 C CA . ASP B 1 365 ? -15.787 -18.737 -48.478 1.00 28.96 379 ASP B CA 1
ATOM 5712 C C . ASP B 1 365 ? -16.959 -19.670 -48.223 1.00 29.59 379 ASP B C 1
ATOM 5713 O O . ASP B 1 365 ? -17.897 -19.269 -47.529 1.00 30.96 379 ASP B O 1
ATOM 5718 N N . THR C 1 2 ? -11.778 79.241 -54.902 1.00 26.98 16 THR C N 1
ATOM 5719 C CA . THR C 1 2 ? -11.904 78.686 -56.296 1.00 27.25 16 THR C CA 1
ATOM 5720 C C . THR C 1 2 ? -10.899 77.533 -56.577 1.00 26.28 16 THR C C 1
ATOM 5721 O O . THR C 1 2 ? -9.769 77.778 -57.009 1.00 26.43 16 THR C O 1
ATOM 5725 N N . PRO C 1 3 ? -11.319 76.272 -56.364 1.00 25.26 17 PRO C N 1
ATOM 5726 C CA . PRO C 1 3 ? -10.366 75.137 -56.473 1.00 24.66 17 PRO C CA 1
ATOM 5727 C C . PRO C 1 3 ? -9.745 74.930 -57.868 1.00 24.36 17 PRO C C 1
ATOM 5728 O O . PRO C 1 3 ? -10.415 75.134 -58.879 1.00 23.94 17 PRO C O 1
ATOM 5732 N N . VAL C 1 4 ? -8.474 74.533 -57.915 1.00 23.73 18 VAL C N 1
ATOM 5733 C CA . VAL C 1 4 ? -7.767 74.332 -59.180 1.00 23.62 18 VAL C CA 1
ATOM 5734 C C . VAL C 1 4 ? -7.608 72.833 -59.480 1.00 23.84 18 VAL C C 1
ATOM 5735 O O . VAL C 1 4 ? -7.674 72.003 -58.584 1.00 22.82 18 VAL C O 1
ATOM 5739 N N . THR C 1 5 ? -7.460 72.492 -60.763 1.00 24.33 19 THR C N 1
ATOM 5740 C CA . THR C 1 5 ? -7.343 71.097 -61.198 1.00 24.28 19 THR C CA 1
ATOM 5741 C C . THR C 1 5 ? -5.928 70.886 -61.661 1.00 24.83 19 THR C C 1
ATOM 5742 O O . THR C 1 5 ? -5.448 71.632 -62.517 1.00 24.54 19 THR C O 1
ATOM 5746 N N . PRO C 1 6 ? -5.247 69.873 -61.113 1.00 26.07 20 PRO C N 1
ATOM 5747 C CA . PRO C 1 6 ? -3.888 69.624 -61.585 1.00 26.71 20 PRO C CA 1
ATOM 5748 C C . PRO C 1 6 ? -3.818 69.310 -63.093 1.00 27.66 20 PRO C C 1
ATOM 5749 O O . PRO C 1 6 ? -4.683 68.609 -63.634 1.00 27.73 20 PRO C O 1
ATOM 5753 N N . TYR C 1 7 ? -2.802 69.847 -63.761 1.00 28.63 21 TYR C N 1
ATOM 5754 C CA . TYR C 1 7 ? -2.564 69.540 -65.173 1.00 29.18 21 TYR C CA 1
ATOM 5755 C C . TYR C 1 7 ? -1.726 68.273 -65.282 1.00 29.37 21 TYR C C 1
ATOM 5756 O O . TYR C 1 7 ? -0.578 68.255 -64.808 1.00 29.32 21 TYR C O 1
ATOM 5765 N N . TYR C 1 8 ? -2.286 67.225 -65.898 1.00 29.06 22 TYR C N 1
ATOM 5766 C CA . TYR C 1 8 ? -1.646 65.899 -65.895 1.00 29.15 22 TYR C CA 1
ATOM 5767 C C . TYR C 1 8 ? -0.377 65.836 -66.760 1.00 29.25 22 TYR C C 1
ATOM 5768 O O . TYR C 1 8 ? -0.413 66.064 -67.971 1.00 29.01 22 TYR C O 1
ATOM 5777 N N . GLY C 1 9 ? 0.742 65.509 -66.122 1.00 29.18 23 GLY C N 1
ATOM 5778 C CA . GLY C 1 9 ? 2.051 65.534 -66.775 1.00 29.21 23 GLY C CA 1
ATOM 5779 C C . GLY C 1 9 ? 3.127 66.053 -65.827 1.00 29.48 23 GLY C C 1
ATOM 5780 O O . GLY C 1 9 ? 2.813 66.513 -64.719 1.00 28.54 23 GLY C O 1
ATOM 5781 N N . PRO C 1 10 ? 4.406 65.989 -66.257 1.00 29.34 24 PRO C N 1
ATOM 5782 C CA . PRO C 1 10 ? 5.463 66.480 -65.380 1.00 29.57 24 PRO C CA 1
ATOM 5783 C C . PRO C 1 10 ? 5.435 67.995 -65.297 1.00 29.64 24 PRO C C 1
ATOM 5784 O O . PRO C 1 10 ? 4.650 68.641 -65.989 1.00 28.90 24 PRO C O 1
ATOM 5788 N N . GLY C 1 11 ? 6.259 68.548 -64.415 1.00 29.91 25 GLY C N 1
ATOM 5789 C CA . GLY C 1 11 ? 6.324 69.997 -64.221 1.00 30.42 25 GLY C CA 1
ATOM 5790 C C . GLY C 1 11 ? 7.575 70.387 -63.457 1.00 30.79 25 GLY C C 1
ATOM 5791 O O . GLY C 1 11 ? 8.364 69.516 -63.058 1.00 31.17 25 GLY C O 1
ATOM 5792 N N . HIS C 1 12 ? 7.774 71.689 -63.273 1.00 31.01 26 HIS C N 1
ATOM 5793 C CA . HIS C 1 12 ? 8.862 72.189 -62.441 1.00 31.19 26 HIS C CA 1
ATOM 5794 C C . HIS C 1 12 ? 8.391 73.388 -61.610 1.00 31.75 26 HIS C C 1
ATOM 5795 O O . HIS C 1 12 ? 7.480 74.113 -62.018 1.00 32.04 26 HIS C O 1
ATOM 5802 N N . ILE C 1 13 ? 9.008 73.576 -60.441 1.00 32.13 27 ILE C N 1
ATOM 5803 C CA . ILE C 1 13 ? 8.696 74.702 -59.555 1.00 32.46 27 ILE C CA 1
ATOM 5804 C C . ILE C 1 13 ? 9.651 75.884 -59.760 1.00 32.38 27 ILE C C 1
ATOM 5805 O O . ILE C 1 13 ? 9.241 77.033 -59.642 1.00 32.74 27 ILE C O 1
ATOM 5810 N N . THR C 1 14 ? 10.919 75.591 -60.034 1.00 32.22 28 THR C N 1
ATOM 5811 C CA . THR C 1 14 ? 11.914 76.618 -60.307 1.00 32.29 28 THR C CA 1
ATOM 5812 C C . THR C 1 14 ? 12.671 76.316 -61.601 1.00 32.46 28 THR C C 1
ATOM 5813 O O . THR C 1 14 ? 12.472 75.273 -62.229 1.00 32.15 28 THR C O 1
ATOM 5817 N N . PHE C 1 15 ? 13.542 77.248 -61.982 1.00 32.76 29 PHE C N 1
ATOM 5818 C CA . PHE C 1 15 ? 14.388 77.126 -63.182 1.00 32.84 29 PHE C CA 1
ATOM 5819 C C . PHE C 1 15 ? 15.337 75.919 -63.121 1.00 32.73 29 PHE C C 1
ATOM 5820 O O . PHE C 1 15 ? 15.758 75.410 -64.161 1.00 32.51 29 PHE C O 1
ATOM 5828 N N . ASP C 1 16 ? 15.685 75.486 -61.910 1.00 32.66 30 ASP C N 1
ATOM 5829 C CA . ASP C 1 16 ? 16.682 74.436 -61.705 1.00 32.74 30 ASP C CA 1
ATOM 5830 C C . ASP C 1 16 ? 16.066 73.045 -61.858 1.00 32.54 30 ASP C C 1
ATOM 5831 O O . ASP C 1 16 ? 15.822 72.331 -60.875 1.00 32.60 30 ASP C O 1
ATOM 5836 N N . TRP C 1 17 ? 15.810 72.673 -63.107 1.00 32.40 31 TRP C N 1
ATOM 5837 C CA . TRP C 1 17 ? 15.355 71.326 -63.437 1.00 32.05 31 TRP C CA 1
ATOM 5838 C C . TRP C 1 17 ? 16.004 70.868 -64.719 1.00 32.13 31 TRP C C 1
ATOM 5839 O O . TRP C 1 17 ? 16.557 71.678 -65.475 1.00 32.20 31 TRP C O 1
ATOM 5850 N N . CYS C 1 18 ? 15.912 69.565 -64.963 1.00 31.99 32 CYS C N 1
ATOM 5851 C CA . CYS C 1 18 ? 16.444 68.984 -66.176 1.00 31.63 32 CYS C CA 1
ATOM 5852 C C . CYS C 1 18 ? 15.730 67.706 -66.563 1.00 31.24 32 CYS C C 1
ATOM 5853 O O . CYS C 1 18 ? 15.045 67.081 -65.748 1.00 30.98 32 CYS C O 1
ATOM 5856 N N . GLY C 1 19 ? 15.909 67.330 -67.827 1.00 30.88 33 GLY C N 1
ATOM 5857 C CA . GLY C 1 19 ? 15.356 66.099 -68.371 1.00 30.67 33 GLY C CA 1
ATOM 5858 C C . GLY C 1 19 ? 16.414 65.137 -68.878 1.00 30.20 33 GLY C C 1
ATOM 5859 O O . GLY C 1 19 ? 17.528 65.532 -69.228 1.00 29.90 33 GLY C O 1
ATOM 5860 N N . PHE C 1 20 ? 16.056 63.858 -68.879 1.00 30.26 34 PHE C N 1
ATOM 5861 C CA . PHE C 1 20 ? 16.859 62.801 -69.494 1.00 29.92 34 PHE C CA 1
ATOM 5862 C C . PHE C 1 20 ? 15.950 62.066 -70.471 1.00 29.77 34 PHE C C 1
ATOM 5863 O O . PHE C 1 20 ? 14.855 61.645 -70.089 1.00 29.66 34 PHE C O 1
ATOM 5871 N N . GLY C 1 21 ? 16.387 61.930 -71.725 1.00 29.55 35 GLY C N 1
ATOM 5872 C CA . GLY C 1 21 ? 15.567 61.275 -72.734 1.00 29.48 35 GLY C CA 1
ATOM 5873 C C . GLY C 1 21 ? 16.301 60.643 -73.909 1.00 29.38 35 GLY C C 1
ATOM 5874 O O . GLY C 1 21 ? 17.483 60.297 -73.819 1.00 28.91 35 GLY C O 1
ATOM 5875 N N . ASP C 1 22 ? 15.567 60.481 -75.008 1.00 29.43 36 ASP C N 1
ATOM 5876 C CA . ASP C 1 22 ? 16.036 59.742 -76.186 1.00 29.51 36 ASP C CA 1
ATOM 5877 C C . ASP C 1 22 ? 15.656 60.523 -77.459 1.00 29.80 36 ASP C C 1
ATOM 5878 O O . ASP C 1 22 ? 15.677 61.750 -77.438 1.00 30.23 36 ASP C O 1
ATOM 5883 N N . SER C 1 23 ? 15.311 59.845 -78.555 1.00 30.23 37 SER C N 1
ATOM 5884 C CA . SER C 1 23 ? 14.967 60.540 -79.805 1.00 30.12 37 SER C CA 1
ATOM 5885 C C . SER C 1 23 ? 13.782 61.501 -79.649 1.00 30.23 37 SER C C 1
ATOM 5886 O O . SER C 1 23 ? 13.755 62.572 -80.268 1.00 30.13 37 SER C O 1
ATOM 5889 N N . ARG C 1 24 ? 12.816 61.122 -78.813 1.00 30.00 38 ARG C N 1
ATOM 5890 C CA . ARG C 1 24 ? 11.602 61.925 -78.608 1.00 29.98 38 ARG C CA 1
ATOM 5891 C C . ARG C 1 24 ? 11.817 63.231 -77.823 1.00 30.35 38 ARG C C 1
ATOM 5892 O O . ARG C 1 24 ? 10.863 63.968 -77.589 1.00 30.45 38 ARG C O 1
ATOM 5900 N N . SER C 1 25 ? 13.050 63.499 -77.393 1.00 30.78 39 SER C N 1
ATOM 5901 C CA . SER C 1 25 ? 13.427 64.809 -76.842 1.00 31.31 39 SER C CA 1
ATOM 5902 C C . SER C 1 25 ? 14.809 65.253 -77.356 1.00 32.02 39 SER C C 1
ATOM 5903 O O . SER C 1 25 ? 15.494 66.064 -76.715 1.00 32.02 39 SER C O 1
ATOM 5906 N N . ASP C 1 26 ? 15.178 64.728 -78.530 1.00 32.82 40 ASP C N 1
ATOM 5907 C CA . ASP C 1 26 ? 16.447 65.007 -79.189 1.00 33.40 40 ASP C CA 1
ATOM 5908 C C . ASP C 1 26 ? 16.182 65.865 -80.429 1.00 34.38 40 ASP C C 1
ATOM 5909 O O . ASP C 1 26 ? 15.571 65.412 -81.411 1.00 34.28 40 ASP C O 1
ATOM 5914 N N . CYS C 1 27 ? 16.639 67.115 -80.360 1.00 35.30 41 CYS C N 1
ATOM 5915 C CA . CYS C 1 27 ? 16.489 68.078 -81.450 1.00 35.93 41 CYS C CA 1
ATOM 5916 C C . CYS C 1 27 ? 17.553 67.928 -82.545 1.00 36.47 41 CYS C C 1
ATOM 5917 O O . CYS C 1 27 ? 17.382 68.472 -83.634 1.00 36.66 41 CYS C O 1
ATOM 5920 N N . THR C 1 28 ? 18.641 67.205 -82.263 1.00 37.20 42 THR C N 1
ATOM 5921 C CA . THR C 1 28 ? 19.666 66.921 -83.288 1.00 37.73 42 THR C CA 1
ATOM 5922 C C . THR C 1 28 ? 19.251 65.762 -84.212 1.00 38.00 42 THR C C 1
ATOM 5923 O O . THR C 1 28 ? 19.960 65.448 -85.171 1.00 38.14 42 THR C O 1
ATOM 5927 N N . ASN C 1 29 ? 18.118 65.126 -83.899 1.00 38.17 43 ASN C N 1
ATOM 5928 C CA . ASN C 1 29 ? 17.440 64.194 -84.803 1.00 38.22 43 ASN C CA 1
ATOM 5929 C C . ASN C 1 29 ? 17.142 64.882 -86.146 1.00 38.25 43 ASN C C 1
ATOM 5930 O O . ASN C 1 29 ? 16.518 65.951 -86.165 1.00 38.31 43 ASN C O 1
ATOM 5935 N N . PRO C 1 30 ? 17.593 64.277 -87.270 1.00 38.12 44 PRO C N 1
ATOM 5936 C CA . PRO C 1 30 ? 17.289 64.805 -88.606 1.00 37.99 44 PRO C CA 1
ATOM 5937 C C . PRO C 1 30 ? 15.817 65.191 -88.801 1.00 37.80 44 PRO C C 1
ATOM 5938 O O . PRO C 1 30 ? 15.531 66.256 -89.349 1.00 37.55 44 PRO C O 1
ATOM 5942 N N . GLN C 1 31 ? 14.906 64.345 -88.314 1.00 37.55 45 GLN C N 1
ATOM 5943 C CA . GLN C 1 31 ? 13.459 64.531 -88.507 1.00 37.32 45 GLN C CA 1
ATOM 5944 C C . GLN C 1 31 ? 12.798 65.505 -87.512 1.00 36.82 45 GLN C C 1
ATOM 5945 O O . GLN C 1 31 ? 11.572 65.674 -87.534 1.00 36.80 45 GLN C O 1
ATOM 5951 N N . SER C 1 32 ? 13.595 66.147 -86.654 1.00 36.12 46 SER C N 1
ATOM 5952 C CA . SER C 1 32 ? 13.073 67.114 -85.674 1.00 35.64 46 SER C CA 1
ATOM 5953 C C . SER C 1 32 ? 12.543 68.381 -86.372 1.00 35.10 46 SER C C 1
ATOM 5954 O O . SER C 1 32 ? 13.125 68.815 -87.368 1.00 35.31 46 SER C O 1
ATOM 5957 N N . PRO C 1 33 ? 11.448 68.985 -85.856 1.00 34.27 47 PRO C N 1
ATOM 5958 C CA . PRO C 1 33 ? 10.676 68.696 -84.642 1.00 33.87 47 PRO C CA 1
ATOM 5959 C C . PRO C 1 33 ? 9.448 67.773 -84.810 1.00 33.39 47 PRO C C 1
ATOM 5960 O O . PRO C 1 33 ? 8.679 67.606 -83.857 1.00 33.43 47 PRO C O 1
ATOM 5964 N N . MET C 1 34 ? 9.272 67.169 -85.984 1.00 32.67 48 MET C N 1
ATOM 5965 C CA . MET C 1 34 ? 8.190 66.195 -86.197 1.00 32.20 48 MET C CA 1
ATOM 5966 C C . MET C 1 34 ? 8.307 64.971 -85.268 1.00 31.05 48 MET C C 1
ATOM 5967 O O . MET C 1 34 ? 7.300 64.364 -84.901 1.00 30.62 48 MET C O 1
ATOM 5972 N N . SER C 1 35 ? 9.540 64.636 -84.888 1.00 30.22 49 SER C N 1
ATOM 5973 C CA . SER C 1 35 ? 9.845 63.424 -84.109 1.00 29.52 49 SER C CA 1
ATOM 5974 C C . SER C 1 35 ? 9.934 63.648 -82.590 1.00 29.27 49 SER C C 1
ATOM 5975 O O . SER C 1 35 ? 10.409 62.776 -81.862 1.00 28.40 49 SER C O 1
ATOM 5978 N N . LEU C 1 36 ? 9.474 64.809 -82.125 1.00 29.16 50 LEU C N 1
ATOM 5979 C CA . LEU C 1 36 ? 9.513 65.165 -80.705 1.00 29.21 50 LEU C CA 1
ATOM 5980 C C . LEU C 1 36 ? 8.197 64.822 -79.992 1.00 29.48 50 LEU C C 1
ATOM 5981 O O . LEU C 1 36 ? 7.115 64.859 -80.586 1.00 29.61 50 LEU C O 1
ATOM 5986 N N . ASP C 1 37 ? 8.317 64.475 -78.714 1.00 30.01 51 ASP C N 1
ATOM 5987 C CA . ASP C 1 37 ? 7.178 64.395 -77.791 1.00 30.17 51 ASP C CA 1
ATOM 5988 C C . ASP C 1 37 ? 7.158 65.571 -76.806 1.00 30.44 51 ASP C C 1
ATOM 5989 O O . ASP C 1 37 ? 6.174 65.754 -76.083 1.00 30.09 51 ASP C O 1
ATOM 5994 N N . ILE C 1 38 ? 8.245 66.346 -76.781 1.00 30.84 52 ILE C N 1
ATOM 5995 C CA . ILE C 1 38 ? 8.346 67.552 -75.961 1.00 31.19 52 ILE C CA 1
ATOM 5996 C C . ILE C 1 38 ? 8.257 68.807 -76.848 1.00 31.62 52 ILE C C 1
ATOM 5997 O O . ILE C 1 38 ? 8.452 68.725 -78.064 1.00 31.77 52 ILE C O 1
ATOM 6002 N N . PRO C 1 39 ? 7.958 69.971 -76.250 1.00 32.17 53 PRO C N 1
ATOM 6003 C CA . PRO C 1 39 ? 8.160 71.207 -77.009 1.00 32.61 53 PRO C CA 1
ATOM 6004 C C . PRO C 1 39 ? 9.624 71.340 -77.447 1.00 32.89 53 PRO C C 1
ATOM 6005 O O . PRO C 1 39 ? 10.524 70.975 -76.688 1.00 32.99 53 PRO C O 1
ATOM 6009 N N . GLN C 1 40 ? 9.844 71.838 -78.661 1.00 33.02 54 GLN C N 1
ATOM 6010 C CA . GLN C 1 40 ? 11.193 72.010 -79.225 1.00 33.18 54 GLN C CA 1
ATOM 6011 C C . GLN C 1 40 ? 12.076 72.966 -78.402 1.00 33.12 54 GLN C C 1
ATOM 6012 O O . GLN C 1 40 ? 13.294 72.785 -78.334 1.00 33.08 54 GLN C O 1
ATOM 6018 N N . GLN C 1 41 ? 11.464 73.976 -77.784 1.00 33.13 55 GLN C N 1
ATOM 6019 C CA . GLN C 1 41 ? 12.215 74.968 -77.000 1.00 33.28 55 GLN C CA 1
ATOM 6020 C C . GLN C 1 41 ? 12.791 74.398 -75.698 1.00 33.11 55 GLN C C 1
ATOM 6021 O O . GLN C 1 41 ? 13.673 75.000 -75.086 1.00 33.32 55 GLN C O 1
ATOM 6027 N N . LEU C 1 42 ? 12.276 73.250 -75.271 1.00 32.90 56 LEU C N 1
ATOM 6028 C CA . LEU C 1 42 ? 12.750 72.595 -74.052 1.00 32.76 56 LEU C CA 1
ATOM 6029 C C . LEU C 1 42 ? 13.853 71.564 -74.318 1.00 32.67 56 LEU C C 1
ATOM 6030 O O . LEU C 1 42 ? 14.361 70.960 -73.383 1.00 32.54 56 LEU C O 1
ATOM 6035 N N . CYS C 1 43 ? 14.251 71.402 -75.582 1.00 32.77 57 CYS C N 1
ATOM 6036 C CA . CYS C 1 43 ? 15.390 70.531 -75.940 1.00 33.07 57 CYS C CA 1
ATOM 6037 C C . CYS C 1 43 ? 16.695 70.846 -75.192 1.00 32.72 57 CYS C C 1
ATOM 6038 O O . CYS C 1 43 ? 17.427 69.912 -74.829 1.00 32.74 57 CYS C O 1
ATOM 6041 N N . PRO C 1 44 ? 17.002 72.146 -74.979 1.00 32.35 58 PRO C N 1
ATOM 6042 C CA . PRO C 1 44 ? 18.184 72.516 -74.189 1.00 32.32 58 PRO C CA 1
ATOM 6043 C C . PRO C 1 44 ? 18.137 72.049 -72.731 1.00 32.20 58 PRO C C 1
ATOM 6044 O O . PRO C 1 44 ? 19.187 71.863 -72.124 1.00 32.36 58 PRO C O 1
ATOM 6048 N N . LYS C 1 45 ? 16.940 71.863 -72.175 1.00 32.04 59 LYS C N 1
ATOM 6049 C CA . LYS C 1 45 ? 16.804 71.380 -70.797 1.00 31.90 59 LYS C CA 1
ATOM 6050 C C . LYS C 1 45 ? 17.064 69.883 -70.686 1.00 31.60 59 LYS C C 1
ATOM 6051 O O . LYS C 1 45 ? 17.321 69.371 -69.591 1.00 31.23 59 LYS C O 1
ATOM 6057 N N . PHE C 1 46 ? 17.002 69.192 -71.821 1.00 31.51 60 PHE C N 1
ATOM 6058 C CA . PHE C 1 46 ? 17.184 67.746 -71.868 1.00 31.36 60 PHE C CA 1
ATOM 6059 C C . PHE C 1 46 ? 18.580 67.337 -72.310 1.00 31.55 60 PHE C C 1
ATOM 6060 O O . PHE C 1 46 ? 19.211 68.001 -73.136 1.00 31.14 60 PHE C O 1
ATOM 6068 N N . SER C 1 47 ? 19.039 66.228 -71.731 1.00 31.65 61 SER C N 1
ATOM 6069 C CA . SER C 1 47 ? 20.241 65.524 -72.156 1.00 31.87 61 SER C CA 1
ATOM 6070 C C . SER C 1 47 ? 19.745 64.210 -72.762 1.00 31.94 61 SER C C 1
ATOM 6071 O O . SER C 1 47 ? 19.362 63.296 -72.035 1.00 31.40 61 SER C O 1
ATOM 6074 N N . SER C 1 48 ? 19.722 64.150 -74.0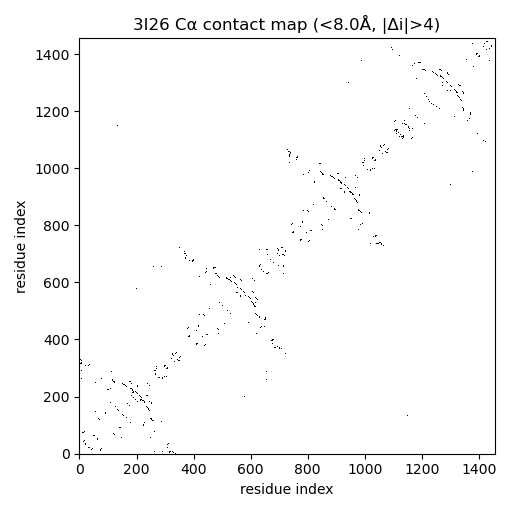95 1.00 32.08 62 SER C N 1
ATOM 6075 C CA . SER C 1 48 ? 19.084 63.054 -74.837 1.00 32.33 62 SER C CA 1
ATOM 6076 C C . SER C 1 48 ? 19.854 62.669 -76.098 1.00 32.23 62 SER C C 1
ATOM 6077 O O . SER C 1 48 ? 20.710 63.416 -76.570 1.00 31.98 62 SER C O 1
ATOM 6080 N N . LYS C 1 49 ? 19.522 61.495 -76.633 1.00 32.36 63 LYS C N 1
ATOM 6081 C CA . LYS C 1 49 ? 20.209 60.922 -77.794 1.00 32.42 63 LYS C CA 1
ATOM 6082 C C . LYS C 1 49 ? 19.356 59.828 -78.457 1.00 32.27 63 LYS C C 1
ATOM 6083 O O . LYS C 1 49 ? 18.892 58.902 -77.782 1.00 31.89 63 LYS C O 1
ATOM 6089 N N . SER C 1 50 ? 19.173 59.940 -79.780 1.00 32.09 64 SER C N 1
ATOM 6090 C CA . SER C 1 50 ? 18.327 59.015 -80.536 1.00 31.85 64 SER C CA 1
ATOM 6091 C C . SER C 1 50 ? 18.849 57.574 -80.467 1.00 31.92 64 SER C C 1
ATOM 6092 O O . SER C 1 50 ? 20.060 57.341 -80.573 1.00 32.03 64 SER C O 1
ATOM 6095 N N . SER C 1 51 ? 17.922 56.630 -80.263 1.00 31.87 65 SER C N 1
ATOM 6096 C CA . SER C 1 51 ? 18.209 55.183 -80.148 1.00 32.01 65 SER C CA 1
ATOM 6097 C C . SER C 1 51 ? 18.968 54.750 -78.871 1.00 32.09 65 SER C C 1
ATOM 6098 O O . SER C 1 51 ? 19.415 53.602 -78.764 1.00 32.28 65 SER C O 1
ATOM 6101 N N . SER C 1 52 ? 19.087 55.652 -77.900 1.00 32.05 66 SER C N 1
ATOM 6102 C CA . SER C 1 52 ? 19.804 55.356 -76.649 1.00 31.81 66 SER C CA 1
ATOM 6103 C C . SER C 1 52 ? 18.846 55.246 -75.473 1.00 31.42 66 SER C C 1
ATOM 6104 O O . SER C 1 52 ? 17.644 55.514 -75.592 1.00 31.79 66 SER C O 1
ATOM 6107 N N . SER C 1 53 ? 19.400 54.832 -74.341 1.00 30.75 67 SER C N 1
ATOM 6108 C CA . SER C 1 53 ? 18.715 54.889 -73.055 1.00 30.36 67 SER C CA 1
ATOM 6109 C C . SER C 1 53 ? 19.788 54.863 -71.966 1.00 30.02 67 SER C C 1
ATOM 6110 O O . SER C 1 53 ? 20.927 54.445 -72.204 1.00 29.89 67 SER C O 1
ATOM 6113 N N . MET C 1 54 ? 19.420 55.316 -70.773 1.00 29.75 68 MET C N 1
ATOM 6114 C CA . MET C 1 54 ? 20.372 55.416 -69.669 1.00 29.26 68 MET C CA 1
ATOM 6115 C C . MET C 1 54 ? 20.845 54.029 -69.232 1.00 28.94 68 MET C C 1
ATOM 6116 O O . MET C 1 54 ? 22.005 53.857 -68.875 1.00 28.57 68 MET C O 1
ATOM 6121 N N . PHE C 1 55 ? 19.948 53.044 -69.295 1.00 29.06 69 PHE C N 1
ATOM 6122 C CA . PHE C 1 55 ? 20.288 51.643 -69.010 1.00 29.29 69 PHE C CA 1
ATOM 6123 C C . PHE C 1 55 ? 21.282 51.070 -70.028 1.00 29.64 69 PHE C C 1
ATOM 6124 O O . PHE C 1 55 ? 22.352 50.579 -69.657 1.00 30.09 69 PHE C O 1
ATOM 6132 N N . LEU C 1 56 ? 20.904 51.126 -71.306 1.00 30.03 70 LEU C N 1
ATOM 6133 C CA . LEU C 1 56 ? 21.725 50.642 -72.417 1.00 30.07 70 LEU C CA 1
ATOM 6134 C C . LEU C 1 56 ? 23.125 51.266 -72.346 1.00 30.45 70 LEU C C 1
ATOM 6135 O O . LEU C 1 56 ? 24.142 50.566 -72.470 1.00 30.11 70 LEU C O 1
ATOM 6140 N N . SER C 1 57 ? 23.164 52.576 -72.105 1.00 30.80 71 SER C N 1
ATOM 6141 C CA . SER C 1 57 ? 24.417 53.340 -72.077 1.00 31.31 71 SER C CA 1
ATOM 6142 C C . SER C 1 57 ? 25.348 52.988 -70.909 1.00 31.96 71 SER C C 1
ATOM 6143 O O . SER C 1 57 ? 26.566 53.174 -71.010 1.00 32.14 71 SER C O 1
ATOM 6146 N N . LEU C 1 58 ? 24.787 52.491 -69.809 1.00 32.70 72 LEU C N 1
ATOM 6147 C CA . LEU C 1 58 ? 25.610 52.035 -68.673 1.00 33.30 72 LEU C CA 1
ATOM 6148 C C . LEU C 1 58 ? 26.410 50.779 -69.014 1.00 33.70 72 LEU C C 1
ATOM 6149 O O . LEU C 1 58 ? 27.600 50.696 -68.715 1.00 33.43 72 LEU C O 1
ATOM 6154 N N . HIS C 1 59 ? 25.742 49.807 -69.627 1.00 34.43 73 HIS C N 1
ATOM 6155 C CA . HIS C 1 59 ? 26.345 48.502 -69.898 1.00 35.13 73 HIS C CA 1
ATOM 6156 C C . HIS C 1 59 ? 27.150 48.412 -71.203 1.00 35.65 73 HIS C C 1
ATOM 6157 O O . HIS C 1 59 ? 28.015 47.539 -71.324 1.00 35.48 73 HIS C O 1
ATOM 6164 N N . TRP C 1 60 ? 26.861 49.280 -72.174 1.00 36.42 74 TRP C N 1
ATOM 6165 C CA . TRP C 1 60 ? 27.491 49.180 -73.506 1.00 36.97 74 TRP C CA 1
ATOM 6166 C C . TRP C 1 60 ? 28.009 50.511 -74.018 1.00 37.75 74 TRP C C 1
ATOM 6167 O O . TRP C 1 60 ? 27.392 51.557 -73.792 1.00 38.21 74 TRP C O 1
ATOM 6178 N N . ASN C 1 61 ? 29.141 50.458 -74.715 1.00 38.58 75 ASN C N 1
ATOM 6179 C CA . ASN C 1 61 ? 29.595 51.567 -75.554 1.00 39.11 75 ASN C CA 1
ATOM 6180 C C . ASN C 1 61 ? 28.995 51.354 -76.950 1.00 39.65 75 ASN C C 1
ATOM 6181 O O . ASN C 1 61 ? 28.047 50.568 -77.090 1.00 39.79 75 ASN C O 1
ATOM 6186 N N . ASN C 1 62 ? 29.518 52.044 -77.968 1.00 40.19 76 ASN C N 1
ATOM 6187 C CA . ASN C 1 62 ? 28.957 51.965 -79.326 1.00 40.60 76 ASN C CA 1
ATOM 6188 C C . ASN C 1 62 ? 29.217 50.615 -80.022 1.00 41.01 76 ASN C C 1
ATOM 6189 O O . ASN C 1 62 ? 30.357 50.150 -80.103 1.00 40.68 76 ASN C O 1
ATOM 6194 N N . HIS C 1 63 ? 28.129 49.989 -80.476 1.00 41.65 77 HIS C N 1
ATOM 6195 C CA . HIS C 1 63 ? 28.159 48.833 -81.380 1.00 42.23 77 HIS C CA 1
ATOM 6196 C C . HIS C 1 63 ? 27.047 49.031 -82.415 1.00 42.67 77 HIS C C 1
ATOM 6197 O O . HIS C 1 63 ? 26.284 49.996 -82.323 1.00 42.93 77 HIS C O 1
ATOM 6204 N N . SER C 1 64 ? 26.935 48.133 -83.388 1.00 43.19 78 SER C N 1
ATOM 6205 C CA . SER C 1 64 ? 26.004 48.354 -84.509 1.00 43.60 78 SER C CA 1
ATOM 6206 C C . SER C 1 64 ? 24.534 48.409 -84.063 1.00 43.79 78 SER C C 1
ATOM 6207 O O . SER C 1 64 ? 23.744 49.188 -84.609 1.00 44.03 78 SER C O 1
ATOM 6210 N N . SER C 1 65 ? 24.182 47.596 -83.067 1.00 44.02 79 SER C N 1
ATOM 6211 C CA . SER C 1 65 ? 22.828 47.595 -82.502 1.00 44.00 79 SER C CA 1
ATOM 6212 C C . SER C 1 65 ? 22.738 48.347 -81.167 1.00 43.93 79 SER C C 1
ATOM 6213 O O . SER C 1 65 ? 21.720 48.261 -80.475 1.00 43.80 79 SER C O 1
ATOM 6216 N N . PHE C 1 66 ? 23.790 49.090 -80.813 1.00 43.84 80 PHE C N 1
ATOM 6217 C CA . PHE C 1 66 ? 23.833 49.833 -79.550 1.00 43.82 80 PHE C CA 1
ATOM 6218 C C . PHE C 1 66 ? 24.351 51.268 -79.752 1.00 43.57 80 PHE C C 1
ATOM 6219 O O . PHE C 1 66 ? 25.523 51.465 -80.082 1.00 43.65 80 PHE C O 1
ATOM 6227 N N . VAL C 1 67 ? 23.479 52.262 -79.548 1.00 43.14 81 VAL C N 1
ATOM 6228 C CA . VAL C 1 67 ? 23.872 53.681 -79.596 1.00 42.84 81 VAL C CA 1
ATOM 6229 C C . VAL C 1 67 ? 24.051 54.248 -78.177 1.00 42.47 81 VAL C C 1
ATOM 6230 O O . VAL C 1 67 ? 23.081 54.655 -77.538 1.00 42.48 81 VAL C O 1
ATOM 6234 N N . SER C 1 68 ? 25.297 54.282 -77.703 1.00 41.91 82 SER C N 1
ATOM 6235 C CA . SER C 1 68 ? 25.609 54.675 -76.324 1.00 41.50 82 SER C CA 1
ATOM 6236 C C . SER C 1 68 ? 25.924 56.161 -76.215 1.00 41.15 82 SER C C 1
ATOM 6237 O O . SER C 1 68 ? 26.788 56.659 -76.931 1.00 40.90 82 SER C O 1
ATOM 6240 N N . TYR C 1 69 ? 25.250 56.842 -75.287 1.00 40.76 83 TYR C N 1
ATOM 6241 C CA . TYR C 1 69 ? 25.378 58.292 -75.092 1.00 40.53 83 TYR C CA 1
ATOM 6242 C C . TYR C 1 69 ? 26.010 58.625 -73.739 1.00 40.06 83 TYR C C 1
ATOM 6243 O O . TYR C 1 69 ? 25.802 57.913 -72.751 1.00 39.93 83 TYR C O 1
ATOM 6252 N N . ASP C 1 70 ? 26.770 59.719 -73.704 1.00 39.42 84 ASP C N 1
ATOM 6253 C CA . ASP C 1 70 ? 27.365 60.216 -72.465 1.00 38.97 84 ASP C CA 1
ATOM 6254 C C . ASP C 1 70 ? 26.381 61.159 -71.763 1.00 38.40 84 ASP C C 1
ATOM 6255 O O . ASP C 1 70 ? 26.545 62.384 -71.773 1.00 38.20 84 ASP C O 1
ATOM 6260 N N . TYR C 1 71 ? 25.352 60.561 -71.165 1.00 37.63 85 TYR C N 1
ATOM 6261 C CA . TYR C 1 71 ? 24.322 61.298 -70.429 1.00 37.03 85 TYR C CA 1
ATOM 6262 C C . TYR C 1 71 ? 24.927 62.180 -69.337 1.00 36.68 85 TYR C C 1
ATOM 6263 O O . TYR C 1 71 ? 25.856 61.769 -68.639 1.00 36.42 85 TYR C O 1
ATOM 6272 N N . PHE C 1 72 ? 24.386 63.388 -69.194 1.00 36.39 86 PHE C N 1
ATOM 6273 C CA . PHE C 1 72 ? 24.903 64.361 -68.235 1.00 36.20 86 PHE C CA 1
ATOM 6274 C C . PHE C 1 72 ? 23.964 65.554 -68.096 1.00 35.78 86 PHE C C 1
ATOM 6275 O O . PHE C 1 72 ? 23.856 66.359 -69.012 1.00 35.79 86 PHE C O 1
ATOM 6283 N N . ASN C 1 73 ? 23.295 65.660 -66.951 1.00 35.33 87 ASN C N 1
ATOM 6284 C CA . ASN C 1 73 ? 22.446 66.815 -66.663 1.00 34.86 87 ASN C CA 1
ATOM 6285 C C . ASN C 1 73 ? 22.361 67.085 -65.164 1.00 34.54 87 ASN C C 1
ATOM 6286 O O . ASN C 1 73 ? 22.527 66.168 -64.359 1.00 34.58 87 ASN C O 1
ATOM 6291 N N . CYS C 1 74 ? 22.112 68.346 -64.802 1.00 34.24 88 CYS C N 1
ATOM 6292 C CA . CYS C 1 74 ? 21.965 68.749 -63.401 1.00 34.18 88 CYS C CA 1
ATOM 6293 C C . CYS C 1 74 ? 20.659 69.489 -63.166 1.00 33.79 88 CYS C C 1
ATOM 6294 O O . CYS C 1 74 ? 20.244 70.303 -63.989 1.00 33.85 88 CYS C O 1
ATOM 6297 N N . GLY C 1 75 ? 20.018 69.210 -62.035 1.00 33.17 89 GLY C N 1
ATOM 6298 C CA . GLY C 1 75 ? 18.790 69.895 -61.673 1.00 32.67 89 GLY C CA 1
ATOM 6299 C C . GLY C 1 75 ? 18.243 69.364 -60.374 1.00 32.20 89 GLY C C 1
ATOM 6300 O O . GLY C 1 75 ? 18.294 68.158 -60.130 1.00 32.50 89 GLY C O 1
ATOM 6301 N N . VAL C 1 76 ? 17.725 70.261 -59.538 1.00 31.75 90 VAL C N 1
ATOM 6302 C CA . VAL C 1 76 ? 17.107 69.867 -58.273 1.00 31.10 90 VAL C CA 1
ATOM 6303 C C . VAL C 1 76 ? 15.932 68.979 -58.603 1.00 30.68 90 VAL C C 1
ATOM 6304 O O . VAL C 1 76 ? 15.783 67.901 -58.027 1.00 31.11 90 VAL C O 1
ATOM 6308 N N . GLU C 1 77 ? 15.122 69.422 -59.563 1.00 30.34 91 GLU C N 1
ATOM 6309 C CA . GLU C 1 77 ? 14.047 68.597 -60.131 1.00 29.90 91 GLU C CA 1
ATOM 6310 C C . GLU C 1 77 ? 14.476 67.882 -61.420 1.00 29.63 91 GLU C C 1
ATOM 6311 O O . GLU C 1 77 ? 15.289 68.394 -62.196 1.00 29.83 91 GLU C O 1
ATOM 6317 N N . LYS C 1 78 ? 13.910 66.699 -61.648 1.00 29.40 92 LYS C N 1
ATOM 6318 C CA . LYS C 1 78 ? 14.366 65.808 -62.719 1.00 29.12 92 LYS C CA 1
ATOM 6319 C C . LYS C 1 78 ? 13.181 65.123 -63.411 1.00 29.18 92 LYS C C 1
ATOM 6320 O O . LYS C 1 78 ? 12.266 64.639 -62.744 1.00 28.77 92 LYS C O 1
ATOM 6326 N N . VAL C 1 79 ? 13.205 65.099 -64.746 1.00 29.25 93 VAL C N 1
ATOM 6327 C CA . VAL C 1 79 ? 12.142 64.470 -65.534 1.00 29.49 93 VAL C CA 1
ATOM 6328 C C . VAL C 1 79 ? 12.766 63.439 -66.466 1.00 29.76 93 VAL C C 1
ATOM 6329 O O . VAL C 1 79 ? 13.590 63.774 -67.318 1.00 30.15 93 VAL C O 1
ATOM 6333 N N . PHE C 1 80 ? 12.372 62.181 -66.298 1.00 29.87 94 PHE C N 1
ATOM 6334 C CA . PHE C 1 80 ? 12.936 61.093 -67.074 1.00 29.89 94 PHE C CA 1
ATOM 6335 C C . PHE C 1 80 ? 11.942 60.637 -68.132 1.00 30.22 94 PHE C C 1
ATOM 6336 O O . PHE C 1 80 ? 10.799 60.305 -67.802 1.00 30.08 94 PHE C O 1
ATOM 6344 N N . TYR C 1 81 ? 12.383 60.642 -69.397 1.00 30.30 95 TYR C N 1
ATOM 6345 C CA . TYR C 1 81 ? 11.568 60.166 -70.518 1.00 30.52 95 TYR C CA 1
ATOM 6346 C C . TYR C 1 81 ? 12.424 59.405 -71.529 1.00 30.54 95 TYR C C 1
ATOM 6347 O O . TYR C 1 81 ? 12.680 59.872 -72.639 1.00 30.34 95 TYR C O 1
ATOM 6356 N N . GLU C 1 82 ? 12.861 58.225 -71.104 1.00 30.62 96 GLU C N 1
ATOM 6357 C CA . GLU C 1 82 ? 13.549 57.274 -71.953 1.00 30.93 96 GLU C CA 1
ATOM 6358 C C . GLU C 1 82 ? 13.364 55.895 -71.353 1.00 31.03 96 GLU C C 1
ATOM 6359 O O . GLU C 1 82 ? 12.751 55.756 -70.294 1.00 31.48 96 GLU C O 1
ATOM 6365 N N . GLY C 1 83 ? 13.903 54.883 -72.030 1.00 30.89 97 GLY C N 1
ATOM 6366 C CA . GLY C 1 83 ? 13.823 53.496 -71.563 1.00 30.82 97 GLY C CA 1
ATOM 6367 C C . GLY C 1 83 ? 13.429 52.528 -72.663 1.00 30.60 97 GLY C C 1
ATOM 6368 O O . GLY C 1 83 ? 13.804 51.352 -72.619 1.00 30.81 97 GLY C O 1
ATOM 6369 N N . VAL C 1 84 ? 12.669 53.016 -73.649 1.00 30.25 98 VAL C N 1
ATOM 6370 C CA . VAL C 1 84 ? 12.084 52.141 -74.678 1.00 29.96 98 VAL C CA 1
ATOM 6371 C C . VAL C 1 84 ? 13.129 51.442 -75.549 1.00 29.96 98 VAL C C 1
ATOM 6372 O O . VAL C 1 84 ? 12.890 50.335 -76.032 1.00 29.62 98 VAL C O 1
ATOM 6376 N N . ASN C 1 85 ? 14.283 52.082 -75.731 1.00 30.07 99 ASN C N 1
ATOM 6377 C CA . ASN C 1 85 ? 15.324 51.559 -76.612 1.00 30.38 99 ASN C CA 1
ATOM 6378 C C . ASN C 1 85 ? 16.070 50.340 -76.053 1.00 30.90 99 ASN C C 1
ATOM 6379 O O . ASN C 1 85 ? 16.890 49.743 -76.752 1.00 31.24 99 ASN C O 1
ATOM 6384 N N . PHE C 1 86 ? 15.789 49.972 -74.804 1.00 31.25 100 PHE C N 1
ATOM 6385 C CA . PHE C 1 86 ? 16.050 48.618 -74.337 1.00 31.33 100 PHE C CA 1
ATOM 6386 C C . PHE C 1 86 ? 14.746 48.008 -73.821 1.00 31.86 100 PHE C C 1
ATOM 6387 O O . PHE C 1 86 ? 14.397 48.147 -72.643 1.00 31.92 100 PHE C O 1
ATOM 6395 N N . SER C 1 87 ? 14.036 47.335 -74.725 1.00 32.28 101 SER C N 1
ATOM 6396 C CA . SER C 1 87 ? 12.773 46.662 -74.416 1.00 32.74 101 SER C CA 1
ATOM 6397 C C . SER C 1 87 ? 12.792 45.274 -75.080 1.00 32.55 101 SER C C 1
ATOM 6398 O O . SER C 1 87 ? 13.749 44.950 -75.795 1.00 32.36 101 SER C O 1
ATOM 6401 N N . PRO C 1 88 ? 11.762 44.435 -74.822 1.00 32.64 102 PRO C N 1
ATOM 6402 C CA . PRO C 1 88 ? 11.745 43.099 -75.427 1.00 32.74 102 PRO C CA 1
ATOM 6403 C C . PRO C 1 88 ? 11.865 43.092 -76.950 1.00 33.05 102 PRO C C 1
ATOM 6404 O O . PRO C 1 88 ? 12.383 42.120 -77.508 1.00 33.28 102 PRO C O 1
ATOM 6408 N N . ARG C 1 89 ? 11.418 44.166 -77.600 1.00 33.35 103 ARG C N 1
ATOM 6409 C CA . ARG C 1 89 ? 11.580 44.344 -79.056 1.00 33.63 103 ARG C CA 1
ATOM 6410 C C . ARG C 1 89 ? 13.016 44.062 -79.520 1.00 33.58 103 ARG C C 1
ATOM 6411 O O . ARG C 1 89 ? 13.236 43.443 -80.563 1.00 33.66 103 ARG C O 1
ATOM 6419 N N . LYS C 1 90 ? 13.984 44.507 -78.723 1.00 33.46 104 LYS C N 1
ATOM 6420 C CA . LYS C 1 90 ? 15.400 44.294 -79.016 1.00 33.35 104 LYS C CA 1
ATOM 6421 C C . LYS C 1 90 ? 15.806 42.808 -78.985 1.00 33.34 104 LYS C C 1
ATOM 6422 O O . LYS C 1 90 ? 16.824 42.422 -79.567 1.00 33.00 104 LYS C O 1
ATOM 6428 N N . GLN C 1 91 ? 15.010 41.991 -78.297 1.00 33.49 105 GLN C N 1
ATOM 6429 C CA . GLN C 1 91 ? 15.252 40.550 -78.161 1.00 33.82 105 GLN C CA 1
ATOM 6430 C C . GLN C 1 91 ? 16.657 40.212 -77.653 1.00 33.89 105 GLN C C 1
ATOM 6431 O O . GLN C 1 91 ? 17.248 39.204 -78.060 1.00 33.69 105 GLN C O 1
ATOM 6437 N N . TYR C 1 92 ? 17.179 41.041 -76.745 1.00 33.66 106 TYR C N 1
ATOM 6438 C CA . TYR C 1 92 ? 18.538 40.843 -76.247 1.00 33.48 106 TYR C CA 1
ATOM 6439 C C . TYR C 1 92 ? 18.573 39.907 -75.049 1.00 33.72 106 TYR C C 1
ATOM 6440 O O . TYR C 1 92 ? 17.724 39.978 -74.156 1.00 33.86 106 TYR C O 1
ATOM 6449 N N . SER C 1 93 ? 19.574 39.033 -75.054 1.00 33.81 107 SER C N 1
ATOM 6450 C CA . SER C 1 93 ? 20.009 38.307 -73.864 1.00 33.86 107 SER C CA 1
ATOM 6451 C C . SER C 1 93 ? 21.471 37.898 -74.082 1.00 34.48 107 SER C C 1
ATOM 6452 O O . SER C 1 93 ? 22.021 38.109 -75.168 1.00 34.55 107 SER C O 1
ATOM 6455 N N . CYS C 1 94 ? 22.094 37.315 -73.058 1.00 35.00 108 CYS C N 1
ATOM 6456 C CA . CYS C 1 94 ? 23.516 36.961 -73.118 1.00 35.29 108 CYS C CA 1
ATOM 6457 C C . CYS C 1 94 ? 23.719 35.486 -72.787 1.00 35.22 108 CYS C C 1
ATOM 6458 O O . CYS C 1 94 ? 24.127 34.715 -73.645 1.00 35.02 108 CYS C O 1
ATOM 6461 N N . TRP C 1 95 ? 23.429 35.095 -71.551 1.00 35.15 109 TRP C N 1
ATOM 6462 C CA . TRP C 1 95 ? 23.420 33.680 -71.180 1.00 35.28 109 TRP C CA 1
ATOM 6463 C C . TRP C 1 95 ? 21.974 33.167 -71.138 1.00 35.41 109 TRP C C 1
ATOM 6464 O O . TRP C 1 95 ? 21.205 33.466 -72.060 1.00 35.40 109 TRP C O 1
ATOM 6475 N N . ASP C 1 96 ? 21.593 32.407 -70.115 1.00 35.44 110 ASP C N 1
ATOM 6476 C CA . ASP C 1 96 ? 20.299 31.715 -70.128 1.00 35.78 110 ASP C CA 1
ATOM 6477 C C . ASP C 1 96 ? 19.175 32.483 -69.425 1.00 35.87 110 ASP C C 1
ATOM 6478 O O . ASP C 1 96 ? 18.063 31.973 -69.287 1.00 36.11 110 ASP C O 1
ATOM 6483 N N . GLU C 1 97 ? 19.466 33.705 -68.988 1.00 36.20 111 GLU C N 1
ATOM 6484 C CA . GLU C 1 97 ? 18.467 34.561 -68.339 1.00 36.19 111 GLU C CA 1
ATOM 6485 C C . GLU C 1 97 ? 17.332 34.967 -69.279 1.00 36.39 111 GLU C C 1
ATOM 6486 O O . GLU C 1 97 ? 16.245 35.342 -68.821 1.00 36.80 111 GLU C O 1
ATOM 6492 N N . GLY C 1 98 ? 17.597 34.918 -70.585 1.00 36.42 112 GLY C N 1
ATOM 6493 C CA . GLY C 1 98 ? 16.598 35.244 -71.592 1.00 36.71 112 GLY C CA 1
ATOM 6494 C C . GLY C 1 98 ? 16.261 36.724 -71.636 1.00 36.68 112 GLY C C 1
ATOM 6495 O O . GLY C 1 98 ? 16.867 37.542 -70.930 1.00 36.91 112 GLY C O 1
ATOM 6496 N N . VAL C 1 99 ? 15.280 37.066 -72.466 1.00 36.49 113 VAL C N 1
ATOM 6497 C CA . VAL C 1 99 ? 14.857 38.457 -72.627 1.00 36.00 113 VAL C CA 1
ATOM 6498 C C . VAL C 1 99 ? 14.273 39.045 -71.336 1.00 35.69 113 VAL C C 1
ATOM 6499 O O . VAL C 1 99 ? 14.514 40.214 -71.030 1.00 35.50 113 VAL C O 1
ATOM 6503 N N . ASP C 1 100 ? 13.528 38.238 -70.580 1.00 35.47 114 ASP C N 1
ATOM 6504 C CA . ASP C 1 100 ? 12.912 38.700 -69.326 1.00 35.47 114 ASP C CA 1
ATOM 6505 C C . ASP C 1 100 ? 13.948 38.919 -68.217 1.00 35.42 114 ASP C C 1
ATOM 6506 O O . ASP C 1 100 ? 13.756 39.754 -67.332 1.00 35.71 114 ASP C O 1
ATOM 6511 N N . GLY C 1 101 ? 15.037 38.159 -68.256 1.00 35.49 115 GLY C N 1
ATOM 6512 C CA . GLY C 1 101 ? 16.143 38.378 -67.337 1.00 35.37 115 GLY C CA 1
ATOM 6513 C C . GLY C 1 101 ? 16.681 39.784 -67.480 1.00 35.40 115 GLY C C 1
ATOM 6514 O O . GLY C 1 101 ? 16.981 40.446 -66.482 1.00 35.16 115 GLY C O 1
ATOM 6515 N N . TRP C 1 102 ? 16.776 40.263 -68.719 1.00 35.45 116 TRP C N 1
ATOM 6516 C CA . TRP C 1 102 ? 17.259 41.624 -68.961 1.00 35.52 116 TRP C CA 1
ATOM 6517 C C . TRP C 1 102 ? 16.214 42.711 -68.719 1.00 35.69 116 TRP C C 1
ATOM 6518 O O . TRP C 1 102 ? 16.584 43.863 -68.487 1.00 35.91 116 TRP C O 1
ATOM 6529 N N . ILE C 1 103 ? 14.928 42.357 -68.722 1.00 35.49 117 ILE C N 1
ATOM 6530 C CA . ILE C 1 103 ? 13.898 43.293 -68.247 1.00 35.14 117 ILE C CA 1
ATOM 6531 C C . ILE C 1 103 ? 13.948 43.405 -66.716 1.00 34.82 117 ILE C C 1
ATOM 6532 O O . ILE C 1 103 ? 13.624 44.453 -66.169 1.00 34.90 117 ILE C O 1
ATOM 6537 N N . GLU C 1 104 ? 14.369 42.338 -66.029 1.00 34.35 118 GLU C N 1
ATOM 6538 C CA . GLU C 1 104 ? 14.584 42.396 -64.579 1.00 33.69 118 GLU C CA 1
ATOM 6539 C C . GLU C 1 104 ? 15.774 43.312 -64.233 1.00 32.74 118 GLU C C 1
ATOM 6540 O O . GLU C 1 104 ? 15.671 44.156 -63.345 1.00 31.94 118 GLU C O 1
ATOM 6546 N N . LEU C 1 105 ? 16.890 43.141 -64.939 1.00 31.53 119 LEU C N 1
ATOM 6547 C CA . LEU C 1 105 ? 18.050 43.992 -64.747 1.00 30.89 119 LEU C CA 1
ATOM 6548 C C . LEU C 1 105 ? 17.707 45.455 -65.028 1.00 30.85 119 LEU C C 1
ATOM 6549 O O . LEU C 1 105 ? 18.123 46.334 -64.279 1.00 30.70 119 LEU C O 1
ATOM 6554 N N . LYS C 1 106 ? 16.929 45.700 -66.087 1.00 30.59 120 LYS C N 1
ATOM 6555 C CA . LYS C 1 106 ? 16.467 47.045 -66.428 1.00 30.57 120 LYS C CA 1
ATOM 6556 C C . LYS C 1 106 ? 15.698 47.684 -65.270 1.00 30.31 120 LYS C C 1
ATOM 6557 O O . LYS C 1 106 ? 15.949 48.844 -64.917 1.00 29.62 120 LYS C O 1
ATOM 6563 N N . THR C 1 107 ? 14.752 46.930 -64.707 1.00 30.39 121 THR C N 1
ATOM 6564 C CA . THR C 1 107 ? 13.948 47.398 -63.578 1.00 30.84 121 THR C CA 1
ATOM 6565 C C . THR C 1 107 ? 14.840 47.736 -62.380 1.00 31.38 121 THR C C 1
ATOM 6566 O O . THR C 1 107 ? 14.688 48.801 -61.755 1.00 31.99 121 THR C O 1
ATOM 6570 N N . ARG C 1 108 ? 15.785 46.848 -62.080 1.00 31.12 122 ARG C N 1
ATOM 6571 C CA . ARG C 1 108 ? 16.702 47.074 -60.963 1.00 31.22 122 ARG C CA 1
ATOM 6572 C C . ARG C 1 108 ? 17.557 48.321 -61.146 1.00 30.49 122 ARG C C 1
ATOM 6573 O O . ARG C 1 108 ? 17.808 49.031 -60.178 1.00 30.84 122 ARG C O 1
ATOM 6581 N N . PHE C 1 109 ? 18.012 48.578 -62.370 1.00 30.11 123 PHE C N 1
ATOM 6582 C CA . PHE C 1 109 ? 18.832 49.757 -62.652 1.00 29.83 123 PHE C CA 1
ATOM 6583 C C . PHE C 1 109 ? 18.044 51.040 -62.430 1.00 29.93 123 PHE C C 1
ATOM 6584 O O . PHE C 1 109 ? 18.480 51.913 -61.673 1.00 29.84 123 PHE C O 1
ATOM 6592 N N . TYR C 1 110 ? 16.894 51.163 -63.095 1.00 29.34 124 TYR C N 1
ATOM 6593 C CA . TYR C 1 110 ? 16.100 52.373 -62.962 1.00 29.42 124 TYR C CA 1
ATOM 6594 C C . TYR C 1 110 ? 15.621 52.600 -61.511 1.00 29.18 124 TYR C C 1
ATOM 6595 O O . TYR C 1 110 ? 15.536 53.743 -61.065 1.00 28.10 124 TYR C O 1
ATOM 6604 N N . THR C 1 111 ? 15.331 51.521 -60.782 1.00 29.06 125 THR C N 1
ATOM 6605 C CA . THR C 1 111 ? 14.967 51.638 -59.376 1.00 28.85 125 THR C CA 1
ATOM 6606 C C . THR C 1 111 ? 16.084 52.338 -58.620 1.00 28.42 125 THR C C 1
ATOM 6607 O O . THR C 1 111 ? 15.857 53.335 -57.924 1.00 28.31 125 THR C O 1
ATOM 6611 N N . LYS C 1 112 ? 17.292 51.818 -58.790 1.00 28.18 126 LYS C N 1
ATOM 6612 C CA . LYS C 1 112 ? 18.466 52.352 -58.106 1.00 27.92 126 LYS C CA 1
ATOM 6613 C C . LYS C 1 112 ? 18.839 53.749 -58.598 1.00 27.10 126 LYS C C 1
ATOM 6614 O O . LYS C 1 112 ? 19.250 54.576 -57.801 1.00 26.81 126 LYS C O 1
ATOM 6620 N N . LEU C 1 113 ? 18.672 54.016 -59.895 1.00 26.41 127 LEU C N 1
ATOM 6621 C CA . LEU C 1 113 ? 18.951 55.334 -60.457 1.00 26.02 127 LEU C CA 1
ATOM 6622 C C . LEU C 1 113 ? 18.023 56.388 -59.872 1.00 25.87 127 LEU C C 1
ATOM 6623 O O . LEU C 1 113 ? 18.485 57.454 -59.449 1.00 25.40 127 LEU C O 1
ATOM 6628 N N . TYR C 1 114 ? 16.723 56.102 -59.843 1.00 25.55 128 TYR C N 1
ATOM 6629 C CA . TYR C 1 114 ? 15.773 57.078 -59.324 1.00 26.10 128 TYR C CA 1
ATOM 6630 C C . TYR C 1 114 ? 16.094 57.352 -57.855 1.00 26.23 128 TYR C C 1
ATOM 6631 O O . TYR C 1 114 ? 16.263 58.496 -57.476 1.00 26.02 128 TYR C O 1
ATOM 6640 N N . GLN C 1 115 ? 16.209 56.290 -57.057 1.00 26.77 129 GLN C N 1
ATOM 6641 C CA . GLN C 1 115 ? 16.544 56.419 -55.636 1.00 27.27 129 GLN C CA 1
ATOM 6642 C C . GLN C 1 115 ? 17.727 57.355 -55.431 1.00 27.36 129 GLN C C 1
ATOM 6643 O O . GLN C 1 115 ? 17.627 58.332 -54.692 1.00 28.01 129 GLN C O 1
ATOM 6649 N N . MET C 1 116 ? 18.840 57.075 -56.096 1.00 27.58 130 MET C N 1
ATOM 6650 C CA . MET C 1 116 ? 20.048 57.880 -55.919 1.00 27.62 130 MET C CA 1
ATOM 6651 C C . MET C 1 116 ? 19.874 59.319 -56.431 1.00 27.63 130 MET C C 1
ATOM 6652 O O . MET C 1 116 ? 20.433 60.260 -55.853 1.00 27.46 130 MET C O 1
ATOM 6657 N N . ALA C 1 117 ? 19.077 59.489 -57.486 1.00 27.34 131 ALA C N 1
ATOM 6658 C CA . ALA C 1 117 ? 18.822 60.804 -58.083 1.00 27.24 131 ALA C CA 1
ATOM 6659 C C . ALA C 1 117 ? 18.165 61.786 -57.111 1.00 27.40 131 ALA C C 1
ATOM 6660 O O . ALA C 1 117 ? 18.405 62.989 -57.197 1.00 27.25 131 ALA C O 1
ATOM 6662 N N . THR C 1 118 ? 17.334 61.274 -56.203 1.00 27.94 132 THR C N 1
ATOM 6663 C CA . THR C 1 118 ? 16.528 62.130 -55.309 1.00 28.33 132 THR C CA 1
ATOM 6664 C C . THR C 1 118 ? 17.368 62.986 -54.370 1.00 28.57 132 THR C C 1
ATOM 6665 O O . THR C 1 118 ? 16.924 64.052 -53.951 1.00 29.34 132 THR C O 1
ATOM 6669 N N . THR C 1 119 ? 18.564 62.514 -54.036 1.00 28.60 133 THR C N 1
ATOM 6670 C CA . THR C 1 119 ? 19.479 63.260 -53.176 1.00 28.96 133 THR C CA 1
ATOM 6671 C C . THR C 1 119 ? 20.714 63.758 -53.948 1.00 29.54 133 THR C C 1
ATOM 6672 O O . THR C 1 119 ? 21.769 64.014 -53.360 1.00 29.52 133 THR C O 1
ATOM 6676 N N . SER C 1 120 ? 20.575 63.906 -55.261 1.00 30.06 134 SER C N 1
ATOM 6677 C CA . SER C 1 120 ? 21.640 64.452 -56.076 1.00 30.93 134 SER C CA 1
ATOM 6678 C C . SER C 1 120 ? 21.099 65.548 -56.971 1.00 31.77 134 SER C C 1
ATOM 6679 O O . SER C 1 120 ? 19.900 65.614 -57.253 1.00 31.83 134 SER C O 1
ATOM 6682 N N . ARG C 1 121 ? 21.998 66.409 -57.425 1.00 32.76 135 ARG C N 1
ATOM 6683 C CA . ARG C 1 121 ? 21.648 67.401 -58.423 1.00 33.46 135 ARG C CA 1
ATOM 6684 C C . ARG C 1 121 ? 22.193 66.996 -59.795 1.00 34.03 135 ARG C C 1
ATOM 6685 O O . ARG C 1 121 ? 21.444 66.980 -60.778 1.00 34.01 135 ARG C O 1
ATOM 6693 N N . CYS C 1 122 ? 23.481 66.649 -59.849 1.00 34.68 136 CYS C N 1
ATOM 6694 C CA . CYS C 1 122 ? 24.141 66.235 -61.103 1.00 35.04 136 CYS C CA 1
ATOM 6695 C C . CYS C 1 122 ? 24.263 64.728 -61.238 1.00 35.47 136 CYS C C 1
ATOM 6696 O O . CYS C 1 122 ? 24.621 64.040 -60.276 1.00 35.18 136 CYS C O 1
ATOM 6699 N N . ILE C 1 123 ? 23.977 64.240 -62.448 1.00 35.74 137 ILE C N 1
ATOM 6700 C CA . ILE C 1 123 ? 24.111 62.826 -62.808 1.00 36.10 137 ILE C CA 1
ATOM 6701 C C . ILE C 1 123 ? 24.873 62.720 -64.134 1.00 36.47 137 ILE C C 1
ATOM 6702 O O . ILE C 1 123 ? 24.396 63.216 -65.153 1.00 36.74 137 ILE C O 1
ATOM 6707 N N . LYS C 1 124 ? 26.035 62.065 -64.120 1.00 36.75 138 LYS C N 1
ATOM 6708 C CA . LYS C 1 124 ? 26.937 62.032 -65.284 1.00 36.97 138 LYS C CA 1
ATOM 6709 C C . LYS C 1 124 ? 27.501 60.631 -65.560 1.00 37.11 138 LYS C C 1
ATOM 6710 O O . LYS C 1 124 ? 28.207 60.070 -64.713 1.00 37.43 138 LYS C O 1
ATOM 6716 N N . LEU C 1 125 ? 27.209 60.082 -66.742 1.00 37.14 139 LEU C N 1
ATOM 6717 C CA . LEU C 1 125 ? 27.783 58.794 -67.167 1.00 37.20 139 LEU C CA 1
ATOM 6718 C C . LEU C 1 125 ? 29.265 58.983 -67.518 1.00 37.55 139 LEU C C 1
ATOM 6719 O O . LEU C 1 125 ? 29.591 59.718 -68.451 1.00 37.41 139 LEU C O 1
ATOM 6724 N N . ILE C 1 126 ? 30.151 58.334 -66.761 1.00 38.04 140 ILE C N 1
ATOM 6725 C CA . ILE C 1 126 ? 31.603 58.494 -66.940 1.00 38.46 140 ILE C CA 1
ATOM 6726 C C . ILE C 1 126 ? 32.284 57.186 -67.336 1.00 38.91 140 ILE C C 1
ATOM 6727 O O . ILE C 1 126 ? 31.760 56.107 -67.078 1.00 39.01 140 ILE C O 1
ATOM 6732 N N . GLN C 1 127 ? 33.449 57.299 -67.970 1.00 39.66 141 GLN C N 1
ATOM 6733 C CA . GLN C 1 127 ? 34.325 56.151 -68.220 1.00 40.21 141 GLN C CA 1
ATOM 6734 C C . GLN C 1 127 ? 35.327 56.059 -67.069 1.00 40.98 141 GLN C C 1
ATOM 6735 O O . GLN C 1 127 ? 35.913 57.067 -66.669 1.00 40.89 141 GLN C O 1
ATOM 6741 N N . LEU C 1 128 ? 35.512 54.855 -66.533 1.00 42.01 142 LEU C N 1
ATOM 6742 C CA . LEU C 1 128 ? 36.470 54.632 -65.454 1.00 42.60 142 LEU C CA 1
ATOM 6743 C C . LEU C 1 128 ? 37.828 54.238 -66.033 1.00 43.24 142 LEU C C 1
ATOM 6744 O O . LEU C 1 128 ? 37.919 53.322 -66.857 1.00 43.24 142 LEU C O 1
ATOM 6749 N N . GLN C 1 129 ? 38.875 54.930 -65.586 1.00 44.07 143 GLN C N 1
ATOM 6750 C CA . GLN C 1 129 ? 40.255 54.633 -65.981 1.00 44.72 143 GLN C CA 1
ATOM 6751 C C . GLN C 1 129 ? 40.468 53.123 -66.001 1.00 45.13 143 GLN C C 1
ATOM 6752 O O . GLN C 1 129 ? 40.143 52.446 -65.024 1.00 45.36 143 GLN C O 1
ATOM 6758 N N . ALA C 1 130 ? 40.996 52.585 -67.099 1.00 45.51 144 ALA C N 1
ATOM 6759 C CA . ALA C 1 130 ? 41.279 51.148 -67.162 1.00 45.78 144 ALA C CA 1
ATOM 6760 C C . ALA C 1 130 ? 42.276 50.817 -66.047 1.00 46.08 144 ALA C C 1
ATOM 6761 O O . ALA C 1 130 ? 43.186 51.604 -65.795 1.00 46.25 144 ALA C O 1
ATOM 6763 N N . PRO C 1 131 ? 42.091 49.676 -65.351 1.00 46.51 145 PRO C N 1
ATOM 6764 C CA . PRO C 1 131 ? 43.014 49.276 -64.273 1.00 46.78 145 PRO C CA 1
ATOM 6765 C C . PRO C 1 131 ? 44.476 49.191 -64.717 1.00 47.04 145 PRO C C 1
ATOM 6766 O O . PRO C 1 131 ? 44.760 48.709 -65.814 1.00 47.05 145 PRO C O 1
ATOM 6770 N N . SER C 1 132 ? 45.387 49.645 -63.861 1.00 47.37 146 SER C N 1
ATOM 6771 C CA . SER C 1 132 ? 46.787 49.820 -64.252 1.00 47.75 146 SER C CA 1
ATOM 6772 C C . SER C 1 132 ? 47.509 48.498 -64.452 1.00 48.09 146 SER C C 1
ATOM 6773 O O . SER C 1 132 ? 48.158 48.287 -65.483 1.00 48.17 146 SER C O 1
ATOM 6776 N N . SER C 1 133 ? 47.389 47.608 -63.472 1.00 48.30 147 SER C N 1
ATOM 6777 C CA . SER C 1 133 ? 48.193 46.386 -63.445 1.00 48.51 147 SER C CA 1
ATOM 6778 C C . SER C 1 133 ? 47.582 45.249 -64.274 1.00 48.33 147 SER C C 1
ATOM 6779 O O . SER C 1 133 ? 47.628 44.088 -63.863 1.00 48.37 147 SER C O 1
ATOM 6782 N N . LEU C 1 134 ? 47.040 45.576 -65.447 1.00 48.17 148 LEU C N 1
ATOM 6783 C CA . LEU C 1 134 ? 46.202 44.632 -66.195 1.00 48.00 148 LEU C CA 1
ATOM 6784 C C . LEU C 1 134 ? 46.994 43.455 -66.765 1.00 47.74 148 LEU C C 1
ATOM 6785 O O . LEU C 1 134 ? 47.859 43.649 -67.622 1.00 47.77 148 LEU C O 1
ATOM 6790 N N . PRO C 1 135 ? 46.686 42.229 -66.299 1.00 47.40 149 PRO C N 1
ATOM 6791 C CA . PRO C 1 135 ? 47.343 41.038 -66.822 1.00 47.12 149 PRO C CA 1
ATOM 6792 C C . PRO C 1 135 ? 46.693 40.567 -68.120 1.00 46.64 149 PRO C C 1
ATOM 6793 O O . PRO C 1 135 ? 45.681 41.141 -68.547 1.00 46.57 149 PRO C O 1
ATOM 6797 N N . THR C 1 136 ? 47.276 39.536 -68.734 1.00 46.00 150 THR C N 1
ATOM 6798 C CA . THR C 1 136 ? 46.717 38.941 -69.942 1.00 45.50 150 THR C CA 1
ATOM 6799 C C . THR C 1 136 ? 45.285 38.526 -69.660 1.00 44.93 150 THR C C 1
ATOM 6800 O O . THR C 1 136 ? 45.025 37.757 -68.740 1.00 45.10 150 THR C O 1
ATOM 6804 N N . LEU C 1 137 ? 44.361 39.064 -70.442 1.00 44.35 151 LEU C N 1
ATOM 6805 C CA . LEU C 1 137 ? 42.953 38.752 -70.290 1.00 43.83 151 LEU C CA 1
ATOM 6806 C C . LEU C 1 137 ? 42.376 38.336 -71.637 1.00 43.24 151 LEU C C 1
ATOM 6807 O O . LEU C 1 137 ? 42.846 38.767 -72.691 1.00 43.01 151 LEU C O 1
ATOM 6812 N N . GLN C 1 138 ? 41.365 37.478 -71.576 1.00 42.69 152 GLN C N 1
ATOM 6813 C CA . GLN C 1 138 ? 40.635 37.021 -72.744 1.00 42.36 152 GLN C CA 1
ATOM 6814 C C . GLN C 1 138 ? 39.191 37.492 -72.630 1.00 41.87 152 GLN C C 1
ATOM 6815 O O . GLN C 1 138 ? 38.555 37.308 -71.588 1.00 41.60 152 GLN C O 1
ATOM 6821 N N . ALA C 1 139 ? 38.670 38.096 -73.694 1.00 41.30 153 ALA C N 1
ATOM 6822 C CA . ALA C 1 139 ? 37.308 38.628 -73.667 1.00 40.88 153 ALA C CA 1
ATOM 6823 C C . ALA C 1 139 ? 36.305 37.501 -73.405 1.00 40.46 153 ALA C C 1
ATOM 6824 O O . ALA C 1 139 ? 36.438 36.399 -73.946 1.00 40.19 153 ALA C O 1
ATOM 6826 N N . GLY C 1 140 ? 35.327 37.775 -72.542 1.00 39.99 154 GLY C N 1
ATOM 6827 C CA . GLY C 1 140 ? 34.235 36.840 -72.293 1.00 39.57 154 GLY C CA 1
ATOM 6828 C C . GLY C 1 140 ? 33.259 36.933 -73.443 1.00 39.29 154 GLY C C 1
ATOM 6829 O O . GLY C 1 140 ? 33.332 37.867 -74.234 1.00 39.19 154 GLY C O 1
ATOM 6830 N N . VAL C 1 141 ? 32.349 35.968 -73.544 1.00 39.02 155 VAL C N 1
ATOM 6831 C CA . VAL C 1 141 ? 31.322 35.980 -74.593 1.00 38.74 155 VAL C CA 1
ATOM 6832 C C . VAL C 1 141 ? 29.925 35.782 -74.007 1.00 38.56 155 VAL C C 1
ATOM 6833 O O . VAL C 1 141 ? 29.777 35.419 -72.841 1.00 38.43 155 VAL C O 1
ATOM 6837 N N . CYS C 1 142 ? 28.907 36.048 -74.819 1.00 38.38 156 CYS C N 1
ATOM 6838 C CA . CYS C 1 142 ? 27.544 35.610 -74.529 1.00 38.28 156 CYS C CA 1
ATOM 6839 C C . CYS C 1 142 ? 27.359 34.197 -75.084 1.00 38.51 156 CYS C C 1
ATOM 6840 O O . CYS C 1 142 ? 27.945 33.846 -76.105 1.00 38.28 156 CYS C O 1
ATOM 6843 N N . ARG C 1 143 ? 26.538 33.390 -74.421 1.00 38.80 157 ARG C N 1
ATOM 6844 C CA . ARG C 1 143 ? 26.137 32.106 -74.984 1.00 39.12 157 ARG C CA 1
ATOM 6845 C C . ARG C 1 143 ? 25.272 32.319 -76.233 1.00 39.01 157 ARG C C 1
ATOM 6846 O O . ARG C 1 143 ? 25.370 31.551 -77.182 1.00 38.93 157 ARG C O 1
ATOM 6854 N N . THR C 1 144 ? 24.440 33.366 -76.234 1.00 38.90 158 THR C N 1
ATOM 6855 C CA . THR C 1 144 ? 23.582 33.682 -77.395 1.00 38.56 158 THR C CA 1
ATOM 6856 C C . THR C 1 144 ? 24.339 34.320 -78.570 1.00 38.63 158 THR C C 1
ATOM 6857 O O . THR C 1 144 ? 23.736 34.608 -79.599 1.00 38.74 158 THR C O 1
ATOM 6861 N N . ASN C 1 145 ? 25.639 34.565 -78.403 1.00 38.70 159 ASN C N 1
ATOM 6862 C CA . ASN C 1 145 ? 26.479 35.223 -79.422 1.00 38.65 159 ASN C CA 1
ATOM 6863 C C . ASN C 1 145 ? 26.164 36.704 -79.638 1.00 38.47 159 ASN C C 1
ATOM 6864 O O . ASN C 1 145 ? 26.720 37.332 -80.535 1.00 38.58 159 ASN C O 1
ATOM 6869 N N . LYS C 1 146 ? 25.300 37.266 -78.797 1.00 38.42 160 LYS C N 1
ATOM 6870 C CA . LYS C 1 146 ? 24.986 38.689 -78.845 1.00 38.20 160 LYS C CA 1
ATOM 6871 C C . LYS C 1 146 ? 26.099 39.456 -78.144 1.00 38.17 160 LYS C C 1
ATOM 6872 O O . LYS C 1 146 ? 27.027 38.844 -77.599 1.00 37.91 160 LYS C O 1
ATOM 6878 N N . GLN C 1 147 ? 26.017 40.787 -78.166 1.00 38.13 161 GLN C N 1
ATOM 6879 C CA . GLN C 1 147 ? 27.105 41.626 -77.659 1.00 38.04 161 GLN C CA 1
ATOM 6880 C C . GLN C 1 147 ? 27.165 41.635 -76.127 1.00 37.90 161 GLN C C 1
ATOM 6881 O O . GLN C 1 147 ? 26.191 42.003 -75.455 1.00 37.66 161 GLN C O 1
ATOM 6887 N N . LEU C 1 148 ? 28.313 41.208 -75.597 1.00 37.50 162 LEU C N 1
ATOM 6888 C CA . LEU C 1 148 ? 28.599 41.246 -74.164 1.00 37.26 162 LEU C CA 1
ATOM 6889 C C . LEU C 1 148 ? 28.634 42.703 -73.694 1.00 37.09 162 LEU C C 1
ATOM 6890 O O . LEU C 1 148 ? 29.173 43.557 -74.403 1.00 37.22 162 LEU C O 1
ATOM 6895 N N . PRO C 1 149 ? 28.062 42.992 -72.504 1.00 37.01 163 PRO C N 1
ATOM 6896 C CA . PRO C 1 149 ? 28.220 44.322 -71.915 1.00 36.73 163 PRO C CA 1
ATOM 6897 C C . PRO C 1 149 ? 29.684 44.714 -71.748 1.00 36.55 163 PRO C C 1
ATOM 6898 O O . PRO C 1 149 ? 30.495 43.912 -71.290 1.00 36.55 163 PRO C O 1
ATOM 6902 N N . ASP C 1 150 ? 30.015 45.941 -72.121 1.00 36.41 164 ASP C N 1
ATOM 6903 C CA . ASP C 1 150 ? 31.368 46.458 -71.916 1.00 36.51 164 ASP C CA 1
ATOM 6904 C C . ASP C 1 150 ? 31.535 46.927 -70.467 1.00 36.24 164 ASP C C 1
ATOM 6905 O O . ASP C 1 150 ? 32.649 47.197 -70.016 1.00 35.91 164 ASP C O 1
ATOM 6910 N N . ASN C 1 151 ? 30.412 47.019 -69.748 1.00 36.23 165 ASN C N 1
ATOM 6911 C CA . ASN C 1 151 ? 30.405 47.404 -68.345 1.00 36.15 165 ASN C CA 1
ATOM 6912 C C . ASN C 1 151 ? 29.384 46.610 -67.508 1.00 35.90 165 ASN C C 1
ATOM 6913 O O . ASN C 1 151 ? 28.200 46.568 -67.854 1.00 35.85 165 ASN C O 1
ATOM 6918 N N . PRO C 1 152 ? 29.842 45.933 -66.437 1.00 35.68 166 PRO C N 1
ATOM 6919 C CA . PRO C 1 152 ? 31.242 45.742 -66.071 1.00 35.91 166 PRO C CA 1
ATOM 6920 C C . PRO C 1 152 ? 31.890 44.809 -67.085 1.00 36.09 166 PRO C C 1
ATOM 6921 O O . PRO C 1 152 ? 31.187 44.025 -67.722 1.00 35.75 166 PRO C O 1
ATOM 6925 N N . ARG C 1 153 ? 33.205 44.908 -67.255 1.00 36.75 167 ARG C N 1
ATOM 6926 C CA . ARG C 1 153 ? 33.905 44.015 -68.173 1.00 37.03 167 ARG C CA 1
ATOM 6927 C C . ARG C 1 153 ? 34.004 42.638 -67.543 1.00 37.25 167 ARG C C 1
ATOM 6928 O O . ARG C 1 153 ? 34.472 42.516 -66.415 1.00 37.10 167 ARG C O 1
ATOM 6936 N N . LEU C 1 154 ? 33.531 41.620 -68.262 1.00 37.46 168 LEU C N 1
ATOM 6937 C CA . LEU C 1 154 ? 33.754 40.214 -67.896 1.00 37.59 168 LEU C CA 1
ATOM 6938 C C . LEU C 1 154 ? 34.865 39.701 -68.803 1.00 37.81 168 LEU C C 1
ATOM 6939 O O . LEU C 1 154 ? 34.734 39.748 -70.024 1.00 37.63 168 LEU C O 1
ATOM 6944 N N . ALA C 1 155 ? 35.966 39.256 -68.203 1.00 38.14 169 ALA C N 1
ATOM 6945 C CA . ALA C 1 155 ? 37.109 38.718 -68.948 1.00 38.36 169 ALA C CA 1
ATOM 6946 C C . ALA C 1 155 ? 37.581 37.412 -68.306 1.00 38.65 169 ALA C C 1
ATOM 6947 O O . ALA C 1 155 ? 37.195 37.095 -67.179 1.00 38.82 169 ALA C O 1
ATOM 6949 N N . LEU C 1 156 ? 38.407 36.656 -69.025 1.00 38.96 170 LEU C N 1
ATOM 6950 C CA . LEU C 1 156 ? 38.902 35.365 -68.549 1.00 39.21 170 LEU C CA 1
ATOM 6951 C C . LEU C 1 156 ? 40.426 35.385 -68.477 1.00 39.48 170 LEU C C 1
ATOM 6952 O O . LEU C 1 156 ? 41.097 35.710 -69.463 1.00 39.61 170 LEU C O 1
ATOM 6957 N N . LEU C 1 157 ? 40.966 35.038 -67.310 1.00 39.57 171 LEU C N 1
ATOM 6958 C CA . LEU C 1 157 ? 42.415 35.023 -67.099 1.00 39.50 171 LEU C CA 1
ATOM 6959 C C . LEU C 1 157 ? 43.015 33.744 -67.655 1.00 39.56 171 LEU C C 1
ATOM 6960 O O . LEU C 1 157 ? 42.297 32.813 -68.011 1.00 39.35 171 LEU C O 1
ATOM 6965 N N . SER C 1 158 ? 44.341 33.712 -67.721 1.00 39.95 172 SER C N 1
ATOM 6966 C CA . SER C 1 158 ? 45.067 32.565 -68.258 1.00 40.34 172 SER C CA 1
ATOM 6967 C C . SER C 1 158 ? 45.140 31.425 -67.252 1.00 40.51 172 SER C C 1
ATOM 6968 O O . SER C 1 158 ? 45.219 30.257 -67.637 1.00 40.50 172 SER C O 1
ATOM 6971 N N . ASP C 1 159 ? 45.115 31.775 -65.969 1.00 40.58 173 ASP C N 1
ATOM 6972 C CA . ASP C 1 159 ? 45.179 30.800 -64.882 1.00 40.69 173 ASP C CA 1
ATOM 6973 C C . ASP C 1 159 ? 43.895 30.805 -64.047 1.00 40.56 173 ASP C C 1
ATOM 6974 O O . ASP C 1 159 ? 42.995 31.607 -64.278 1.00 40.63 173 ASP C O 1
ATOM 6979 N N . THR C 1 160 ? 43.832 29.903 -63.074 1.00 40.53 174 THR C N 1
ATOM 6980 C CA . THR C 1 160 ? 42.689 29.772 -62.187 1.00 40.45 174 THR C CA 1
ATOM 6981 C C . THR C 1 160 ? 43.058 30.149 -60.740 1.00 40.77 174 THR C C 1
ATOM 6982 O O . THR C 1 160 ? 42.314 29.849 -59.806 1.00 40.58 174 THR C O 1
ATOM 6986 N N . VAL C 1 161 ? 44.199 30.814 -60.558 1.00 41.15 175 VAL C N 1
ATOM 6987 C CA . VAL C 1 161 ? 44.657 31.208 -59.220 1.00 41.32 175 VAL C CA 1
ATOM 6988 C C . VAL C 1 161 ? 43.897 32.482 -58.798 1.00 41.61 175 VAL C C 1
ATOM 6989 O O . VAL C 1 161 ? 43.512 33.282 -59.659 1.00 41.40 175 VAL C O 1
ATOM 6993 N N . PRO C 1 162 ? 43.642 32.656 -57.483 1.00 41.91 176 PRO C N 1
ATOM 6994 C CA . PRO C 1 162 ? 43.009 33.897 -57.015 1.00 42.41 176 PRO C CA 1
ATOM 6995 C C . PRO C 1 162 ? 43.825 35.147 -57.353 1.00 42.83 176 PRO C C 1
ATOM 6996 O O . PRO C 1 162 ? 45.052 35.139 -57.223 1.00 42.88 176 PRO C O 1
ATOM 7000 N N . THR C 1 163 ? 43.140 36.206 -57.774 1.00 43.31 177 THR C N 1
ATOM 7001 C CA . THR C 1 163 ? 43.808 37.413 -58.257 1.00 43.94 177 THR C CA 1
ATOM 7002 C C . THR C 1 163 ? 42.991 38.674 -57.946 1.00 44.34 177 THR C C 1
ATOM 7003 O O . THR C 1 163 ? 41.879 38.584 -57.414 1.00 44.42 177 THR C O 1
ATOM 7007 N N . SER C 1 164 ? 43.562 39.838 -58.267 1.00 44.65 178 SER C N 1
ATOM 7008 C CA . SER C 1 164 ? 42.953 41.143 -57.974 1.00 44.93 178 SER C CA 1
ATOM 7009 C C . SER C 1 164 ? 43.493 42.231 -58.881 1.00 45.18 178 SER C C 1
ATOM 7010 O O . SER C 1 164 ? 44.674 42.238 -59.206 1.00 45.25 178 SER C O 1
ATOM 7013 N N . VAL C 1 165 ? 42.626 43.167 -59.258 1.00 45.51 179 VAL C N 1
ATOM 7014 C CA . VAL C 1 165 ? 43.053 44.409 -59.906 1.00 45.71 179 VAL C CA 1
ATOM 7015 C C . VAL C 1 165 ? 42.405 45.591 -59.190 1.00 45.91 179 VAL C C 1
ATOM 7016 O O . VAL C 1 165 ? 41.367 45.442 -58.543 1.00 45.86 179 VAL C O 1
ATOM 7020 N N . GLN C 1 166 ? 43.034 46.756 -59.309 1.00 46.18 180 GLN C N 1
ATOM 7021 C CA . GLN C 1 166 ? 42.598 47.963 -58.617 1.00 46.39 180 GLN C CA 1
ATOM 7022 C C . GLN C 1 166 ? 41.933 48.916 -59.615 1.00 46.24 180 GLN C C 1
ATOM 7023 O O . GLN C 1 166 ? 42.496 49.185 -60.682 1.00 46.46 180 GLN C O 1
ATOM 7029 N N . PHE C 1 167 ? 40.729 49.393 -59.282 1.00 46.00 181 PHE C N 1
ATOM 7030 C CA . PHE C 1 167 ? 40.012 50.383 -60.108 1.00 45.65 181 PHE C CA 1
ATOM 7031 C C . PHE C 1 167 ? 39.599 51.611 -59.284 1.00 45.36 181 PHE C C 1
ATOM 7032 O O . PHE C 1 167 ? 39.362 51.518 -58.077 1.00 45.26 181 PHE C O 1
ATOM 7040 N N . VAL C 1 168 ? 39.516 52.756 -59.957 1.00 44.99 182 VAL C N 1
ATOM 7041 C CA . VAL C 1 168 ? 39.360 54.045 -59.295 1.00 44.55 182 VAL C CA 1
ATOM 7042 C C . VAL C 1 168 ? 38.015 54.681 -59.641 1.00 44.30 182 VAL C C 1
ATOM 7043 O O . VAL C 1 168 ? 37.759 55.014 -60.802 1.00 44.26 182 VAL C O 1
ATOM 7047 N N . LEU C 1 169 ? 37.157 54.827 -58.632 1.00 43.92 183 LEU C N 1
ATOM 7048 C CA . LEU C 1 169 ? 35.943 55.633 -58.756 1.00 43.65 183 LEU C CA 1
ATOM 7049 C C . LEU C 1 169 ? 36.326 57.062 -58.370 1.00 43.43 183 LEU C C 1
ATOM 7050 O O . LEU C 1 169 ? 36.569 57.343 -57.197 1.00 43.44 183 LEU C O 1
ATOM 7055 N N . PRO C 1 170 ? 36.392 57.970 -59.356 1.00 43.19 184 PRO C N 1
ATOM 7056 C CA . PRO C 1 170 ? 36.986 59.271 -59.092 1.00 43.15 184 PRO C CA 1
ATOM 7057 C C . PRO C 1 170 ? 36.100 60.180 -58.238 1.00 43.09 184 PRO C C 1
ATOM 7058 O O . PRO C 1 170 ? 34.883 59.995 -58.185 1.00 42.91 184 PRO C O 1
ATOM 7062 N N . GLY C 1 171 ? 36.724 61.154 -57.579 1.00 42.95 185 GLY C N 1
ATOM 7063 C CA . GLY C 1 171 ? 36.003 62.132 -56.766 1.00 42.91 185 GLY C CA 1
ATOM 7064 C C . GLY C 1 171 ? 35.420 63.300 -57.547 1.00 42.82 185 GLY C C 1
ATOM 7065 O O . GLY C 1 171 ? 34.694 64.116 -56.982 1.00 42.82 185 GLY C O 1
ATOM 7066 N N . SER C 1 172 ? 35.751 63.395 -58.835 1.00 42.84 186 SER C N 1
ATOM 7067 C CA . SER C 1 172 ? 35.198 64.436 -59.703 1.00 42.90 186 SER C CA 1
ATOM 7068 C C . SER C 1 172 ? 35.274 64.032 -61.174 1.00 42.90 186 SER C C 1
ATOM 7069 O O . SER C 1 172 ? 35.847 63.000 -61.518 1.00 43.02 186 SER C O 1
ATOM 7072 N N . SER C 1 173 ? 34.665 64.843 -62.029 1.00 42.91 187 SER C N 1
ATOM 7073 C CA . SER C 1 173 ? 34.651 64.591 -63.463 1.00 42.96 187 SER C CA 1
ATOM 7074 C C . SER C 1 173 ? 34.412 65.917 -64.169 1.00 42.99 187 SER C C 1
ATOM 7075 O O . SER C 1 173 ? 33.298 66.215 -64.597 1.00 43.10 187 SER C O 1
ATOM 7078 N N . GLY C 1 174 ? 35.475 66.710 -64.274 1.00 43.08 188 GLY C N 1
ATOM 7079 C CA . GLY C 1 174 ? 35.378 68.078 -64.762 1.00 43.08 188 GLY C CA 1
ATOM 7080 C C . GLY C 1 174 ? 34.804 68.946 -63.658 1.00 43.06 188 GLY C C 1
ATOM 7081 O O . GLY C 1 174 ? 35.346 68.987 -62.551 1.00 43.07 188 GLY C O 1
ATOM 7082 N N . THR C 1 175 ? 33.696 69.620 -63.952 1.00 42.96 189 THR C N 1
ATOM 7083 C CA . THR C 1 175 ? 33.042 70.492 -62.976 1.00 42.80 189 THR C CA 1
ATOM 7084 C C . THR C 1 175 ? 32.133 69.721 -62.019 1.00 42.66 189 THR C C 1
ATOM 7085 O O . THR C 1 175 ? 31.839 70.199 -60.926 1.00 42.97 189 THR C O 1
ATOM 7089 N N . THR C 1 176 ? 31.687 68.534 -62.426 1.00 42.34 190 THR C N 1
ATOM 7090 C CA . THR C 1 176 ? 30.820 67.704 -61.586 1.00 41.76 190 THR C CA 1
ATOM 7091 C C . THR C 1 176 ? 31.615 67.022 -60.476 1.00 41.40 190 THR C C 1
ATOM 7092 O O . THR C 1 176 ? 32.721 66.527 -60.704 1.00 41.27 190 THR C O 1
ATOM 7096 N N . ILE C 1 177 ? 31.039 67.001 -59.277 1.00 41.04 191 ILE C N 1
ATOM 7097 C CA . ILE C 1 177 ? 31.622 66.290 -58.143 1.00 40.53 191 ILE C CA 1
ATOM 7098 C C . ILE C 1 177 ? 30.920 64.939 -58.029 1.00 40.28 191 ILE C C 1
ATOM 7099 O O . ILE C 1 177 ? 29.699 64.852 -58.195 1.00 40.10 191 ILE C O 1
ATOM 7104 N N . CYS C 1 178 ? 31.688 63.885 -57.759 1.00 39.81 192 CYS C N 1
ATOM 7105 C CA . CYS C 1 178 ? 31.107 62.569 -57.483 1.00 39.37 192 CYS C CA 1
ATOM 7106 C C . CYS C 1 178 ? 31.190 62.289 -55.986 1.00 38.81 192 CYS C C 1
ATOM 7107 O O . CYS C 1 178 ? 32.219 61.833 -55.478 1.00 39.03 192 CYS C O 1
ATOM 7110 N N . THR C 1 179 ? 30.108 62.592 -55.278 1.00 37.96 193 THR C N 1
ATOM 7111 C CA . THR C 1 179 ? 29.972 62.187 -53.889 1.00 37.23 193 THR C CA 1
ATOM 7112 C C . THR C 1 179 ? 29.534 60.724 -53.831 1.00 36.76 193 THR C C 1
ATOM 7113 O O . THR C 1 179 ? 29.709 60.063 -52.807 1.00 37.17 193 THR C O 1
ATOM 7117 N N . LYS C 1 180 ? 28.957 60.224 -54.924 1.00 35.90 194 LYS C N 1
ATOM 7118 C CA . LYS C 1 180 ? 28.657 58.790 -55.050 1.00 35.20 194 LYS C CA 1
ATOM 7119 C C . LYS C 1 180 ? 28.594 58.310 -56.505 1.00 34.53 194 LYS C C 1
ATOM 7120 O O . LYS C 1 180 ? 28.541 59.109 -57.434 1.00 34.17 194 LYS C O 1
ATOM 7126 N N . HIS C 1 181 ? 28.612 56.988 -56.675 1.00 34.08 195 HIS C N 1
ATOM 7127 C CA . HIS C 1 181 ? 28.589 56.361 -57.986 1.00 33.71 195 HIS C CA 1
ATOM 7128 C C . HIS C 1 181 ? 27.539 55.264 -57.998 1.00 33.25 195 HIS C C 1
ATOM 7129 O O . HIS C 1 181 ? 27.385 54.537 -57.017 1.00 33.37 195 HIS C O 1
ATOM 7136 N N . LEU C 1 182 ? 26.811 55.161 -59.106 1.00 32.68 196 LEU C N 1
ATOM 7137 C CA . LEU C 1 182 ? 25.980 53.994 -59.386 1.00 32.17 196 LEU C CA 1
ATOM 7138 C C . LEU C 1 182 ? 26.823 53.059 -60.265 1.00 32.33 196 LEU C C 1
ATOM 7139 O O . LEU C 1 182 ? 27.190 53.415 -61.395 1.00 32.60 196 LEU C O 1
ATOM 7144 N N . VAL C 1 183 ? 27.128 51.873 -59.744 1.00 32.45 197 VAL C N 1
ATOM 7145 C CA . VAL C 1 183 ? 28.048 50.937 -60.394 1.00 32.11 197 VAL C CA 1
ATOM 7146 C C . VAL C 1 183 ? 27.423 49.542 -60.482 1.00 32.24 197 VAL C C 1
ATOM 7147 O O . VAL C 1 183 ? 26.891 49.034 -59.490 1.00 32.13 197 VAL C O 1
ATOM 7151 N N . PRO C 1 184 ? 27.491 48.906 -61.669 1.00 32.02 198 PRO C N 1
ATOM 7152 C CA . PRO C 1 184 ? 26.945 47.575 -61.818 1.00 31.90 198 PRO C CA 1
ATOM 7153 C C . PRO C 1 184 ? 27.914 46.504 -61.318 1.00 31.69 198 PRO C C 1
ATOM 7154 O O . PRO C 1 184 ? 29.129 46.647 -61.468 1.00 31.58 198 PRO C O 1
ATOM 7158 N N . PHE C 1 185 ? 27.366 45.447 -60.725 1.00 31.21 199 PHE C N 1
ATOM 7159 C CA . PHE C 1 185 ? 28.133 44.286 -60.280 1.00 31.06 199 PHE C CA 1
ATOM 7160 C C . PHE C 1 185 ? 27.434 43.094 -60.901 1.00 30.89 199 PHE C C 1
ATOM 7161 O O . PHE C 1 185 ? 26.286 42.812 -60.566 1.00 30.53 199 PHE C O 1
ATOM 7169 N N . CYS C 1 186 ? 28.103 42.414 -61.828 1.00 30.79 200 CYS C N 1
ATOM 7170 C CA . CYS C 1 186 ? 27.463 41.328 -62.575 1.00 30.79 200 CYS C CA 1
ATOM 7171 C C . CYS C 1 186 ? 28.246 40.024 -62.476 1.00 30.54 200 CYS C C 1
ATOM 7172 O O . CYS C 1 186 ? 29.450 40.035 -62.273 1.00 30.69 200 CYS C O 1
ATOM 7175 N N . TYR C 1 187 ? 27.536 38.911 -62.607 1.00 30.71 201 TYR C N 1
ATOM 7176 C CA . TYR C 1 187 ? 28.145 37.590 -62.548 1.00 31.02 201 TYR C CA 1
ATOM 7177 C C . TYR C 1 187 ? 27.280 36.551 -63.262 1.00 31.40 201 TYR C C 1
ATOM 7178 O O . TYR C 1 187 ? 26.111 36.801 -63.557 1.00 31.27 201 TYR C O 1
ATOM 7187 N N . LEU C 1 188 ? 27.873 35.393 -63.543 1.00 31.95 202 LEU C N 1
ATOM 7188 C CA . LEU C 1 188 ? 27.143 34.235 -64.058 1.00 32.45 202 LEU C CA 1
ATOM 7189 C C . LEU C 1 188 ? 26.782 33.336 -62.892 1.00 33.11 202 LEU C C 1
ATOM 7190 O O . LEU C 1 188 ? 27.670 32.784 -62.233 1.00 32.69 202 LEU C O 1
ATOM 7195 N N . ASN C 1 189 ? 25.486 33.178 -62.639 1.00 34.10 203 ASN C N 1
ATOM 7196 C CA . ASN C 1 189 ? 25.024 32.402 -61.485 1.00 35.03 203 ASN C CA 1
ATOM 7197 C C . ASN C 1 189 ? 24.799 30.913 -61.781 1.00 35.59 203 ASN C C 1
ATOM 7198 O O . ASN C 1 189 ? 25.166 30.423 -62.843 1.00 35.66 203 ASN C O 1
ATOM 7203 N N . HIS C 1 190 ? 24.215 30.211 -60.809 1.00 36.45 204 HIS C N 1
ATOM 7204 C CA . HIS C 1 190 ? 23.860 28.787 -60.902 1.00 36.95 204 HIS C CA 1
ATOM 7205 C C . HIS C 1 190 ? 25.081 27.855 -61.050 1.00 36.92 204 HIS C C 1
ATOM 7206 O O . HIS C 1 190 ? 25.240 27.163 -62.057 1.00 36.71 204 HIS C O 1
ATOM 7213 N N . GLY C 1 191 ? 25.938 27.860 -60.027 1.00 37.14 205 GLY C N 1
ATOM 7214 C CA . GLY C 1 191 ? 26.979 26.845 -59.869 1.00 37.29 205 GLY C CA 1
ATOM 7215 C C . GLY C 1 191 ? 28.332 27.174 -60.471 1.00 37.48 205 GLY C C 1
ATOM 7216 O O . GLY C 1 191 ? 28.546 28.262 -61.016 1.00 37.67 205 GLY C O 1
ATOM 7217 N N . CYS C 1 192 ? 29.250 26.215 -60.360 1.00 37.90 206 CYS C N 1
ATOM 7218 C CA . CYS C 1 192 ? 30.571 26.315 -60.978 1.00 38.11 206 CYS C CA 1
ATOM 7219 C C . CYS C 1 192 ? 30.450 26.335 -62.496 1.00 38.17 206 CYS C C 1
ATOM 7220 O O . CYS C 1 192 ? 29.512 25.777 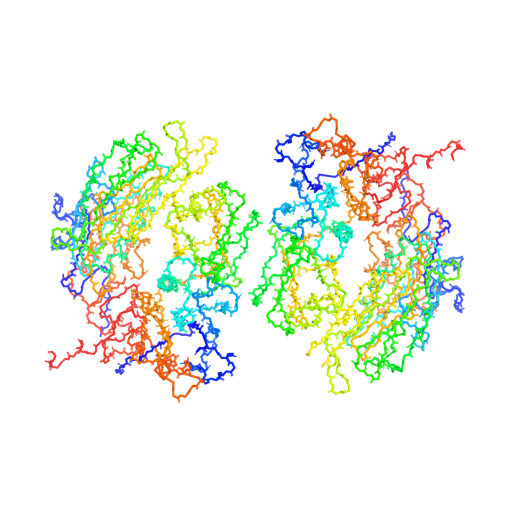-63.067 1.00 37.60 206 CYS C O 1
ATOM 7223 N N . PHE C 1 193 ? 31.415 26.975 -63.137 1.00 38.76 207 PHE C N 1
ATOM 7224 C CA . PHE C 1 193 ? 31.382 27.189 -64.574 1.00 39.55 207 PHE C CA 1
ATOM 7225 C C . PHE C 1 193 ? 32.438 26.299 -65.204 1.00 40.17 207 PHE C C 1
ATOM 7226 O O . PHE C 1 193 ? 33.627 26.495 -64.950 1.00 40.50 207 PHE C O 1
ATOM 7234 N N . THR C 1 194 ? 32.005 25.319 -66.004 1.00 40.79 208 THR C N 1
ATOM 7235 C CA . THR C 1 194 ? 32.926 24.368 -66.649 1.00 41.36 208 THR C CA 1
ATOM 7236 C C . THR C 1 194 ? 33.684 25.024 -67.803 1.00 41.79 208 THR C C 1
ATOM 7237 O O . THR C 1 194 ? 33.078 25.528 -68.747 1.00 42.04 208 THR C O 1
ATOM 7241 N N . THR C 1 195 ? 35.010 25.018 -67.704 1.00 42.21 209 THR C N 1
ATOM 7242 C CA . THR C 1 195 ? 35.881 25.570 -68.738 1.00 42.45 209 THR C CA 1
ATOM 7243 C C . THR C 1 195 ? 37.315 25.070 -68.499 1.00 42.59 209 THR C C 1
ATOM 7244 O O . THR C 1 195 ? 37.780 25.009 -67.355 1.00 42.65 209 THR C O 1
ATOM 7248 N N . GLY C 1 196 ? 37.997 24.688 -69.578 1.00 42.45 210 GLY C N 1
ATOM 7249 C CA . GLY C 1 196 ? 39.311 24.052 -69.476 1.00 42.23 210 GLY C CA 1
ATOM 7250 C C . GLY C 1 196 ? 39.281 22.645 -68.891 1.00 42.05 210 GLY C C 1
ATOM 7251 O O . GLY C 1 196 ? 40.284 22.178 -68.359 1.00 41.96 210 GLY C O 1
ATOM 7252 N N . GLY C 1 197 ? 38.132 21.972 -68.977 1.00 41.89 211 GLY C N 1
ATOM 7253 C CA . GLY C 1 197 ? 38.013 20.568 -68.567 1.00 41.77 211 GLY C CA 1
ATOM 7254 C C . GLY C 1 197 ? 37.652 20.310 -67.116 1.00 41.65 211 GLY C C 1
ATOM 7255 O O . GLY C 1 197 ? 37.600 19.156 -66.691 1.00 41.62 211 GLY C O 1
ATOM 7256 N N . SER C 1 198 ? 37.400 21.371 -66.351 1.00 41.50 212 SER C N 1
ATOM 7257 C CA . SER C 1 198 ? 36.979 21.230 -64.952 1.00 41.17 212 SER C CA 1
ATOM 7258 C C . SER C 1 198 ? 36.028 22.353 -64.549 1.00 40.75 212 SER C C 1
ATOM 7259 O O . SER C 1 198 ? 36.069 23.449 -65.111 1.00 40.85 212 SER C O 1
ATOM 7262 N N . CYS C 1 199 ? 35.175 22.067 -63.570 1.00 40.04 213 CYS C N 1
ATOM 7263 C CA . CYS C 1 199 ? 34.121 22.988 -63.165 1.00 39.45 213 CYS C CA 1
ATOM 7264 C C . CYS C 1 199 ? 34.637 24.007 -62.144 1.00 38.87 213 CYS C C 1
ATOM 7265 O O . CYS C 1 199 ? 34.771 23.702 -60.956 1.00 39.11 213 CYS C O 1
ATOM 7268 N N . LEU C 1 200 ? 34.926 25.221 -62.612 1.00 37.96 214 LEU C N 1
ATOM 7269 C CA . LEU C 1 200 ? 35.555 26.233 -61.766 1.00 37.30 214 LEU C CA 1
ATOM 7270 C C . LEU C 1 200 ? 34.505 26.999 -60.967 1.00 36.58 214 LEU C C 1
ATOM 7271 O O . LEU C 1 200 ? 33.449 27.334 -61.503 1.00 36.63 214 LEU C O 1
ATOM 7276 N N . PRO C 1 201 ? 34.787 27.281 -59.683 1.00 35.48 215 PRO C N 1
ATOM 7277 C CA . PRO C 1 201 ? 33.859 28.129 -58.943 1.00 34.78 215 PRO C CA 1
ATOM 7278 C C . PRO C 1 201 ? 33.803 29.528 -59.554 1.00 34.16 215 PRO C C 1
ATOM 7279 O O . PRO C 1 201 ? 34.836 30.063 -59.967 1.00 33.90 215 PRO C O 1
ATOM 7283 N N . PHE C 1 202 ? 32.600 30.091 -59.644 1.00 33.49 216 PHE C N 1
ATOM 7284 C CA . PHE C 1 202 ? 32.432 31.478 -60.049 1.00 33.01 216 PHE C CA 1
ATOM 7285 C C . PHE C 1 202 ? 32.357 32.329 -58.785 1.00 32.52 216 PHE C C 1
ATOM 7286 O O . PHE C 1 202 ? 31.397 32.246 -58.020 1.00 32.31 216 PHE C O 1
ATOM 7294 N N . GLY C 1 203 ? 33.382 33.139 -58.573 1.00 32.11 217 GLY C N 1
ATOM 7295 C CA . GLY C 1 203 ? 33.492 33.933 -57.370 1.00 32.02 217 GLY C CA 1
ATOM 7296 C C . GLY C 1 203 ? 34.132 35.262 -57.676 1.00 31.74 217 GLY C C 1
ATOM 7297 O O . GLY C 1 203 ? 35.302 35.317 -58.035 1.00 32.39 217 GLY C O 1
ATOM 7298 N N . VAL C 1 204 ? 33.363 36.335 -57.542 1.00 31.39 218 VAL C N 1
ATOM 7299 C CA . VAL C 1 204 ? 33.871 37.680 -57.773 1.00 30.68 218 VAL C CA 1
ATOM 7300 C C . VAL C 1 204 ? 33.335 38.623 -56.691 1.00 31.45 218 VAL C C 1
ATOM 7301 O O . VAL C 1 204 ? 32.310 38.337 -56.044 1.00 30.69 218 VAL C O 1
ATOM 7305 N N . SER C 1 205 ? 34.049 39.732 -56.489 1.00 32.02 219 SER C N 1
ATOM 7306 C CA . SER C 1 205 ? 33.692 40.714 -55.473 1.00 32.72 219 SER C CA 1
ATOM 7307 C C . SER C 1 205 ? 34.303 42.093 -55.743 1.00 33.47 219 SER C C 1
ATOM 7308 O O . SER C 1 205 ? 35.377 42.208 -56.354 1.00 33.16 219 SER C O 1
ATOM 7311 N N . TYR C 1 206 ? 33.597 43.132 -55.300 1.00 34.20 220 TYR C N 1
ATOM 7312 C CA . TYR C 1 206 ? 34.163 44.478 -55.203 1.00 34.99 220 TYR C CA 1
ATOM 7313 C C . TYR C 1 206 ? 34.457 44.732 -53.724 1.00 35.81 220 TYR C C 1
ATOM 7314 O O . TYR C 1 206 ? 33.573 44.580 -52.888 1.00 36.30 220 TYR C O 1
ATOM 7323 N N . VAL C 1 207 ? 35.681 45.160 -53.425 1.00 36.95 221 VAL C N 1
ATOM 7324 C CA . VAL C 1 207 ? 36.232 45.117 -52.072 1.00 37.87 221 VAL C CA 1
ATOM 7325 C C . VAL C 1 207 ? 37.071 46.369 -51.776 1.00 38.65 221 VAL C C 1
ATOM 7326 O O . VAL C 1 207 ? 37.677 46.943 -52.680 1.00 39.10 221 VAL C O 1
ATOM 7330 N N . SER C 1 208 ? 37.067 46.791 -50.510 1.00 39.45 222 SER C N 1
ATOM 7331 C CA . SER C 1 208 ? 37.958 47.842 -49.995 1.00 39.99 222 SER C CA 1
ATOM 7332 C C . SER C 1 208 ? 37.935 47.797 -48.466 1.00 40.34 222 SER C C 1
ATOM 7333 O O . SER C 1 208 ? 37.158 47.042 -47.876 1.00 40.57 222 SER C O 1
ATOM 7336 N N . ASP C 1 209 ? 38.767 48.619 -47.827 1.00 40.67 223 ASP C N 1
ATOM 7337 C CA . ASP C 1 209 ? 38.782 48.719 -46.361 1.00 40.69 223 ASP C CA 1
ATOM 7338 C C . ASP C 1 209 ? 37.376 48.889 -45.788 1.00 40.18 223 ASP C C 1
ATOM 7339 O O . ASP C 1 209 ? 37.042 48.304 -44.754 1.00 40.20 223 ASP C O 1
ATOM 7344 N N . SER C 1 210 ? 36.558 49.686 -46.473 1.00 39.51 224 SER C N 1
ATOM 7345 C CA . SER C 1 210 ? 35.209 50.010 -46.015 1.00 38.81 224 SER C CA 1
ATOM 7346 C C . SER C 1 210 ? 34.080 49.235 -46.736 1.00 38.06 224 SER C C 1
ATOM 7347 O O . SER C 1 210 ? 32.991 49.081 -46.180 1.00 38.33 224 SER C O 1
ATOM 7350 N N . PHE C 1 211 ? 34.326 48.737 -47.949 1.00 36.96 225 PHE C N 1
ATOM 7351 C CA . PHE C 1 211 ? 33.241 48.170 -48.766 1.00 36.09 225 PHE C CA 1
ATOM 7352 C C . PHE C 1 211 ? 33.399 46.679 -49.093 1.00 34.99 225 PHE C C 1
ATOM 7353 O O . PHE C 1 211 ? 34.491 46.227 -49.425 1.00 34.97 225 PHE C O 1
ATOM 7361 N N . TYR C 1 212 ? 32.302 45.921 -49.014 1.00 33.79 226 TYR C N 1
ATOM 7362 C CA . TYR C 1 212 ? 32.259 44.573 -49.612 1.00 32.85 226 TYR C CA 1
ATOM 7363 C C . TYR C 1 212 ? 30.926 44.194 -50.270 1.00 31.96 226 TYR C C 1
ATOM 7364 O O . TYR C 1 212 ? 29.856 44.239 -49.642 1.00 31.17 226 TYR C O 1
ATOM 7373 N N . TYR C 1 213 ? 31.022 43.771 -51.528 1.00 30.99 227 TYR C N 1
ATOM 7374 C CA . TYR C 1 213 ? 29.927 43.091 -52.208 1.00 30.46 227 TYR C CA 1
ATOM 7375 C C . TYR C 1 213 ? 30.526 41.984 -53.070 1.00 30.07 227 TYR C C 1
ATOM 7376 O O . TYR C 1 213 ? 31.556 42.174 -53.718 1.00 29.60 227 TYR C O 1
ATOM 7385 N N . GLY C 1 214 ? 29.880 40.825 -53.067 1.00 29.81 228 GLY C N 1
ATOM 7386 C CA . GLY C 1 214 ? 30.443 39.652 -53.698 1.00 29.65 228 GLY C CA 1
ATOM 7387 C C . GLY C 1 214 ? 29.434 38.560 -53.984 1.00 29.76 228 GLY C C 1
ATOM 7388 O O . GLY C 1 214 ? 28.265 38.612 -53.549 1.00 30.03 228 GLY C O 1
ATOM 7389 N N . TYR C 1 215 ? 29.908 37.578 -54.742 1.00 29.46 229 TYR C N 1
ATOM 7390 C CA . TYR C 1 215 ? 29.132 36.408 -55.136 1.00 29.18 229 TYR C CA 1
ATOM 7391 C C . TYR C 1 215 ? 30.090 35.238 -55.229 1.00 29.15 229 TYR C C 1
ATOM 7392 O O . TYR C 1 215 ? 31.226 35.387 -55.694 1.00 28.89 229 TYR C O 1
ATOM 7401 N N . TYR C 1 216 ? 29.635 34.079 -54.772 1.00 29.26 230 TYR C N 1
ATOM 7402 C CA . TYR C 1 216 ? 30.445 32.873 -54.816 1.00 29.14 230 TYR C CA 1
ATOM 7403 C C . TYR C 1 216 ? 29.548 31.664 -54.967 1.00 30.15 230 TYR C C 1
ATOM 7404 O O . TYR C 1 216 ? 28.528 31.557 -54.285 1.00 30.20 230 TYR C O 1
ATOM 7413 N N . ASP C 1 217 ? 29.937 30.755 -55.858 1.00 31.41 231 ASP C N 1
ATOM 7414 C CA . ASP C 1 217 ? 29.251 29.478 -56.021 1.00 32.25 231 ASP C CA 1
ATOM 7415 C C . ASP C 1 217 ? 30.189 28.449 -56.650 1.00 32.83 231 ASP C C 1
ATOM 7416 O O . ASP C 1 217 ? 30.739 28.676 -57.736 1.00 32.86 231 ASP C O 1
ATOM 7421 N N . ALA C 1 218 ? 30.365 27.327 -55.957 1.00 33.39 232 ALA C N 1
ATOM 7422 C CA . ALA C 1 218 ? 31.160 26.206 -56.456 1.00 33.96 232 ALA C CA 1
ATOM 7423 C C . ALA C 1 218 ? 30.309 24.933 -56.549 1.00 34.57 232 ALA C C 1
ATOM 7424 O O . ALA C 1 218 ? 30.844 23.836 -56.642 1.00 34.63 232 ALA C O 1
ATOM 7426 N N . THR C 1 219 ? 28.985 25.089 -56.535 1.00 35.58 233 THR C N 1
ATOM 7427 C CA . THR C 1 219 ? 28.074 23.952 -56.577 1.00 36.32 233 THR C CA 1
ATOM 7428 C C . THR C 1 219 ? 28.014 23.359 -57.978 1.00 36.54 233 THR C C 1
ATOM 7429 O O . THR C 1 219 ? 27.700 24.071 -58.925 1.00 36.50 233 THR C O 1
ATOM 7433 N N . PRO C 1 220 ? 28.314 22.053 -58.113 1.00 36.82 234 PRO C N 1
ATOM 7434 C CA . PRO C 1 220 ? 28.052 21.364 -59.378 1.00 37.02 234 PRO C CA 1
ATOM 7435 C C . PRO C 1 220 ? 26.620 20.835 -59.446 1.00 37.03 234 PRO C C 1
ATOM 7436 O O . PRO C 1 220 ? 26.073 20.704 -60.540 1.00 37.53 234 PRO C O 1
ATOM 7440 N N . GLU C 1 226 ? 24.250 21.975 -67.929 1.00 36.40 240 GLU C N 1
ATOM 7441 C CA . GLU C 1 226 ? 24.780 23.155 -67.239 1.00 36.29 240 GLU C CA 1
ATOM 7442 C C . GLU C 1 226 ? 24.117 24.431 -67.745 1.00 36.45 240 GLU C C 1
ATOM 7443 O O . GLU C 1 226 ? 23.890 24.582 -68.944 1.00 36.72 240 GLU C O 1
ATOM 7449 N N . SER C 1 227 ? 23.829 25.350 -66.824 1.00 36.44 241 SER C N 1
ATOM 7450 C CA . SER C 1 227 ? 23.084 26.566 -67.137 1.00 36.26 241 SER C CA 1
ATOM 7451 C C . SER C 1 227 ? 23.470 27.712 -66.199 1.00 36.17 241 SER C C 1
ATOM 7452 O O . SER C 1 227 ? 23.554 27.517 -64.988 1.00 36.56 241 SER C O 1
ATOM 7455 N N . HIS C 1 228 ? 23.699 28.901 -66.759 1.00 35.78 242 HIS C N 1
ATOM 7456 C CA . HIS C 1 228 ? 24.098 30.086 -65.976 1.00 35.44 242 HIS C CA 1
ATOM 7457 C C . HIS C 1 228 ? 23.320 31.333 -66.425 1.00 35.05 242 HIS C C 1
ATOM 7458 O O . HIS C 1 228 ? 23.185 31.565 -67.624 1.00 34.91 242 HIS C O 1
ATOM 7465 N N . ASP C 1 229 ? 22.818 32.124 -65.468 1.00 34.71 243 ASP C N 1
ATOM 7466 C CA . ASP C 1 229 ? 22.191 33.427 -65.768 1.00 34.28 243 ASP C CA 1
ATOM 7467 C C . ASP C 1 229 ? 23.165 34.569 -65.545 1.00 34.08 243 ASP C C 1
ATOM 7468 O O . ASP C 1 229 ? 23.862 34.610 -64.534 1.00 34.03 243 ASP C O 1
ATOM 7473 N N . TYR C 1 230 ? 23.181 35.507 -66.486 1.00 33.73 244 TYR C N 1
ATOM 7474 C CA . TYR C 1 230 ? 23.872 36.783 -66.317 1.00 33.32 244 TYR C CA 1
ATOM 7475 C C . TYR C 1 230 ? 22.976 37.658 -65.435 1.00 33.35 244 TYR C C 1
ATOM 7476 O O . TYR C 1 230 ? 21.914 38.095 -65.880 1.00 33.75 244 TYR C O 1
ATOM 7485 N N . VAL C 1 231 ? 23.392 37.868 -64.185 1.00 32.70 245 VAL C N 1
ATOM 7486 C CA . VAL C 1 231 ? 22.645 38.667 -63.204 1.00 32.74 245 VAL C CA 1
ATOM 7487 C C . VAL C 1 231 ? 23.460 39.899 -62.793 1.00 32.26 245 VAL C C 1
ATOM 7488 O O . VAL C 1 231 ? 24.684 39.841 -62.721 1.00 31.89 245 VAL C O 1
ATOM 7492 N N . CYS C 1 232 ? 22.782 41.013 -62.536 1.00 31.92 246 CYS C N 1
ATOM 7493 C CA . CYS C 1 232 ? 23.454 42.204 -62.024 1.00 31.55 246 CYS C CA 1
ATOM 7494 C C . CYS C 1 232 ? 22.720 42.783 -60.830 1.00 31.44 246 CYS C C 1
ATOM 7495 O O . CYS C 1 232 ? 21.494 42.668 -60.718 1.00 31.17 246 CYS C O 1
ATOM 7498 N N . ASP C 1 233 ? 23.502 43.392 -59.940 1.00 31.08 247 ASP C N 1
ATOM 7499 C CA . ASP C 1 233 ? 22.989 44.321 -58.934 1.00 30.97 247 ASP C CA 1
ATOM 7500 C C . ASP C 1 233 ? 23.626 45.666 -59.228 1.00 30.31 247 ASP C C 1
ATOM 7501 O O . ASP C 1 233 ? 24.757 45.727 -59.699 1.00 30.05 247 ASP C O 1
ATOM 7506 N N . TYR C 1 234 ? 22.895 46.738 -58.946 1.00 29.94 248 TYR C N 1
ATOM 7507 C CA . TYR C 1 234 ? 23.371 48.088 -59.184 1.00 29.49 248 TYR C CA 1
ATOM 7508 C C . TYR C 1 234 ? 23.667 48.756 -57.837 1.00 29.79 248 TYR C C 1
ATOM 7509 O O . TYR C 1 234 ? 22.764 48.946 -57.015 1.00 29.22 248 TYR C O 1
ATOM 7518 N N . LEU C 1 235 ? 24.941 49.082 -57.612 1.00 29.90 249 LEU C N 1
ATOM 7519 C CA . LEU C 1 235 ? 25.434 49.411 -56.271 1.00 30.28 249 LEU C CA 1
ATOM 7520 C C . LEU C 1 235 ? 25.730 50.899 -56.089 1.00 31.08 249 LEU C C 1
ATOM 7521 O O . LEU C 1 235 ? 26.328 51.527 -56.958 1.00 31.59 249 LEU C O 1
ATOM 7526 N N . PHE C 1 236 ? 25.306 51.444 -54.950 1.00 31.87 250 PHE C N 1
ATOM 7527 C CA . PHE C 1 236 ? 25.783 52.729 -54.451 1.00 32.83 250 PHE C CA 1
ATOM 7528 C C . PHE C 1 236 ? 27.191 52.519 -53.928 1.00 33.51 250 PHE C C 1
ATOM 7529 O O . PHE C 1 236 ? 27.389 51.750 -52.996 1.00 33.71 250 PHE C O 1
ATOM 7537 N N . MET C 1 237 ? 28.161 53.195 -54.532 1.00 34.48 251 MET C N 1
ATOM 7538 C CA . MET C 1 237 ? 29.546 53.139 -54.083 1.00 35.07 251 MET C CA 1
ATOM 7539 C C . MET C 1 237 ? 30.109 54.549 -53.937 1.00 35.61 251 MET C C 1
ATOM 7540 O O . MET C 1 237 ? 29.948 55.394 -54.817 1.00 35.20 251 MET C O 1
ATOM 7545 N N . GLU C 1 238 ? 30.773 54.791 -52.814 1.00 36.58 252 GLU C N 1
ATOM 7546 C CA . GLU C 1 238 ? 31.458 56.049 -52.590 1.00 37.15 252 GLU C CA 1
ATOM 7547 C C . GLU C 1 238 ? 32.652 56.131 -53.524 1.00 37.67 252 GLU C C 1
ATOM 7548 O O . GLU C 1 238 ? 33.175 55.097 -53.952 1.00 38.03 252 GLU C O 1
ATOM 7554 N N . PRO C 1 239 ? 33.085 57.356 -53.856 1.00 38.12 253 PRO C N 1
ATOM 7555 C CA . PRO C 1 239 ? 34.305 57.494 -54.632 1.00 38.52 253 PRO C CA 1
ATOM 7556 C C . PRO C 1 239 ? 35.508 56.934 -53.875 1.00 39.15 253 PRO C C 1
ATOM 7557 O O . PRO C 1 239 ? 35.586 57.043 -52.644 1.00 38.91 253 PRO C O 1
ATOM 7561 N N . GLY C 1 240 ? 36.433 56.337 -54.613 1.00 39.86 254 GLY C N 1
ATOM 7562 C CA . GLY C 1 240 ? 37.623 55.760 -54.013 1.00 40.33 254 GLY C CA 1
ATOM 7563 C C . GLY C 1 240 ? 38.269 54.701 -54.882 1.00 40.85 254 GLY C C 1
ATOM 7564 O O . GLY C 1 240 ? 37.826 54.432 -56.007 1.00 40.96 254 GLY C O 1
ATOM 7565 N N . THR C 1 241 ? 39.335 54.114 -54.342 1.00 41.45 255 THR C N 1
ATOM 7566 C CA . THR C 1 241 ? 40.056 53.016 -54.983 1.00 41.66 255 THR C CA 1
ATOM 7567 C C . THR C 1 241 ? 39.598 51.699 -54.366 1.00 41.96 255 THR C C 1
ATOM 7568 O O . THR C 1 241 ? 39.719 51.489 -53.150 1.00 41.90 255 THR C O 1
ATOM 7572 N N . TYR C 1 242 ? 39.047 50.837 -55.217 1.00 42.28 256 TYR C N 1
ATOM 7573 C CA . TYR C 1 242 ? 38.547 49.526 -54.820 1.00 42.56 256 TYR C CA 1
ATOM 7574 C C . TYR C 1 242 ? 39.295 48.445 -55.614 1.00 42.78 256 TYR C C 1
ATOM 7575 O O . TYR C 1 242 ? 39.770 48.703 -56.727 1.00 42.70 256 TYR C O 1
ATOM 7584 N N . ASN C 1 243 ? 39.397 47.246 -55.039 1.00 42.94 257 ASN C N 1
ATOM 7585 C CA . ASN C 1 243 ? 39.942 46.076 -55.741 1.00 43.13 257 ASN C CA 1
ATOM 7586 C C . ASN C 1 243 ? 38.809 45.219 -56.326 1.00 42.77 257 ASN C C 1
ATOM 7587 O O . ASN C 1 243 ? 37.828 44.928 -55.636 1.00 42.87 257 ASN C O 1
ATOM 7592 N N . ALA C 1 244 ? 38.939 44.837 -57.598 1.00 42.39 258 ALA C N 1
ATOM 7593 C CA . ALA C 1 244 ? 37.997 43.912 -58.247 1.00 41.87 258 ALA C CA 1
ATOM 7594 C C . ALA C 1 244 ? 38.582 42.511 -58.178 1.00 41.46 258 ALA C C 1
ATOM 7595 O O . ALA C 1 244 ? 39.466 42.160 -58.966 1.00 41.45 258 ALA C O 1
ATOM 7597 N N . SER C 1 245 ? 38.087 41.715 -57.235 1.00 40.67 259 SER C N 1
ATOM 7598 C CA . SER C 1 245 ? 38.737 40.462 -56.872 1.00 40.22 259 SER C CA 1
ATOM 7599 C C . SER C 1 245 ? 38.021 39.238 -57.430 1.00 39.65 259 SER C C 1
ATOM 7600 O O . SER C 1 245 ? 36.809 39.265 -57.665 1.00 39.31 259 SER C O 1
ATOM 7603 N N . THR C 1 246 ? 38.796 38.175 -57.656 1.00 39.11 260 THR C N 1
ATOM 7604 C CA . THR C 1 246 ? 38.252 36.877 -58.047 1.00 38.68 260 THR C CA 1
ATOM 7605 C C . THR C 1 246 ? 38.935 35.733 -57.297 1.00 38.45 260 THR C C 1
ATOM 7606 O O . THR C 1 246 ? 40.067 35.873 -56.818 1.00 38.75 260 THR C O 1
ATOM 7610 N N . VAL C 1 247 ? 38.234 34.605 -57.194 1.00 38.08 261 VAL C N 1
ATOM 7611 C CA . VAL C 1 247 ? 38.832 33.364 -56.694 1.00 37.63 261 VAL C CA 1
ATOM 7612 C C . VAL C 1 247 ? 39.704 32.697 -57.782 1.00 37.66 261 VAL C C 1
ATOM 7613 O O . VAL C 1 247 ? 40.529 31.824 -57.489 1.00 37.55 261 VAL C O 1
ATOM 7617 N N . GLY C 1 248 ? 39.521 33.121 -59.030 1.00 37.54 262 GLY C N 1
ATOM 7618 C CA . GLY C 1 248 ? 40.339 32.641 -60.139 1.00 37.59 262 GLY C CA 1
ATOM 7619 C C . GLY C 1 248 ? 39.571 32.583 -61.442 1.00 37.53 262 GLY C C 1
ATOM 7620 O O . GLY C 1 248 ? 38.331 32.556 -61.448 1.00 37.33 262 GLY C O 1
ATOM 7621 N N . LYS C 1 249 ? 40.327 32.566 -62.541 1.00 37.46 263 LYS C N 1
ATOM 7622 C CA . LYS C 1 249 ? 39.784 32.480 -63.901 1.00 37.59 263 LYS C CA 1
ATOM 7623 C C . LYS C 1 249 ? 39.013 33.744 -64.305 1.00 37.60 263 LYS C C 1
ATOM 7624 O O . LYS C 1 249 ? 39.510 34.539 -65.100 1.00 37.71 263 LYS C O 1
ATOM 7630 N N . PHE C 1 250 ? 37.827 33.945 -63.734 1.00 37.71 264 PHE C N 1
ATOM 7631 C CA . PHE C 1 250 ? 36.918 35.019 -64.176 1.00 37.78 264 PHE C CA 1
ATOM 7632 C C . PHE C 1 250 ? 37.237 36.349 -63.491 1.00 37.57 264 PHE C C 1
ATOM 7633 O O . PHE C 1 250 ? 37.467 36.384 -62.286 1.00 37.64 264 PHE C O 1
ATOM 7641 N N . LEU C 1 251 ? 37.253 37.432 -64.266 1.00 37.29 265 LEU C N 1
ATOM 7642 C CA . LEU C 1 251 ? 37.467 38.781 -63.737 1.00 37.07 265 LEU C CA 1
ATOM 7643 C C . LEU C 1 251 ? 36.292 39.668 -64.143 1.00 37.06 265 LEU C C 1
ATOM 7644 O O . LEU C 1 251 ? 35.926 39.716 -65.321 1.00 36.64 265 LEU C O 1
ATOM 7649 N N . VAL C 1 252 ? 35.692 40.341 -63.159 1.00 36.99 266 VAL C N 1
ATOM 7650 C CA . VAL C 1 252 ? 34.618 41.300 -63.406 1.00 37.02 266 VAL C CA 1
ATOM 7651 C C . VAL C 1 252 ? 34.977 42.620 -62.736 1.00 37.20 266 VAL C C 1
ATOM 7652 O O . VAL C 1 252 ? 35.067 42.688 -61.508 1.00 37.36 266 VAL C O 1
ATOM 7656 N N . TYR C 1 253 ? 35.207 43.658 -63.541 1.00 37.34 267 TYR C N 1
ATOM 7657 C CA . TYR C 1 253 ? 35.424 45.014 -63.018 1.00 37.49 267 TYR C CA 1
ATOM 7658 C C . TYR C 1 253 ? 34.642 46.040 -63.830 1.00 37.57 267 TYR C C 1
ATOM 7659 O O . TYR C 1 253 ? 34.408 45.843 -65.023 1.00 37.37 267 TYR C O 1
ATOM 7668 N N . PRO C 1 254 ? 34.220 47.136 -63.173 1.00 37.65 268 PRO C N 1
ATOM 7669 C CA . PRO C 1 254 ? 33.426 48.150 -63.840 1.00 37.67 268 PRO C CA 1
ATOM 7670 C C . PRO C 1 254 ? 34.284 49.062 -64.702 1.00 37.66 268 PRO C C 1
ATOM 7671 O O . PRO C 1 254 ? 35.398 49.405 -64.307 1.00 37.69 268 PRO C O 1
ATOM 7675 N N . THR C 1 255 ? 33.762 49.432 -65.873 1.00 37.64 269 THR C N 1
ATOM 7676 C CA . THR C 1 255 ? 34.405 50.407 -66.765 1.00 37.46 269 THR C CA 1
ATOM 7677 C C . THR C 1 255 ? 33.580 51.701 -66.936 1.00 37.44 269 THR C C 1
ATOM 7678 O O . THR C 1 255 ? 34.063 52.668 -67.534 1.00 37.83 269 THR C O 1
ATOM 7682 N N . LYS C 1 256 ? 32.352 51.721 -66.412 1.00 37.07 270 LYS C N 1
ATOM 7683 C CA . LYS C 1 256 ? 31.486 52.912 -66.459 1.00 36.82 270 LYS C CA 1
ATOM 7684 C C . LYS C 1 256 ? 30.645 53.026 -65.179 1.00 36.48 270 LYS C C 1
ATOM 7685 O O . LYS C 1 256 ? 30.322 52.020 -64.551 1.00 35.99 270 LYS C O 1
ATOM 7691 N N . SER C 1 257 ? 30.293 54.254 -64.804 1.00 36.21 271 SER C N 1
ATOM 7692 C CA . SER C 1 257 ? 29.433 54.506 -63.642 1.00 35.98 271 SER C CA 1
ATOM 7693 C C . SER C 1 257 ? 28.715 55.834 -63.789 1.00 35.84 271 SER C C 1
ATOM 7694 O O . SER C 1 257 ? 29.193 56.717 -64.500 1.00 35.66 271 SER C O 1
ATOM 7697 N N . TYR C 1 258 ? 27.566 55.966 -63.124 1.00 35.59 272 TYR C N 1
ATOM 7698 C CA . TYR C 1 258 ? 26.895 57.253 -63.008 1.00 35.44 272 TYR C CA 1
ATOM 7699 C C . TYR C 1 258 ? 27.444 57.989 -61.809 1.00 35.42 272 TYR C C 1
ATOM 7700 O O . TYR C 1 258 ? 27.196 57.620 -60.673 1.00 35.39 272 TYR C O 1
ATOM 7709 N N . CYS C 1 259 ? 28.218 59.024 -62.096 1.00 35.67 273 CYS C N 1
ATOM 7710 C CA . CYS C 1 259 ? 28.780 59.894 -61.086 1.00 35.83 273 CYS C CA 1
ATOM 7711 C C . CYS C 1 259 ? 27.698 60.884 -60.659 1.00 35.53 273 CYS C C 1
ATOM 7712 O O . CYS C 1 259 ? 27.022 61.479 -61.501 1.00 35.51 273 CYS C O 1
ATOM 7715 N N . MET C 1 260 ? 27.520 61.038 -59.352 1.00 35.15 274 MET C N 1
ATOM 7716 C CA . MET C 1 260 ? 26.501 61.940 -58.817 1.00 34.72 274 MET C CA 1
ATOM 7717 C C . MET C 1 260 ? 27.063 62.729 -57.654 1.00 34.68 274 MET C C 1
ATOM 7718 O O . MET C 1 260 ? 27.811 62.177 -56.833 1.00 34.77 274 MET C O 1
ATOM 7723 N N . ASP C 1 261 ? 26.699 64.014 -57.588 1.00 34.23 275 ASP C N 1
ATOM 7724 C CA . ASP C 1 261 ? 26.970 64.845 -56.409 1.00 33.88 275 ASP C CA 1
ATOM 7725 C C . ASP C 1 261 ? 25.840 64.694 -55.375 1.00 33.87 275 ASP C C 1
ATOM 7726 O O . ASP C 1 261 ? 25.068 63.734 -55.448 1.00 33.79 275 ASP C O 1
ATOM 7731 N N . THR C 1 262 ? 25.769 65.604 -54.402 1.00 33.93 276 THR C N 1
ATOM 7732 C CA . THR C 1 262 ? 24.776 65.537 -53.332 1.00 34.09 276 THR C CA 1
ATOM 7733 C C . THR C 1 262 ? 24.126 66.901 -53.125 1.00 34.21 276 THR C C 1
ATOM 7734 O O . THR C 1 262 ? 24.807 67.929 -53.154 1.00 34.52 276 THR C O 1
ATOM 7738 N N . MET C 1 263 ? 22.809 66.910 -52.919 1.00 34.03 277 MET C N 1
ATOM 7739 C CA . MET C 1 263 ? 22.124 68.115 -52.436 1.00 34.07 277 MET C CA 1
ATOM 7740 C C . MET C 1 263 ? 21.475 67.833 -51.085 1.00 33.70 277 MET C C 1
ATOM 7741 O O . MET C 1 263 ? 21.219 66.677 -50.737 1.00 33.55 277 MET C O 1
ATOM 7746 N N . ASN C 1 264 ? 21.208 68.899 -50.335 1.00 33.54 278 ASN C N 1
ATOM 7747 C CA . ASN C 1 264 ? 20.814 68.778 -48.932 1.00 33.50 278 ASN C CA 1
ATOM 7748 C C . ASN C 1 264 ? 19.332 68.500 -48.713 1.00 33.01 278 ASN C C 1
ATOM 7749 O O . ASN C 1 264 ? 18.916 68.256 -47.585 1.00 33.21 278 ASN C O 1
ATOM 7754 N N . ILE C 1 265 ? 18.543 68.540 -49.782 1.00 32.37 279 ILE C N 1
ATOM 7755 C CA . ILE C 1 265 ? 17.110 68.263 -49.702 1.00 31.85 279 ILE C CA 1
ATOM 7756 C C . ILE C 1 265 ? 16.737 67.143 -50.662 1.00 31.29 279 ILE C C 1
ATOM 7757 O O . ILE C 1 265 ? 17.094 67.179 -51.833 1.00 31.98 279 ILE C O 1
ATOM 7762 N N . THR C 1 266 ? 16.003 66.156 -50.165 1.00 30.22 280 THR C N 1
ATOM 7763 C CA . THR C 1 266 ? 15.571 65.031 -50.980 1.00 29.62 280 THR C CA 1
ATOM 7764 C C . THR C 1 266 ? 14.308 65.425 -51.768 1.00 28.78 280 THR C C 1
ATOM 7765 O O . THR C 1 266 ? 13.317 65.851 -51.189 1.00 27.71 280 THR C O 1
ATOM 7769 N N . VAL C 1 267 ? 14.379 65.307 -53.096 1.00 28.09 281 VAL C N 1
ATOM 7770 C CA . VAL C 1 267 ? 13.283 65.668 -53.996 1.00 27.70 281 VAL C CA 1
ATOM 7771 C C . VAL C 1 267 ? 12.994 64.481 -54.945 1.00 27.48 281 VAL C C 1
ATOM 7772 O O . VAL C 1 267 ? 13.892 64.041 -55.676 1.00 27.05 281 VAL C O 1
ATOM 7776 N N . PRO C 1 268 ? 11.755 63.950 -54.927 1.00 27.16 282 PRO C N 1
ATOM 7777 C CA . PRO C 1 268 ? 11.474 62.841 -55.839 1.00 27.43 282 PRO C CA 1
ATOM 7778 C C . PRO C 1 268 ? 11.637 63.244 -57.304 1.00 26.97 282 PRO C C 1
ATOM 7779 O O . PRO C 1 268 ? 11.319 64.376 -57.661 1.00 26.56 282 PRO C O 1
ATOM 7783 N N . VAL C 1 269 ? 12.150 62.318 -58.117 1.00 26.72 283 VAL C N 1
ATOM 7784 C CA . VAL C 1 269 ? 12.240 62.500 -59.578 1.00 26.27 283 VAL C CA 1
ATOM 7785 C C . VAL C 1 269 ? 10.894 62.190 -60.233 1.00 26.13 283 VAL C C 1
ATOM 7786 O O . VAL C 1 269 ? 9.964 61.696 -59.587 1.00 25.57 283 VAL C O 1
ATOM 7790 N N . GLN C 1 270 ? 10.789 62.491 -61.526 1.00 25.87 284 GLN C N 1
ATOM 7791 C CA . GLN C 1 270 ? 9.561 62.244 -62.267 1.00 25.89 284 GLN C CA 1
ATOM 7792 C C . GLN C 1 270 ? 9.873 61.358 -63.471 1.00 25.65 284 GLN C C 1
ATOM 7793 O O . GLN C 1 270 ? 10.850 61.595 -64.171 1.00 25.28 284 GLN C O 1
ATOM 7799 N N . ALA C 1 271 ? 9.067 60.325 -63.692 1.00 25.83 285 ALA C N 1
ATOM 7800 C CA . ALA C 1 271 ? 9.250 59.477 -64.868 1.00 26.85 285 ALA C CA 1
ATOM 7801 C C . ALA C 1 271 ? 7.951 59.415 -65.674 1.00 27.47 285 ALA C C 1
ATOM 7802 O O . ALA C 1 271 ? 6.845 59.283 -65.113 1.00 27.19 285 ALA C O 1
ATOM 7804 N N . VAL C 1 272 ? 8.103 59.532 -66.994 1.00 28.29 286 VAL C N 1
ATOM 7805 C CA . VAL C 1 272 ? 6.991 59.400 -67.927 1.00 28.44 286 VAL C CA 1
ATOM 7806 C C . VAL C 1 272 ? 7.144 58.072 -68.652 1.00 28.63 286 VAL C C 1
ATOM 7807 O O . VAL C 1 272 ? 8.236 57.751 -69.142 1.00 28.56 286 VAL C O 1
ATOM 7811 N N . GLN C 1 273 ? 6.053 57.312 -68.732 1.00 28.95 287 GLN C N 1
ATOM 7812 C CA . GLN C 1 273 ? 6.053 56.028 -69.443 1.00 29.53 287 GLN C CA 1
ATOM 7813 C C . GLN C 1 273 ? 6.703 56.110 -70.843 1.00 29.40 287 GLN C C 1
ATOM 7814 O O . GLN C 1 273 ? 6.426 57.037 -71.628 1.00 29.14 287 GLN C O 1
ATOM 7820 N N . SER C 1 274 ? 7.544 55.114 -71.132 1.00 28.84 288 SER C N 1
ATOM 7821 C CA . SER C 1 274 ? 8.353 55.060 -72.346 1.00 28.80 288 SER C CA 1
ATOM 7822 C C . SER C 1 274 ? 8.182 53.699 -73.019 1.00 29.23 288 SER C C 1
ATOM 7823 O O . SER C 1 274 ? 8.812 52.712 -72.628 1.00 29.32 288 SER C O 1
ATOM 7826 N N . ILE C 1 275 ? 7.332 53.659 -74.043 1.00 29.49 289 ILE C N 1
ATOM 7827 C CA . ILE C 1 275 ? 6.964 52.408 -74.711 1.00 29.40 289 ILE C CA 1
ATOM 7828 C C . ILE C 1 275 ? 6.930 52.565 -76.239 1.00 29.48 289 ILE C C 1
ATOM 7829 O O . ILE C 1 275 ? 7.068 53.679 -76.766 1.00 28.92 289 ILE C O 1
ATOM 7834 N N . TRP C 1 276 ? 6.746 51.435 -76.930 1.00 29.48 290 TRP C N 1
ATOM 7835 C CA . TRP C 1 276 ? 6.512 51.424 -78.372 1.00 29.64 290 TRP C CA 1
ATOM 7836 C C . TRP C 1 276 ? 5.012 51.436 -78.678 1.00 30.16 290 TRP C C 1
ATOM 7837 O O . TRP C 1 276 ? 4.176 51.179 -77.804 1.00 29.89 290 TRP C O 1
ATOM 7848 N N . SER C 1 277 ? 4.688 51.719 -79.939 1.00 30.74 291 SER C N 1
ATOM 7849 C CA . SER C 1 277 ? 3.346 51.502 -80.490 1.00 31.38 291 SER C CA 1
ATOM 7850 C C . SER C 1 277 ? 2.920 50.044 -80.305 1.00 32.18 291 SER C C 1
ATOM 7851 O O . SER C 1 277 ? 3.766 49.167 -80.073 1.00 32.03 291 SER C O 1
ATOM 7854 N N . GLU C 1 278 ? 1.618 49.784 -80.419 1.00 32.79 292 GLU C N 1
ATOM 7855 C CA . GLU C 1 278 ? 1.057 48.452 -80.116 1.00 33.50 292 GLU C CA 1
ATOM 7856 C C . GLU C 1 278 ? 1.727 47.293 -80.872 1.00 33.61 292 GLU C C 1
ATOM 7857 O O . GLU C 1 278 ? 1.760 46.173 -80.361 1.00 33.76 292 GLU C O 1
ATOM 7863 N N . GLN C 1 279 ? 2.254 47.559 -82.070 1.00 33.71 293 GLN C N 1
ATOM 7864 C CA . GLN C 1 279 ? 2.819 46.505 -82.933 1.00 33.88 293 GLN C CA 1
ATOM 7865 C C . GLN C 1 279 ? 4.195 45.974 -82.480 1.00 33.85 293 GLN C C 1
ATOM 7866 O O . GLN C 1 279 ? 4.614 44.905 -82.923 1.00 33.30 293 GLN C O 1
ATOM 7872 N N . TYR C 1 280 ? 4.885 46.704 -81.597 1.00 33.55 294 TYR C N 1
ATOM 7873 C CA . TYR C 1 280 ? 6.178 46.243 -81.052 1.00 33.50 294 TYR C CA 1
ATOM 7874 C C . TYR C 1 280 ? 6.033 45.905 -79.567 1.00 33.20 294 TYR C C 1
ATOM 7875 O O . TYR C 1 280 ? 5.102 46.379 -78.916 1.00 33.22 294 TYR C O 1
ATOM 7884 N N . ALA C 1 281 ? 6.944 45.078 -79.048 1.00 33.07 295 ALA C N 1
ATOM 7885 C CA . ALA C 1 281 ? 6.839 44.549 -77.681 1.00 32.91 295 ALA C CA 1
ATOM 7886 C C . ALA C 1 281 ? 7.567 45.439 -76.662 1.00 32.95 295 ALA C C 1
ATOM 7887 O O . ALA C 1 281 ? 8.777 45.657 -76.763 1.00 33.08 295 ALA C O 1
ATOM 7889 N N . SER C 1 282 ? 6.814 45.941 -75.684 1.00 32.91 296 SER C N 1
ATOM 7890 C CA . SER C 1 282 ? 7.333 46.873 -74.673 1.00 32.87 296 SER C CA 1
ATOM 7891 C C . SER C 1 282 ? 7.392 46.178 -73.313 1.00 32.84 296 SER C C 1
ATOM 7892 O O . SER C 1 282 ? 7.077 44.987 -73.200 1.00 32.47 296 SER C O 1
ATOM 7895 N N . ASP C 1 283 ? 7.812 46.919 -72.290 1.00 32.63 297 ASP C N 1
ATOM 7896 C CA . ASP C 1 283 ? 7.773 46.424 -70.914 1.00 32.85 297 ASP C CA 1
ATOM 7897 C C . ASP C 1 283 ? 7.228 47.490 -69.969 1.00 32.78 297 ASP C C 1
ATOM 7898 O O . ASP C 1 283 ? 6.860 48.582 -70.414 1.00 32.37 297 ASP C O 1
ATOM 7903 N N . ASP C 1 284 ? 7.166 47.157 -68.675 1.00 32.45 298 ASP C N 1
ATOM 7904 C CA . ASP C 1 284 ? 6.791 48.116 -67.640 1.00 32.61 298 ASP C CA 1
ATOM 7905 C C . ASP C 1 284 ? 7.910 48.292 -66.608 1.00 32.26 298 ASP C C 1
ATOM 7906 O O . ASP C 1 284 ? 7.636 48.454 -65.425 1.00 32.51 298 ASP C O 1
ATOM 7911 N N . ALA C 1 285 ? 9.162 48.273 -67.067 1.00 32.14 299 ALA C N 1
ATOM 7912 C CA . ALA C 1 285 ? 10.336 48.456 -66.191 1.00 31.87 299 ALA C CA 1
ATOM 7913 C C . ALA C 1 285 ? 10.358 49.843 -65.540 1.00 31.70 299 ALA C C 1
ATOM 7914 O O . ALA C 1 285 ? 10.621 49.966 -64.340 1.00 31.38 299 ALA C O 1
ATOM 7916 N N . ILE C 1 286 ? 10.067 50.881 -66.325 1.00 31.76 300 ILE C N 1
ATOM 7917 C CA . ILE C 1 286 ? 10.036 52.240 -65.787 1.00 31.42 300 ILE C CA 1
ATOM 7918 C C . ILE C 1 286 ? 8.928 52.337 -64.733 1.00 31.70 300 ILE C C 1
ATOM 7919 O O . ILE C 1 286 ? 9.160 52.805 -63.627 1.00 31.62 300 ILE C O 1
ATOM 7924 N N . GLY C 1 287 ? 7.730 51.872 -65.077 1.00 31.55 301 GLY C N 1
ATOM 7925 C CA . GLY C 1 287 ? 6.590 51.907 -64.155 1.00 31.29 301 GLY C CA 1
ATOM 7926 C C . GLY C 1 287 ? 6.797 51.123 -62.875 1.00 31.07 301 GLY C C 1
ATOM 7927 O O . GLY C 1 287 ? 6.307 51.517 -61.807 1.00 30.87 301 GLY C O 1
ATOM 7928 N N . GLN C 1 288 ? 7.522 50.017 -62.965 1.00 30.54 302 GLN C N 1
ATOM 7929 C CA . GLN C 1 288 ? 7.810 49.226 -61.773 1.00 31.01 302 GLN C CA 1
ATOM 7930 C C . GLN C 1 288 ? 8.971 49.815 -60.952 1.00 30.58 302 GLN C C 1
ATOM 7931 O O . GLN C 1 288 ? 8.996 49.663 -59.740 1.00 30.58 302 GLN C O 1
ATOM 7937 N N . ALA C 1 289 ? 9.919 50.477 -61.613 1.00 30.57 303 ALA C N 1
ATOM 7938 C CA . ALA C 1 289 ? 11.024 51.162 -60.932 1.00 30.63 303 ALA C CA 1
ATOM 7939 C C . ALA C 1 289 ? 10.602 52.507 -60.310 1.00 30.72 303 ALA C C 1
ATOM 7940 O O . ALA C 1 289 ? 11.069 52.870 -59.225 1.00 30.65 303 ALA C O 1
ATOM 7942 N N . CYS C 1 290 ? 9.733 53.243 -60.997 1.00 31.08 304 CYS C N 1
ATOM 7943 C CA . CYS C 1 290 ? 9.299 54.566 -60.540 1.00 31.25 304 CYS C CA 1
ATOM 7944 C C . CYS C 1 290 ? 8.184 54.457 -59.506 1.00 31.97 304 CYS C C 1
ATOM 7945 O O . CYS C 1 290 ? 7.010 54.424 -59.860 1.00 32.12 304 CYS C O 1
ATOM 7948 N N . LYS C 1 291 ? 8.561 54.428 -58.231 1.00 32.63 305 LYS C N 1
ATOM 7949 C CA . LYS C 1 291 ? 7.607 54.214 -57.136 1.00 33.29 305 LYS C CA 1
ATOM 7950 C C . LYS C 1 291 ? 7.833 55.187 -55.974 1.00 32.99 305 LYS C C 1
ATOM 7951 O O . LYS C 1 291 ? 8.939 55.714 -55.788 1.00 33.49 305 LYS C O 1
ATOM 7957 N N . ALA C 1 292 ? 6.780 55.422 -55.197 1.00 32.25 306 ALA C N 1
ATOM 7958 C CA . ALA C 1 292 ? 6.885 56.250 -54.011 1.00 31.87 306 ALA C CA 1
ATOM 7959 C C . ALA C 1 292 ? 7.902 55.612 -53.066 1.00 31.19 306 ALA C C 1
ATOM 7960 O O . ALA C 1 292 ? 8.039 54.397 -53.043 1.00 31.25 306 ALA C O 1
ATOM 7962 N N . PRO C 1 293 ? 8.612 56.425 -52.275 1.00 30.45 307 PRO C N 1
ATOM 7963 C CA . PRO C 1 293 ? 8.541 57.880 -52.151 1.00 30.14 307 PRO C CA 1
ATOM 7964 C C . PRO C 1 293 ? 9.560 58.643 -52.987 1.00 30.07 307 PRO C C 1
ATOM 7965 O O . PRO C 1 293 ? 9.663 59.870 -52.856 1.00 30.38 307 PRO C O 1
ATOM 7969 N N . TYR C 1 294 ? 10.253 57.942 -53.872 1.00 29.76 308 TYR C N 1
ATOM 7970 C CA . TYR C 1 294 ? 11.407 58.494 -54.568 1.00 30.07 308 TYR C CA 1
ATOM 7971 C C . TYR C 1 294 ? 11.148 58.910 -56.024 1.00 28.98 308 TYR C C 1
ATOM 7972 O O . TYR C 1 294 ? 11.967 59.612 -56.624 1.00 28.20 308 TYR C O 1
ATOM 7981 N N . CYS C 1 295 ? 10.022 58.482 -56.580 1.00 28.23 309 CYS C N 1
ATOM 7982 C CA . CYS C 1 295 ? 9.719 58.743 -57.989 1.00 28.32 309 CYS C CA 1
ATOM 7983 C C . CYS C 1 295 ? 8.222 58.958 -58.228 1.00 27.99 309 CYS C C 1
ATOM 7984 O O . CYS C 1 295 ? 7.379 58.229 -57.680 1.00 27.70 309 CYS C O 1
ATOM 7987 N N . ILE C 1 296 ? 7.912 59.977 -59.043 1.00 27.17 310 ILE C N 1
ATOM 7988 C CA . ILE C 1 296 ? 6.545 60.281 -59.455 1.00 26.50 310 ILE C CA 1
ATOM 7989 C C . ILE C 1 296 ? 6.337 59.755 -60.877 1.00 26.50 310 ILE C C 1
ATOM 7990 O O . ILE C 1 296 ? 6.960 60.250 -61.822 1.00 26.47 310 ILE C O 1
ATOM 7995 N N . PHE C 1 297 ? 5.485 58.739 -61.020 1.00 26.37 311 PHE C N 1
ATOM 7996 C CA . PHE C 1 297 ? 5.290 58.046 -62.304 1.00 26.23 311 PHE C CA 1
ATOM 7997 C C . PHE C 1 297 ? 4.077 58.613 -63.047 1.00 26.58 311 PHE C C 1
ATOM 7998 O O . PHE C 1 297 ? 2.964 58.632 -62.509 1.00 26.51 311 PHE C O 1
ATOM 8006 N N . TYR C 1 298 ? 4.301 59.063 -64.280 1.00 26.82 312 TYR C N 1
ATOM 8007 C CA . TYR C 1 298 ? 3.214 59.519 -65.141 1.00 27.19 312 TYR C CA 1
ATOM 8008 C C . TYR C 1 298 ? 3.036 58.517 -66.262 1.00 27.48 312 TYR C C 1
ATOM 8009 O O . TYR C 1 298 ? 3.754 58.547 -67.262 1.00 27.83 312 TYR C O 1
ATOM 8018 N N . ASN C 1 299 ? 2.076 57.624 -66.086 1.00 27.90 313 ASN C N 1
ATOM 8019 C CA . ASN C 1 299 ? 1.814 56.589 -67.074 1.00 28.24 313 ASN C CA 1
ATOM 8020 C C . ASN C 1 299 ? 1.046 57.129 -68.273 1.00 28.46 313 ASN C C 1
ATOM 8021 O O . ASN C 1 299 ? 0.541 58.251 -68.247 1.00 28.09 313 ASN C O 1
ATOM 8026 N N . LYS C 1 300 ? 0.982 56.313 -69.325 1.00 28.65 314 LYS C N 1
ATOM 8027 C CA . LYS C 1 300 ? 0.107 56.550 -70.461 1.00 28.63 314 LYS C CA 1
ATOM 8028 C C . LYS C 1 300 ? -1.181 55.747 -70.296 1.00 28.96 314 LYS C C 1
ATOM 8029 O O . LYS C 1 300 ? -1.166 54.571 -69.912 1.00 29.07 314 LYS C O 1
ATOM 8035 N N . THR C 1 301 ? -2.289 56.423 -70.570 1.00 29.70 315 THR C N 1
ATOM 8036 C CA . THR C 1 301 ? -3.630 55.851 -70.540 1.00 29.91 315 THR C CA 1
ATOM 8037 C C . THR C 1 301 ? -4.036 55.331 -71.936 1.00 29.68 315 THR C C 1
ATOM 8038 O O . THR C 1 301 ? -4.847 54.408 -72.044 1.00 29.43 315 THR C O 1
ATOM 8042 N N . THR C 1 302 ? -3.461 55.927 -72.988 1.00 29.25 316 THR C N 1
ATOM 8043 C CA . THR C 1 302 ? -3.631 55.473 -74.379 1.00 28.79 316 THR C CA 1
ATOM 8044 C C . THR C 1 302 ? -2.402 54.671 -74.868 1.00 28.59 316 THR C C 1
ATOM 8045 O O . THR C 1 302 ? -1.352 54.675 -74.209 1.00 28.44 316 THR C O 1
ATOM 8049 N N . PRO C 1 303 ? -2.526 53.972 -76.022 1.00 28.09 317 PRO C N 1
ATOM 8050 C CA . PRO C 1 303 ? -1.316 53.444 -76.668 1.00 27.37 317 PRO C CA 1
ATOM 8051 C C . PRO C 1 303 ? -0.451 54.594 -77.211 1.00 26.80 317 PRO C C 1
ATOM 8052 O O . PRO C 1 303 ? -0.919 55.732 -77.274 1.00 26.63 317 PRO C O 1
ATOM 8056 N N . TYR C 1 304 ? 0.791 54.312 -77.595 1.00 26.05 318 TYR C N 1
ATOM 8057 C CA . TYR C 1 304 ? 1.594 55.302 -78.312 1.00 25.76 318 TYR C CA 1
ATOM 8058 C C . TYR C 1 304 ? 0.961 55.514 -79.691 1.00 26.00 318 TYR C C 1
ATOM 8059 O O . TYR C 1 304 ? 0.980 54.607 -80.540 1.00 25.56 318 TYR C O 1
ATOM 8068 N N . THR C 1 305 ? 0.412 56.717 -79.885 1.00 26.06 319 THR C N 1
ATOM 8069 C CA . THR C 1 305 ? -0.469 57.051 -81.011 1.00 25.99 319 THR C CA 1
ATOM 8070 C C . THR C 1 305 ? 0.002 58.353 -81.685 1.00 26.40 319 THR C C 1
ATOM 8071 O O . THR C 1 305 ? -0.014 59.421 -81.059 1.00 26.16 319 THR C O 1
ATOM 8075 N N . VAL C 1 306 ? 0.405 58.251 -82.954 1.00 26.62 320 VAL C N 1
ATOM 8076 C CA . VAL C 1 306 ? 0.979 59.374 -83.708 1.00 26.80 320 VAL C CA 1
ATOM 8077 C C . VAL C 1 306 ? 0.115 59.783 -84.898 1.00 27.30 320 VAL C C 1
ATOM 8078 O O . VAL C 1 306 ? -0.062 59.013 -85.857 1.00 27.35 320 VAL C O 1
ATOM 8082 N N . THR C 1 307 ? -0.409 61.008 -84.827 1.00 27.44 321 THR C N 1
ATOM 8083 C CA . THR C 1 307 ? -1.255 61.571 -85.874 1.00 27.49 321 THR C CA 1
ATOM 8084 C C . THR C 1 307 ? -0.574 62.740 -86.629 1.00 27.54 321 THR C C 1
ATOM 8085 O O . THR C 1 307 ? -0.940 63.019 -87.777 1.00 27.52 321 THR C O 1
ATOM 8089 N N . ASN C 1 308 ? 0.402 63.407 -86.004 1.00 27.12 322 ASN C N 1
ATOM 8090 C CA . ASN C 1 308 ? 1.166 64.489 -86.654 1.00 27.08 322 ASN C CA 1
ATOM 8091 C C . ASN C 1 308 ? 2.642 64.415 -86.247 1.00 26.80 322 ASN C C 1
ATOM 8092 O O . ASN C 1 308 ? 3.121 65.221 -85.451 1.00 27.03 322 ASN C O 1
ATOM 8097 N N . GLY C 1 309 ? 3.348 63.421 -86.789 1.00 26.64 323 GLY C N 1
ATOM 8098 C CA . GLY C 1 309 ? 4.752 63.148 -86.436 1.00 26.18 323 GLY C CA 1
ATOM 8099 C C . GLY C 1 309 ? 5.545 62.355 -87.477 1.00 26.12 323 GLY C C 1
ATOM 8100 O O . GLY C 1 309 ? 5.064 62.104 -88.596 1.00 25.54 323 GLY C O 1
ATOM 8101 N N . SER C 1 310 ? 6.760 61.943 -87.101 1.00 25.78 324 SER C N 1
ATOM 8102 C CA . SER C 1 310 ? 7.738 61.409 -88.062 1.00 25.63 324 SER C CA 1
ATOM 8103 C C . SER C 1 310 ? 7.504 59.941 -88.421 1.00 25.38 324 SER C C 1
ATOM 8104 O O . SER C 1 310 ? 7.717 59.553 -89.561 1.00 25.47 324 SER C O 1
ATOM 8107 N N . ASP C 1 311 ? 7.084 59.129 -87.454 1.00 25.25 325 ASP C N 1
ATOM 8108 C CA . ASP C 1 311 ? 6.695 57.736 -87.723 1.00 25.02 325 ASP C CA 1
ATOM 8109 C C . ASP C 1 311 ? 5.777 57.208 -86.615 1.00 24.86 325 ASP C C 1
ATOM 8110 O O . ASP C 1 311 ? 5.415 57.963 -85.700 1.00 25.13 325 ASP C O 1
ATOM 8115 N N . ALA C 1 312 ? 5.407 55.925 -86.688 1.00 24.54 326 ALA C N 1
ATOM 8116 C CA . ALA C 1 312 ? 4.465 55.337 -85.728 1.00 24.37 326 ALA C CA 1
ATOM 8117 C C . ALA C 1 312 ? 4.965 55.418 -84.270 1.00 24.51 326 ALA C C 1
ATOM 8118 O O . ALA C 1 312 ? 4.174 55.280 -83.331 1.00 24.16 326 ALA C O 1
ATOM 8120 N N . ASN C 1 313 ? 6.265 55.658 -84.093 1.00 24.85 327 ASN C N 1
ATOM 8121 C CA . ASN C 1 313 ? 6.863 55.749 -82.767 1.00 25.27 327 ASN C CA 1
ATOM 8122 C C . ASN C 1 313 ? 7.513 57.088 -82.409 1.00 25.85 327 ASN C C 1
ATOM 8123 O O . ASN C 1 313 ? 8.375 57.134 -81.518 1.00 26.08 327 ASN C O 1
ATOM 8128 N N . HIS C 1 314 ? 7.082 58.175 -83.058 1.00 26.09 328 HIS C N 1
ATOM 8129 C CA . HIS C 1 314 ? 7.578 59.526 -82.725 1.00 26.39 328 HIS C CA 1
ATOM 8130 C C . HIS C 1 314 ? 6.520 60.633 -82.860 1.00 26.39 328 HIS C C 1
ATOM 8131 O O . HIS C 1 314 ? 6.192 61.062 -83.967 1.00 26.26 328 HIS C O 1
ATOM 8138 N N . GLY C 1 315 ? 6.020 61.108 -81.718 1.00 26.49 329 GLY C N 1
ATOM 8139 C CA . GLY C 1 315 ? 5.020 62.185 -81.684 1.00 26.72 329 GLY C CA 1
ATOM 8140 C C . GLY C 1 315 ? 3.706 61.775 -81.045 1.00 26.89 329 GLY C C 1
ATOM 8141 O O . GLY C 1 315 ? 2.634 62.135 -81.526 1.00 27.00 329 GLY C O 1
ATOM 8142 N N . ASP C 1 316 ? 3.776 61.034 -79.949 1.00 27.39 330 ASP C N 1
ATOM 8143 C CA . ASP C 1 316 ? 2.570 60.568 -79.285 1.00 27.56 330 ASP C CA 1
ATOM 8144 C C . ASP C 1 316 ? 1.765 61.769 -78.788 1.00 27.94 330 ASP C C 1
ATOM 8145 O O . ASP C 1 316 ? 2.295 62.637 -78.092 1.00 27.84 330 ASP C O 1
ATOM 8150 N N . ASP C 1 317 ? 0.491 61.823 -79.171 1.00 28.34 331 ASP C N 1
ATOM 8151 C CA . ASP C 1 317 ? -0.374 62.945 -78.804 1.00 28.71 331 ASP C CA 1
ATOM 8152 C C . ASP C 1 317 ? -0.508 63.099 -77.262 1.00 29.10 331 ASP C C 1
ATOM 8153 O O . ASP C 1 317 ? -0.426 64.214 -76.743 1.00 28.33 331 ASP C O 1
ATOM 8158 N N . GLU C 1 318 ? -0.685 61.982 -76.549 1.00 29.65 332 GLU C N 1
ATOM 8159 C CA . GLU C 1 318 ? -0.900 62.017 -75.087 1.00 30.20 332 GLU C CA 1
ATOM 8160 C C . GLU C 1 318 ? 0.316 62.534 -74.321 1.00 30.34 332 GLU C C 1
ATOM 8161 O O . GLU C 1 318 ? 0.155 63.308 -73.375 1.00 30.70 332 GLU C O 1
ATOM 8167 N N . VAL C 1 319 ? 1.517 62.095 -74.707 1.00 30.28 333 VAL C N 1
ATOM 8168 C CA . VAL C 1 319 ? 2.753 62.574 -74.073 1.00 30.26 333 VAL C CA 1
ATOM 8169 C C . VAL C 1 319 ? 3.051 64.036 -74.442 1.00 30.46 333 VAL C C 1
ATOM 8170 O O . VAL C 1 319 ? 3.452 64.818 -73.588 1.00 30.40 333 VAL C O 1
ATOM 8174 N N . ARG C 1 320 ? 2.843 64.418 -75.697 1.00 30.46 334 ARG C N 1
ATOM 8175 C CA . ARG C 1 320 ? 2.948 65.832 -76.074 1.00 30.62 334 ARG C CA 1
ATOM 8176 C C . ARG C 1 320 ? 2.063 66.714 -75.192 1.00 30.82 334 ARG C C 1
ATOM 8177 O O . ARG C 1 320 ? 2.498 67.773 -74.736 1.00 30.98 334 ARG C O 1
ATOM 8185 N N . MET C 1 321 ? 0.833 66.260 -74.959 1.00 31.05 335 MET C N 1
ATOM 8186 C CA . MET C 1 321 ? -0.133 66.960 -74.111 1.00 31.41 335 MET C CA 1
ATOM 8187 C C . MET C 1 321 ? 0.382 67.071 -72.669 1.00 31.16 335 MET C C 1
ATOM 8188 O O . MET C 1 321 ? 0.318 68.135 -72.033 1.00 30.58 335 MET C O 1
ATOM 8193 N N . MET C 1 322 ? 0.872 65.950 -72.154 1.00 30.77 336 MET C N 1
ATOM 8194 C CA . MET C 1 322 ? 1.474 65.909 -70.819 1.00 30.54 336 MET C CA 1
ATOM 8195 C C . MET C 1 322 ? 2.686 66.831 -70.694 1.00 30.60 336 MET C C 1
ATOM 8196 O O . MET C 1 322 ? 2.830 67.545 -69.700 1.00 30.50 336 MET C O 1
ATOM 8201 N N . MET C 1 323 ? 3.560 66.806 -71.697 1.00 30.65 337 MET C N 1
ATOM 8202 C CA . MET C 1 323 ? 4.808 67.584 -71.666 1.00 30.75 337 MET C CA 1
ATOM 8203 C C . MET C 1 323 ? 4.588 69.104 -71.745 1.00 31.09 337 MET C C 1
ATOM 8204 O O . MET C 1 323 ? 5.510 69.872 -71.473 1.00 31.12 337 MET C O 1
ATOM 8209 N N . GLN C 1 324 ? 3.379 69.532 -72.117 1.00 31.48 338 GLN C N 1
ATOM 8210 C CA . GLN C 1 324 ? 2.998 70.947 -72.042 1.00 31.74 338 GLN C CA 1
ATOM 8211 C C . GLN C 1 324 ? 3.086 71.481 -70.605 1.00 31.98 338 GLN C C 1
ATOM 8212 O O . GLN C 1 324 ? 3.227 72.688 -70.405 1.00 32.18 338 GLN C O 1
ATOM 8218 N N . GLY C 1 325 ? 2.983 70.584 -69.621 1.00 32.24 339 GLY C N 1
ATOM 8219 C CA . GLY C 1 325 ? 3.171 70.928 -68.203 1.00 32.33 339 GLY C CA 1
ATOM 8220 C C . GLY C 1 325 ? 4.503 71.592 -67.909 1.00 32.49 339 GLY C C 1
ATOM 8221 O O . GLY C 1 325 ? 4.592 72.478 -67.059 1.00 32.27 339 GLY C O 1
ATOM 8222 N N . LEU C 1 326 ? 5.535 71.164 -68.628 1.00 32.73 340 LEU C N 1
ATOM 8223 C CA . LEU C 1 326 ? 6.890 71.672 -68.447 1.00 33.15 340 LEU C CA 1
ATOM 8224 C C . LEU C 1 326 ? 7.076 73.111 -68.927 1.00 33.46 340 LEU C C 1
ATOM 8225 O O . LEU C 1 326 ? 8.089 73.733 -68.625 1.00 33.54 340 LEU C O 1
ATOM 8230 N N . LEU C 1 327 ? 6.109 73.636 -69.675 1.00 33.86 341 LEU C N 1
ATOM 8231 C CA . LEU C 1 327 ? 6.135 75.035 -70.081 1.00 34.00 341 LEU C CA 1
ATOM 8232 C C . LEU C 1 327 ? 5.734 75.967 -68.937 1.00 34.25 341 LEU C C 1
ATOM 8233 O O . LEU C 1 327 ? 5.916 77.179 -69.034 1.00 34.11 341 LEU C O 1
ATOM 8238 N N . ARG C 1 328 ? 5.196 75.405 -67.856 1.00 34.45 342 ARG C N 1
ATOM 8239 C CA . ARG C 1 328 ? 4.606 76.205 -66.785 1.00 34.62 342 ARG C CA 1
ATOM 8240 C C . ARG C 1 328 ? 5.543 76.342 -65.587 1.00 33.92 342 ARG C C 1
ATOM 8241 O O . ARG C 1 328 ? 6.260 75.411 -65.240 1.00 34.20 342 ARG C O 1
ATOM 8249 N N . ASN C 1 329 ? 5.547 77.528 -64.988 1.00 33.32 343 ASN C N 1
ATOM 8250 C CA . ASN C 1 329 ? 6.202 77.770 -63.705 1.00 32.78 343 ASN C CA 1
ATOM 8251 C C . ASN C 1 329 ? 5.197 77.456 -62.593 1.00 31.71 343 ASN C C 1
ATOM 8252 O O . ASN C 1 329 ? 4.389 78.313 -62.234 1.00 32.20 343 ASN C O 1
ATOM 8257 N N . SER C 1 330 ? 5.238 76.226 -62.074 1.00 30.19 344 SER C N 1
ATOM 8258 C CA . SER C 1 330 ? 4.231 75.696 -61.138 1.00 28.80 344 SER C CA 1
ATOM 8259 C C . SER C 1 330 ? 4.654 75.885 -59.672 1.00 27.92 344 SER C C 1
ATOM 8260 O O . SER C 1 330 ? 5.764 76.332 -59.405 1.00 27.72 344 SER C O 1
ATOM 8263 N N . SER C 1 331 ? 3.761 75.553 -58.736 1.00 27.14 345 SER C N 1
ATOM 8264 C CA . SER C 1 331 ? 4.095 75.554 -57.290 1.00 27.20 345 SER C CA 1
ATOM 8265 C C . SER C 1 331 ? 4.079 74.162 -56.652 1.00 27.08 345 SER C C 1
ATOM 8266 O O . SER C 1 331 ? 4.752 73.925 -55.650 1.00 26.25 345 SER C O 1
ATOM 8269 N N . CYS C 1 332 ? 3.318 73.251 -57.244 1.00 26.70 346 CYS C N 1
ATOM 8270 C CA . CYS C 1 332 ? 3.112 71.940 -56.690 1.00 26.98 346 CYS C CA 1
ATOM 8271 C C . CYS C 1 332 ? 3.276 70.890 -57.787 1.00 27.08 346 CYS C C 1
ATOM 8272 O O . CYS C 1 332 ? 2.650 71.006 -58.855 1.00 27.30 346 CYS C O 1
ATOM 8275 N N . ILE C 1 333 ? 4.131 69.896 -57.520 1.00 27.27 347 ILE C N 1
ATOM 8276 C CA . ILE C 1 333 ? 4.347 68.746 -58.398 1.00 27.03 347 ILE C CA 1
ATOM 8277 C C . ILE C 1 333 ? 3.784 67.488 -57.712 1.00 27.13 347 ILE C C 1
ATOM 8278 O O . ILE C 1 333 ? 4.068 67.243 -56.536 1.00 26.65 347 ILE C O 1
ATOM 8283 N N . SER C 1 334 ? 2.991 66.691 -58.437 1.00 27.27 348 SER C N 1
ATOM 8284 C CA . SER C 1 334 ? 2.370 65.472 -57.872 1.00 27.34 348 SER C CA 1
ATOM 8285 C C . SER C 1 334 ? 2.019 64.438 -58.974 1.00 27.82 348 SER C C 1
ATOM 8286 O O . SER C 1 334 ? 2.057 64.773 -60.153 1.00 27.05 348 SER C O 1
ATOM 8289 N N . PRO C 1 335 ? 1.661 63.193 -58.590 1.00 28.02 349 PRO C N 1
ATOM 8290 C CA . PRO C 1 335 ? 1.229 62.219 -59.6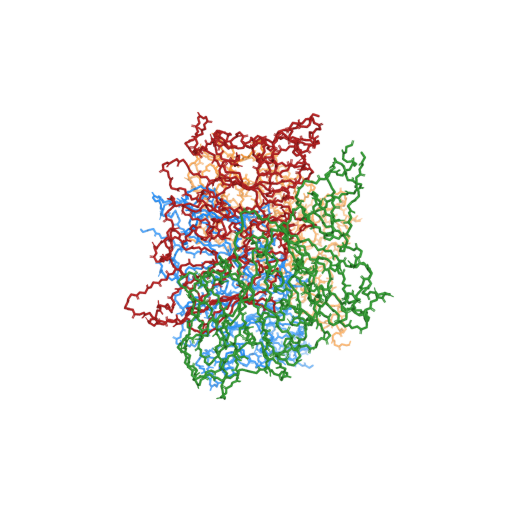11 1.00 28.32 349 PRO C CA 1
ATOM 8291 C C . PRO C 1 335 ? -0.010 62.653 -60.410 1.00 28.43 349 PRO C C 1
ATOM 8292 O O . PRO C 1 335 ? -0.234 62.154 -61.521 1.00 28.54 349 PRO C O 1
ATOM 8296 N N . GLN C 1 336 ? -0.795 63.580 -59.858 1.00 28.71 350 GLN C N 1
ATOM 8297 C CA . GLN C 1 336 ? -1.959 64.135 -60.556 1.00 28.32 350 GLN C CA 1
ATOM 8298 C C . GLN C 1 336 ? -1.557 65.225 -61.537 1.00 28.48 350 GLN C C 1
ATOM 8299 O O . GLN C 1 336 ? -2.360 65.625 -62.401 1.00 28.26 350 GLN C O 1
ATOM 8305 N N . GLY C 1 337 ? -0.317 65.699 -61.409 1.00 28.04 351 GLY C N 1
ATOM 8306 C CA . GLY C 1 337 ? 0.234 66.708 -62.296 1.00 28.08 351 GLY C CA 1
ATOM 8307 C C . GLY C 1 337 ? 0.675 67.922 -61.512 1.00 28.19 351 GLY C C 1
ATOM 8308 O O . GLY C 1 337 ? 0.931 67.837 -60.310 1.00 28.15 351 GLY C O 1
ATOM 8309 N N . SER C 1 338 ? 0.752 69.053 -62.195 1.00 28.07 352 SER C N 1
ATOM 8310 C CA . SER C 1 338 ? 1.198 70.297 -61.591 1.00 27.53 352 SER C CA 1
ATOM 8311 C C . SER C 1 338 ? 0.030 71.212 -61.275 1.00 27.22 352 SER C C 1
ATOM 8312 O O . SER C 1 338 ? -1.021 71.153 -61.939 1.00 27.22 352 SER C O 1
ATOM 8315 N N . THR C 1 339 ? 0.225 72.074 -60.270 1.00 26.42 353 THR C N 1
ATOM 8316 C CA . THR C 1 339 ? -0.686 73.178 -60.019 1.00 25.49 353 THR C CA 1
ATOM 8317 C C . THR C 1 339 ? 0.082 74.457 -59.750 1.00 25.61 353 THR C C 1
ATOM 8318 O O . THR C 1 339 ? 1.245 74.425 -59.317 1.00 24.92 353 THR C O 1
ATOM 8322 N N . PRO C 1 340 ? -0.570 75.604 -60.010 1.00 25.03 354 PRO C N 1
ATOM 8323 C CA . PRO C 1 340 ? -0.063 76.852 -59.469 1.00 24.87 354 PRO C CA 1
ATOM 8324 C C . PRO C 1 340 ? -0.362 76.961 -57.964 1.00 24.00 354 PRO C C 1
ATOM 8325 O O . PRO C 1 340 ? -0.925 76.041 -57.366 1.00 23.43 354 PRO C O 1
ATOM 8329 N N . LEU C 1 341 ? -0.015 78.104 -57.384 1.00 23.24 355 LEU C N 1
ATOM 8330 C CA . LEU C 1 341 ? -0.256 78.361 -55.971 1.00 22.28 355 LEU C CA 1
ATOM 8331 C C . LEU C 1 341 ? -1.745 78.573 -55.741 1.00 21.95 355 LEU C C 1
ATOM 8332 O O . LEU C 1 341 ? -2.334 79.510 -56.282 1.00 22.08 355 LEU C O 1
ATOM 8337 N N . ALA C 1 342 ? -2.362 77.725 -54.934 1.00 20.57 356 ALA C N 1
ATOM 8338 C CA . ALA C 1 342 ? -3.783 77.845 -54.707 1.00 20.36 356 ALA C CA 1
ATOM 8339 C C . ALA C 1 342 ? -4.170 77.211 -53.402 1.00 19.82 356 ALA C C 1
ATOM 8340 O O . ALA C 1 342 ? -3.522 76.265 -52.935 1.00 20.04 356 ALA C O 1
ATOM 8342 N N . LEU C 1 343 ? -5.255 77.716 -52.838 1.00 20.47 357 LEU C N 1
ATOM 8343 C CA . LEU C 1 343 ? -5.780 77.212 -51.583 1.00 20.85 357 LEU C CA 1
ATOM 8344 C C . LEU C 1 343 ? -6.288 75.793 -51.749 1.00 21.37 357 LEU C C 1
ATOM 8345 O O . LEU C 1 343 ? -5.907 74.908 -50.983 1.00 21.74 357 LEU C O 1
ATOM 8350 N N . TYR C 1 344 ? -7.100 75.575 -52.784 1.00 22.33 358 TYR C N 1
ATOM 8351 C CA . TYR C 1 344 ? -7.853 74.336 -52.928 1.00 22.70 358 TYR C CA 1
ATOM 8352 C C . TYR C 1 344 ? -7.627 73.596 -54.251 1.00 23.58 358 TYR C C 1
ATOM 8353 O O . TYR C 1 344 ? -7.317 74.211 -55.276 1.00 23.84 358 TYR C O 1
ATOM 8362 N N . SER C 1 345 ? -7.786 72.266 -54.188 1.00 24.30 359 SER C N 1
ATOM 8363 C CA . SER C 1 345 ? -7.722 71.348 -55.329 1.00 25.16 359 SER C CA 1
ATOM 8364 C C . SER C 1 345 ? -9.085 70.675 -55.545 1.00 25.32 359 SER C C 1
ATOM 8365 O O . SER C 1 345 ? -9.785 70.370 -54.575 1.00 24.95 359 SER C O 1
ATOM 8368 N N . THR C 1 346 ? -9.457 70.438 -56.810 1.00 25.67 360 THR C N 1
ATOM 8369 C CA . THR C 1 346 ? -10.710 69.737 -57.139 1.00 25.90 360 THR C CA 1
ATOM 8370 C C . THR C 1 346 ? -10.606 68.233 -56.958 1.00 26.82 360 THR C C 1
ATOM 8371 O O . THR C 1 346 ? -11.612 67.546 -56.997 1.00 26.94 360 THR C O 1
ATOM 8375 N N . GLU C 1 347 ? -9.392 67.723 -56.786 1.00 27.59 361 GLU C N 1
ATOM 8376 C CA . GLU C 1 347 ? -9.189 66.311 -56.464 1.00 28.54 361 GLU C CA 1
ATOM 8377 C C . GLU C 1 347 ? -8.110 66.150 -55.394 1.00 29.14 361 GLU C C 1
ATOM 8378 O O . GLU C 1 347 ? -7.311 67.068 -55.135 1.00 28.65 361 GLU C O 1
ATOM 8384 N N . MET C 1 348 ? -8.107 64.976 -54.771 1.00 29.86 362 MET C N 1
ATOM 8385 C CA . MET C 1 348 ? -7.054 64.600 -53.823 1.00 30.75 362 MET C CA 1
ATOM 8386 C C . MET C 1 348 ? -5.720 64.597 -54.562 1.00 30.56 362 MET C C 1
ATOM 8387 O O . MET C 1 348 ? -5.629 64.066 -55.670 1.00 30.39 362 MET C O 1
ATOM 8392 N N . ILE C 1 349 ? -4.690 65.190 -53.955 1.00 30.36 363 ILE C N 1
ATOM 8393 C CA . ILE C 1 349 ? -3.332 65.148 -54.509 1.00 30.03 363 ILE C CA 1
ATOM 8394 C C . ILE C 1 349 ? -2.549 64.109 -53.712 1.00 30.42 363 ILE C C 1
ATOM 8395 O O . ILE C 1 349 ? -2.479 64.202 -52.494 1.00 30.48 363 ILE C O 1
ATOM 8400 N N . TYR C 1 350 ? -1.985 63.121 -54.397 1.00 30.42 364 TYR C N 1
ATOM 8401 C CA . TYR C 1 350 ? -1.371 61.969 -53.740 1.00 30.68 364 TYR C CA 1
ATOM 8402 C C . TYR C 1 350 ? 0.151 62.127 -53.644 1.00 30.67 364 TYR C C 1
ATOM 8403 O O . TYR C 1 350 ? 0.702 63.131 -54.108 1.00 29.92 364 TYR C O 1
ATOM 8412 N N . GLU C 1 351 ? 0.810 61.145 -53.016 1.00 31.02 365 GLU C N 1
ATOM 8413 C CA . GLU C 1 351 ? 2.267 61.148 -52.830 1.00 31.36 365 GLU C CA 1
ATOM 8414 C C . GLU C 1 351 ? 2.975 60.272 -53.891 1.00 31.05 365 GLU C C 1
ATOM 8415 O O . GLU C 1 351 ? 2.403 59.301 -54.377 1.00 31.63 365 GLU C O 1
ATOM 8421 N N . PRO C 1 352 ? 4.225 60.603 -54.254 1.00 30.68 366 PRO C N 1
ATOM 8422 C CA . PRO C 1 352 ? 5.002 61.744 -53.755 1.00 30.20 366 PRO C CA 1
ATOM 8423 C C . PRO C 1 352 ? 4.592 63.088 -54.375 1.00 30.05 366 PRO C C 1
ATOM 8424 O O . PRO C 1 352 ? 4.352 63.195 -55.593 1.00 29.62 366 PRO C O 1
ATOM 8428 N N . ASN C 1 353 ? 4.497 64.101 -53.520 1.00 28.91 367 ASN C N 1
ATOM 8429 C CA . ASN C 1 353 ? 4.308 65.461 -53.975 1.00 28.35 367 ASN C CA 1
ATOM 8430 C C . ASN C 1 353 ? 5.237 66.375 -53.192 1.00 27.45 367 ASN C C 1
ATOM 8431 O O . ASN C 1 353 ? 5.603 66.060 -52.059 1.00 27.03 367 ASN C O 1
ATOM 8436 N N . TYR C 1 354 ? 5.652 67.473 -53.821 1.00 26.97 368 TYR C N 1
ATOM 8437 C CA . TYR C 1 354 ? 6.485 68.494 -53.172 1.00 26.60 368 TYR C CA 1
ATOM 8438 C C . TYR C 1 354 ? 6.129 69.869 -53.724 1.00 26.37 368 TYR C C 1
ATOM 8439 O O . TYR C 1 354 ? 5.315 69.991 -54.657 1.00 26.17 368 TYR C O 1
ATOM 8448 N N . GLY C 1 355 ? 6.740 70.898 -53.147 1.00 25.89 369 GLY C N 1
ATOM 8449 C CA . GLY C 1 355 ? 6.340 72.278 -53.398 1.00 25.83 369 GLY C CA 1
ATOM 8450 C C . GLY C 1 355 ? 5.283 72.702 -52.393 1.00 25.85 369 GLY C C 1
ATOM 8451 O O . GLY C 1 355 ? 5.184 72.119 -51.309 1.00 27.01 369 GLY C O 1
ATOM 8452 N N . SER C 1 356 ? 4.504 73.724 -52.734 1.00 24.85 370 SER C N 1
ATOM 8453 C CA . SER C 1 356 ? 3.390 74.166 -51.899 1.00 23.82 370 SER C CA 1
ATOM 8454 C C . SER C 1 356 ? 2.084 73.770 -52.569 1.00 23.64 370 SER C C 1
ATOM 8455 O O . SER C 1 356 ? 1.710 74.342 -53.600 1.00 24.02 370 SER C O 1
ATOM 8458 N N . CYS C 1 357 ? 1.390 72.797 -51.987 1.00 23.53 371 CYS C N 1
ATOM 8459 C CA . CYS C 1 357 ? 0.270 72.141 -52.662 1.00 23.72 371 CYS C CA 1
ATOM 8460 C C . CYS C 1 357 ? -1.102 72.519 -52.114 1.00 22.81 371 CYS C C 1
ATOM 8461 O O . CYS C 1 357 ? -1.307 72.599 -50.897 1.00 22.27 371 CYS C O 1
ATOM 8464 N N . PRO C 1 358 ? -2.063 72.737 -53.022 1.00 21.97 372 PRO C N 1
ATOM 8465 C CA . PRO C 1 358 ? -3.424 72.964 -52.580 1.00 21.28 372 PRO C CA 1
ATOM 8466 C C . PRO C 1 358 ? -3.984 71.772 -51.833 1.00 21.05 372 PRO C C 1
ATOM 8467 O O . PRO C 1 358 ? -3.534 70.620 -52.035 1.00 20.96 372 PRO C O 1
ATOM 8471 N N . GLN C 1 359 ? -4.974 72.039 -50.987 1.00 21.18 373 GLN C N 1
ATOM 8472 C CA . GLN C 1 359 ? -5.652 70.970 -50.262 1.00 21.75 373 GLN C CA 1
ATOM 8473 C C . GLN C 1 359 ? -6.999 70.639 -50.910 1.00 22.66 373 GLN C C 1
ATOM 8474 O O . GLN C 1 359 ? -7.690 71.534 -51.404 1.00 22.01 373 GLN C O 1
ATOM 8480 N N . PHE C 1 360 ? -7.376 69.362 -50.879 1.00 23.73 374 PHE C N 1
ATOM 8481 C CA . PHE C 1 360 ? -8.640 68.893 -51.479 1.00 25.11 374 PHE C CA 1
ATOM 8482 C C . PHE C 1 360 ? -9.818 69.675 -50.911 1.00 25.64 374 PHE C C 1
ATOM 8483 O O . PHE C 1 360 ? -10.046 69.655 -49.701 1.00 25.81 374 PHE C O 1
ATOM 8491 N N . TYR C 1 361 ? -10.563 70.356 -51.789 1.00 26.23 375 TYR C N 1
ATOM 8492 C CA . TYR C 1 361 ? -11.570 71.341 -51.365 1.00 26.89 375 TYR C CA 1
ATOM 8493 C C . TYR C 1 361 ? -12.615 70.726 -50.441 1.00 26.92 375 TYR C C 1
ATOM 8494 O O . TYR C 1 361 ? -13.147 71.403 -49.570 1.00 26.67 375 TYR C O 1
ATOM 8503 N N . LYS C 1 362 ? -12.879 69.432 -50.606 1.00 27.89 376 LYS C N 1
ATOM 8504 C CA . LYS C 1 362 ? -13.923 68.763 -49.825 1.00 28.49 376 LYS C CA 1
ATOM 8505 C C . LYS C 1 362 ? -13.575 68.617 -48.345 1.00 28.84 376 LYS C C 1
ATOM 8506 O O . LYS C 1 362 ? -14.470 68.394 -47.530 1.00 28.90 376 LYS C O 1
ATOM 8512 N N . LEU C 1 363 ? -12.291 68.742 -47.991 1.00 29.17 377 LEU C N 1
ATOM 8513 C CA . LEU C 1 363 ? -11.887 68.764 -46.578 1.00 29.29 377 LEU C CA 1
ATOM 8514 C C . LEU C 1 363 ? -12.466 69.980 -45.849 1.00 29.47 377 LEU C C 1
ATOM 8515 O O . LEU C 1 363 ? -12.728 69.938 -44.640 1.00 29.62 377 LEU C O 1
ATOM 8520 N N . PHE C 1 364 ? -12.668 71.058 -46.599 1.00 29.39 378 PHE C N 1
ATOM 8521 C CA . PHE C 1 364 ? -13.103 72.324 -46.045 1.00 29.50 378 PHE C CA 1
ATOM 8522 C C . PHE C 1 364 ? -14.553 72.608 -46.410 1.00 29.59 378 PHE C C 1
ATOM 8523 O O . PHE C 1 364 ? -15.068 73.674 -46.098 1.00 29.52 378 PHE C O 1
ATOM 8531 N N . THR D 1 2 ? -8.314 80.637 -39.422 1.00 27.09 16 THR D N 1
ATOM 8532 C CA . THR D 1 2 ? -7.192 81.141 -38.574 1.00 27.26 16 THR D CA 1
ATOM 8533 C C . THR D 1 2 ? -5.978 80.255 -38.782 1.00 25.72 16 THR D C 1
ATOM 8534 O O . THR D 1 2 ? -6.101 79.032 -38.881 1.00 26.47 16 THR D O 1
ATOM 8538 N N . PRO D 1 3 ? -4.794 80.865 -38.874 1.00 24.62 17 PRO D N 1
ATOM 8539 C CA . PRO D 1 3 ? -3.607 80.032 -39.042 1.00 23.31 17 PRO D CA 1
ATOM 8540 C C . PRO D 1 3 ? -3.332 79.080 -37.866 1.00 22.58 17 PRO D C 1
ATOM 8541 O O . PRO D 1 3 ? -3.917 79.212 -36.790 1.00 21.38 17 PRO D O 1
ATOM 8545 N N . VAL D 1 4 ? -2.435 78.134 -38.107 1.00 21.69 18 VAL D N 1
ATOM 8546 C CA . VAL D 1 4 ? -1.974 77.212 -37.073 1.00 22.36 18 VAL D CA 1
ATOM 8547 C C . VAL D 1 4 ? -0.457 77.193 -37.032 1.00 21.98 18 VAL D C 1
ATOM 8548 O O . VAL D 1 4 ? 0.197 77.594 -37.999 1.00 22.31 18 VAL D O 1
ATOM 8552 N N . THR D 1 5 ? 0.089 76.733 -35.907 1.00 21.43 19 THR D N 1
ATOM 8553 C CA . THR D 1 5 ? 1.534 76.657 -35.689 1.00 21.56 19 THR D CA 1
ATOM 8554 C C . THR D 1 5 ? 1.904 75.208 -35.336 1.00 21.00 19 THR D C 1
ATOM 8555 O O . THR D 1 5 ? 1.295 74.610 -34.448 1.00 21.01 19 THR D O 1
ATOM 8559 N N . PRO D 1 6 ? 2.881 74.628 -36.046 1.00 21.07 20 PRO D N 1
ATOM 8560 C CA . PRO D 1 6 ? 3.261 73.249 -35.735 1.00 20.99 20 PRO D CA 1
ATOM 8561 C C . PRO D 1 6 ? 3.651 73.071 -34.259 1.00 21.31 20 PRO D C 1
ATOM 8562 O O . PRO D 1 6 ? 4.401 73.881 -33.727 1.00 20.96 20 PRO D O 1
ATOM 8566 N N . TYR D 1 7 ? 3.091 72.054 -33.603 1.00 21.56 21 TYR D N 1
ATOM 8567 C CA . TYR D 1 7 ? 3.511 71.699 -32.270 1.00 22.53 21 TYR D CA 1
ATOM 8568 C C . TYR D 1 7 ? 4.672 70.700 -32.352 1.00 22.62 21 TYR D C 1
ATOM 8569 O O . TYR D 1 7 ? 4.506 69.583 -32.858 1.00 22.76 21 TYR D O 1
ATOM 8578 N N . TYR D 1 8 ? 5.832 71.087 -31.823 1.00 22.43 22 TYR D N 1
ATOM 8579 C CA . TYR D 1 8 ? 7.027 70.260 -31.969 1.00 22.11 22 TYR D CA 1
ATOM 8580 C C . TYR D 1 8 ? 6.940 68.963 -31.177 1.00 21.84 22 TYR D C 1
ATOM 8581 O O . TYR D 1 8 ? 6.878 68.965 -29.938 1.00 21.00 22 TYR D O 1
ATOM 8590 N N . GLY D 1 9 ? 6.978 67.862 -31.912 1.00 22.00 23 GLY D N 1
ATOM 8591 C CA . GLY D 1 9 ? 6.841 66.531 -31.355 1.00 21.89 23 GLY D CA 1
ATOM 8592 C C . GLY D 1 9 ? 6.123 65.636 -32.348 1.00 22.32 23 GLY D C 1
ATOM 8593 O O . GLY D 1 9 ? 5.583 66.127 -33.352 1.00 22.07 23 GLY D O 1
ATOM 8594 N N . PRO D 1 10 ? 6.113 64.319 -32.067 1.00 22.06 24 PRO D N 1
ATOM 8595 C CA . PRO D 1 10 ? 5.301 63.424 -32.864 1.00 22.34 24 PRO D CA 1
ATOM 8596 C C . PRO D 1 10 ? 3.808 63.694 -32.717 1.00 21.97 24 PRO D C 1
ATOM 8597 O O . PRO D 1 10 ? 3.365 64.396 -31.804 1.00 22.13 24 PRO D O 1
ATOM 8601 N N . GLY D 1 11 ? 3.042 63.122 -33.627 1.00 21.91 25 GLY D N 1
ATOM 8602 C CA . GLY D 1 11 ? 1.600 63.246 -33.586 1.00 21.91 25 GLY D CA 1
ATOM 8603 C C . GLY D 1 11 ? 0.996 62.110 -34.352 1.00 21.67 25 GLY D C 1
ATOM 8604 O O . GLY D 1 11 ? 1.711 61.217 -34.842 1.00 20.56 25 GLY D O 1
ATOM 8605 N N . HIS D 1 12 ? -0.328 62.119 -34.421 1.00 22.24 26 HIS D N 1
ATOM 8606 C CA . HIS D 1 12 ? -1.062 61.154 -35.237 1.00 22.82 26 HIS D CA 1
ATOM 8607 C C . HIS D 1 12 ? -2.351 61.783 -35.769 1.00 23.34 26 HIS D C 1
ATOM 8608 O O . HIS D 1 12 ? -2.938 62.641 -35.118 1.00 22.90 26 HIS D O 1
ATOM 8615 N N . ILE D 1 13 ? -2.751 61.337 -36.955 1.00 24.65 27 ILE D N 1
ATOM 8616 C CA . ILE D 1 13 ? -3.903 61.821 -37.678 1.00 25.31 27 ILE D CA 1
ATOM 8617 C C . ILE D 1 13 ? -5.138 60.944 -37.449 1.00 26.17 27 ILE D C 1
ATOM 8618 O O . ILE D 1 13 ? -6.233 61.469 -37.337 1.00 26.33 27 ILE D O 1
ATOM 8623 N N . THR D 1 14 ? -4.990 59.620 -37.413 1.00 26.45 28 THR D N 1
ATOM 8624 C CA . THR D 1 14 ? -6.130 58.755 -37.103 1.00 27.43 28 THR D CA 1
ATOM 8625 C C . THR D 1 14 ? -5.884 57.854 -35.908 1.00 27.66 28 THR D C 1
ATOM 8626 O O . THR D 1 14 ? -4.781 57.826 -35.366 1.00 27.68 28 THR D O 1
ATOM 8630 N N . PHE D 1 15 ? -6.915 57.104 -35.518 1.00 27.44 29 PHE D N 1
ATOM 8631 C CA . PHE D 1 15 ? -6.825 56.168 -34.390 1.00 27.78 29 PHE D CA 1
ATOM 8632 C C . PHE D 1 15 ? -5.761 55.080 -34.602 1.00 26.63 29 PHE D C 1
ATOM 8633 O O . PHE D 1 15 ? -5.227 54.540 -33.641 1.00 26.79 29 PHE D O 1
ATOM 8641 N N . ASP D 1 16 ? -5.452 54.783 -35.860 1.00 25.79 30 ASP D N 1
ATOM 8642 C CA . ASP D 1 16 ? -4.627 53.629 -36.210 1.00 25.34 30 ASP D CA 1
ATOM 8643 C C . ASP D 1 16 ? -3.143 53.957 -36.199 1.00 24.30 30 ASP D C 1
ATOM 8644 O O . ASP D 1 16 ? -2.489 54.067 -37.237 1.00 24.42 30 ASP D O 1
ATOM 8649 N N . TRP D 1 17 ? -2.609 54.125 -35.006 1.00 23.68 31 TRP D N 1
ATOM 8650 C CA . TRP D 1 17 ? -1.187 54.423 -34.857 1.00 22.61 31 TRP D CA 1
ATOM 8651 C C . TRP D 1 17 ? -0.645 53.592 -33.731 1.00 21.95 31 TRP D C 1
ATOM 8652 O O . TRP D 1 17 ? -1.397 53.135 -32.891 1.00 21.72 31 TRP D O 1
ATOM 8663 N N . CYS D 1 18 ? 0.661 53.388 -33.715 1.00 21.79 32 CYS D N 1
ATOM 8664 C CA . CYS D 1 18 ? 1.272 52.666 -32.604 1.00 21.57 32 CYS D CA 1
ATOM 8665 C C . CYS D 1 18 ? 2.631 53.236 -32.250 1.00 21.12 32 CYS D C 1
ATOM 8666 O O . CYS D 1 18 ? 3.203 54.003 -33.007 1.00 20.56 32 CYS D O 1
ATOM 8669 N N . GLY D 1 19 ? 3.123 52.852 -31.073 1.00 21.24 33 GLY D N 1
ATOM 8670 C CA . GLY D 1 19 ? 4.432 53.241 -30.612 1.00 20.70 33 GLY D CA 1
ATOM 8671 C C . GLY D 1 19 ? 5.301 52.028 -30.348 1.00 19.95 33 GLY D C 1
ATOM 8672 O O . GLY D 1 19 ? 4.797 50.943 -30.068 1.00 20.22 33 GLY D O 1
ATOM 8673 N N . PHE D 1 20 ? 6.608 52.219 -30.460 1.00 19.61 34 PHE D N 1
ATOM 8674 C CA . PHE D 1 20 ? 7.598 51.214 -30.038 1.00 19.49 34 PHE D CA 1
ATOM 8675 C C . PHE D 1 20 ? 8.533 51.892 -29.067 1.00 18.91 34 PHE D C 1
ATOM 8676 O O . PHE D 1 20 ? 9.103 52.924 -29.402 1.00 18.68 34 PHE D O 1
ATOM 8684 N N . GLY D 1 21 ? 8.729 51.314 -27.886 1.00 18.67 35 GLY D N 1
ATOM 8685 C CA . GLY D 1 21 ? 9.549 51.979 -26.862 1.00 18.65 35 GLY D CA 1
ATOM 8686 C C . GLY D 1 21 ? 10.299 51.116 -25.865 1.00 19.02 35 GLY D C 1
ATOM 8687 O O . GLY D 1 21 ? 10.530 49.891 -26.078 1.00 17.88 35 GLY D O 1
ATOM 8688 N N . ASP D 1 22 ? 10.768 51.792 -24.814 1.00 18.13 36 ASP D N 1
ATOM 8689 C CA . ASP D 1 22 ? 11.596 51.176 -23.789 1.00 18.72 36 ASP D CA 1
ATOM 8690 C C . ASP D 1 22 ? 11.025 51.559 -22.422 1.00 18.27 36 ASP D C 1
ATOM 8691 O O . ASP D 1 22 ? 9.815 51.794 -22.314 1.00 18.05 36 ASP D O 1
ATOM 8696 N N . SER D 1 23 ? 11.865 51.599 -21.375 1.00 18.89 37 SER D N 1
ATOM 8697 C CA . SER D 1 23 ? 11.384 51.908 -20.041 1.00 18.62 37 SER D CA 1
ATOM 8698 C C . SER D 1 23 ? 10.595 53.222 -19.969 1.00 19.34 37 SER D C 1
ATOM 8699 O O . SER D 1 23 ? 9.657 53.347 -19.183 1.00 19.60 37 SER D O 1
ATOM 8702 N N . ARG D 1 24 ? 10.988 54.197 -20.785 1.00 19.70 38 ARG D N 1
ATOM 8703 C CA . ARG D 1 24 ? 10.364 55.521 -20.782 1.00 20.05 38 ARG D CA 1
ATOM 8704 C C . ARG D 1 24 ? 8.947 55.554 -21.380 1.00 20.18 38 ARG D C 1
ATOM 8705 O O . ARG D 1 24 ? 8.267 56.594 -21.367 1.00 20.58 38 ARG D O 1
ATOM 8713 N N . SER D 1 25 ? 8.476 54.416 -21.880 1.00 20.85 39 SER D N 1
ATOM 8714 C CA . SER D 1 25 ? 7.092 54.308 -22.310 1.00 20.53 39 SER D CA 1
ATOM 8715 C C . SER D 1 25 ? 6.464 52.959 -21.912 1.00 20.99 39 SER D C 1
ATOM 8716 O O . SER D 1 25 ? 5.494 52.510 -22.549 1.00 22.75 39 SER D O 1
ATOM 8719 N N . ASP D 1 26 ? 6.973 52.376 -20.818 1.00 20.89 40 ASP D N 1
ATOM 8720 C CA . ASP D 1 26 ? 6.552 51.071 -20.273 1.00 20.68 40 ASP D CA 1
ATOM 8721 C C . ASP D 1 26 ? 5.870 51.288 -18.932 1.00 20.97 40 ASP D C 1
ATOM 8722 O O . ASP D 1 26 ? 6.548 51.521 -17.901 1.00 19.48 40 ASP D O 1
ATOM 8727 N N . CYS D 1 27 ? 4.534 51.188 -18.942 1.00 20.64 41 CYS D N 1
ATOM 8728 C CA . CYS D 1 27 ? 3.738 51.403 -17.737 1.00 22.13 41 CYS D CA 1
ATOM 8729 C C . CYS D 1 27 ? 3.889 50.255 -16.752 1.00 22.82 41 CYS D C 1
ATOM 8730 O O . CYS D 1 27 ? 3.445 50.379 -15.610 1.00 24.26 41 CYS D O 1
ATOM 8733 N N . THR D 1 28 ? 4.483 49.134 -17.170 1.00 22.97 42 THR D N 1
ATOM 8734 C CA . THR D 1 28 ? 4.752 48.058 -16.217 1.00 23.26 42 THR D CA 1
ATOM 8735 C C . THR D 1 28 ? 6.002 48.337 -15.379 1.00 23.89 42 THR D C 1
ATOM 8736 O O . THR D 1 28 ? 6.240 47.628 -14.403 1.00 24.26 42 THR D O 1
ATOM 8740 N N . ASN D 1 29 ? 6.793 49.339 -15.763 1.00 23.94 43 ASN D N 1
ATOM 8741 C CA . ASN D 1 29 ? 7.940 49.755 -14.968 1.00 25.15 43 ASN D CA 1
ATOM 8742 C C . ASN D 1 29 ? 7.446 50.070 -13.551 1.00 25.53 43 ASN D C 1
ATOM 8743 O O . ASN D 1 29 ? 6.447 50.773 -13.371 1.00 25.40 43 ASN D O 1
ATOM 8748 N N . PRO D 1 30 ? 8.128 49.524 -12.527 1.00 26.83 44 PRO D N 1
ATOM 8749 C CA . PRO D 1 30 ? 7.606 49.725 -11.172 1.00 27.28 44 PRO D CA 1
ATOM 8750 C C . PRO D 1 30 ? 7.597 51.189 -10.713 1.00 27.28 44 PRO D C 1
ATOM 8751 O O . PRO D 1 30 ? 6.952 51.501 -9.728 1.00 28.20 44 PRO D O 1
ATOM 8755 N N . GLN D 1 31 ? 8.268 52.073 -11.442 1.00 26.68 45 GLN D N 1
ATOM 8756 C CA . GLN D 1 31 ? 8.230 53.502 -11.157 1.00 25.83 45 GLN D CA 1
ATOM 8757 C C . GLN D 1 31 ? 7.181 54.283 -11.943 1.00 25.44 45 GLN D C 1
ATOM 8758 O O . GLN D 1 31 ? 7.041 55.485 -11.741 1.00 24.95 45 GLN D O 1
ATOM 8764 N N . SER D 1 32 ? 6.435 53.628 -12.829 1.00 24.64 46 SER D N 1
ATOM 8765 C CA . SER D 1 32 ? 5.467 54.360 -13.635 1.00 24.43 46 SER D CA 1
ATOM 8766 C C . SER D 1 32 ? 4.455 55.015 -12.694 1.00 23.83 46 SER D C 1
ATOM 8767 O O . SER D 1 32 ? 4.091 54.399 -11.694 1.00 24.07 46 SER D O 1
ATOM 8770 N N . PRO D 1 33 ? 3.996 56.248 -13.005 1.00 22.90 47 PRO D N 1
ATOM 8771 C CA . PRO D 1 33 ? 4.273 57.044 -14.191 1.00 22.44 47 PRO D CA 1
ATOM 8772 C C . PRO D 1 33 ? 5.488 57.971 -14.088 1.00 21.77 47 PRO D C 1
ATOM 8773 O O . PRO D 1 33 ? 5.820 58.593 -15.066 1.00 21.67 47 PRO D O 1
ATOM 8777 N N . MET D 1 34 ? 6.171 58.020 -12.946 1.00 21.76 48 MET D N 1
ATOM 8778 C CA . MET D 1 34 ? 7.292 58.970 -12.768 1.00 21.58 48 MET D CA 1
ATOM 8779 C C . MET D 1 34 ? 8.482 58.650 -13.665 1.00 21.51 48 MET D C 1
ATOM 8780 O O . MET D 1 34 ? 9.323 59.510 -13.912 1.00 20.55 48 MET D O 1
ATOM 8785 N N . SER D 1 35 ? 8.552 57.398 -14.125 1.00 21.09 49 SER D N 1
ATOM 8786 C CA . SER D 1 35 ? 9.586 56.954 -15.055 1.00 21.00 49 SER D CA 1
ATOM 8787 C C . SER D 1 35 ? 9.223 57.143 -16.539 1.00 20.82 49 SER D C 1
ATOM 8788 O O . SER D 1 35 ? 10.052 56.837 -17.400 1.00 21.33 49 SER D O 1
ATOM 8791 N N . LEU D 1 36 ? 8.017 57.648 -16.845 1.00 20.43 50 LEU D N 1
ATOM 8792 C CA . LEU D 1 36 ? 7.588 57.882 -18.247 1.00 20.15 50 LEU D CA 1
ATOM 8793 C C . LEU D 1 36 ? 8.070 59.203 -18.856 1.00 20.16 50 LEU D C 1
ATOM 8794 O O . LEU D 1 36 ? 8.140 60.231 -18.179 1.00 20.22 50 LEU D O 1
ATOM 8799 N N . ASP D 1 37 ? 8.344 59.162 -20.157 1.00 20.35 51 ASP D N 1
ATOM 8800 C CA . ASP D 1 37 ? 8.446 60.348 -21.000 1.00 20.54 51 ASP D CA 1
ATOM 8801 C C . ASP D 1 37 ? 7.171 60.617 -21.826 1.00 20.80 51 ASP D C 1
ATOM 8802 O O . ASP D 1 37 ? 7.044 61.682 -22.422 1.00 20.50 51 ASP D O 1
ATOM 8807 N N . ILE D 1 38 ? 6.237 59.664 -21.835 1.00 21.38 52 ILE D N 1
ATOM 8808 C CA . ILE D 1 38 ? 4.940 59.821 -22.525 1.00 21.71 52 ILE D CA 1
ATOM 8809 C C . ILE D 1 38 ? 3.781 60.011 -21.545 1.00 21.55 52 ILE D C 1
ATOM 8810 O O . ILE D 1 38 ? 3.887 59.652 -20.365 1.00 20.40 52 ILE D O 1
ATOM 8815 N N . PRO D 1 39 ? 2.648 60.564 -22.031 1.00 22.42 53 PRO D N 1
ATOM 8816 C CA . PRO D 1 39 ? 1.460 60.528 -21.158 1.00 22.69 53 PRO D CA 1
ATOM 8817 C C . PRO D 1 39 ? 1.051 59.091 -20.806 1.00 23.19 53 PRO D C 1
ATOM 8818 O O . PRO D 1 39 ? 0.959 58.230 -21.681 1.00 23.42 53 PRO D O 1
ATOM 8822 N N . GLN D 1 40 ? 0.800 58.854 -19.526 1.00 23.61 54 GLN D N 1
ATOM 8823 C CA . GLN D 1 40 ? 0.416 57.557 -19.003 1.00 23.79 54 GLN D CA 1
ATOM 8824 C C . GLN D 1 40 ? -0.721 56.918 -19.795 1.00 23.41 54 GLN D C 1
ATOM 8825 O O . GLN D 1 40 ? -0.691 55.726 -20.091 1.00 22.28 54 GLN D O 1
ATOM 8831 N N . GLN D 1 41 ? -1.715 57.726 -20.152 1.00 24.23 55 GLN D N 1
ATOM 8832 C CA . GLN D 1 41 ? -2.907 57.243 -20.858 1.00 24.19 55 GLN D CA 1
ATOM 8833 C C . GLN D 1 41 ? -2.585 56.628 -22.215 1.00 24.14 55 GLN D C 1
ATOM 8834 O O . GLN D 1 41 ? -3.409 55.878 -22.768 1.00 24.17 55 GLN D O 1
ATOM 8840 N N . LEU D 1 42 ? -1.411 56.968 -22.759 1.00 23.75 56 LEU D N 1
ATOM 8841 C CA . LEU D 1 42 ? -0.929 56.436 -24.043 1.00 23.40 56 LEU D CA 1
ATOM 8842 C C . LEU D 1 42 ? -0.071 55.155 -23.982 1.00 22.93 56 LEU D C 1
ATOM 8843 O O . LEU D 1 42 ? 0.295 54.589 -25.026 1.00 22.31 56 LEU D O 1
ATOM 8848 N N . CYS D 1 43 ? 0.224 54.673 -22.778 1.00 22.79 57 CYS D N 1
ATOM 8849 C CA . CYS D 1 43 ? 0.915 53.398 -22.636 1.00 23.30 57 CYS D CA 1
ATOM 8850 C C . CYS D 1 43 ? 0.320 52.244 -23.468 1.00 23.28 57 CYS D C 1
ATOM 8851 O O . CYS D 1 43 ? 1.094 51.500 -24.085 1.00 23.86 57 CYS D O 1
ATOM 8854 N N . PRO D 1 44 ? -1.030 52.085 -23.475 1.00 22.95 58 PRO D N 1
ATOM 8855 C CA . PRO D 1 44 ? -1.720 51.035 -24.257 1.00 22.92 58 PRO D CA 1
ATOM 8856 C C . PRO D 1 44 ? -1.351 50.968 -25.752 1.00 22.72 58 PRO D C 1
ATOM 8857 O O . PRO D 1 44 ? -1.384 49.875 -26.359 1.00 23.14 58 PRO D O 1
ATOM 8861 N N . LYS D 1 45 ? -0.954 52.112 -26.304 1.00 21.55 59 LYS D N 1
ATOM 8862 C CA . LYS D 1 45 ? -0.592 52.240 -27.707 1.00 21.11 59 LYS D CA 1
ATOM 8863 C C . LYS D 1 45 ? 0.833 51.839 -28.021 1.00 20.09 59 LYS D C 1
ATOM 8864 O O . LYS D 1 45 ? 1.186 51.740 -29.192 1.00 19.20 59 LYS D O 1
ATOM 8870 N N . PHE D 1 46 ? 1.651 51.645 -26.987 1.00 19.01 60 PHE D N 1
ATOM 8871 C CA . PHE D 1 46 ? 3.078 51.328 -27.160 1.00 18.96 60 PHE D CA 1
ATOM 8872 C C . PHE D 1 46 ? 3.359 49.847 -26.904 1.00 18.66 60 PHE D C 1
ATOM 8873 O O . PHE D 1 46 ? 2.749 49.235 -26.037 1.00 19.51 60 PHE D O 1
ATOM 8881 N N . SER D 1 47 ? 4.268 49.295 -27.699 1.00 18.92 61 SER D N 1
ATOM 8882 C CA . SER D 1 47 ? 4.948 48.036 -27.421 1.00 19.06 61 SER D CA 1
ATOM 8883 C C . SER D 1 47 ? 6.327 48.374 -26.895 1.00 18.97 61 SER D C 1
ATOM 8884 O O . SER D 1 47 ? 7.233 48.741 -27.652 1.00 19.67 61 SER D O 1
ATOM 8887 N N . SER D 1 48 ? 6.484 48.230 -25.585 1.00 19.25 62 SER D N 1
ATOM 8888 C CA . SER D 1 48 ? 7.634 48.756 -24.887 1.00 19.65 62 SER D CA 1
ATOM 8889 C C . SER D 1 48 ? 8.068 47.846 -23.747 1.00 19.86 62 SER D C 1
ATOM 8890 O O . SER D 1 48 ? 7.223 47.228 -23.096 1.00 19.93 62 SER D O 1
ATOM 8893 N N . LYS D 1 49 ? 9.381 47.792 -23.511 1.00 20.15 63 LYS D N 1
ATOM 8894 C CA . LYS D 1 49 ? 9.932 47.055 -22.375 1.00 20.44 63 LYS D CA 1
ATOM 8895 C C . LYS D 1 49 ? 11.175 47.703 -21.785 1.00 19.83 63 LYS D C 1
ATOM 8896 O O . LYS D 1 49 ? 12.169 47.999 -22.480 1.00 20.14 63 LYS D O 1
ATOM 8902 N N . SER D 1 50 ? 11.115 47.906 -20.476 1.00 19.09 64 SER D N 1
ATOM 8903 C CA . SER D 1 50 ? 12.245 48.441 -19.730 1.00 18.99 64 SER D CA 1
ATOM 8904 C C . SER D 1 50 ? 13.552 47.703 -20.039 1.00 18.68 64 SER D C 1
ATOM 8905 O O . SER D 1 50 ? 13.623 46.461 -20.032 1.00 18.83 64 SER D O 1
ATOM 8908 N N . SER D 1 51 ? 14.578 48.491 -20.327 1.00 18.86 65 SER D N 1
ATOM 8909 C CA . SER D 1 51 ? 15.925 48.002 -20.592 1.00 19.31 65 SER D CA 1
ATOM 8910 C C . SER D 1 51 ? 16.154 47.387 -21.952 1.00 19.30 65 SER D C 1
ATOM 8911 O O . SER D 1 51 ? 17.293 47.021 -22.261 1.00 19.22 65 SER D O 1
ATOM 8914 N N . SER D 1 52 ? 15.109 47.269 -22.765 1.00 19.62 66 SER D N 1
ATOM 8915 C CA . SER D 1 52 ? 15.251 46.637 -24.075 1.00 20.00 66 SER D CA 1
ATOM 8916 C C . SER D 1 52 ? 15.368 47.648 -25.207 1.00 20.14 66 SER D C 1
ATOM 8917 O O . SER D 1 52 ? 15.182 48.857 -25.014 1.00 19.90 66 SER D O 1
ATOM 8920 N N . SER D 1 53 ? 15.754 47.153 -26.379 1.00 19.34 67 SER D N 1
ATOM 8921 C CA . SER D 1 53 ? 15.583 47.898 -27.640 1.00 19.58 67 SER D CA 1
ATOM 8922 C C . SER D 1 53 ? 15.302 46.951 -28.812 1.00 19.39 67 SER D C 1
ATOM 8923 O O . SER D 1 53 ? 15.503 45.730 -28.718 1.00 19.73 67 SER D O 1
ATOM 8926 N N . MET D 1 54 ? 14.821 47.536 -29.910 1.00 18.84 68 MET D N 1
ATOM 8927 C CA . MET D 1 54 ? 14.444 46.770 -31.099 1.00 18.76 68 MET D CA 1
ATOM 8928 C C . MET D 1 54 ? 15.674 46.144 -31.768 1.00 18.39 68 MET D C 1
ATOM 8929 O O . MET D 1 54 ? 15.616 44.998 -32.228 1.00 18.74 68 MET D O 1
ATOM 8934 N N . PHE D 1 55 ? 16.802 46.862 -31.746 1.00 18.85 69 PHE D N 1
ATOM 8935 C CA . PHE D 1 55 ? 18.088 46.317 -32.205 1.00 18.90 69 PHE D CA 1
ATOM 8936 C C . PHE D 1 55 ? 18.628 45.218 -31.318 1.00 19.32 69 PHE D C 1
ATOM 8937 O O . PHE D 1 55 ? 19.062 44.159 -31.797 1.00 18.96 69 PHE D O 1
ATOM 8945 N N . LEU D 1 56 ? 18.649 45.470 -30.010 1.00 19.37 70 LEU D N 1
ATOM 8946 C CA . LEU D 1 56 ? 19.152 44.489 -29.084 1.00 19.59 70 LEU D CA 1
ATOM 8947 C C . LEU D 1 56 ? 18.339 43.194 -29.184 1.00 19.29 70 LEU D C 1
ATOM 8948 O O . LEU D 1 56 ? 18.905 42.093 -29.208 1.00 20.15 70 LEU D O 1
ATOM 8953 N N . SER D 1 57 ? 17.020 43.324 -29.270 1.00 19.44 71 SER D N 1
ATOM 8954 C CA . SER D 1 57 ? 16.171 42.146 -29.220 1.00 18.93 71 SER D CA 1
ATOM 8955 C C . SER D 1 57 ? 16.257 41.322 -30.515 1.00 19.51 71 SER D C 1
ATOM 8956 O O . SER D 1 57 ? 15.965 40.119 -30.501 1.00 19.53 71 SER D O 1
ATOM 8959 N N . LEU D 1 58 ? 16.624 41.961 -31.633 1.00 20.06 72 LEU D N 1
ATOM 8960 C CA . LEU D 1 58 ? 16.821 41.229 -32.893 1.00 20.09 72 LEU D CA 1
ATOM 8961 C C . LEU D 1 58 ? 18.010 40.272 -32.760 1.00 20.02 72 LEU D C 1
ATOM 8962 O O . LEU D 1 58 ? 17.934 39.124 -33.180 1.00 20.69 72 LEU D O 1
ATOM 8967 N N . HIS D 1 59 ? 19.102 40.732 -32.154 1.00 19.66 73 HIS D N 1
ATOM 8968 C CA . HIS D 1 59 ? 20.306 39.922 -32.081 1.00 19.06 73 HIS D CA 1
ATOM 8969 C C . HIS D 1 59 ? 20.439 39.010 -30.879 1.00 19.67 73 HIS D C 1
ATOM 8970 O O . HIS D 1 59 ? 21.162 38.012 -30.962 1.00 20.42 73 HIS D O 1
ATOM 8977 N N . TRP D 1 60 ? 19.829 39.366 -29.751 1.00 19.90 74 TRP D N 1
ATOM 8978 C CA . TRP D 1 60 ? 19.957 38.568 -28.535 1.00 20.04 74 TRP D CA 1
ATOM 8979 C C . TRP D 1 60 ? 18.620 38.239 -27.902 1.00 20.57 74 TRP D C 1
ATOM 8980 O O . TRP D 1 60 ? 17.717 39.069 -27.867 1.00 20.88 74 TRP D O 1
ATOM 8991 N N . ASN D 1 61 ? 18.526 37.018 -27.376 1.00 20.51 75 ASN D N 1
ATOM 8992 C CA . ASN D 1 61 ? 17.492 36.677 -26.418 1.00 21.14 75 ASN D CA 1
ATOM 8993 C C . ASN D 1 61 ? 18.018 37.092 -25.035 1.00 20.43 75 ASN D C 1
ATOM 8994 O O . ASN D 1 61 ? 18.974 37.857 -24.953 1.00 20.87 75 ASN D O 1
ATOM 8999 N N . ASN D 1 62 ? 17.406 36.628 -23.950 1.00 20.11 76 ASN D N 1
ATOM 9000 C CA . ASN D 1 62 ? 17.803 37.099 -22.632 1.00 19.07 76 ASN D CA 1
ATOM 9001 C C . ASN D 1 62 ? 19.151 36.563 -22.183 1.00 19.02 76 ASN D C 1
ATOM 9002 O O . ASN D 1 62 ? 19.450 35.358 -22.321 1.00 18.01 76 ASN D O 1
ATOM 9007 N N . HIS D 1 63 ? 19.967 37.473 -21.657 1.00 19.01 77 HIS D N 1
ATOM 9008 C CA . HIS D 1 63 ? 21.153 37.100 -20.871 1.00 19.63 77 HIS D CA 1
ATOM 9009 C C . HIS D 1 63 ? 21.335 38.089 -19.734 1.00 20.76 77 HIS D C 1
ATOM 9010 O O . HIS D 1 63 ? 20.587 39.041 -19.623 1.00 19.56 77 HIS D O 1
ATOM 9017 N N . SER D 1 64 ? 22.335 37.867 -18.876 1.00 21.92 78 SER D N 1
ATOM 9018 C CA . SER D 1 64 ? 22.745 38.918 -17.958 1.00 23.12 78 SER D CA 1
ATOM 9019 C C . SER D 1 64 ? 23.078 40.163 -18.792 1.00 23.55 78 SER D C 1
ATOM 9020 O O . SER D 1 64 ? 23.791 40.076 -19.774 1.00 25.51 78 SER D O 1
ATOM 9023 N N . SER D 1 65 ? 22.531 41.314 -18.471 1.00 24.22 79 SER D N 1
ATOM 9024 C CA . SER D 1 65 ? 22.857 42.524 -19.278 1.00 24.37 79 SER D CA 1
ATOM 9025 C C . SER D 1 65 ? 22.253 42.573 -20.692 1.00 22.43 79 SER D C 1
ATOM 9026 O O . SER D 1 65 ? 22.581 43.478 -21.444 1.00 21.23 79 SER D O 1
ATOM 9029 N N . PHE D 1 66 ? 21.412 41.598 -21.069 1.00 21.39 80 PHE D N 1
ATOM 9030 C CA . PHE D 1 66 ? 20.613 41.683 -22.308 1.00 21.04 80 PHE D CA 1
ATOM 9031 C C . PHE D 1 66 ? 19.142 41.372 -22.020 1.00 20.32 80 PHE D C 1
ATOM 9032 O O . PHE D 1 66 ? 18.779 40.217 -21.818 1.00 19.51 80 PHE D O 1
ATOM 9040 N N . VAL D 1 67 ? 18.312 42.414 -21.980 1.00 19.86 81 VAL D N 1
ATOM 9041 C CA . VAL D 1 67 ? 16.889 42.260 -21.746 1.00 20.19 81 VAL D CA 1
ATOM 9042 C C . VAL D 1 67 ? 16.201 42.307 -23.109 1.00 19.90 81 VAL D C 1
ATOM 9043 O O . VAL D 1 67 ? 16.165 43.341 -23.761 1.00 19.29 81 VAL D O 1
ATOM 9047 N N . SER D 1 68 ? 15.691 41.145 -23.523 1.00 19.56 82 SER D N 1
ATOM 9048 C CA . SER D 1 68 ? 15.179 40.930 -24.868 1.00 19.12 82 SER D CA 1
ATOM 9049 C C . SER D 1 68 ? 13.678 40.893 -24.788 1.00 19.32 82 SER D C 1
ATOM 9050 O O . SER D 1 68 ? 13.130 40.263 -23.890 1.00 19.53 82 SER D O 1
ATOM 9053 N N . TYR D 1 69 ? 13.020 41.581 -25.721 1.00 19.58 83 TYR D N 1
ATOM 9054 C CA . TYR D 1 69 ? 11.578 41.727 -25.750 1.00 19.29 83 TYR D CA 1
ATOM 9055 C C . TYR D 1 69 ? 11.098 41.443 -27.160 1.00 19.77 83 TYR D C 1
ATOM 9056 O O . TYR D 1 69 ? 11.691 41.875 -28.138 1.00 19.32 83 TYR D O 1
ATOM 9065 N N . ASP D 1 70 ? 10.039 40.681 -27.282 1.00 21.30 84 ASP D N 1
ATOM 9066 C CA . ASP D 1 70 ? 9.558 40.391 -28.620 1.00 22.49 84 ASP D CA 1
ATOM 9067 C C . ASP D 1 70 ? 8.485 41.446 -28.959 1.00 22.10 84 ASP D C 1
ATOM 9068 O O . ASP D 1 70 ? 7.279 41.274 -28.758 1.00 22.33 84 ASP D O 1
ATOM 9073 N N . TYR D 1 71 ? 9.010 42.587 -29.395 1.00 20.52 85 TYR D N 1
ATOM 9074 C CA . TYR D 1 71 ? 8.225 43.725 -29.827 1.00 20.77 85 TYR D CA 1
ATOM 9075 C C . TYR D 1 71 ? 7.149 43.291 -30.809 1.00 20.94 85 TYR D C 1
ATOM 9076 O O . TYR D 1 71 ? 7.367 42.385 -31.625 1.00 20.78 85 TYR D O 1
ATOM 9085 N N . PHE D 1 72 ? 6.000 43.951 -30.722 1.00 20.47 86 PHE D N 1
ATOM 9086 C CA . PHE D 1 72 ? 4.894 43.681 -31.614 1.00 20.54 86 PHE D CA 1
ATOM 9087 C C . PHE D 1 72 ? 3.903 44.810 -31.536 1.00 20.71 86 PHE D C 1
ATOM 9088 O O . PHE D 1 72 ? 3.315 45.059 -30.484 1.00 20.07 86 PHE D O 1
ATOM 9096 N N . ASN D 1 73 ? 3.690 45.476 -32.661 1.00 20.42 87 ASN D N 1
ATOM 9097 C CA . ASN D 1 73 ? 2.602 46.401 -32.750 1.00 20.92 87 ASN D CA 1
ATOM 9098 C C . ASN D 1 73 ? 2.196 46.609 -34.193 1.00 20.93 87 ASN D C 1
ATOM 9099 O O . ASN D 1 73 ? 2.951 46.250 -35.114 1.00 20.74 87 ASN D O 1
ATOM 9104 N N . CYS D 1 74 ? 1.005 47.195 -34.355 1.00 20.66 88 CYS D N 1
ATOM 9105 C CA . CYS D 1 74 ? 0.403 47.468 -35.654 1.00 20.77 88 CYS D CA 1
ATOM 9106 C C . CYS D 1 74 ? -0.164 48.877 -35.651 1.00 20.87 88 CYS D C 1
ATOM 9107 O O . CYS D 1 74 ? -0.860 49.272 -34.715 1.00 21.37 88 CYS D O 1
ATOM 9110 N N . GLY D 1 75 ? 0.152 49.622 -36.698 1.00 20.54 89 GLY D N 1
ATOM 9111 C CA . GLY D 1 75 ? -0.410 50.955 -36.921 1.00 21.11 89 GLY D CA 1
ATOM 9112 C C . GLY D 1 75 ? 0.035 51.501 -38.256 1.00 21.18 89 GLY D C 1
ATOM 9113 O O . GLY D 1 75 ? 1.190 51.365 -38.647 1.00 20.68 89 GLY D O 1
ATOM 9114 N N . VAL D 1 76 ? -0.890 52.116 -38.978 1.00 21.86 90 VAL D N 1
ATOM 9115 C CA . VAL D 1 76 ? -0.530 52.864 -40.167 1.00 22.15 90 VAL D CA 1
ATOM 9116 C C . VAL D 1 76 ? 0.529 53.927 -39.865 1.00 21.66 90 VAL D C 1
ATOM 9117 O O . VAL D 1 76 ? 1.475 54.112 -40.627 1.00 22.63 90 VAL D O 1
ATOM 9121 N N . GLU D 1 77 ? 0.376 54.619 -38.747 1.00 21.64 91 GLU D N 1
ATOM 9122 C CA . GLU D 1 77 ? 1.320 55.650 -38.351 1.00 21.41 91 GLU D CA 1
ATOM 9123 C C . GLU D 1 77 ? 2.091 55.063 -37.175 1.00 21.31 91 GLU D C 1
ATOM 9124 O O . GLU D 1 77 ? 1.523 54.310 -36.383 1.00 21.69 91 GLU D O 1
ATOM 9130 N N . LYS D 1 78 ? 3.377 55.378 -37.088 1.00 20.23 92 LYS D N 1
ATOM 9131 C CA . LYS D 1 78 ? 4.263 54.717 -36.132 1.00 20.34 92 LYS D CA 1
ATOM 9132 C C . LYS D 1 78 ? 5.236 55.699 -35.494 1.00 19.91 92 LYS D C 1
ATOM 9133 O O . LYS D 1 78 ? 5.893 56.505 -36.195 1.00 19.92 92 LYS D O 1
ATOM 9139 N N . VAL D 1 79 ? 5.319 55.636 -34.159 1.00 20.01 93 VAL D N 1
ATOM 9140 C CA . VAL D 1 79 ? 6.237 56.484 -33.383 1.00 20.21 93 VAL D CA 1
ATOM 9141 C C . VAL D 1 79 ? 7.243 55.573 -32.684 1.00 20.51 93 VAL D C 1
ATOM 9142 O O . VAL D 1 79 ? 6.851 54.718 -31.903 1.00 21.82 93 VAL D O 1
ATOM 9146 N N . PHE D 1 80 ? 8.531 55.747 -32.984 1.00 20.82 94 PHE D N 1
ATOM 9147 C CA . PHE D 1 80 ? 9.607 55.017 -32.314 1.00 20.77 94 PHE D CA 1
ATOM 9148 C C . PHE D 1 80 ? 10.297 55.893 -31.269 1.00 20.56 94 PHE D C 1
ATOM 9149 O O . PHE D 1 80 ? 10.713 57.022 -31.555 1.00 20.34 94 PHE D O 1
ATOM 9157 N N . TYR D 1 81 ? 10.408 55.364 -30.053 1.00 20.81 95 TYR D N 1
ATOM 9158 C CA . TYR D 1 81 ? 11.175 56.016 -28.993 1.00 20.25 95 TYR D CA 1
ATOM 9159 C C . TYR D 1 81 ? 11.935 54.970 -28.170 1.00 20.26 95 TYR D C 1
ATOM 9160 O O . TYR D 1 81 ? 11.601 54.638 -27.032 1.00 20.43 95 TYR D O 1
ATOM 9169 N N . GLU D 1 82 ? 12.949 54.408 -28.806 1.00 20.32 96 GLU D N 1
ATOM 9170 C CA . GLU D 1 82 ? 13.886 53.523 -28.148 1.00 20.50 96 GLU D CA 1
ATOM 9171 C C . GLU D 1 82 ? 15.197 53.567 -28.920 1.00 20.99 96 GLU D C 1
ATOM 9172 O O . GLU D 1 82 ? 15.297 54.273 -29.916 1.00 22.33 96 GLU D O 1
ATOM 9178 N N . GLY D 1 83 ? 16.197 52.821 -28.461 1.00 21.43 97 GLY D N 1
ATOM 9179 C CA . GLY D 1 83 ? 17.534 52.867 -29.044 1.00 21.99 97 GLY D CA 1
ATOM 9180 C C . GLY D 1 83 ? 18.618 52.926 -27.980 1.00 21.68 97 GLY D C 1
ATOM 9181 O O . GLY D 1 83 ? 19.645 52.250 -28.086 1.00 21.21 97 GLY D O 1
ATOM 9182 N N . VAL D 1 84 ? 18.374 53.720 -26.940 1.00 21.97 98 VAL D N 1
ATOM 9183 C CA . VAL D 1 84 ? 19.401 54.032 -25.930 1.00 21.04 98 VAL D CA 1
ATOM 9184 C C . VAL D 1 84 ? 19.986 52.776 -25.259 1.00 20.91 98 VAL D C 1
ATOM 9185 O O . VAL D 1 84 ? 21.170 52.733 -24.907 1.00 19.59 98 VAL D O 1
ATOM 9189 N N . ASN D 1 85 ? 19.175 51.739 -25.081 1.00 21.02 99 ASN D N 1
ATOM 9190 C CA . ASN D 1 85 ? 19.651 50.550 -24.362 1.00 21.78 99 ASN D CA 1
ATOM 9191 C C . ASN D 1 85 ? 20.659 49.688 -25.140 1.00 22.64 99 ASN D C 1
ATOM 9192 O O . ASN D 1 85 ? 21.160 48.701 -24.620 1.00 22.86 99 ASN D O 1
ATOM 9197 N N . PHE D 1 86 ? 20.961 50.063 -26.381 1.00 22.93 100 PHE D N 1
ATOM 9198 C CA . PHE D 1 86 ? 22.189 49.593 -27.013 1.00 22.55 100 PHE D CA 1
ATOM 9199 C C . PHE D 1 86 ? 22.948 50.823 -27.493 1.00 22.44 100 PHE D C 1
ATOM 9200 O O . PHE D 1 86 ? 22.710 51.332 -28.588 1.00 20.89 100 PHE D O 1
ATOM 9208 N N . SER D 1 87 ? 23.856 51.286 -26.639 1.00 22.37 101 SER D N 1
ATOM 9209 C CA . SER D 1 87 ? 24.651 52.467 -26.916 1.00 23.14 101 SER D CA 1
ATOM 9210 C C . SER D 1 87 ? 26.094 52.223 -26.464 1.00 22.81 101 SER D C 1
ATOM 9211 O O . SER D 1 87 ? 26.380 51.174 -25.893 1.00 23.07 101 SER D O 1
ATOM 9214 N N . PRO D 1 88 ? 27.005 53.197 -26.700 1.00 22.27 102 PRO D N 1
ATOM 9215 C CA . PRO D 1 88 ? 28.397 53.034 -26.320 1.00 22.15 102 PRO D CA 1
ATOM 9216 C C . PRO D 1 88 ? 28.635 52.813 -24.816 1.00 21.67 102 PRO D C 1
ATOM 9217 O O . PRO D 1 88 ? 29.634 52.184 -24.446 1.00 21.50 102 PRO D O 1
ATOM 9221 N N . ARG D 1 89 ? 27.723 53.299 -23.972 1.00 21.57 103 ARG D N 1
ATOM 9222 C CA . ARG D 1 89 ? 27.783 53.018 -22.523 1.00 21.86 103 ARG D CA 1
ATOM 9223 C C . ARG D 1 89 ? 27.898 51.515 -22.263 1.00 21.63 103 ARG D C 1
ATOM 9224 O O . ARG D 1 89 ? 28.521 51.074 -21.289 1.00 21.27 103 ARG D O 1
ATOM 9232 N N . LYS D 1 90 ? 27.282 50.731 -23.137 1.00 22.01 104 LYS D N 1
ATOM 9233 C CA . LYS D 1 90 ? 27.288 49.273 -22.988 1.00 22.44 104 LYS D CA 1
ATOM 9234 C C . LYS D 1 90 ? 28.698 48.690 -23.183 1.00 22.32 104 LYS D C 1
ATOM 9235 O O . LYS D 1 90 ? 29.021 47.630 -22.624 1.00 21.39 104 LYS D O 1
ATOM 9241 N N . GLN D 1 91 ? 29.551 49.424 -23.912 1.00 22.77 105 GLN D N 1
ATOM 9242 C CA . GLN D 1 91 ? 30.897 48.988 -24.291 1.00 23.15 105 GLN D CA 1
ATOM 9243 C C . GLN D 1 91 ? 30.923 47.604 -24.979 1.00 22.55 105 GLN D C 1
ATOM 9244 O O . GLN D 1 91 ? 31.842 46.827 -24.753 1.00 22.69 105 GLN D O 1
ATOM 9250 N N . TYR D 1 92 ? 29.905 47.283 -25.777 1.00 22.45 106 TYR D N 1
ATOM 9251 C CA . TYR D 1 92 ? 29.831 45.970 -26.380 1.00 21.67 106 TYR D CA 1
ATOM 9252 C C . TYR D 1 92 ? 30.658 45.862 -27.652 1.00 21.49 106 TYR D C 1
ATOM 9253 O O . TYR D 1 92 ? 30.606 46.729 -28.513 1.00 21.00 106 TYR D O 1
ATOM 9262 N N . SER D 1 93 ? 31.418 44.776 -27.746 1.00 21.24 107 SER D N 1
ATOM 9263 C CA . SER D 1 93 ? 31.880 44.270 -29.021 1.00 21.60 107 SER D CA 1
ATOM 9264 C C . SER D 1 93 ? 32.158 42.770 -28.921 1.00 21.46 107 SER D C 1
ATOM 9265 O O . SER D 1 93 ? 32.212 42.195 -27.819 1.00 21.33 107 SER D O 1
ATOM 9268 N N . CYS D 1 94 ? 32.314 42.133 -30.077 1.00 21.56 108 CYS D N 1
ATOM 9269 C CA . CYS D 1 94 ? 32.388 40.678 -30.142 1.00 21.26 108 CYS D CA 1
ATOM 9270 C C . CYS D 1 94 ? 33.731 40.238 -30.756 1.00 21.31 108 CYS D C 1
ATOM 9271 O O . CYS D 1 94 ? 34.537 39.557 -30.106 1.00 20.49 108 CYS D O 1
ATOM 9274 N N . TRP D 1 95 ? 33.981 40.626 -31.997 1.00 21.53 109 TRP D N 1
ATOM 9275 C CA . TRP D 1 95 ? 35.325 40.430 -32.581 1.00 21.68 109 TRP D CA 1
ATOM 9276 C C . TRP D 1 95 ? 36.115 41.751 -32.564 1.00 21.51 109 TRP D C 1
ATOM 9277 O O . TRP D 1 95 ? 36.025 42.463 -31.570 1.00 20.65 109 TRP D O 1
ATOM 9288 N N . ASP D 1 96 ? 36.891 42.082 -33.602 1.00 21.15 110 ASP D N 1
ATOM 9289 C CA . ASP D 1 96 ? 37.793 43.252 -33.533 1.00 21.55 110 ASP D CA 1
ATOM 9290 C C . ASP D 1 96 ? 37.160 44.565 -34.042 1.00 21.58 110 ASP D C 1
ATOM 9291 O O . ASP D 1 96 ? 37.828 45.598 -34.138 1.00 21.40 110 ASP D O 1
ATOM 9296 N N . GLU D 1 97 ? 35.865 44.520 -34.338 1.00 21.40 111 GLU D N 1
ATOM 9297 C CA . GLU D 1 97 ? 35.131 45.673 -34.864 1.00 21.08 111 GLU D CA 1
ATOM 9298 C C . GLU D 1 97 ? 34.966 46.847 -33.900 1.00 20.99 111 GLU D C 1
ATOM 9299 O O . GLU D 1 97 ? 34.618 47.954 -34.324 1.00 20.05 111 GLU D O 1
ATOM 9305 N N . GLY D 1 98 ? 35.158 46.597 -32.610 1.00 21.76 112 GLY D N 1
ATOM 9306 C CA . GLY D 1 98 ? 35.053 47.639 -31.589 1.00 22.10 112 GLY D CA 1
ATOM 9307 C C . GLY D 1 98 ? 33.636 48.085 -31.288 1.00 22.78 112 GLY D C 1
ATOM 9308 O O . GLY D 1 98 ? 32.684 47.664 -31.939 1.00 21.43 112 GLY D O 1
ATOM 9309 N N . VAL D 1 99 ? 33.511 48.953 -30.283 1.00 23.02 113 VAL D N 1
ATOM 9310 C CA . VAL D 1 99 ? 32.234 49.555 -29.911 1.00 22.62 113 VAL D CA 1
ATOM 9311 C C . VAL D 1 99 ? 31.622 50.282 -31.114 1.00 23.27 113 VAL D C 1
ATOM 9312 O O . VAL D 1 99 ? 30.404 50.223 -31.358 1.00 23.25 113 VAL D O 1
ATOM 9316 N N . ASP D 1 100 ? 32.476 50.963 -31.866 1.00 23.75 114 ASP D N 1
ATOM 9317 C CA . ASP D 1 100 ? 32.050 51.743 -33.020 1.00 24.28 114 ASP D CA 1
ATOM 9318 C C . ASP D 1 100 ? 31.431 50.871 -34.103 1.00 24.00 114 ASP D C 1
ATOM 9319 O O . ASP D 1 100 ? 30.489 51.287 -34.775 1.00 24.12 114 ASP D O 1
ATOM 9324 N N . GLY D 1 101 ? 31.987 49.682 -34.290 1.00 22.94 115 GLY D N 1
ATOM 9325 C CA . GLY D 1 101 ? 31.443 48.738 -35.239 1.00 22.77 115 GLY D CA 1
ATOM 9326 C C . GLY D 1 101 ? 29.991 48.431 -34.916 1.00 21.93 115 GLY D C 1
ATOM 9327 O O . GLY D 1 101 ? 29.149 48.363 -35.810 1.00 20.69 115 GLY D O 1
ATOM 9328 N N . TRP D 1 102 ? 29.674 48.285 -33.634 1.00 21.99 116 TRP D N 1
ATOM 9329 C CA . TRP D 1 102 ? 28.296 47.964 -33.282 1.00 22.47 116 TRP D CA 1
ATOM 9330 C C . TRP D 1 102 ? 27.360 49.167 -33.383 1.00 23.08 116 TRP D C 1
ATOM 9331 O O . TRP D 1 102 ? 26.138 49.023 -33.594 1.00 23.21 116 TRP D O 1
ATOM 9342 N N . ILE D 1 103 ? 27.911 50.372 -33.271 1.00 23.42 117 ILE D N 1
ATOM 9343 C CA . ILE D 1 103 ? 27.085 51.544 -33.480 1.00 23.74 117 ILE D CA 1
ATOM 9344 C C . ILE D 1 103 ? 26.752 51.673 -34.983 1.00 23.62 117 ILE D C 1
ATOM 9345 O O . ILE D 1 103 ? 25.624 52.043 -35.349 1.00 23.89 117 ILE D O 1
ATOM 9350 N N . GLU D 1 104 ? 27.712 51.315 -35.836 1.00 23.48 118 GLU D N 1
ATOM 9351 C CA . GLU D 1 104 ? 27.469 51.177 -37.282 1.00 23.21 118 GLU D CA 1
ATOM 9352 C C . GLU D 1 104 ? 26.391 50.123 -37.543 1.00 22.33 118 GLU D C 1
ATOM 9353 O O . GLU D 1 104 ? 25.440 50.371 -38.284 1.00 22.70 118 GLU D O 1
ATOM 9359 N N . LEU D 1 105 ? 26.499 48.951 -36.920 1.00 22.12 119 LEU D N 1
ATOM 9360 C CA . LEU D 1 105 ? 25.459 47.918 -37.131 1.00 21.11 119 LEU D CA 1
ATOM 9361 C C . LEU D 1 105 ? 24.094 48.415 -36.647 1.00 21.52 119 LEU D C 1
ATOM 9362 O O . LEU D 1 105 ? 23.064 48.210 -37.313 1.00 20.36 119 LEU D O 1
ATOM 9367 N N . LYS D 1 106 ? 24.092 49.105 -35.506 1.00 22.10 120 LYS D N 1
ATOM 9368 C CA . LYS D 1 106 ? 22.861 49.706 -34.970 1.00 21.86 120 LYS D CA 1
ATOM 9369 C C . LYS D 1 106 ? 22.231 50.620 -36.024 1.00 21.40 120 LYS D C 1
ATOM 9370 O O . LYS D 1 106 ? 21.056 50.510 -36.328 1.00 20.72 120 LYS D O 1
ATOM 9376 N N . THR D 1 107 ? 23.037 51.485 -36.615 1.00 22.35 121 THR D N 1
ATOM 9377 C CA . THR D 1 107 ? 22.541 52.425 -37.612 1.00 22.71 121 THR D CA 1
ATOM 9378 C C . THR D 1 107 ? 21.954 51.738 -38.833 1.00 22.97 121 THR D C 1
ATOM 9379 O O . THR D 1 107 ? 20.915 52.159 -39.336 1.00 22.44 121 THR D O 1
ATOM 9383 N N . ARG D 1 108 ? 22.626 50.687 -39.304 1.00 22.54 122 ARG D N 1
ATOM 9384 C CA . ARG D 1 108 ? 22.175 49.920 -40.470 1.00 22.59 122 ARG D CA 1
ATOM 9385 C C . ARG D 1 108 ? 20.849 49.259 -40.200 1.00 22.27 122 ARG D C 1
ATOM 9386 O O . ARG D 1 108 ? 19.979 49.217 -41.082 1.00 22.70 122 ARG D O 1
ATOM 9394 N N . PHE D 1 109 ? 20.710 48.703 -38.996 1.00 22.27 123 PHE D N 1
ATOM 9395 C CA . PHE D 1 109 ? 19.480 48.016 -38.629 1.00 22.03 123 PHE D CA 1
ATOM 9396 C C . PHE D 1 109 ? 18.304 48.977 -38.657 1.00 21.42 123 PHE D C 1
ATOM 9397 O O . PHE D 1 109 ? 17.297 48.709 -39.302 1.00 20.95 123 PHE D O 1
ATOM 9405 N N . TYR D 1 110 ? 18.419 50.081 -37.922 1.00 21.25 124 TYR D N 1
ATOM 9406 C CA . TYR D 1 110 ? 17.330 51.046 -37.825 1.00 21.22 124 TYR D CA 1
ATOM 9407 C C . TYR D 1 110 ? 16.969 51.686 -39.177 1.00 21.50 124 TYR D C 1
ATOM 9408 O O . TYR D 1 110 ? 15.795 51.896 -39.468 1.00 21.32 124 TYR D O 1
ATOM 9417 N N . THR D 1 111 ? 17.980 51.983 -39.991 1.00 22.31 125 THR D N 1
ATOM 9418 C CA . THR D 1 111 ? 17.780 52.451 -41.374 1.00 22.23 125 THR D CA 1
ATOM 9419 C C . THR D 1 111 ? 16.843 51.500 -42.126 1.00 21.86 125 THR D C 1
ATOM 9420 O O . THR D 1 111 ? 15.844 51.922 -42.702 1.00 22.07 125 THR D O 1
ATOM 9424 N N . LYS D 1 112 ? 17.163 50.215 -42.094 1.00 22.13 126 LYS D N 1
ATOM 9425 C CA . LYS D 1 112 ? 16.341 49.186 -42.736 1.00 21.95 126 LYS D CA 1
ATOM 9426 C C . LYS D 1 112 ? 14.990 49.007 -42.082 1.00 21.63 126 LYS D C 1
ATOM 9427 O O . LYS D 1 112 ? 13.961 48.882 -42.785 1.00 21.32 126 LYS D O 1
ATOM 9433 N N . LEU D 1 113 ? 14.956 48.989 -40.745 1.00 20.89 127 LEU D N 1
ATOM 9434 C CA . LEU D 1 113 ? 13.680 48.849 -40.040 1.00 20.52 127 LEU D CA 1
ATOM 9435 C C . LEU D 1 113 ? 12.702 49.946 -40.461 1.00 20.06 127 LEU D C 1
ATOM 9436 O O . LEU D 1 113 ? 11.511 49.681 -40.752 1.00 19.99 127 LEU D O 1
ATOM 9441 N N . TYR D 1 114 ? 13.186 51.185 -40.453 1.00 19.37 128 TYR D N 1
ATOM 9442 C CA . TYR D 1 114 ? 12.311 52.334 -40.728 1.00 19.37 128 TYR D CA 1
ATOM 9443 C C . TYR D 1 114 ? 11.779 52.266 -42.164 1.00 20.03 128 TYR D C 1
ATOM 9444 O O . TYR D 1 114 ? 10.578 52.508 -42.410 1.00 19.45 128 TYR D O 1
ATOM 9453 N N . GLN D 1 115 ? 12.683 51.936 -43.084 1.00 20.73 129 GLN D N 1
ATOM 9454 C CA . GLN D 1 115 ? 12.370 51.805 -44.513 1.00 21.99 129 GLN D CA 1
ATOM 9455 C C . GLN D 1 115 ? 11.268 50.808 -44.710 1.00 21.72 129 GLN D C 1
ATOM 9456 O O . GLN D 1 115 ? 10.242 51.122 -45.307 1.00 22.36 129 GLN D O 1
ATOM 9462 N N . MET D 1 116 ? 11.462 49.608 -44.184 1.00 21.64 130 MET D N 1
ATOM 9463 C CA . MET D 1 116 ? 10.471 48.541 -44.338 1.00 21.98 130 MET D CA 1
ATOM 9464 C C . MET D 1 116 ? 9.141 48.845 -43.622 1.00 22.55 130 MET D C 1
ATOM 9465 O O . MET D 1 116 ? 8.069 48.390 -44.065 1.00 22.05 130 MET D O 1
ATOM 9470 N N . ALA D 1 117 ? 9.209 49.603 -42.529 1.00 22.48 131 ALA D N 1
ATOM 9471 C CA . ALA D 1 117 ? 8.036 49.919 -41.733 1.00 22.55 131 ALA D CA 1
ATOM 9472 C C . ALA D 1 117 ? 7.049 50.836 -42.478 1.00 22.90 131 ALA D C 1
ATOM 9473 O O . ALA D 1 117 ? 5.847 50.766 -42.225 1.00 22.79 131 ALA D O 1
ATOM 9475 N N . THR D 1 118 ? 7.553 51.675 -43.390 1.00 22.99 132 THR D N 1
ATOM 9476 C CA . THR D 1 118 ? 6.697 52.635 -44.115 1.00 23.43 132 THR D CA 1
ATOM 9477 C C . THR D 1 118 ? 5.653 51.980 -45.040 1.00 23.52 132 THR D C 1
ATOM 9478 O O . THR D 1 118 ? 4.675 52.627 -45.390 1.00 24.23 132 THR D O 1
ATOM 9482 N N . THR D 1 119 ? 5.852 50.718 -45.429 1.00 23.47 133 THR D N 1
ATOM 9483 C CA . THR D 1 119 ? 4.886 50.013 -46.281 1.00 24.07 133 THR D CA 1
ATOM 9484 C C . THR D 1 119 ? 4.250 48.840 -45.542 1.00 23.64 133 THR D C 1
ATOM 9485 O O . THR D 1 119 ? 3.684 47.928 -46.165 1.00 23.84 133 THR D O 1
ATOM 9489 N N . SER D 1 120 ? 4.354 48.866 -44.217 1.00 23.24 134 SER D N 1
ATOM 9490 C CA . SER D 1 120 ? 3.865 47.788 -43.367 1.00 22.96 134 SER D CA 1
ATOM 9491 C C . SER D 1 120 ? 2.920 48.397 -42.357 1.00 22.61 134 SER D C 1
ATOM 9492 O O . SER D 1 120 ? 3.093 49.560 -41.980 1.00 23.70 134 SER D O 1
ATOM 9495 N N . ARG D 1 121 ? 1.933 47.624 -41.917 1.00 21.63 135 ARG D N 1
ATOM 9496 C CA . ARG D 1 121 ? 1.112 48.006 -40.787 1.00 21.87 135 ARG D CA 1
ATOM 9497 C C . ARG D 1 121 ? 1.640 47.377 -39.500 1.00 21.72 135 ARG D C 1
ATOM 9498 O O . ARG D 1 121 ? 1.905 48.070 -38.506 1.00 20.77 135 ARG D O 1
ATOM 9506 N N . CYS D 1 122 ? 1.793 46.052 -39.530 1.00 21.27 136 CYS D N 1
ATOM 9507 C CA . CYS D 1 122 ? 2.203 45.303 -38.368 1.00 20.95 136 CYS D CA 1
ATOM 9508 C C . CYS D 1 122 ? 3.676 45.018 -38.464 1.00 20.57 136 CYS D C 1
ATOM 9509 O O . CYS D 1 122 ? 4.191 44.762 -39.552 1.00 20.20 136 CYS D O 1
ATOM 9512 N N . ILE D 1 123 ? 4.342 45.092 -37.312 1.00 19.72 137 ILE D N 1
ATOM 9513 C CA . ILE D 1 123 ? 5.710 44.618 -37.144 1.00 20.18 137 ILE D CA 1
ATOM 9514 C C . ILE D 1 123 ? 5.776 43.725 -35.908 1.00 20.18 137 ILE D C 1
ATOM 9515 O O . ILE D 1 123 ? 5.360 44.141 -34.819 1.00 19.30 137 ILE D O 1
ATOM 9520 N N . LYS D 1 124 ? 6.341 42.521 -36.053 1.00 19.89 138 LYS D N 1
ATOM 9521 C CA . LYS D 1 124 ? 6.367 41.556 -34.962 1.00 20.25 138 LYS D CA 1
ATOM 9522 C C . LYS D 1 124 ? 7.697 40.825 -34.932 1.00 19.80 138 LYS D C 1
ATOM 9523 O O . LYS D 1 124 ? 8.099 40.228 -35.925 1.00 18.89 138 LYS D O 1
ATOM 9529 N N . LEU D 1 125 ? 8.390 40.888 -33.793 1.00 19.57 139 LEU D N 1
ATOM 9530 C CA . LEU D 1 125 ? 9.626 40.140 -33.635 1.00 19.64 139 LEU D CA 1
ATOM 9531 C C . LEU D 1 125 ? 9.221 38.716 -33.308 1.00 20.00 139 LEU D C 1
ATOM 9532 O O . LEU D 1 125 ? 8.498 38.483 -32.349 1.00 20.45 139 LEU D O 1
ATOM 9537 N N . ILE D 1 126 ? 9.664 37.768 -34.128 1.00 20.71 140 ILE D N 1
ATOM 9538 C CA . ILE D 1 126 ? 9.293 36.366 -33.961 1.00 20.84 140 ILE D CA 1
ATOM 9539 C C . ILE D 1 126 ? 10.533 35.508 -33.815 1.00 21.34 140 ILE D C 1
ATOM 9540 O O . ILE D 1 126 ? 11.578 35.856 -34.316 1.00 20.60 140 ILE D O 1
ATOM 9545 N N . GLN D 1 127 ? 10.368 34.396 -33.111 1.00 22.20 141 GLN D N 1
ATOM 9546 C CA . GLN D 1 127 ? 11.379 33.362 -32.980 1.00 22.76 141 GLN D CA 1
ATOM 9547 C C . GLN D 1 127 ? 11.149 32.377 -34.113 1.00 22.95 141 GLN D C 1
ATOM 9548 O O . GLN D 1 127 ? 10.057 31.821 -34.241 1.00 23.25 141 GLN D O 1
ATOM 9554 N N . LEU D 1 128 ? 12.172 32.154 -34.934 1.00 22.83 142 LEU D N 1
ATOM 9555 C CA . LEU D 1 128 ? 12.036 31.247 -36.059 1.00 22.96 142 LEU D CA 1
ATOM 9556 C C . LEU D 1 128 ? 12.157 29.811 -35.586 1.00 23.76 142 LEU D C 1
ATOM 9557 O O . LEU D 1 128 ? 12.722 29.540 -34.528 1.00 24.71 142 LEU D O 1
ATOM 9562 N N . GLN D 1 129 ? 11.593 28.886 -36.347 1.00 24.62 143 GLN D N 1
ATOM 9563 C CA . GLN D 1 129 ? 11.792 27.458 -36.057 1.00 25.65 143 GLN D CA 1
ATOM 9564 C C . GLN D 1 129 ? 13.260 27.125 -36.349 1.00 25.06 143 GLN D C 1
ATOM 9565 O O . GLN D 1 129 ? 13.862 27.719 -37.245 1.00 25.59 143 GLN D O 1
ATOM 9571 N N . ALA D 1 130 ? 13.851 26.223 -35.578 1.00 24.36 144 ALA D N 1
ATOM 9572 C CA . ALA D 1 130 ? 15.216 25.755 -35.867 1.00 23.77 144 ALA D CA 1
ATOM 9573 C C . ALA D 1 130 ? 15.188 24.869 -37.112 1.00 23.27 144 ALA D C 1
ATOM 9574 O O . ALA D 1 130 ? 14.182 24.200 -37.361 1.00 21.45 144 ALA D O 1
ATOM 9576 N N . PRO D 1 131 ? 16.273 24.877 -37.911 1.00 23.22 145 PRO D N 1
ATOM 9577 C CA . PRO D 1 131 ? 16.356 23.961 -39.031 1.00 23.82 145 PRO D CA 1
ATOM 9578 C C . PRO D 1 131 ? 16.113 22.514 -38.575 1.00 24.26 145 PRO D C 1
ATOM 9579 O O . PRO D 1 131 ? 16.600 22.106 -37.519 1.00 23.59 145 PRO D O 1
ATOM 9583 N N . SER D 1 132 ? 15.341 21.769 -39.363 1.00 24.89 146 SER D N 1
ATOM 9584 C CA . SER D 1 132 ? 14.834 20.474 -38.952 1.00 25.88 146 SER D CA 1
ATOM 9585 C C . SER D 1 132 ? 15.924 19.433 -38.876 1.00 26.05 146 SER D C 1
ATOM 9586 O O . SER D 1 132 ? 15.816 18.474 -38.113 1.00 27.02 146 SER D O 1
ATOM 9589 N N . SER D 1 133 ? 16.946 19.606 -39.695 1.00 25.35 147 SER D N 1
ATOM 9590 C CA . SER D 1 133 ? 18.094 18.754 -39.643 1.00 25.27 147 SER D CA 1
ATOM 9591 C C . SER D 1 133 ? 19.243 19.688 -39.282 1.00 24.33 147 SER D C 1
ATOM 9592 O O . SER D 1 133 ? 19.380 20.779 -39.870 1.00 24.82 147 SER D O 1
ATOM 9595 N N . LEU D 1 134 ? 19.986 19.322 -38.243 1.00 22.38 148 LEU D N 1
ATOM 9596 C CA . LEU D 1 134 ? 21.170 20.067 -37.838 1.00 20.87 148 LEU D CA 1
ATOM 9597 C C . LEU D 1 134 ? 22.246 19.051 -37.473 1.00 20.40 148 LEU D C 1
ATOM 9598 O O . LEU D 1 134 ? 22.051 18.220 -36.574 1.00 19.64 148 LEU D O 1
ATOM 9603 N N . PRO D 1 135 ? 23.384 19.107 -38.168 1.00 20.24 149 PRO D N 1
ATOM 9604 C CA . PRO D 1 135 ? 24.512 18.298 -37.723 1.00 20.30 149 PRO D CA 1
ATOM 9605 C C . PRO D 1 135 ? 25.008 18.775 -36.357 1.00 20.24 149 PRO D C 1
ATOM 9606 O O . PRO D 1 135 ? 24.541 19.803 -35.849 1.00 20.80 149 PRO D O 1
ATOM 9610 N N . THR D 1 136 ? 25.932 18.018 -35.783 1.00 19.87 150 THR D N 1
ATOM 9611 C CA . THR D 1 136 ? 26.692 18.437 -34.613 1.00 20.44 150 THR D CA 1
ATOM 9612 C C . THR D 1 136 ? 27.273 19.847 -34.830 1.00 20.48 150 THR D C 1
ATOM 9613 O O . THR D 1 136 ? 27.892 20.125 -35.874 1.00 20.55 150 THR D O 1
ATOM 9617 N N . LEU D 1 137 ? 27.058 20.720 -33.852 1.00 20.62 151 LEU D N 1
ATOM 9618 C CA . LEU D 1 137 ? 27.468 22.136 -33.920 1.00 20.90 151 LEU D CA 1
ATOM 9619 C C . LEU D 1 137 ? 28.070 22.596 -32.583 1.00 21.31 151 LEU D C 1
ATOM 9620 O O . LEU D 1 137 ? 27.487 22.371 -31.513 1.00 20.45 151 LEU D O 1
ATOM 9625 N N . GLN D 1 138 ? 29.256 23.190 -32.660 1.00 22.00 152 GLN D N 1
ATOM 9626 C CA . GLN D 1 138 ? 29.846 23.899 -31.530 1.00 22.32 152 GLN D CA 1
ATOM 9627 C C . GLN D 1 138 ? 29.473 25.379 -31.675 1.00 21.66 152 GLN D C 1
ATOM 9628 O O . GLN D 1 138 ? 29.673 25.975 -32.728 1.00 21.15 152 GLN D O 1
ATOM 9634 N N . ALA D 1 139 ? 28.911 25.957 -30.629 1.00 21.53 153 ALA D N 1
ATOM 9635 C CA . ALA D 1 139 ? 28.601 27.386 -30.621 1.00 21.26 153 ALA D CA 1
ATOM 9636 C C . ALA D 1 139 ? 29.878 28.220 -30.838 1.00 21.46 153 ALA D C 1
ATOM 9637 O O . ALA D 1 139 ? 30.932 27.910 -30.277 1.00 20.41 153 ALA D O 1
ATOM 9639 N N . GLY D 1 140 ? 29.766 29.239 -31.687 1.00 22.13 154 GLY D N 1
ATOM 9640 C CA . GLY D 1 140 ? 30.805 30.235 -31.888 1.00 22.67 154 GLY D CA 1
ATOM 9641 C C . GLY D 1 140 ? 30.960 31.103 -30.645 1.00 23.12 154 GLY D C 1
ATOM 9642 O O . GLY D 1 140 ? 30.175 31.000 -29.714 1.00 23.05 154 GLY D O 1
ATOM 9643 N N . VAL D 1 141 ? 31.994 31.941 -30.625 1.00 23.69 155 VAL D N 1
ATOM 9644 C CA . VAL D 1 141 ? 32.264 32.808 -29.489 1.00 23.68 155 VAL D CA 1
ATOM 9645 C C . VAL D 1 141 ? 32.734 34.175 -29.966 1.00 23.31 155 VAL D C 1
ATOM 9646 O O . VAL D 1 141 ? 33.141 34.361 -31.130 1.00 23.28 155 VAL D O 1
ATOM 9650 N N . CYS D 1 142 ? 32.702 35.123 -29.050 1.00 22.68 156 CYS D N 1
ATOM 9651 C CA . CYS D 1 142 ? 33.313 36.421 -29.273 1.00 22.17 156 CYS D CA 1
ATOM 9652 C C . CYS D 1 142 ? 34.765 36.380 -28.832 1.00 22.13 156 CYS D C 1
ATOM 9653 O O . CYS D 1 142 ? 35.057 35.886 -27.763 1.00 21.26 156 CYS D O 1
ATOM 9656 N N . ARG D 1 143 ? 35.668 36.945 -29.619 1.00 22.88 157 ARG D N 1
ATOM 9657 C CA . ARG D 1 143 ? 37.055 37.090 -29.147 1.00 23.74 157 ARG D CA 1
ATOM 9658 C C . ARG D 1 143 ? 37.084 37.867 -27.821 1.00 23.31 157 ARG D C 1
ATOM 9659 O O . ARG D 1 143 ? 37.894 37.563 -26.940 1.00 22.79 157 ARG D O 1
ATOM 9667 N N . THR D 1 144 ? 36.191 38.852 -27.676 1.00 23.09 158 THR D N 1
ATOM 9668 C CA . THR D 1 144 ? 36.096 39.652 -26.438 1.00 22.87 158 THR D CA 1
ATOM 9669 C C . THR D 1 144 ? 35.541 38.882 -25.233 1.00 22.98 158 THR D C 1
ATOM 9670 O O . THR D 1 144 ? 35.552 39.399 -24.126 1.00 22.45 158 THR D O 1
ATOM 9674 N N . ASN D 1 145 ? 35.037 37.673 -25.466 1.00 22.89 159 ASN D N 1
ATOM 9675 C CA . ASN D 1 145 ? 34.371 36.838 -24.460 1.00 23.43 159 ASN D CA 1
ATOM 9676 C C . ASN D 1 145 ? 33.018 37.404 -23.991 1.00 23.12 159 ASN D C 1
ATOM 9677 O O . ASN D 1 145 ? 32.420 36.885 -23.051 1.00 21.91 159 ASN D O 1
ATOM 9682 N N . LYS D 1 146 ? 32.538 38.446 -24.668 1.00 22.91 160 LYS D N 1
ATOM 9683 C CA . LYS D 1 146 ? 31.203 38.971 -24.427 1.00 23.09 160 LYS D CA 1
ATOM 9684 C C . LYS D 1 146 ? 30.159 38.104 -25.148 1.00 22.60 160 LYS D C 1
ATOM 9685 O O . LYS D 1 146 ? 30.500 37.208 -25.930 1.00 21.43 160 LYS D O 1
ATOM 9691 N N . GLN D 1 147 ? 28.888 38.344 -24.879 1.00 22.11 161 GLN D N 1
ATOM 9692 C CA . GLN D 1 147 ? 27.866 37.378 -25.327 1.00 21.77 161 GLN D CA 1
ATOM 9693 C C . GLN D 1 147 ? 27.676 37.416 -26.840 1.00 20.91 161 GLN D C 1
ATOM 9694 O O . GLN D 1 147 ? 27.323 38.445 -27.397 1.00 19.84 161 GLN D O 1
ATOM 9700 N N . LEU D 1 148 ? 27.945 36.294 -27.503 1.00 20.38 162 LEU D N 1
ATOM 9701 C CA . LEU D 1 148 ? 27.623 36.147 -28.940 1.00 20.37 162 LEU D CA 1
ATOM 9702 C C . LEU D 1 148 ? 26.119 36.399 -29.203 1.00 20.58 162 LEU D C 1
ATOM 9703 O O . LEU D 1 148 ? 25.271 35.903 -28.470 1.00 20.19 162 LEU D O 1
ATOM 9708 N N . PRO D 1 149 ? 25.791 37.156 -30.273 1.00 20.91 163 PRO D N 1
ATOM 9709 C CA . PRO D 1 149 ? 24.425 37.193 -30.761 1.00 20.69 163 PRO D CA 1
ATOM 9710 C C . PRO D 1 149 ? 23.827 35.793 -30.928 1.00 20.44 163 PRO D C 1
ATOM 9711 O O . PRO D 1 149 ? 24.497 34.908 -31.448 1.00 19.75 163 PRO D O 1
ATOM 9715 N N . ASP D 1 150 ? 22.562 35.656 -30.551 1.00 20.61 164 ASP D N 1
ATOM 9716 C CA . ASP D 1 150 ? 21.780 34.432 -30.727 1.00 20.57 164 ASP D CA 1
ATOM 9717 C C . ASP D 1 150 ? 21.186 34.411 -32.135 1.00 20.59 164 ASP D C 1
ATOM 9718 O O . ASP D 1 150 ? 20.810 33.369 -32.642 1.00 21.28 164 ASP D O 1
ATOM 9723 N N . ASN D 1 151 ? 21.061 35.587 -32.737 1.00 20.48 165 ASN D N 1
ATOM 9724 C CA . ASN D 1 151 ? 20.547 35.749 -34.088 1.00 20.28 165 ASN D CA 1
ATOM 9725 C C . ASN D 1 151 ? 21.437 36.727 -34.867 1.00 20.15 165 ASN D C 1
ATOM 9726 O O . ASN D 1 151 ? 21.691 37.844 -34.400 1.00 18.82 165 ASN D O 1
ATOM 9731 N N . PRO D 1 152 ? 21.960 36.298 -36.036 1.00 20.48 166 PRO D N 1
ATOM 9732 C CA . PRO D 1 152 ? 21.831 34.938 -36.570 1.00 21.41 166 PRO D CA 1
ATOM 9733 C C . PRO D 1 152 ? 22.720 34.012 -35.797 1.00 20.98 166 PRO D C 1
ATOM 9734 O O . PRO D 1 152 ? 23.697 34.467 -35.198 1.00 22.14 166 PRO D O 1
ATOM 9738 N N . ARG D 1 153 ? 22.411 32.719 -35.796 1.00 21.50 167 ARG D N 1
ATOM 9739 C CA . ARG D 1 153 ? 23.308 31.764 -35.152 1.00 21.00 167 ARG D CA 1
ATOM 9740 C C . ARG D 1 153 ? 24.635 31.703 -35.905 1.00 21.14 167 ARG D C 1
ATOM 9741 O O . ARG D 1 153 ? 24.653 31.652 -37.135 1.00 20.79 167 ARG D O 1
ATOM 9749 N N . LEU D 1 154 ? 25.740 31.748 -35.164 1.00 20.76 168 LEU D N 1
ATOM 9750 C CA . LEU D 1 154 ? 27.073 31.404 -35.712 1.00 21.33 168 LEU D CA 1
ATOM 9751 C C . LEU D 1 154 ? 27.560 30.179 -34.971 1.00 21.91 168 LEU D C 1
ATOM 9752 O O . LEU D 1 154 ? 27.720 30.208 -33.745 1.00 22.74 168 LEU D O 1
ATOM 9757 N N . ALA D 1 155 ? 27.755 29.084 -35.695 1.00 21.40 169 ALA D N 1
ATOM 9758 C CA . ALA D 1 155 ? 28.209 27.836 -35.060 1.00 20.88 169 ALA D CA 1
ATOM 9759 C C . ALA D 1 155 ? 29.227 27.154 -35.949 1.00 20.57 169 ALA D C 1
ATOM 9760 O O . ALA D 1 155 ? 29.394 27.527 -37.113 1.00 20.59 169 ALA D O 1
ATOM 9762 N N . LEU D 1 156 ? 29.891 26.150 -35.395 1.00 20.57 170 LEU D N 1
ATOM 9763 C CA . LEU D 1 156 ? 30.994 25.473 -36.076 1.00 21.21 170 LEU D CA 1
ATOM 9764 C C . LEU D 1 156 ? 30.677 24.005 -36.237 1.00 20.67 170 LEU D C 1
ATOM 9765 O O . LEU D 1 156 ? 30.410 23.311 -35.264 1.00 21.11 170 LEU D O 1
ATOM 9770 N N . LEU D 1 157 ? 30.669 23.559 -37.489 1.00 21.57 171 LEU D N 1
ATOM 9771 C CA . LEU D 1 157 ? 30.496 22.158 -37.863 1.00 22.12 171 LEU D CA 1
ATOM 9772 C C . LEU D 1 157 ? 31.759 21.366 -37.546 1.00 22.65 171 LEU D C 1
ATOM 9773 O O . LEU D 1 157 ? 32.819 21.946 -37.339 1.00 23.08 171 LEU D O 1
ATOM 9778 N N . SER D 1 158 ? 31.644 20.046 -37.486 1.00 22.97 172 SER D N 1
ATOM 9779 C CA . SER D 1 158 ? 32.788 19.185 -37.108 1.00 23.54 172 SER D CA 1
ATOM 9780 C C . SER D 1 158 ? 33.718 18.860 -38.288 1.00 24.36 172 SER D C 1
ATOM 9781 O O . SER D 1 158 ? 34.789 18.268 -38.096 1.00 24.75 172 SER D O 1
ATOM 9784 N N . ASP D 1 159 ? 33.298 19.212 -39.498 1.00 25.24 173 ASP D N 1
ATOM 9785 C CA . ASP D 1 159 ? 34.110 18.997 -40.708 1.00 25.68 173 ASP D CA 1
ATOM 9786 C C . ASP D 1 159 ? 34.269 20.315 -41.488 1.00 25.53 173 ASP D C 1
ATOM 9787 O O . ASP D 1 159 ? 33.882 21.386 -41.016 1.00 24.43 173 ASP D O 1
ATOM 9792 N N . THR D 1 160 ? 34.855 20.250 -42.678 1.00 25.50 174 THR D N 1
ATOM 9793 C CA . THR D 1 160 ? 35.074 21.454 -43.458 1.00 26.01 174 THR D CA 1
ATOM 9794 C C . THR D 1 160 ? 34.443 21.319 -44.852 1.00 25.98 174 THR D C 1
ATOM 9795 O O . THR D 1 160 ? 34.802 22.043 -45.784 1.00 26.25 174 THR D O 1
ATOM 9799 N N . VAL D 1 161 ? 33.488 20.401 -44.964 1.00 25.63 175 VAL D N 1
ATOM 9800 C CA . VAL D 1 161 ? 32.812 20.080 -46.222 1.00 25.85 175 VAL D CA 1
ATOM 9801 C C . VAL D 1 161 ? 31.654 21.065 -46.480 1.00 25.33 175 VAL D C 1
ATOM 9802 O O . VAL D 1 161 ? 30.996 21.492 -45.529 1.00 25.17 175 VAL D O 1
ATOM 9806 N N . PRO D 1 162 ? 31.384 21.421 -47.754 1.00 24.21 176 PRO D N 1
ATOM 9807 C CA . PRO D 1 162 ? 30.232 22.300 -47.996 1.00 24.04 176 PRO D CA 1
ATOM 9808 C C . PRO D 1 162 ? 28.923 21.659 -47.554 1.00 23.85 176 PRO D C 1
ATOM 9809 O O . PRO D 1 162 ? 28.721 20.460 -47.732 1.00 22.86 176 PRO D O 1
ATOM 9813 N N . THR D 1 163 ? 28.058 22.472 -46.960 1.00 23.85 177 THR D N 1
ATOM 9814 C CA . THR D 1 163 ? 26.908 21.996 -46.221 1.00 24.52 177 THR D CA 1
ATOM 9815 C C . THR D 1 163 ? 25.781 23.012 -46.375 1.00 24.34 177 THR D C 1
ATOM 9816 O O . THR D 1 163 ? 26.045 24.194 -46.610 1.00 24.11 177 THR D O 1
ATOM 9820 N N . SER D 1 164 ? 24.537 22.545 -46.264 1.00 24.30 178 SER D N 1
ATOM 9821 C CA . SER D 1 164 ? 23.380 23.437 -46.173 1.00 24.82 178 SER D CA 1
ATOM 9822 C C . SER D 1 164 ? 22.370 22.924 -45.155 1.00 24.52 178 SER D C 1
ATOM 9823 O O . SER D 1 164 ? 22.187 21.708 -45.004 1.00 24.63 178 SER D O 1
ATOM 9826 N N . VAL D 1 165 ? 21.718 23.860 -44.476 1.00 24.66 179 VAL D N 1
ATOM 9827 C CA . VAL D 1 165 ? 20.552 23.571 -43.649 1.00 24.63 179 VAL D CA 1
ATOM 9828 C C . VAL D 1 165 ? 19.427 24.474 -44.143 1.00 24.61 179 VAL D C 1
ATOM 9829 O O . VAL D 1 165 ? 19.682 25.529 -44.703 1.00 24.85 179 VAL D O 1
ATOM 9833 N N . GLN D 1 166 ? 18.187 24.049 -43.958 1.00 24.44 180 GLN D N 1
ATOM 9834 C CA . GLN D 1 166 ? 17.051 24.808 -44.446 1.00 24.30 180 GLN D CA 1
ATOM 9835 C C . GLN D 1 166 ? 16.440 25.565 -43.284 1.00 23.97 180 GLN D C 1
ATOM 9836 O O . GLN D 1 166 ? 16.190 24.971 -42.239 1.00 24.31 180 GLN D O 1
ATOM 9842 N N . PHE D 1 167 ? 16.229 26.871 -43.473 1.00 23.33 181 PHE D N 1
ATOM 9843 C CA . PHE D 1 167 ? 15.394 27.659 -42.565 1.00 22.98 181 PHE D CA 1
ATOM 9844 C C . PHE D 1 167 ? 14.123 28.136 -43.238 1.00 22.65 181 PHE D C 1
ATOM 9845 O O . PHE D 1 167 ? 14.072 28.296 -44.461 1.00 23.37 181 PHE D O 1
ATOM 9853 N N . VAL D 1 168 ? 13.105 28.355 -42.420 1.00 22.00 182 VAL D N 1
ATOM 9854 C CA . VAL D 1 168 ? 11.791 28.760 -42.868 1.00 21.98 182 VAL D CA 1
ATOM 9855 C C . VAL D 1 168 ? 11.479 30.141 -42.329 1.00 21.68 182 VAL D C 1
ATOM 9856 O O . VAL D 1 168 ? 11.592 30.383 -41.129 1.00 22.29 182 VAL D O 1
ATOM 9860 N N . LEU D 1 169 ? 11.146 31.051 -43.227 1.00 21.45 183 LEU D N 1
ATOM 9861 C CA . LEU D 1 169 ? 10.574 32.334 -42.852 1.00 20.91 183 LEU D CA 1
ATOM 9862 C C . LEU D 1 169 ? 9.051 32.204 -43.056 1.00 20.41 183 LEU D C 1
ATOM 9863 O O . LEU D 1 169 ? 8.565 32.065 -44.185 1.00 20.11 183 LEU D O 1
ATOM 9868 N N . PRO D 1 170 ? 8.294 32.208 -41.962 1.00 20.22 184 PRO D N 1
ATOM 9869 C CA . PRO D 1 170 ? 6.893 31.829 -42.125 1.00 20.73 184 PRO D CA 1
ATOM 9870 C C . PRO D 1 170 ? 6.068 32.888 -42.845 1.00 21.15 184 PRO D C 1
ATOM 9871 O O . PRO D 1 170 ? 6.447 34.061 -42.861 1.00 20.76 184 PRO D O 1
ATOM 9875 N N . GLY D 1 171 ? 4.966 32.454 -43.453 1.00 21.11 185 GLY D N 1
ATOM 9876 C CA . GLY D 1 171 ? 4.028 33.362 -44.095 1.00 22.42 185 GLY D CA 1
ATOM 9877 C C . GLY D 1 171 ? 3.131 34.096 -43.111 1.00 22.40 185 GLY D C 1
ATOM 9878 O O . GLY D 1 171 ? 2.464 35.061 -43.470 1.00 22.92 185 GLY D O 1
ATOM 9879 N N . SER D 1 172 ? 3.102 33.631 -41.868 1.00 23.43 186 SER D N 1
ATOM 9880 C CA . SER D 1 172 ? 2.320 34.282 -40.845 1.00 23.99 186 SER D CA 1
ATOM 9881 C C . SER D 1 172 ? 2.816 33.892 -39.463 1.00 24.61 186 SER D C 1
ATOM 9882 O O . SER D 1 172 ? 3.589 32.953 -39.308 1.00 24.33 186 SER D O 1
ATOM 9885 N N . SER D 1 173 ? 2.394 34.661 -38.468 1.00 25.30 187 SER D N 1
ATOM 9886 C CA . SER D 1 173 ? 2.689 34.372 -37.080 1.00 25.83 187 SER D CA 1
ATOM 9887 C C . SER D 1 173 ? 1.469 34.799 -36.285 1.00 26.59 187 SER D C 1
ATOM 9888 O O . SER D 1 173 ? 1.163 35.998 -36.188 1.00 26.72 187 SER D O 1
ATOM 9891 N N . GLY D 1 174 ? 0.765 33.811 -35.740 1.00 27.31 188 GLY D N 1
ATOM 9892 C CA . GLY D 1 174 ? -0.535 34.030 -35.133 1.00 27.77 188 GLY D CA 1
ATOM 9893 C C . GLY D 1 174 ? -1.480 34.659 -36.142 1.00 28.12 188 GLY D C 1
ATOM 9894 O O . GLY D 1 174 ? -1.641 34.162 -37.247 1.00 28.70 188 GLY D O 1
ATOM 9895 N N . THR D 1 175 ? -2.074 35.782 -35.769 1.00 28.09 189 THR D N 1
ATOM 9896 C CA . THR D 1 175 ? -2.981 36.486 -36.653 1.00 28.31 189 THR D CA 1
ATOM 9897 C C . THR D 1 175 ? -2.264 37.485 -37.581 1.00 26.98 189 THR D C 1
ATOM 9898 O O . THR D 1 175 ? -2.904 38.090 -38.429 1.00 27.02 189 THR D O 1
ATOM 9902 N N . THR D 1 176 ? -0.949 37.642 -37.434 1.00 25.93 190 THR D N 1
ATOM 9903 C CA . THR D 1 176 ? -0.196 38.613 -38.216 1.00 25.04 190 THR D CA 1
ATOM 9904 C C . THR D 1 176 ? 0.282 37.951 -39.500 1.00 24.67 190 THR D C 1
ATOM 9905 O O . THR D 1 176 ? 0.856 36.849 -39.472 1.00 23.85 190 THR D O 1
ATOM 9909 N N . ILE D 1 177 ? 0.079 38.626 -40.622 1.00 24.22 191 ILE D N 1
ATOM 9910 C CA . ILE D 1 177 ? 0.550 38.118 -41.898 1.00 24.13 191 ILE D CA 1
ATOM 9911 C C . ILE D 1 177 ? 1.962 38.621 -42.084 1.00 23.81 191 ILE D C 1
ATOM 9912 O O . ILE D 1 177 ? 2.227 39.780 -41.826 1.00 24.82 191 ILE D O 1
ATOM 9917 N N . CYS D 1 178 ? 2.870 37.746 -42.490 1.00 23.90 192 CYS D N 1
ATOM 9918 C CA . CYS D 1 178 ? 4.267 38.120 -42.745 1.00 23.63 192 CYS D CA 1
ATOM 9919 C C . CYS D 1 178 ? 4.473 38.123 -44.248 1.00 23.61 192 CYS D C 1
ATOM 9920 O O . CYS D 1 178 ? 4.707 37.063 -44.822 1.00 23.73 192 CYS D O 1
ATOM 9923 N N . THR D 1 179 ? 4.362 39.281 -44.888 1.00 23.06 193 THR D N 1
ATOM 9924 C CA . THR D 1 179 ? 4.588 39.395 -46.332 1.00 22.80 193 THR D CA 1
ATOM 9925 C C . THR D 1 179 ? 6.063 39.642 -46.619 1.00 22.99 193 THR D C 1
ATOM 9926 O O . THR D 1 179 ? 6.520 39.563 -47.761 1.00 22.97 193 THR D O 1
ATOM 9930 N N . LYS D 1 180 ? 6.822 39.938 -45.564 1.00 23.06 194 LYS D N 1
ATOM 9931 C CA . LYS D 1 180 ? 8.243 40.156 -45.690 1.00 23.19 194 LYS D CA 1
ATOM 9932 C C . LYS D 1 180 ? 8.867 40.054 -44.311 1.00 23.17 194 LYS D C 1
ATOM 9933 O O . LYS D 1 180 ? 8.171 40.187 -43.309 1.00 22.93 194 LYS D O 1
ATOM 9939 N N . HIS D 1 181 ? 10.173 39.819 -44.294 1.00 22.26 195 HIS D N 1
ATOM 9940 C CA . HIS D 1 181 ? 10.940 39.675 -43.077 1.00 21.52 195 HIS D CA 1
ATOM 9941 C C . HIS D 1 181 ? 12.165 40.566 -43.104 1.00 21.23 195 HIS D C 1
ATOM 9942 O O . HIS D 1 181 ? 12.833 40.665 -44.123 1.00 21.84 195 HIS D O 1
ATOM 9949 N N . LEU D 1 182 ? 12.475 41.190 -41.974 1.00 21.09 196 LEU D N 1
ATOM 9950 C CA . LEU D 1 182 ? 13.787 41.796 -41.783 1.00 21.42 196 LEU D CA 1
ATOM 9951 C C . LEU D 1 182 ? 14.647 40.757 -41.082 1.00 21.13 196 LEU D C 1
ATOM 9952 O O . LEU D 1 182 ? 14.333 40.338 -39.970 1.00 20.83 196 LEU D O 1
ATOM 9957 N N . VAL D 1 183 ? 15.745 40.367 -41.719 1.00 21.36 197 VAL D N 1
ATOM 9958 C CA . VAL D 1 183 ? 16.551 39.223 -41.277 1.00 21.15 197 VAL D CA 1
ATOM 9959 C C . VAL D 1 183 ? 18.022 39.603 -41.320 1.00 21.11 197 VAL D C 1
ATOM 9960 O O . VAL D 1 183 ? 18.489 40.090 -42.340 1.00 21.10 197 VAL D O 1
ATOM 9964 N N . PRO D 1 184 ? 18.772 39.369 -40.219 1.00 21.50 198 PRO D N 1
ATOM 9965 C CA . PRO D 1 184 ? 20.199 39.688 -40.243 1.00 20.84 198 PRO D CA 1
ATOM 9966 C C . PRO D 1 184 ? 21.057 38.592 -40.916 1.00 21.11 198 PRO D C 1
ATOM 9967 O O . PRO D 1 184 ? 20.794 37.388 -40.755 1.00 19.83 198 PRO D O 1
ATOM 9971 N N . PHE D 1 185 ? 22.054 39.037 -41.683 1.00 20.68 199 PHE D N 1
ATOM 9972 C CA . PHE D 1 185 ? 23.055 38.177 -42.316 1.00 20.73 199 PHE D CA 1
ATOM 9973 C C . PHE D 1 185 ? 24.414 38.695 -41.823 1.00 21.21 199 PHE D C 1
ATOM 9974 O O . PHE D 1 185 ? 24.742 39.856 -42.040 1.00 22.42 199 PHE D O 1
ATOM 9982 N N . CYS D 1 186 ? 25.172 37.855 -41.120 1.00 21.77 200 CYS D N 1
ATOM 9983 C CA . CYS D 1 186 ? 26.410 38.282 -40.487 1.00 21.50 200 CYS D CA 1
ATOM 9984 C C . CYS D 1 186 ? 27.525 37.297 -40.778 1.00 21.82 200 CYS D C 1
ATOM 9985 O O . CYS D 1 186 ? 27.281 36.132 -41.121 1.00 21.35 200 CYS D O 1
ATOM 9988 N N . TYR D 1 187 ? 28.755 37.778 -40.632 1.00 21.96 201 TYR D N 1
ATOM 9989 C CA . TYR D 1 187 ? 29.923 36.972 -40.923 1.00 22.47 201 TYR D CA 1
ATOM 9990 C C . TYR D 1 187 ? 31.162 37.574 -40.261 1.00 22.66 201 TYR D C 1
ATOM 9991 O O . TYR D 1 187 ? 31.138 38.718 -39.800 1.00 23.08 201 TYR D O 1
ATOM 10000 N N . LEU D 1 188 ? 32.227 36.782 -40.187 1.00 23.19 202 LEU D N 1
ATOM 10001 C CA . LEU D 1 188 ? 33.510 37.263 -39.712 1.00 23.73 202 LEU D CA 1
ATOM 10002 C C . LEU D 1 188 ? 34.412 37.525 -40.914 1.00 24.64 202 LEU D C 1
ATOM 10003 O O . LEU D 1 188 ? 34.778 36.596 -41.648 1.00 24.64 202 LEU D O 1
ATOM 10008 N N . ASN D 1 189 ? 34.780 38.790 -41.088 1.00 25.20 203 ASN D N 1
ATOM 10009 C CA . ASN D 1 189 ? 35.453 39.257 -42.286 1.00 26.11 203 ASN D CA 1
ATOM 10010 C C . ASN D 1 189 ? 36.975 39.228 -42.139 1.00 26.92 203 ASN D C 1
ATOM 10011 O O . ASN D 1 189 ? 37.492 38.699 -41.150 1.00 26.30 203 ASN D O 1
ATOM 10016 N N . HIS D 1 190 ? 37.663 39.780 -43.142 1.00 28.17 204 HIS D N 1
ATOM 10017 C CA . HIS D 1 190 ? 39.131 39.876 -43.187 1.00 29.83 204 HIS D CA 1
ATOM 10018 C C . HIS D 1 190 ? 39.835 38.518 -43.241 1.00 29.84 204 HIS D C 1
ATOM 10019 O O . HIS D 1 190 ? 40.490 38.086 -42.290 1.00 30.01 204 HIS D O 1
ATOM 10026 N N . GLY D 1 191 ? 39.671 37.854 -44.382 1.00 30.35 205 GLY D N 1
ATOM 10027 C CA . GLY D 1 191 ? 40.426 36.639 -44.721 1.00 30.58 205 GLY D CA 1
ATOM 10028 C C . GLY D 1 191 ? 39.913 35.345 -44.114 1.00 31.16 205 GLY D C 1
ATOM 10029 O O . GLY D 1 191 ? 38.875 35.313 -43.422 1.00 30.16 205 GLY D O 1
ATOM 10030 N N . CYS D 1 192 ? 40.655 34.270 -44.381 1.00 31.30 206 CYS D N 1
ATOM 10031 C CA . CYS D 1 192 ? 40.375 32.960 -43.803 1.00 31.99 206 CYS D CA 1
ATOM 10032 C C . CYS D 1 192 ? 40.492 33.014 -42.280 1.00 32.12 206 CYS D C 1
ATOM 10033 O O . CYS D 1 192 ? 41.127 33.919 -41.715 1.00 31.39 206 CYS D O 1
ATOM 10036 N N . PHE D 1 193 ? 39.882 32.028 -41.631 1.00 32.49 207 PHE D N 1
ATOM 10037 C CA . PHE D 1 193 ? 39.778 31.988 -40.180 1.00 32.90 207 PHE D CA 1
ATOM 10038 C C . PHE D 1 193 ? 40.397 30.689 -39.675 1.00 33.41 207 PHE D C 1
ATOM 10039 O O . PHE D 1 193 ? 40.035 29.600 -40.127 1.00 33.08 207 PHE D O 1
ATOM 10047 N N . THR D 1 194 ? 41.340 30.810 -38.744 1.00 34.21 208 THR D N 1
ATOM 10048 C CA . THR D 1 194 ? 42.027 29.643 -38.172 1.00 34.44 208 THR D CA 1
ATOM 10049 C C . THR D 1 194 ? 41.188 28.937 -37.105 1.00 35.45 208 THR D C 1
ATOM 10050 O O . THR D 1 194 ? 40.715 29.562 -36.151 1.00 34.95 208 THR D O 1
ATOM 10054 N N . THR D 1 195 ? 41.023 27.630 -37.274 1.00 36.23 209 THR D N 1
ATOM 10055 C CA . THR D 1 195 ? 40.317 26.802 -36.315 1.00 37.23 209 THR D CA 1
ATOM 10056 C C . THR D 1 195 ? 40.663 25.340 -36.633 1.00 38.37 209 THR D C 1
ATOM 10057 O O . THR D 1 195 ? 40.524 24.914 -37.778 1.00 38.84 209 THR D O 1
ATOM 10061 N N . GLY D 1 196 ? 41.152 24.601 -35.635 1.00 39.62 210 GLY D N 1
ATOM 10062 C CA . GLY D 1 196 ? 41.632 23.220 -35.825 1.00 40.43 210 GLY D CA 1
ATOM 10063 C C . GLY D 1 196 ? 42.642 23.055 -36.951 1.00 41.07 210 GLY D C 1
ATOM 10064 O O . GLY D 1 196 ? 42.344 22.428 -37.972 1.00 41.86 210 GLY D O 1
ATOM 10065 N N . GLY D 1 197 ? 43.841 23.603 -36.763 1.00 41.33 211 GLY D N 1
ATOM 10066 C CA . GLY D 1 197 ? 44.834 23.717 -37.841 1.00 41.53 211 GLY D CA 1
ATOM 10067 C C . GLY D 1 197 ? 45.221 25.188 -37.991 1.00 41.77 211 GLY D C 1
ATOM 10068 O O . GLY D 1 197 ? 45.421 25.848 -36.955 1.00 42.25 211 GLY D O 1
ATOM 10069 N N . SER D 1 198 ? 45.278 25.794 -39.186 1.00 41.36 212 SER D N 1
ATOM 10070 C CA . SER D 1 198 ? 44.582 25.489 -40.469 1.00 40.61 212 SER D CA 1
ATOM 10071 C C . SER D 1 198 ? 43.638 26.668 -40.714 1.00 39.32 212 SER D C 1
ATOM 10072 O O . SER D 1 198 ? 42.640 26.816 -39.996 1.00 39.06 212 SER D O 1
ATOM 10075 N N . CYS D 1 199 ? 43.974 27.503 -41.702 1.00 37.55 213 CYS D N 1
ATOM 10076 C CA . CYS D 1 199 ? 43.219 28.717 -42.008 1.00 36.55 213 CYS D CA 1
ATOM 10077 C C . CYS D 1 199 ? 42.130 28.431 -43.056 1.00 35.13 213 CYS D C 1
ATOM 10078 O O . CYS D 1 199 ? 42.415 28.314 -44.249 1.00 34.94 213 CYS D O 1
ATOM 10081 N N . LEU D 1 200 ? 40.885 28.332 -42.596 1.00 33.43 214 LEU D N 1
ATOM 10082 C CA . LEU D 1 200 ? 39.747 27.942 -43.447 1.00 32.00 214 LEU D CA 1
ATOM 10083 C C . LEU D 1 200 ? 39.010 29.136 -44.069 1.00 30.62 214 LEU D C 1
ATOM 10084 O O . LEU D 1 200 ? 38.808 30.165 -43.408 1.00 30.25 214 LEU D O 1
ATOM 10089 N N . PRO D 1 201 ? 38.603 29.014 -45.350 1.00 28.86 215 PRO D N 1
ATOM 10090 C CA . PRO D 1 201 ? 37.800 30.086 -45.912 1.00 27.81 215 PRO D CA 1
ATOM 10091 C C . PRO D 1 201 ? 36.515 30.301 -45.124 1.00 26.85 215 PRO D C 1
ATOM 10092 O O . PRO D 1 201 ? 35.903 29.340 -44.641 1.00 26.62 215 PRO D O 1
ATOM 10096 N N . PHE D 1 202 ? 36.134 31.563 -44.986 1.00 25.71 216 PHE D N 1
ATOM 10097 C CA . PHE D 1 202 ? 34.883 31.918 -44.371 1.00 25.17 216 PHE D CA 1
ATOM 10098 C C . PHE D 1 202 ? 33.941 32.269 -45.513 1.00 24.25 216 PHE D C 1
ATOM 10099 O O . PHE D 1 202 ? 34.041 33.333 -46.100 1.00 24.42 216 PHE D O 1
ATOM 10107 N N . GLY D 1 203 ? 33.026 31.361 -45.819 1.00 23.43 217 GLY D N 1
ATOM 10108 C CA . GLY D 1 203 ? 32.060 31.579 -46.885 1.00 22.41 217 GLY D CA 1
ATOM 10109 C C . GLY D 1 203 ? 30.709 31.081 -46.453 1.00 22.10 217 GLY D C 1
ATOM 10110 O O . GLY D 1 203 ? 30.550 29.903 -46.195 1.00 22.06 217 GLY D O 1
ATOM 10111 N N . VAL D 1 204 ? 29.740 31.992 -46.334 1.00 21.79 218 VAL D N 1
ATOM 10112 C CA . VAL D 1 204 ? 28.369 31.637 -45.985 1.00 21.09 218 VAL D CA 1
ATOM 10113 C C . VAL D 1 204 ? 27.374 32.413 -46.848 1.00 21.09 218 VAL D C 1
ATOM 10114 O O . VAL D 1 204 ? 27.696 33.467 -47.408 1.00 21.87 218 VAL D O 1
ATOM 10118 N N . SER D 1 205 ? 26.146 31.910 -46.911 1.00 20.91 219 SER D N 1
ATOM 10119 C CA . SER D 1 205 ? 25.146 32.444 -47.822 1.00 20.74 219 SER D CA 1
ATOM 10120 C C . SER D 1 205 ? 23.728 32.042 -47.438 1.00 20.89 219 SER D C 1
ATOM 10121 O O . SER D 1 205 ? 23.508 30.982 -46.861 1.00 20.43 219 SER D O 1
ATOM 10124 N N . TYR D 1 206 ? 22.771 32.911 -47.768 1.00 21.58 220 TYR D N 1
ATOM 10125 C CA . TYR D 1 206 ? 21.357 32.574 -47.727 1.00 22.38 220 TYR D CA 1
ATOM 10126 C C . TYR D 1 206 ? 20.884 32.457 -49.182 1.00 22.69 220 TYR D C 1
ATOM 10127 O O . TYR D 1 206 ? 21.062 33.386 -49.965 1.00 21.96 220 TYR D O 1
ATOM 10136 N N . VAL D 1 207 ? 20.275 31.332 -49.536 1.00 23.42 221 VAL D N 1
ATOM 10137 C CA . VAL D 1 207 ? 19.918 31.063 -50.935 1.00 23.91 221 VAL D CA 1
ATOM 10138 C C . VAL D 1 207 ? 18.533 30.403 -51.089 1.00 24.48 221 VAL D C 1
ATOM 10139 O O . VAL D 1 207 ? 18.094 29.640 -50.247 1.00 24.42 221 VAL D O 1
ATOM 10143 N N . SER D 1 208 ? 17.839 30.739 -52.168 1.00 25.40 222 SER D N 1
ATOM 10144 C CA . SER D 1 208 ? 16.731 29.920 -52.663 1.00 26.17 222 SER D CA 1
ATOM 10145 C C . SER D 1 208 ? 16.668 30.095 -54.185 1.00 27.31 222 SER D C 1
ATOM 10146 O O . SER D 1 208 ? 17.586 30.678 -54.780 1.00 26.77 222 SER D O 1
ATOM 10149 N N . ASP D 1 209 ? 15.594 29.585 -54.794 1.00 28.66 223 ASP D N 1
ATOM 10150 C CA . ASP D 1 209 ? 15.312 29.781 -56.229 1.00 29.83 223 ASP D CA 1
ATOM 10151 C C . ASP D 1 209 ? 15.184 31.260 -56.578 1.00 30.10 223 ASP D C 1
ATOM 10152 O O . ASP D 1 209 ? 15.433 31.668 -57.713 1.00 30.08 223 ASP D O 1
ATOM 10157 N N . SER D 1 210 ? 14.772 32.042 -55.590 1.00 29.92 224 SER D N 1
ATOM 10158 C CA . SER D 1 210 ? 14.362 33.420 -55.786 1.00 30.04 224 SER D CA 1
ATOM 10159 C C . SER D 1 210 ? 15.298 34.430 -55.102 1.00 29.26 224 SER D C 1
ATOM 10160 O O . SER D 1 210 ? 14.999 35.622 -55.094 1.00 29.95 224 SER D O 1
ATOM 10163 N N . PHE D 1 211 ? 16.418 33.975 -54.533 1.00 28.30 225 PHE D N 1
ATOM 10164 C CA . PHE D 1 211 ? 17.195 34.827 -53.626 1.00 27.51 225 PHE D CA 1
ATOM 10165 C C . PHE D 1 211 ? 18.647 34.383 -53.478 1.00 27.10 225 PHE D C 1
ATOM 10166 O O . PHE D 1 211 ? 18.939 33.192 -53.379 1.00 26.62 225 PHE D O 1
ATOM 10174 N N . TYR D 1 212 ? 19.554 35.355 -53.462 1.00 26.71 226 TYR D N 1
ATOM 10175 C CA . TYR D 1 212 ? 20.949 35.098 -53.084 1.00 26.62 226 TYR D CA 1
ATOM 10176 C C . TYR D 1 212 ? 21.528 36.268 -52.304 1.00 26.43 226 TYR D C 1
ATOM 10177 O O . TYR D 1 212 ? 21.405 37.425 -52.714 1.00 25.92 226 TYR D O 1
ATOM 10186 N N . TYR D 1 213 ? 22.152 35.967 -51.167 1.00 26.34 227 TYR D N 1
ATOM 10187 C CA . TYR D 1 213 ? 23.002 36.938 -50.480 1.00 26.03 227 TYR D CA 1
ATOM 10188 C C . TYR D 1 213 ? 24.123 36.155 -49.823 1.00 25.64 227 TYR D C 1
ATOM 10189 O O . TYR D 1 213 ? 23.860 35.195 -49.099 1.00 25.95 227 TYR D O 1
ATOM 10198 N N . GLY D 1 214 ? 25.366 36.551 -50.070 1.00 25.40 228 GLY D N 1
ATOM 10199 C CA . GLY D 1 214 ? 26.502 35.781 -49.573 1.00 25.03 228 GLY D CA 1
ATOM 10200 C C . GLY D 1 214 ? 27.732 36.616 -49.289 1.00 25.10 228 GLY D C 1
ATOM 10201 O O . GLY D 1 214 ? 27.799 37.800 -49.635 1.00 24.90 228 GLY D O 1
ATOM 10202 N N . TYR D 1 215 ? 28.689 35.966 -48.637 1.00 24.67 229 TYR D N 1
ATOM 10203 C CA . TYR D 1 215 ? 30.016 36.501 -48.367 1.00 24.54 229 TYR D CA 1
ATOM 10204 C C . TYR D 1 215 ? 31.028 35.354 -48.490 1.00 24.84 229 TYR D C 1
ATOM 10205 O O . TYR D 1 215 ? 30.749 34.225 -48.104 1.00 24.15 229 TYR D O 1
ATOM 10214 N N . TYR D 1 216 ? 32.201 35.653 -49.027 1.00 25.15 230 TYR D N 1
ATOM 10215 C CA . TYR D 1 216 ? 33.237 34.651 -49.174 1.00 25.92 230 TYR D CA 1
ATOM 10216 C C . TYR D 1 216 ? 34.614 35.297 -49.122 1.00 26.19 230 TYR D C 1
ATOM 10217 O O . TYR D 1 216 ? 34.864 36.278 -49.807 1.00 26.14 230 TYR D O 1
ATOM 10226 N N . ASP D 1 217 ? 35.492 34.746 -48.294 1.00 27.01 231 ASP D N 1
ATOM 10227 C CA . ASP D 1 217 ? 36.870 35.215 -48.234 1.00 28.01 231 ASP D CA 1
ATOM 10228 C C . ASP D 1 217 ? 37.803 34.095 -47.809 1.00 28.62 231 ASP D C 1
ATOM 10229 O O . ASP D 1 217 ? 37.665 33.552 -46.716 1.00 27.96 231 ASP D O 1
ATOM 10234 N N . ALA D 1 218 ? 38.742 33.749 -48.690 1.00 30.02 232 ALA D N 1
ATOM 10235 C CA . ALA D 1 218 ? 39.802 32.791 -48.366 1.00 31.04 232 ALA D CA 1
ATOM 10236 C C . ALA D 1 218 ? 41.196 33.433 -48.307 1.00 32.22 232 ALA D C 1
ATOM 10237 O O . ALA D 1 218 ? 42.183 32.717 -48.178 1.00 32.13 232 ALA D O 1
ATOM 10239 N N . THR D 1 219 ? 41.278 34.766 -48.373 1.00 33.83 233 THR D N 1
ATOM 10240 C CA . THR D 1 219 ? 42.574 35.460 -48.399 1.00 34.97 233 THR D CA 1
ATOM 10241 C C . THR D 1 219 ? 43.431 35.110 -47.186 1.00 36.71 233 THR D C 1
ATOM 10242 O O . THR D 1 219 ? 42.988 35.308 -46.048 1.00 36.56 233 THR D O 1
ATOM 10246 N N . PRO D 1 220 ? 44.664 34.609 -47.414 1.00 38.43 234 PRO D N 1
ATOM 10247 C CA . PRO D 1 220 ? 45.531 34.309 -46.268 1.00 39.61 234 PRO D CA 1
ATOM 10248 C C . PRO D 1 220 ? 45.902 35.577 -45.493 1.00 40.79 234 PRO D C 1
ATOM 10249 O O . PRO D 1 220 ? 45.761 36.677 -46.018 1.00 40.79 234 PRO D O 1
ATOM 10253 N N . GLN D 1 221 ? 46.363 35.415 -44.255 1.00 42.56 235 GLN D N 1
ATOM 10254 C CA . GLN D 1 221 ? 46.713 36.556 -43.390 1.00 43.84 235 GLN D CA 1
ATOM 10255 C C . GLN D 1 221 ? 48.189 36.952 -43.556 1.00 44.73 235 GLN D C 1
ATOM 10256 O O . GLN D 1 221 ? 49.054 36.077 -43.536 1.00 44.56 235 GLN D O 1
ATOM 10262 N N . ILE D 1 222 ? 48.471 38.256 -43.706 1.00 45.83 236 ILE D N 1
ATOM 10263 C CA . ILE D 1 222 ? 49.862 38.739 -43.932 1.00 46.74 236 ILE D CA 1
ATOM 10264 C C . ILE D 1 222 ? 50.848 38.275 -42.846 1.00 47.32 236 ILE D C 1
ATOM 10265 O O . ILE D 1 222 ? 51.670 37.395 -43.102 1.00 47.44 236 ILE D O 1
ATOM 10270 N N . GLY D 1 223 ? 50.770 38.855 -41.648 1.00 47.88 237 GLY D N 1
ATOM 10271 C CA . GLY D 1 223 ? 51.635 38.434 -40.536 1.00 47.99 237 GLY D CA 1
ATOM 10272 C C . GLY D 1 223 ? 51.075 37.240 -39.769 1.00 48.13 237 GLY D C 1
ATOM 10273 O O . GLY D 1 223 ? 50.005 36.709 -40.118 1.00 48.31 237 GLY D O 1
ATOM 10274 N N . SER D 1 224 ? 51.796 36.832 -38.717 1.00 47.78 238 SER D N 1
ATOM 10275 C CA . SER D 1 224 ? 51.322 35.809 -37.759 1.00 47.48 238 SER D CA 1
ATOM 10276 C C . SER D 1 224 ? 50.113 36.263 -36.907 1.00 46.80 238 SER D C 1
ATOM 10277 O O . SER D 1 224 ? 49.475 35.433 -36.241 1.00 47.26 238 SER D O 1
ATOM 10280 N N . THR D 1 225 ? 49.822 37.569 -36.919 1.00 45.46 239 THR D N 1
ATOM 10281 C CA . THR D 1 225 ? 48.576 38.120 -36.361 1.00 44.18 239 THR D CA 1
ATOM 10282 C C . THR D 1 225 ? 47.379 37.902 -37.314 1.00 42.58 239 THR D C 1
ATOM 10283 O O . THR D 1 225 ? 47.551 37.830 -38.541 1.00 42.69 239 THR D O 1
ATOM 10287 N N . GLU D 1 226 ? 46.176 37.821 -36.741 1.00 40.37 240 GLU D N 1
ATOM 10288 C CA . GLU D 1 226 ? 44.941 37.619 -37.511 1.00 38.31 240 GLU D CA 1
ATOM 10289 C C . GLU D 1 226 ? 43.760 38.382 -36.893 1.00 36.60 240 GLU D C 1
ATOM 10290 O O . GLU D 1 226 ? 43.418 38.188 -35.726 1.00 36.61 240 GLU D O 1
ATOM 10296 N N . SER D 1 227 ? 43.126 39.224 -37.698 1.00 34.21 241 SER D N 1
ATOM 10297 C CA . SER D 1 227 ? 42.087 40.138 -37.218 1.00 32.88 241 SER D CA 1
ATOM 10298 C C . SER D 1 227 ? 40.791 39.897 -37.993 1.00 31.20 241 SER D C 1
ATOM 10299 O O . SER D 1 227 ? 40.826 39.811 -39.215 1.00 31.44 241 SER D O 1
ATOM 10302 N N . HIS D 1 228 ? 39.660 39.778 -37.291 1.00 29.17 242 HIS D N 1
ATOM 10303 C CA . HIS D 1 228 ? 38.343 39.705 -37.934 1.00 27.48 242 HIS D CA 1
ATOM 10304 C C . HIS D 1 228 ? 37.352 40.652 -37.271 1.00 26.49 242 HIS D C 1
ATOM 10305 O O . HIS D 1 228 ? 37.455 40.890 -36.072 1.00 25.82 242 HIS D O 1
ATOM 10312 N N . ASP D 1 229 ? 36.408 41.176 -38.060 1.00 25.29 243 ASP D N 1
ATOM 10313 C CA . ASP D 1 229 ? 35.265 41.936 -37.560 1.00 25.01 243 ASP D CA 1
ATOM 10314 C C . ASP D 1 229 ? 33.971 41.138 -37.744 1.00 24.64 243 ASP D C 1
ATOM 10315 O O . ASP D 1 229 ? 33.769 40.483 -38.773 1.00 25.08 243 ASP D O 1
ATOM 10320 N N . TYR D 1 230 ? 33.099 41.220 -36.747 1.00 23.75 244 TYR D N 1
ATOM 10321 C CA . TYR D 1 230 ? 31.733 40.686 -36.837 1.00 23.58 244 TYR D CA 1
ATOM 10322 C C . TYR D 1 230 ? 30.887 41.752 -37.534 1.00 23.29 244 TYR D C 1
ATOM 10323 O O . TYR D 1 230 ? 30.702 42.838 -36.992 1.00 23.89 244 TYR D O 1
ATOM 10332 N N . VAL D 1 231 ? 30.425 41.446 -38.750 1.00 22.94 245 VAL D N 1
ATOM 10333 C CA . VAL D 1 231 ? 29.735 42.397 -39.625 1.00 22.63 245 VAL D CA 1
ATOM 10334 C C . VAL D 1 231 ? 28.347 41.871 -39.991 1.00 22.19 245 VAL D C 1
ATOM 10335 O O . VAL D 1 231 ? 28.173 40.679 -40.206 1.00 21.18 245 VAL D O 1
ATOM 10339 N N . CYS D 1 232 ? 27.366 42.764 -40.076 1.00 21.86 246 CYS D N 1
ATOM 10340 C CA . CYS D 1 232 ? 26.001 42.369 -40.442 1.00 22.11 246 CYS D CA 1
ATOM 10341 C C . CYS D 1 232 ? 25.414 43.291 -41.480 1.00 22.10 246 CYS D C 1
ATOM 10342 O O . CYS D 1 232 ? 25.678 44.491 -41.454 1.00 21.88 246 CYS D O 1
ATOM 10345 N N . ASP D 1 233 ? 24.595 42.705 -42.355 1.00 22.29 247 ASP D N 1
ATOM 10346 C CA . ASP D 1 233 ? 23.687 43.417 -43.249 1.00 22.32 247 ASP D CA 1
ATOM 10347 C C . ASP D 1 233 ? 22.279 43.022 -42.861 1.00 22.23 247 ASP D C 1
ATOM 10348 O O . ASP D 1 233 ? 22.047 41.874 -42.498 1.00 23.46 247 ASP D O 1
ATOM 10353 N N . TYR D 1 234 ? 21.332 43.955 -42.932 1.00 22.06 248 TYR D N 1
ATOM 10354 C CA . TYR D 1 234 ? 19.940 43.660 -42.566 1.00 21.76 248 TYR D CA 1
ATOM 10355 C C . TYR D 1 234 ? 19.091 43.558 -43.820 1.00 21.73 248 TYR D C 1
ATOM 10356 O O . TYR D 1 234 ? 18.892 44.548 -44.542 1.00 22.46 248 TYR D O 1
ATOM 10365 N N . LEU D 1 235 ? 18.599 42.349 -44.069 1.00 21.39 249 LEU D N 1
ATOM 10366 C CA . LEU D 1 235 ? 18.013 41.999 -45.366 1.00 21.43 249 LEU D CA 1
ATOM 10367 C C . LEU D 1 235 ? 16.496 41.969 -45.359 1.00 22.24 249 LEU D C 1
ATOM 10368 O O . LEU D 1 235 ? 15.886 41.566 -44.385 1.00 21.58 249 LEU D O 1
ATOM 10373 N N . PHE D 1 236 ? 15.918 42.365 -46.493 1.00 23.32 250 PHE D N 1
ATOM 10374 C CA . PHE D 1 236 ? 14.510 42.195 -46.794 1.00 24.20 250 PHE D CA 1
ATOM 10375 C C . PHE D 1 236 ? 14.427 40.847 -47.476 1.00 24.23 250 PHE D C 1
ATOM 10376 O O . PHE D 1 236 ? 15.115 40.615 -48.477 1.00 24.95 250 PHE D O 1
ATOM 10384 N N . MET D 1 237 ? 13.595 39.961 -46.939 1.00 24.41 251 MET D N 1
ATOM 10385 C CA . MET D 1 237 ? 13.438 38.616 -47.479 1.00 24.32 251 MET D CA 1
ATOM 10386 C C . MET D 1 237 ? 11.986 38.236 -47.417 1.00 24.20 251 MET D C 1
ATOM 10387 O O . MET D 1 237 ? 11.313 38.485 -46.409 1.00 24.03 251 MET D O 1
ATOM 10392 N N . GLU D 1 238 ? 11.505 37.624 -48.493 1.00 23.60 252 GLU D N 1
ATOM 10393 C CA . GLU D 1 238 ? 10.125 37.146 -48.565 1.00 23.66 252 GLU D CA 1
ATOM 10394 C C . GLU D 1 238 ? 9.915 35.867 -47.766 1.00 23.06 252 GLU D C 1
ATOM 10395 O O . GLU D 1 238 ? 10.850 35.112 -47.553 1.00 21.66 252 GLU D O 1
ATOM 10401 N N . PRO D 1 239 ? 8.668 35.618 -47.328 1.00 23.29 253 PRO D N 1
ATOM 10402 C CA . PRO D 1 239 ? 8.372 34.356 -46.681 1.00 23.80 253 PRO D CA 1
ATOM 10403 C C . PRO D 1 239 ? 8.728 33.178 -47.582 1.00 24.11 253 PRO D C 1
ATOM 10404 O O . PRO D 1 239 ? 8.616 33.282 -48.817 1.00 24.44 253 PRO D O 1
ATOM 10408 N N . GLY D 1 240 ? 9.137 32.074 -46.965 1.00 24.19 254 GLY D N 1
ATOM 10409 C CA . GLY D 1 240 ? 9.462 30.836 -47.693 1.00 24.19 254 GLY D CA 1
ATOM 10410 C C . GLY D 1 240 ? 10.610 30.066 -47.067 1.00 24.20 254 GLY D C 1
ATOM 10411 O O . GLY D 1 240 ? 11.085 30.409 -45.980 1.00 23.67 254 GLY D O 1
ATOM 10412 N N . THR D 1 241 ? 11.045 29.005 -47.761 1.00 24.57 255 THR D N 1
ATOM 10413 C CA . THR D 1 241 ? 12.144 28.164 -47.292 1.00 23.59 255 THR D CA 1
ATOM 10414 C C . THR D 1 241 ? 13.440 28.533 -47.992 1.00 23.60 255 THR D C 1
ATOM 10415 O O . THR D 1 241 ? 13.464 28.768 -49.208 1.00 23.15 255 THR D O 1
ATOM 10419 N N . TYR D 1 242 ? 14.516 28.573 -47.217 1.00 23.15 256 TYR D N 1
ATOM 10420 C CA . TYR D 1 242 ? 15.833 28.954 -47.717 1.00 23.39 256 TYR D CA 1
ATOM 10421 C C . TYR D 1 242 ? 16.898 27.984 -47.273 1.00 23.77 256 TYR D C 1
ATOM 10422 O O . TYR D 1 242 ? 16.721 27.288 -46.285 1.00 24.00 256 TYR D O 1
ATOM 10431 N N . ASN D 1 243 ? 18.011 27.966 -48.006 1.00 24.06 257 ASN D N 1
ATOM 10432 C CA . ASN D 1 243 ? 19.233 27.302 -47.567 1.00 24.48 257 ASN D CA 1
ATOM 10433 C C . ASN D 1 243 ? 20.144 28.272 -46.879 1.00 24.02 257 ASN D C 1
ATOM 10434 O O . ASN D 1 243 ? 20.413 29.360 -47.401 1.00 23.62 257 ASN D O 1
ATOM 10439 N N . ALA D 1 244 ? 20.612 27.876 -45.701 1.00 23.13 258 ALA D N 1
ATOM 10440 C CA . ALA D 1 244 ? 21.743 28.530 -45.066 1.00 22.63 258 ALA D CA 1
ATOM 10441 C C . ALA D 1 244 ? 22.902 27.641 -45.444 1.00 21.81 258 ALA D C 1
ATOM 10442 O O . ALA D 1 244 ? 23.010 26.532 -44.968 1.00 21.11 258 ALA D O 1
ATOM 10444 N N . SER D 1 245 ? 23.712 28.112 -46.378 1.00 22.30 259 SER D N 1
ATOM 10445 C CA . SER D 1 245 ? 24.795 27.323 -46.962 1.00 21.86 259 SER D CA 1
ATOM 10446 C C . SER D 1 245 ? 26.134 27.842 -46.499 1.00 21.14 259 SER D C 1
ATOM 10447 O O . SER D 1 245 ? 26.278 29.027 -46.168 1.00 21.76 259 SER D O 1
ATOM 10450 N N . THR D 1 246 ? 27.106 26.946 -46.487 1.00 20.96 260 THR D N 1
ATOM 10451 C CA . THR D 1 246 ? 28.478 27.271 -46.164 1.00 20.93 260 THR D CA 1
ATOM 10452 C C . THR D 1 246 ? 29.404 26.456 -47.065 1.00 21.53 260 THR D C 1
ATOM 10453 O O . THR D 1 246 ? 29.072 25.327 -47.459 1.00 21.07 260 THR D O 1
ATOM 10457 N N . VAL D 1 247 ? 30.562 27.034 -47.371 1.00 21.45 261 VAL D N 1
ATOM 10458 C CA . VAL D 1 247 ? 31.631 26.317 -48.069 1.00 21.97 261 VAL D CA 1
ATOM 10459 C C . VAL D 1 247 ? 32.329 25.305 -47.140 1.00 22.46 261 VAL D C 1
ATOM 10460 O O . VAL D 1 247 ? 33.036 24.388 -47.595 1.00 22.53 261 VAL D O 1
ATOM 10464 N N . GLY D 1 248 ? 32.140 25.480 -45.834 1.00 22.64 262 GLY D N 1
ATOM 10465 C CA . GLY D 1 248 ? 32.615 24.515 -44.850 1.00 22.70 262 GLY D CA 1
ATOM 10466 C C . GLY D 1 248 ? 32.914 25.159 -43.507 1.00 22.50 262 GLY D C 1
ATOM 10467 O O . GLY D 1 248 ? 33.284 26.341 -43.446 1.00 22.14 262 GLY D O 1
ATOM 10468 N N . LYS D 1 249 ? 32.765 24.356 -42.448 1.00 22.57 263 LYS D N 1
ATOM 10469 C CA . LYS D 1 249 ? 33.087 24.707 -41.047 1.00 22.78 263 LYS D CA 1
ATOM 10470 C C . LYS D 1 249 ? 32.105 25.682 -40.420 1.00 22.69 263 LYS D C 1
ATOM 10471 O O . LYS D 1 249 ? 31.444 25.351 -39.453 1.00 22.92 263 LYS D O 1
ATOM 10477 N N . PHE D 1 250 ? 32.002 26.883 -40.973 1.00 22.20 264 PHE D N 1
ATOM 10478 C CA . PHE D 1 250 ? 31.251 27.935 -40.332 1.00 21.48 264 PHE D CA 1
ATOM 10479 C C . PHE D 1 250 ? 29.831 27.902 -40.845 1.00 21.53 264 PHE D C 1
ATOM 10480 O O . PHE D 1 250 ? 29.619 27.813 -42.049 1.00 22.32 264 PHE D O 1
ATOM 10488 N N . LEU D 1 251 ? 28.861 27.956 -39.936 1.00 20.96 265 LEU D N 1
ATOM 10489 C CA . LEU D 1 251 ? 27.456 27.968 -40.317 1.00 20.54 265 LEU D CA 1
ATOM 10490 C C . LEU D 1 251 ? 26.721 29.171 -39.710 1.00 21.18 265 LEU D C 1
ATOM 10491 O O . LEU D 1 251 ? 26.743 29.364 -38.480 1.00 20.85 265 LEU D O 1
ATOM 10496 N N . VAL D 1 252 ? 26.057 29.943 -40.573 1.00 20.54 266 VAL D N 1
ATOM 10497 C CA . VAL D 1 252 ? 25.278 31.114 -40.159 1.00 20.49 266 VAL D CA 1
ATOM 10498 C C . VAL D 1 252 ? 23.850 30.943 -40.634 1.00 20.66 266 VAL D C 1
ATOM 10499 O O . VAL D 1 252 ? 23.613 30.763 -41.827 1.00 21.74 266 VAL D O 1
ATOM 10503 N N . TYR D 1 253 ? 22.895 31.001 -39.706 1.00 20.47 267 TYR D N 1
ATOM 10504 C CA . TYR D 1 253 ? 21.474 31.027 -40.073 1.00 19.98 267 TYR D CA 1
ATOM 10505 C C . TYR D 1 253 ? 20.676 31.832 -39.055 1.00 19.63 267 TYR D C 1
ATOM 10506 O O . TYR D 1 253 ? 21.053 31.866 -37.877 1.00 18.88 267 TYR D O 1
ATOM 10515 N N . PRO D 1 254 ? 19.593 32.497 -39.513 1.00 20.22 268 PRO D N 1
ATOM 10516 C CA . PRO D 1 254 ? 18.777 33.361 -38.670 1.00 20.39 268 PRO D CA 1
ATOM 10517 C C . PRO D 1 254 ? 17.900 32.556 -37.709 1.00 20.85 268 PRO D C 1
ATOM 10518 O O . PRO D 1 254 ? 17.394 31.479 -38.069 1.00 20.31 268 PRO D O 1
ATOM 10522 N N . THR D 1 255 ? 17.760 33.071 -36.488 1.00 20.57 269 THR D N 1
ATOM 10523 C CA . THR D 1 255 ? 16.914 32.459 -35.469 1.00 20.67 269 THR D CA 1
ATOM 10524 C C . THR D 1 255 ? 15.767 33.379 -35.041 1.00 20.89 269 THR D C 1
ATOM 10525 O O . THR D 1 255 ? 14.874 32.942 -34.316 1.00 21.02 269 THR D O 1
ATOM 10529 N N . LYS D 1 256 ? 15.810 34.644 -35.475 1.00 20.04 270 LYS D N 1
ATOM 10530 C CA . LYS D 1 256 ? 14.703 35.599 -35.264 1.00 20.28 270 LYS D CA 1
ATOM 10531 C C . LYS D 1 256 ? 14.545 36.475 -36.484 1.00 19.49 270 LYS D C 1
ATOM 10532 O O . LYS D 1 256 ? 15.496 36.700 -37.210 1.00 19.40 270 LYS D O 1
ATOM 10538 N N . SER D 1 257 ? 13.356 37.021 -36.689 1.00 20.22 271 SER D N 1
ATOM 10539 C CA . SER D 1 257 ? 13.169 38.048 -37.705 1.00 19.93 271 SER D CA 1
ATOM 10540 C C . SER D 1 257 ? 12.065 39.005 -37.289 1.00 19.76 271 SER D C 1
ATOM 10541 O O . SER D 1 257 ? 11.251 38.676 -36.418 1.00 19.10 271 SER D O 1
ATOM 10544 N N . TYR D 1 258 ? 12.022 40.168 -37.925 1.00 19.66 272 TYR D N 1
ATOM 10545 C CA . TYR D 1 258 ? 10.834 41.034 -37.835 1.00 19.96 272 TYR D CA 1
ATOM 10546 C C . TYR D 1 258 ? 9.860 40.696 -38.945 1.00 20.26 272 TYR D C 1
ATOM 10547 O O . TYR D 1 258 ? 10.117 40.957 -40.112 1.00 20.86 272 TYR D O 1
ATOM 10556 N N . CYS D 1 259 ? 8.747 40.084 -38.563 1.00 20.79 273 CYS D N 1
ATOM 10557 C CA . CYS D 1 259 ? 7.644 39.795 -39.470 1.00 20.81 273 CYS D CA 1
ATOM 10558 C C . CYS D 1 259 ? 6.843 41.070 -39.705 1.00 20.38 273 CYS D C 1
ATOM 10559 O O . CYS D 1 259 ? 6.421 41.699 -38.748 1.00 18.76 273 CYS D O 1
ATOM 10562 N N . MET D 1 260 ? 6.644 41.452 -40.971 1.00 20.00 274 MET D N 1
ATOM 10563 C CA . MET D 1 260 ? 5.822 42.624 -41.299 1.00 20.59 274 MET D CA 1
ATOM 10564 C C . MET D 1 260 ? 4.788 42.244 -42.337 1.00 20.86 274 MET D C 1
ATOM 10565 O O . MET D 1 260 ? 5.033 41.373 -43.172 1.00 21.17 274 MET D O 1
ATOM 10570 N N . ASP D 1 261 ? 3.628 42.874 -42.256 1.00 21.43 275 ASP D N 1
ATOM 10571 C CA . ASP D 1 261 ? 2.635 42.742 -43.312 1.00 21.90 275 ASP D CA 1
ATOM 10572 C C . ASP D 1 261 ? 2.779 43.908 -44.307 1.00 23.14 275 ASP D C 1
ATOM 10573 O O . ASP D 1 261 ? 3.747 44.661 -44.258 1.00 22.71 275 ASP D O 1
ATOM 10578 N N . THR D 1 262 ? 1.818 44.052 -45.210 1.00 24.46 276 THR D N 1
ATOM 10579 C CA . THR D 1 262 ? 1.867 45.090 -46.224 1.00 25.10 276 THR D CA 1
ATOM 10580 C C . THR D 1 262 ? 0.593 45.920 -46.137 1.00 25.80 276 THR D C 1
ATOM 10581 O O . THR D 1 262 ? -0.513 45.370 -45.989 1.00 26.47 276 THR D O 1
ATOM 10585 N N . MET D 1 263 ? 0.753 47.239 -46.189 1.00 26.07 277 MET D N 1
ATOM 10586 C CA . MET D 1 263 ? -0.371 48.154 -46.338 1.00 27.15 277 MET D CA 1
ATOM 10587 C C . MET D 1 263 ? -0.225 48.849 -47.679 1.00 27.90 277 MET D C 1
ATOM 10588 O O . MET D 1 263 ? 0.885 49.021 -48.175 1.00 28.18 277 MET D O 1
ATOM 10593 N N . ASN D 1 264 ? -1.348 49.236 -48.275 1.00 29.22 278 ASN D N 1
ATOM 10594 C CA . ASN D 1 264 ? -1.334 49.738 -49.643 1.00 30.31 278 ASN D CA 1
ATOM 10595 C C . ASN D 1 264 ? -1.196 51.262 -49.696 1.00 30.69 278 ASN D C 1
ATOM 10596 O O . ASN D 1 264 ? -1.613 51.890 -50.660 1.00 30.78 278 ASN D O 1
ATOM 10601 N N . ILE D 1 265 ? -0.593 51.828 -48.643 1.00 30.14 279 ILE D N 1
ATOM 10602 C CA . ILE D 1 265 ? -0.122 53.219 -48.592 1.00 29.90 279 ILE D CA 1
ATOM 10603 C C . ILE D 1 265 ? 1.313 53.243 -48.032 1.00 29.45 279 ILE D C 1
ATOM 10604 O O . ILE D 1 265 ? 1.746 52.294 -47.372 1.00 29.20 279 ILE D O 1
ATOM 10609 N N . THR D 1 266 ? 2.059 54.297 -48.328 1.00 28.54 280 THR D N 1
ATOM 10610 C CA . THR D 1 266 ? 3.401 54.449 -47.793 1.00 28.87 280 THR D CA 1
ATOM 10611 C C . THR D 1 266 ? 3.380 55.672 -46.891 1.00 27.64 280 THR D C 1
ATOM 10612 O O . THR D 1 266 ? 3.077 56.786 -47.335 1.00 27.15 280 THR D O 1
ATOM 10616 N N . VAL D 1 267 ? 3.650 55.442 -45.609 1.00 26.16 281 VAL D N 1
ATOM 10617 C CA . VAL D 1 267 ? 3.591 56.497 -44.599 1.00 25.02 281 VAL D CA 1
ATOM 10618 C C . VAL D 1 267 ? 4.918 56.517 -43.847 1.00 24.43 281 VAL D C 1
ATOM 10619 O O . VAL D 1 267 ? 5.317 55.492 -43.295 1.00 22.98 281 VAL D O 1
ATOM 10623 N N . PRO D 1 268 ? 5.616 57.672 -43.848 1.00 23.72 282 PRO D N 1
ATOM 10624 C CA . PRO D 1 268 ? 6.863 57.757 -43.087 1.00 23.14 282 PRO D CA 1
ATOM 10625 C C . PRO D 1 268 ? 6.634 57.506 -41.599 1.00 22.58 282 PRO D C 1
ATOM 10626 O O . PRO D 1 268 ? 5.566 57.822 -41.059 1.00 20.89 282 PRO D O 1
ATOM 10630 N N . VAL D 1 269 ? 7.635 56.918 -40.954 1.00 22.41 283 VAL D N 1
ATOM 10631 C CA . VAL D 1 269 ? 7.569 56.683 -39.515 1.00 22.28 283 VAL D CA 1
ATOM 10632 C C . VAL D 1 269 ? 8.156 57.906 -38.821 1.00 22.21 283 VAL D C 1
ATOM 10633 O O . VAL D 1 269 ? 8.712 58.803 -39.468 1.00 22.66 283 VAL D O 1
ATOM 10637 N N . GLN D 1 270 ? 8.002 57.954 -37.502 1.00 22.45 284 GLN D N 1
ATOM 10638 C CA . GLN D 1 270 ? 8.481 59.064 -36.705 1.00 21.73 284 GLN D CA 1
ATOM 10639 C C . GLN D 1 270 ? 9.370 58.451 -35.666 1.00 21.48 284 GLN D C 1
ATOM 10640 O O . GLN D 1 270 ? 8.992 57.451 -35.087 1.00 22.09 284 GLN D O 1
ATOM 10646 N N . ALA D 1 271 ? 10.544 59.045 -35.445 1.00 20.91 285 ALA D N 1
ATOM 10647 C CA . ALA D 1 271 ? 11.459 58.603 -34.399 1.00 20.42 285 ALA D CA 1
ATOM 10648 C C . ALA D 1 271 ? 11.888 59.788 -33.514 1.00 20.32 285 ALA D C 1
ATOM 10649 O O . ALA D 1 271 ? 12.171 60.882 -34.002 1.00 19.62 285 ALA D O 1
ATOM 10651 N N . VAL D 1 272 ? 11.903 59.565 -32.198 1.00 20.43 286 VAL D N 1
ATOM 10652 C CA . VAL D 1 272 ? 12.342 60.571 -31.232 1.00 19.50 286 VAL D CA 1
ATOM 10653 C C . VAL D 1 272 ? 13.715 60.158 -30.713 1.00 19.38 286 VAL D C 1
ATOM 10654 O O . VAL D 1 272 ? 13.977 58.990 -30.453 1.00 18.83 286 VAL D O 1
ATOM 10658 N N . GLN D 1 273 ? 14.606 61.136 -30.604 1.00 19.63 287 GLN D N 1
ATOM 10659 C CA . GLN D 1 273 ? 15.970 60.945 -30.111 1.00 19.97 287 GLN D CA 1
ATOM 10660 C C . GLN D 1 273 ? 15.979 60.207 -28.772 1.00 20.05 287 GLN D C 1
ATOM 10661 O O . GLN D 1 273 ? 15.323 60.640 -27.863 1.00 20.90 287 GLN D O 1
ATOM 10667 N N . SER D 1 274 ? 16.717 59.095 -28.693 1.00 21.11 288 SER D N 1
ATOM 10668 C CA . SER D 1 274 ? 16.751 58.193 -27.527 1.00 20.80 288 SER D CA 1
ATOM 10669 C C . SER D 1 274 ? 18.175 58.148 -26.983 1.00 21.07 288 SER D C 1
ATOM 10670 O O . SER D 1 274 ? 19.031 57.444 -27.518 1.00 21.44 288 SER D O 1
ATOM 10673 N N . ILE D 1 275 ? 18.442 58.899 -25.908 1.00 21.55 289 ILE D N 1
ATOM 10674 C CA . ILE D 1 275 ? 19.809 59.026 -25.368 1.00 21.12 289 ILE D CA 1
ATOM 10675 C C . ILE D 1 275 ? 19.833 58.921 -23.832 1.00 21.17 289 ILE D C 1
ATOM 10676 O O . ILE D 1 275 ? 18.772 58.915 -23.152 1.00 19.35 289 ILE D O 1
ATOM 10681 N N . TRP D 1 276 ? 21.057 58.816 -23.306 1.00 22.05 290 TRP D N 1
ATOM 10682 C CA . TRP D 1 276 ? 21.313 58.850 -21.860 1.00 21.96 290 TRP D CA 1
ATOM 10683 C C . TRP D 1 276 ? 21.565 60.284 -21.387 1.00 22.55 290 TRP D C 1
ATOM 10684 O O . TRP D 1 276 ? 21.836 61.177 -22.178 1.00 22.02 290 TRP D O 1
ATOM 10695 N N . SER D 1 277 ? 21.500 60.474 -20.069 1.00 23.61 291 SER D N 1
ATOM 10696 C CA . SER D 1 277 ? 22.001 61.690 -19.444 1.00 23.92 291 SER D CA 1
ATOM 10697 C C . SER D 1 277 ? 23.478 61.907 -19.773 1.00 25.16 291 SER D C 1
ATOM 10698 O O . SER D 1 277 ? 24.191 60.977 -20.183 1.00 24.46 291 SER D O 1
ATOM 10701 N N . GLU D 1 278 ? 23.923 63.142 -19.554 1.00 26.73 292 GLU D N 1
ATOM 10702 C CA . GLU D 1 278 ? 25.194 63.651 -20.091 1.00 28.68 292 GLU D CA 1
ATOM 10703 C C . GLU D 1 278 ? 26.422 62.860 -19.708 1.00 29.07 292 GLU D C 1
ATOM 10704 O O . GLU D 1 278 ? 27.424 62.886 -20.431 1.00 30.11 292 GLU D O 1
ATOM 10710 N N . GLN D 1 279 ? 26.360 62.177 -18.574 1.00 29.15 293 GLN D N 1
ATOM 10711 C CA . GLN D 1 279 ? 27.535 61.498 -18.047 1.00 29.55 293 GLN D CA 1
ATOM 10712 C C . GLN D 1 279 ? 27.783 60.106 -18.632 1.00 29.10 293 GLN D C 1
ATOM 10713 O O . GLN D 1 279 ? 28.824 59.508 -18.347 1.00 28.94 293 GLN D O 1
ATOM 10719 N N . TYR D 1 280 ? 26.821 59.572 -19.393 1.00 28.04 294 TYR D N 1
ATOM 10720 C CA . TYR D 1 280 ? 27.018 58.286 -20.075 1.00 27.06 294 TYR D CA 1
ATOM 10721 C C . TYR D 1 280 ? 27.174 58.518 -21.569 1.00 25.97 294 TYR D C 1
ATOM 10722 O O . TYR D 1 280 ? 26.738 59.553 -22.087 1.00 26.15 294 TYR D O 1
ATOM 10731 N N . ALA D 1 281 ? 27.809 57.555 -22.239 1.00 24.31 295 ALA D N 1
ATOM 10732 C CA . ALA D 1 281 ? 28.103 57.645 -23.659 1.00 23.46 295 ALA D CA 1
ATOM 10733 C C . ALA D 1 281 ? 26.856 57.263 -24.482 1.00 23.32 295 ALA D C 1
ATOM 10734 O O . ALA D 1 281 ? 26.365 56.142 -24.397 1.00 22.04 295 ALA D O 1
ATOM 10736 N N . SER D 1 282 ? 26.328 58.216 -25.240 1.00 22.89 296 SER D N 1
ATOM 10737 C CA . SER D 1 282 ? 25.235 57.932 -26.180 1.00 22.37 296 SER D CA 1
ATOM 10738 C C . SER D 1 282 ? 25.800 57.863 -27.602 1.00 22.60 296 SER D C 1
ATOM 10739 O O . SER D 1 282 ? 26.999 58.033 -27.813 1.00 21.66 296 SER D O 1
ATOM 10742 N N . ASP D 1 283 ? 24.932 57.576 -28.572 1.00 22.54 297 ASP D N 1
ATOM 10743 C CA . ASP D 1 283 ? 25.303 57.670 -29.993 1.00 22.75 297 ASP D CA 1
ATOM 10744 C C . ASP D 1 283 ? 24.238 58.402 -30.768 1.00 21.95 297 ASP D C 1
ATOM 10745 O O . ASP D 1 283 ? 23.193 58.743 -30.210 1.00 21.76 297 ASP D O 1
ATOM 10750 N N . ASP D 1 284 ? 24.487 58.601 -32.064 1.00 22.06 298 ASP D N 1
ATOM 10751 C CA . ASP D 1 284 ? 23.514 59.243 -32.961 1.00 22.49 298 ASP D CA 1
ATOM 10752 C C . ASP D 1 284 ? 22.953 58.285 -34.029 1.00 22.72 298 ASP D C 1
ATOM 10753 O O . ASP D 1 284 ? 22.574 58.717 -35.117 1.00 22.13 298 ASP D O 1
ATOM 10758 N N . ALA D 1 285 ? 22.900 56.992 -33.715 1.00 22.06 299 ALA D N 1
ATOM 10759 C CA . ALA D 1 285 ? 22.500 55.996 -34.682 1.00 21.87 299 ALA D CA 1
ATOM 10760 C C . ALA D 1 285 ? 21.070 56.259 -35.097 1.00 21.55 299 ALA D C 1
ATOM 10761 O O . ALA D 1 285 ? 20.746 56.197 -36.285 1.00 21.21 299 ALA D O 1
ATOM 10763 N N . ILE D 1 286 ? 20.213 56.582 -34.134 1.00 21.63 300 ILE D N 1
ATOM 10764 C CA . ILE D 1 286 ? 18.794 56.822 -34.443 1.00 22.43 300 ILE D CA 1
ATOM 10765 C C . ILE D 1 286 ? 18.629 57.985 -35.420 1.00 22.47 300 ILE D C 1
ATOM 10766 O O . ILE D 1 286 ? 17.956 57.855 -36.450 1.00 22.50 300 ILE D O 1
ATOM 10771 N N . GLY D 1 287 ? 19.280 59.105 -35.108 1.00 23.26 301 GLY D N 1
ATOM 10772 C CA . GLY D 1 287 ? 19.277 60.283 -35.983 1.00 23.66 301 GLY D CA 1
ATOM 10773 C C . GLY D 1 287 ? 19.894 60.022 -37.351 1.00 24.22 301 GLY D C 1
ATOM 10774 O O . GLY D 1 287 ? 19.433 60.563 -38.369 1.00 24.17 301 GLY D O 1
ATOM 10775 N N . GLN D 1 288 ? 20.937 59.199 -37.382 1.00 24.23 302 GLN D N 1
ATOM 10776 C CA . GLN D 1 288 ? 21.563 58.848 -38.651 1.00 24.78 302 GLN D CA 1
ATOM 10777 C C . GLN D 1 288 ? 20.629 57.930 -39.487 1.00 24.27 302 GLN D C 1
ATOM 10778 O O . GLN D 1 288 ? 20.596 58.036 -40.716 1.00 24.72 302 GLN D O 1
ATOM 10784 N N . ALA D 1 289 ? 19.847 57.080 -38.820 1.00 23.63 303 ALA D N 1
ATOM 10785 C CA . ALA D 1 289 ? 18.974 56.106 -39.492 1.00 23.39 303 ALA D CA 1
ATOM 10786 C C . ALA D 1 289 ? 17.658 56.727 -39.956 1.00 23.15 303 ALA D C 1
ATOM 10787 O O . ALA D 1 289 ? 17.126 56.348 -40.990 1.00 22.97 303 ALA D O 1
ATOM 10789 N N . CYS D 1 290 ? 17.159 57.693 -39.187 1.00 23.03 304 CYS D N 1
ATOM 10790 C CA . CYS D 1 290 ? 15.874 58.297 -39.444 1.00 22.82 304 CYS D CA 1
ATOM 10791 C C . CYS D 1 290 ? 16.015 59.461 -40.442 1.00 23.51 304 CYS D C 1
ATOM 10792 O O . CYS D 1 290 ? 16.133 60.614 -40.059 1.00 21.96 304 CYS D O 1
ATOM 10795 N N . LYS D 1 291 ? 15.991 59.106 -41.725 1.00 24.84 305 LYS D N 1
ATOM 10796 C CA . LYS D 1 291 ? 16.212 60.018 -42.839 1.00 25.97 305 LYS D CA 1
ATOM 10797 C C . LYS D 1 291 ? 14.964 60.122 -43.701 1.00 25.75 305 LYS D C 1
ATOM 10798 O O . LYS D 1 291 ? 14.210 59.156 -43.853 1.00 25.35 305 LYS D O 1
ATOM 10804 N N . ALA D 1 292 ? 14.765 61.294 -44.291 1.00 26.25 306 ALA D N 1
ATOM 10805 C CA . ALA D 1 292 ? 13.871 61.414 -45.438 1.00 26.26 306 ALA D CA 1
ATOM 10806 C C . ALA D 1 292 ? 14.300 60.429 -46.521 1.00 26.54 306 ALA D C 1
ATOM 10807 O O . ALA D 1 292 ? 15.492 60.181 -46.706 1.00 25.95 306 ALA D O 1
ATOM 10809 N N . PRO D 1 293 ? 13.331 59.873 -47.260 1.00 26.75 307 PRO D N 1
ATOM 10810 C CA . PRO D 1 293 ? 11.895 60.159 -47.221 1.00 26.61 307 PRO D CA 1
ATOM 10811 C C . PRO D 1 293 ? 11.098 59.223 -46.305 1.00 26.50 307 PRO D C 1
ATOM 10812 O O . PRO D 1 293 ? 9.857 59.318 -46.249 1.00 26.94 307 PRO D O 1
ATOM 10816 N N . TYR D 1 294 ? 11.780 58.348 -45.576 1.00 25.69 308 TYR D N 1
ATOM 10817 C CA . TYR D 1 294 ? 11.091 57.259 -44.879 1.00 26.07 308 TYR D CA 1
ATOM 10818 C C . TYR D 1 294 ? 10.854 57.473 -43.377 1.00 24.84 308 TYR D C 1
ATOM 10819 O O . TYR D 1 294 ? 10.012 56.793 -42.769 1.00 23.10 308 TYR D O 1
ATOM 10828 N N . CYS D 1 295 ? 11.578 58.423 -42.784 1.00 23.38 309 CYS D N 1
ATOM 10829 C CA . CYS D 1 295 ? 11.449 58.670 -41.341 1.00 23.09 309 CYS D CA 1
ATOM 10830 C C . CYS D 1 295 ? 11.538 60.160 -40.986 1.00 22.26 309 CYS D C 1
ATOM 10831 O O . CYS D 1 295 ? 12.316 60.909 -41.584 1.00 22.29 309 CYS D O 1
ATOM 10834 N N . ILE D 1 296 ? 10.721 60.566 -40.012 1.00 22.12 310 ILE D N 1
ATOM 10835 C CA . ILE D 1 296 ? 10.678 61.938 -39.538 1.00 21.55 310 ILE D CA 1
ATOM 10836 C C . ILE D 1 296 ? 11.352 61.957 -38.178 1.00 21.42 310 ILE D C 1
ATOM 10837 O O . ILE D 1 296 ? 10.816 61.402 -37.226 1.00 20.16 310 ILE D O 1
ATOM 10842 N N . PHE D 1 297 ? 12.523 62.577 -38.098 1.00 21.69 311 PHE D N 1
ATOM 10843 C CA . PHE D 1 297 ? 13.300 62.590 -36.855 1.00 22.35 311 PHE D CA 1
ATOM 10844 C C . PHE D 1 297 ? 13.026 63.836 -36.014 1.00 22.34 311 PHE D C 1
ATOM 10845 O O . PHE D 1 297 ? 13.157 64.956 -36.500 1.00 22.75 311 PHE D O 1
ATOM 10853 N N . TYR D 1 298 ? 12.662 63.608 -34.753 1.00 22.78 312 TYR D N 1
ATOM 10854 C CA . TYR D 1 298 ? 12.472 64.658 -33.741 1.00 23.00 312 TYR D CA 1
ATOM 10855 C C . TYR D 1 298 ? 13.630 64.604 -32.757 1.00 23.14 312 TYR D C 1
ATOM 10856 O O . TYR D 1 298 ? 13.622 63.830 -31.790 1.00 23.37 312 TYR D O 1
ATOM 10865 N N . ASN D 1 299 ? 14.618 65.442 -32.998 1.00 23.51 313 ASN D N 1
ATOM 10866 C CA . ASN D 1 299 ? 15.772 65.485 -32.134 1.00 23.80 313 ASN D CA 1
ATOM 10867 C C . ASN D 1 299 ? 15.511 66.291 -30.857 1.00 23.73 313 ASN D C 1
ATOM 10868 O O . ASN D 1 299 ? 14.533 67.050 -30.744 1.00 23.80 313 ASN D O 1
ATOM 10873 N N . LYS D 1 300 ? 16.386 66.077 -29.879 1.00 23.67 314 LYS D N 1
ATOM 10874 C CA . LYS D 1 300 ? 16.384 66.836 -28.642 1.00 23.78 314 LYS D CA 1
ATOM 10875 C C . LYS D 1 300 ? 17.331 67.992 -28.844 1.00 24.46 314 LYS D C 1
ATOM 10876 O O . LYS D 1 300 ? 18.396 67.821 -29.423 1.00 25.36 314 LYS D O 1
ATOM 10882 N N . THR D 1 301 ? 16.940 69.170 -28.390 1.00 25.16 315 THR D N 1
ATOM 10883 C CA . THR D 1 301 ? 17.872 70.302 -28.348 1.00 26.37 315 THR D CA 1
ATOM 10884 C C . THR D 1 301 ? 18.547 70.441 -26.980 1.00 26.08 315 THR D C 1
ATOM 10885 O O . THR D 1 301 ? 19.599 71.084 -26.872 1.00 27.23 315 THR D O 1
ATOM 10889 N N . THR D 1 302 ? 17.941 69.864 -25.942 1.00 25.13 316 THR D N 1
ATOM 10890 C CA . THR D 1 302 ? 18.500 69.881 -24.599 1.00 24.52 316 THR D CA 1
ATOM 10891 C C . THR D 1 302 ? 19.107 68.499 -24.262 1.00 24.49 316 THR D C 1
ATOM 10892 O O . THR D 1 302 ? 18.801 67.491 -24.939 1.00 24.06 316 THR D O 1
ATOM 10896 N N . PRO D 1 303 ? 19.951 68.433 -23.212 1.00 24.23 317 PRO D N 1
ATOM 10897 C CA . PRO D 1 303 ? 20.397 67.119 -22.752 1.00 24.04 317 PRO D CA 1
ATOM 10898 C C . PRO D 1 303 ? 19.227 66.356 -22.124 1.00 23.61 317 PRO D C 1
ATOM 10899 O O . PRO D 1 303 ? 18.150 66.936 -21.928 1.00 24.30 317 PRO D O 1
ATOM 10903 N N . TYR D 1 304 ? 19.425 65.075 -21.832 1.00 22.73 318 TYR D N 1
ATOM 10904 C CA . TYR D 1 304 ? 18.425 64.316 -21.083 1.00 22.19 318 TYR D CA 1
ATOM 10905 C C . TYR D 1 304 ? 18.424 64.858 -19.648 1.00 22.23 318 TYR D C 1
ATOM 10906 O O . TYR D 1 304 ? 19.393 64.674 -18.913 1.00 22.19 318 TYR D O 1
ATOM 10915 N N . THR D 1 305 ? 17.324 65.522 -19.286 1.00 22.10 319 THR D N 1
ATOM 10916 C CA . THR D 1 305 ? 17.253 66.389 -18.107 1.00 21.94 319 THR D CA 1
ATOM 10917 C C . THR D 1 305 ? 15.977 66.123 -17.346 1.00 21.73 319 THR D C 1
ATOM 10918 O O . THR D 1 305 ? 14.878 66.421 -17.807 1.00 21.55 319 THR D O 1
ATOM 10922 N N . VAL D 1 306 ? 16.133 65.577 -16.150 1.00 22.22 320 VAL D N 1
ATOM 10923 C CA . VAL D 1 306 ? 14.998 65.183 -15.336 1.00 21.92 320 VAL D CA 1
ATOM 10924 C C . VAL D 1 306 ? 14.913 66.163 -14.190 1.00 22.53 320 VAL D C 1
ATOM 10925 O O . VAL D 1 306 ? 15.883 66.334 -13.459 1.00 22.23 320 VAL D O 1
ATOM 10929 N N . THR D 1 307 ? 13.763 66.800 -14.031 1.00 22.30 321 THR D N 1
ATOM 10930 C CA . THR D 1 307 ? 13.490 67.585 -12.842 1.00 22.75 321 THR D CA 1
ATOM 10931 C C . THR D 1 307 ? 12.430 66.938 -11.942 1.00 23.00 321 THR D C 1
ATOM 10932 O O . THR D 1 307 ? 12.380 67.228 -1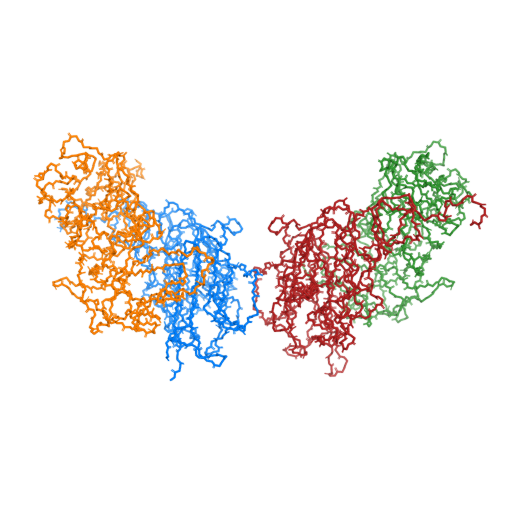0.743 1.00 22.65 321 THR D O 1
ATOM 10936 N N . ASN D 1 308 ? 11.613 66.048 -12.498 1.00 22.66 322 ASN D N 1
ATOM 10937 C CA . ASN D 1 308 ? 10.546 65.387 -11.749 1.00 23.70 322 ASN D CA 1
ATOM 10938 C C . ASN D 1 308 ? 10.351 63.959 -12.248 1.00 23.18 322 ASN D C 1
ATOM 10939 O O . ASN D 1 308 ? 9.277 63.612 -12.766 1.00 23.59 322 ASN D O 1
ATOM 10944 N N . GLY D 1 309 ? 11.405 63.144 -12.117 1.00 22.88 323 GLY D N 1
ATOM 10945 C CA . GLY D 1 309 ? 11.376 61.759 -12.576 1.00 22.77 323 GLY D CA 1
ATOM 10946 C C . GLY D 1 309 ? 12.010 60.780 -11.610 1.00 22.20 323 GLY D C 1
ATOM 10947 O O . GLY D 1 309 ? 12.541 61.177 -10.578 1.00 22.01 323 GLY D O 1
ATOM 10948 N N . SER D 1 310 ? 11.951 59.494 -11.943 1.00 21.88 324 SER D N 1
ATOM 10949 C CA . SER D 1 310 ? 12.334 58.433 -10.999 1.00 21.25 324 SER D CA 1
ATOM 10950 C C . SER D 1 310 ? 13.835 58.286 -10.833 1.00 21.07 324 SER D C 1
ATOM 10951 O O . SER D 1 310 ? 14.297 57.776 -9.809 1.00 20.74 324 SER D O 1
ATOM 10954 N N . ASP D 1 311 ? 14.588 58.673 -11.857 1.00 20.50 325 ASP D N 1
ATOM 10955 C CA . ASP D 1 311 ? 16.045 58.836 -11.748 1.00 20.49 325 ASP D CA 1
ATOM 10956 C C . ASP D 1 311 ? 16.514 59.802 -12.841 1.00 20.06 325 ASP D C 1
ATOM 10957 O O . ASP D 1 311 ? 15.683 60.354 -13.571 1.00 19.91 325 ASP D O 1
ATOM 10962 N N . ALA D 1 312 ? 17.818 60.001 -12.965 1.00 20.08 326 ALA D N 1
ATOM 10963 C CA . ALA D 1 312 ? 18.369 60.984 -13.913 1.00 20.50 326 ALA D CA 1
ATOM 10964 C C . ALA D 1 312 ? 18.157 60.606 -15.389 1.00 20.05 326 ALA D C 1
ATOM 10965 O O . ALA D 1 312 ? 18.339 61.435 -16.293 1.00 20.71 326 ALA D O 1
ATOM 10967 N N . ASN D 1 313 ? 17.771 59.360 -15.626 1.00 19.36 327 ASN D N 1
ATOM 10968 C CA . ASN D 1 313 ? 17.539 58.855 -16.967 1.00 19.16 327 ASN D CA 1
ATOM 10969 C C . ASN D 1 313 ? 16.067 58.479 -17.258 1.00 19.10 327 ASN D C 1
ATOM 10970 O O . ASN D 1 313 ? 15.766 57.820 -18.247 1.00 18.88 327 ASN D O 1
ATOM 10975 N N . HIS D 1 314 ? 15.146 58.925 -16.410 1.00 18.81 328 HIS D N 1
ATOM 10976 C CA . HIS D 1 314 ? 13.725 58.732 -16.657 1.00 18.94 328 HIS D CA 1
ATOM 10977 C C . HIS D 1 314 ? 12.908 59.974 -16.271 1.00 19.00 328 HIS D C 1
ATOM 10978 O O . HIS D 1 314 ? 12.807 60.312 -15.098 1.00 18.68 328 HIS D O 1
ATOM 10985 N N . GLY D 1 315 ? 12.337 60.624 -17.281 1.00 18.92 329 GLY D N 1
ATOM 10986 C CA . GLY D 1 315 ? 11.466 61.803 -17.113 1.00 19.31 329 GLY D CA 1
ATOM 10987 C C . GLY D 1 315 ? 12.072 63.060 -17.691 1.00 19.91 329 GLY D C 1
ATOM 10988 O O . GLY D 1 315 ? 12.128 64.077 -17.015 1.00 20.69 329 GLY D O 1
ATOM 10989 N N . ASP D 1 316 ? 12.533 63.004 -18.949 1.00 20.48 330 ASP D N 1
ATOM 10990 C CA . ASP D 1 316 ? 13.122 64.171 -19.600 1.00 20.35 330 ASP D CA 1
ATOM 10991 C C . ASP D 1 316 ? 12.040 65.210 -19.849 1.00 21.09 330 ASP D C 1
ATOM 10992 O O . ASP D 1 316 ? 10.984 64.873 -20.400 1.00 20.60 330 ASP D O 1
ATOM 10997 N N . ASP D 1 317 ? 12.305 66.461 -19.469 1.00 21.25 331 ASP D N 1
ATOM 10998 C CA . ASP D 1 317 ? 11.296 67.506 -19.607 1.00 21.88 331 ASP D CA 1
ATOM 10999 C C . ASP D 1 317 ? 11.000 67.787 -21.073 1.00 22.05 331 ASP D C 1
ATOM 11000 O O . ASP D 1 317 ? 9.830 67.875 -21.445 1.00 22.59 331 ASP D O 1
ATOM 11005 N N . GLU D 1 318 ? 12.038 67.886 -21.905 1.00 22.08 332 GLU D N 1
ATOM 11006 C CA . GLU D 1 318 ? 11.837 68.190 -23.330 1.00 22.04 332 GLU D CA 1
ATOM 11007 C C . GLU D 1 318 ? 11.024 67.097 -24.037 1.00 21.84 332 GLU D C 1
ATOM 11008 O O . GLU D 1 318 ? 10.045 67.414 -24.703 1.00 21.33 332 GLU D O 1
ATOM 11014 N N . VAL D 1 319 ? 11.424 65.833 -23.902 1.00 21.42 333 VAL D N 1
ATOM 11015 C CA . VAL D 1 319 ? 10.697 64.748 -24.567 1.00 21.61 333 VAL D CA 1
ATOM 11016 C C . VAL D 1 319 ? 9.257 64.660 -24.045 1.00 21.90 333 VAL D C 1
ATOM 11017 O O . VAL D 1 319 ? 8.320 64.442 -24.816 1.00 21.61 333 VAL D O 1
ATOM 11021 N N . ARG D 1 320 ? 9.057 64.902 -22.752 1.00 22.43 334 ARG D N 1
ATOM 11022 C CA . ARG D 1 320 ? 7.711 64.936 -22.207 1.00 22.84 334 ARG D CA 1
ATOM 11023 C C . ARG D 1 320 ? 6.830 65.989 -22.894 1.00 23.54 334 ARG D C 1
ATOM 11024 O O . ARG D 1 320 ? 5.678 65.736 -23.195 1.00 23.15 334 ARG D O 1
ATOM 11032 N N . MET D 1 321 ? 7.394 67.160 -23.143 1.00 23.76 335 MET D N 1
ATOM 11033 C CA . MET D 1 321 ? 6.678 68.231 -23.826 1.00 24.62 335 MET D CA 1
ATOM 11034 C C . MET D 1 321 ? 6.365 67.770 -25.261 1.00 23.98 335 MET D C 1
ATOM 11035 O O . MET D 1 321 ? 5.251 67.940 -25.744 1.00 23.61 335 MET D O 1
ATOM 11040 N N . MET D 1 322 ? 7.357 67.155 -25.905 1.00 23.10 336 MET D N 1
ATOM 11041 C CA . MET D 1 322 ? 7.206 66.676 -27.273 1.00 23.11 336 MET D CA 1
ATOM 11042 C C . MET D 1 322 ? 6.073 65.645 -27.384 1.00 22.91 336 MET D C 1
ATOM 11043 O O . MET D 1 322 ? 5.253 65.711 -28.298 1.00 22.70 336 MET D O 1
ATOM 11048 N N . MET D 1 323 ? 6.030 64.713 -26.440 1.00 22.37 337 MET D N 1
ATOM 11049 C CA . MET D 1 323 ? 5.054 63.620 -26.445 1.00 22.38 337 MET D CA 1
ATOM 11050 C C . MET D 1 323 ? 3.625 64.058 -26.159 1.00 22.29 337 MET D C 1
ATOM 11051 O O . MET D 1 323 ? 2.704 63.281 -26.364 1.00 21.76 337 MET D O 1
ATOM 11056 N N . GLN D 1 324 ? 3.438 65.292 -25.675 1.00 22.29 338 GLN D N 1
ATOM 11057 C CA . GLN D 1 324 ? 2.111 65.893 -25.569 1.00 22.20 338 GLN D CA 1
ATOM 11058 C C . GLN D 1 324 ? 1.457 66.024 -26.946 1.00 21.86 338 GLN D C 1
ATOM 11059 O O . GLN D 1 324 ? 0.237 66.050 -27.046 1.00 21.21 338 GLN D O 1
ATOM 11065 N N . GLY D 1 325 ? 2.280 66.113 -27.994 1.00 22.04 339 GLY D N 1
ATOM 11066 C CA . GLY D 1 325 ? 1.809 66.148 -29.381 1.00 23.14 339 GLY D CA 1
ATOM 11067 C C . GLY D 1 325 ? 0.901 64.991 -29.764 1.00 23.97 339 GLY D C 1
ATOM 11068 O O . GLY D 1 325 ? -0.021 65.162 -30.578 1.00 24.07 339 GLY D O 1
ATOM 11069 N N . LEU D 1 326 ? 1.136 63.829 -29.148 1.00 24.42 340 LEU D N 1
ATOM 11070 C CA . LEU D 1 326 ? 0.333 62.630 -29.401 1.00 25.13 340 LEU D CA 1
ATOM 11071 C C . LEU D 1 326 ? -1.098 62.715 -28.830 1.00 25.63 340 LEU D C 1
ATOM 11072 O O . LEU D 1 326 ? -1.925 61.840 -29.115 1.00 25.54 340 LEU D O 1
ATOM 11077 N N . LEU D 1 327 ? -1.389 63.749 -28.028 1.00 25.82 341 LEU D N 1
ATOM 11078 C CA . LEU D 1 327 ? -2.749 64.000 -27.551 1.00 26.44 341 LEU D CA 1
ATOM 11079 C C . LEU D 1 327 ? -3.487 65.048 -28.418 1.00 26.70 341 LEU D C 1
ATOM 11080 O O . LEU D 1 327 ? -4.648 65.372 -28.152 1.00 26.61 341 LEU D O 1
ATOM 11085 N N . ARG D 1 328 ? -2.806 65.595 -29.425 1.00 26.87 342 ARG D N 1
ATOM 11086 C CA . ARG D 1 328 ? -3.367 66.694 -30.209 1.00 26.97 342 ARG D CA 1
ATOM 11087 C C . ARG D 1 328 ? -4.251 66.232 -31.373 1.00 26.88 342 ARG D C 1
ATOM 11088 O O . ARG D 1 328 ? -4.063 65.156 -31.913 1.00 26.17 342 ARG D O 1
ATOM 11096 N N . ASN D 1 329 ? -5.224 67.092 -31.696 1.00 26.94 343 ASN D N 1
ATOM 11097 C CA . ASN D 1 329 ? -5.989 67.087 -32.933 1.00 26.83 343 ASN D CA 1
ATOM 11098 C C . ASN D 1 329 ? -5.043 67.458 -34.070 1.00 26.29 343 ASN D C 1
ATOM 11099 O O . ASN D 1 329 ? -4.556 68.599 -34.128 1.00 26.76 343 ASN D O 1
ATOM 11104 N N . SER D 1 330 ? -4.760 66.487 -34.944 1.00 25.36 344 SER D N 1
ATOM 11105 C CA . SER D 1 330 ? -3.787 66.652 -36.034 1.00 24.30 344 SER D CA 1
ATOM 11106 C C . SER D 1 330 ? -4.297 66.115 -37.383 1.00 23.60 344 SER D C 1
ATOM 11107 O O . SER D 1 330 ? -4.919 65.055 -37.448 1.00 23.28 344 SER D O 1
ATOM 11110 N N . SER D 1 331 ? -4.022 66.866 -38.446 1.00 23.40 345 SER D N 1
ATOM 11111 C CA . SER D 1 331 ? -4.250 66.427 -39.832 1.00 23.02 345 SER D CA 1
ATOM 11112 C C . SER D 1 331 ? -2.967 66.422 -40.666 1.00 22.34 345 SER D C 1
ATOM 11113 O O . SER D 1 331 ? -2.985 66.014 -41.810 1.00 22.43 345 SER D O 1
ATOM 11116 N N . CYS D 1 332 ? -1.871 66.913 -40.102 1.00 21.56 346 CYS D N 1
ATOM 11117 C CA . CYS D 1 332 ? -0.604 67.046 -40.808 1.00 21.13 346 CYS D CA 1
ATOM 11118 C C . CYS D 1 332 ? 0.526 66.713 -39.860 1.00 21.29 346 CYS D C 1
ATOM 11119 O O . CYS D 1 332 ? 0.545 67.219 -38.736 1.00 20.93 346 CYS D O 1
ATOM 11122 N N . ILE D 1 333 ? 1.466 65.880 -40.320 1.00 21.20 347 ILE D N 1
ATOM 11123 C CA . ILE D 1 333 ? 2.628 65.417 -39.522 1.00 21.23 347 ILE D CA 1
ATOM 11124 C C . ILE D 1 333 ? 3.894 65.760 -40.294 1.00 20.83 347 ILE D C 1
ATOM 11125 O O . ILE D 1 333 ? 3.984 65.477 -41.472 1.00 20.37 347 ILE D O 1
ATOM 11130 N N . SER D 1 334 ? 4.848 66.410 -39.640 1.00 21.06 348 SER D N 1
ATOM 11131 C CA . SER D 1 334 ? 6.063 66.920 -40.294 1.00 21.27 348 SER D CA 1
ATOM 11132 C C . SER D 1 334 ? 7.211 66.996 -39.287 1.00 21.41 348 SER D C 1
ATOM 11133 O O . SER D 1 334 ? 6.989 66.787 -38.099 1.00 21.66 348 SER D O 1
ATOM 11136 N N . PRO D 1 335 ? 8.433 67.333 -39.748 1.00 22.17 349 PRO D N 1
ATOM 11137 C CA . PRO D 1 335 ? 9.529 67.479 -38.793 1.00 22.23 349 PRO D CA 1
ATOM 11138 C C . PRO D 1 335 ? 9.444 68.732 -37.892 1.00 22.19 349 PRO D C 1
ATOM 11139 O O . PRO D 1 335 ? 10.068 68.766 -36.820 1.00 21.46 349 PRO D O 1
ATOM 11143 N N . GLN D 1 336 ? 8.627 69.711 -38.292 1.00 22.12 350 GLN D N 1
ATOM 11144 C CA . GLN D 1 336 ? 8.326 70.877 -37.454 1.00 22.57 350 GLN D CA 1
ATOM 11145 C C . GLN D 1 336 ? 7.318 70.494 -36.378 1.00 22.44 350 GLN D C 1
ATOM 11146 O O . GLN D 1 336 ? 7.173 71.199 -35.377 1.00 21.34 350 GLN D O 1
ATOM 11152 N N . GLY D 1 337 ? 6.638 69.363 -36.583 1.00 22.80 351 GLY D N 1
ATOM 11153 C CA . GLY D 1 337 ? 5.628 68.884 -35.653 1.00 22.89 351 GLY D CA 1
ATOM 11154 C C . GLY D 1 337 ? 4.288 68.743 -36.343 1.00 22.94 351 GLY D C 1
ATOM 11155 O O . GLY D 1 337 ? 4.224 68.591 -37.567 1.00 23.66 351 GLY D O 1
ATOM 11156 N N . SER D 1 338 ? 3.217 68.786 -35.552 1.00 23.34 352 SER D N 1
ATOM 11157 C CA . SER D 1 338 ? 1.865 68.516 -36.038 1.00 22.62 352 SER D CA 1
ATOM 11158 C C . SER D 1 338 ? 0.972 69.773 -36.074 1.00 22.51 352 SER D C 1
ATOM 11159 O O . SER D 1 338 ? 1.167 70.728 -35.299 1.00 22.06 352 SER D O 1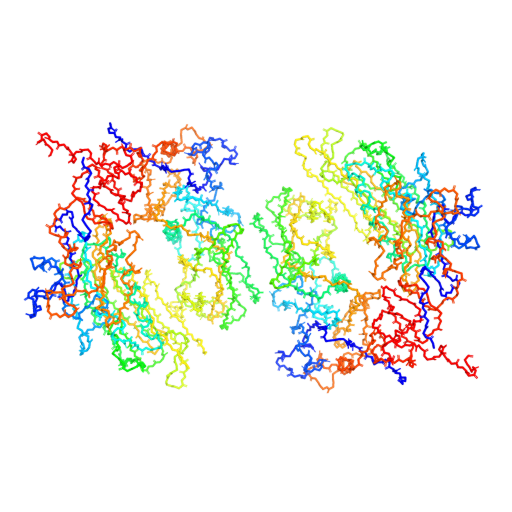
ATOM 11162 N N . THR D 1 339 ? 0.021 69.778 -37.001 1.00 22.09 353 THR D N 1
ATOM 11163 C CA . THR D 1 339 ? -1.024 70.808 -37.060 1.00 22.58 353 THR D CA 1
ATOM 11164 C C . THR D 1 339 ? -2.385 70.159 -37.272 1.00 22.51 353 THR D C 1
ATOM 11165 O O . THR D 1 339 ? -2.475 69.072 -37.881 1.00 23.07 353 THR D O 1
ATOM 11169 N N . PRO D 1 340 ? -3.451 70.803 -36.773 1.00 21.99 354 PRO D N 1
ATOM 11170 C CA . PRO D 1 340 ? -4.787 70.402 -37.203 1.00 22.14 354 PRO D CA 1
ATOM 11171 C C . PRO D 1 340 ? -5.069 70.874 -38.638 1.00 22.24 354 PRO D C 1
ATOM 11172 O O . PRO D 1 340 ? -4.208 71.501 -39.269 1.00 21.89 354 PRO D O 1
ATOM 11176 N N . LEU D 1 341 ? -6.258 70.575 -39.146 1.00 22.06 355 LEU D N 1
ATOM 11177 C CA . LEU D 1 341 ? -6.618 70.960 -40.501 1.00 22.46 355 LEU D CA 1
ATOM 11178 C C . LEU D 1 341 ? -6.762 72.479 -40.541 1.00 22.56 355 LEU D C 1
ATOM 11179 O O . LEU D 1 341 ? -7.486 73.039 -39.731 1.00 22.80 355 LEU D O 1
ATOM 11184 N N . ALA D 1 342 ? -6.059 73.121 -41.476 1.00 22.22 356 ALA D N 1
ATOM 11185 C CA . ALA D 1 342 ? -6.111 74.563 -41.634 1.00 22.53 356 ALA D CA 1
ATOM 11186 C C . ALA D 1 342 ? -5.506 74.985 -42.981 1.00 22.15 356 ALA D C 1
ATOM 11187 O O . ALA D 1 342 ? -4.747 74.228 -43.616 1.00 22.71 356 ALA D O 1
ATOM 11189 N N . LEU D 1 343 ? -5.829 76.198 -43.393 1.00 21.46 357 LEU D N 1
ATOM 11190 C CA . LEU D 1 343 ? -5.308 76.767 -44.628 1.00 21.20 357 LEU D CA 1
ATOM 11191 C C . LEU D 1 343 ? -3.847 77.190 -44.554 1.00 20.60 357 LEU D C 1
ATOM 11192 O O . LEU D 1 343 ? -3.083 76.880 -45.463 1.00 20.67 357 LEU D O 1
ATOM 11197 N N . TYR D 1 344 ? -3.464 77.910 -43.495 1.00 19.61 358 TYR D N 1
ATOM 11198 C CA . TYR D 1 344 ? -2.171 78.581 -43.444 1.00 18.29 358 TYR D CA 1
ATOM 11199 C C . TYR D 1 344 ? -1.400 78.176 -42.200 1.00 18.10 358 TYR D C 1
ATOM 11200 O O . TYR D 1 344 ? -1.978 78.059 -41.124 1.00 17.73 358 TYR D O 1
ATOM 11209 N N . SER D 1 345 ? -0.094 77.996 -42.359 1.00 18.84 359 SER D N 1
ATOM 11210 C CA . SER D 1 345 ? 0.811 77.725 -41.251 1.00 18.69 359 SER D CA 1
ATOM 11211 C C . SER D 1 345 ? 1.620 78.969 -40.951 1.00 19.73 359 SER D C 1
ATOM 11212 O O . SER D 1 345 ? 2.006 79.688 -41.862 1.00 19.77 359 SER D O 1
ATOM 11215 N N . THR D 1 346 ? 1.913 79.212 -39.673 1.00 20.53 360 THR D N 1
ATOM 11216 C CA . THR D 1 346 ? 2.739 80.355 -39.314 1.00 21.56 360 THR D CA 1
ATOM 11217 C C . THR D 1 346 ? 4.228 80.095 -39.557 1.00 22.65 360 THR D C 1
ATOM 11218 O O . THR D 1 346 ? 5.042 80.994 -39.379 1.00 23.30 360 THR D O 1
ATOM 11222 N N . GLU D 1 347 ? 4.592 78.873 -39.922 1.00 24.31 361 GLU D N 1
ATOM 11223 C CA . GLU D 1 347 ? 5.961 78.581 -40.300 1.00 25.71 361 GLU D CA 1
ATOM 11224 C C . GLU D 1 347 ? 6.072 77.532 -41.412 1.00 26.19 361 GLU D C 1
ATOM 11225 O O . GLU D 1 347 ? 5.154 76.740 -41.628 1.00 25.38 361 GLU D O 1
ATOM 11231 N N . MET D 1 348 ? 7.208 77.555 -42.103 1.00 26.77 362 MET D N 1
ATOM 11232 C CA . MET D 1 348 ? 7.506 76.603 -43.158 1.00 27.80 362 MET D CA 1
ATOM 11233 C C . MET D 1 348 ? 7.458 75.174 -42.619 1.00 27.67 362 MET D C 1
ATOM 11234 O O . MET D 1 348 ? 7.946 74.885 -41.528 1.00 28.17 362 MET D O 1
ATOM 11239 N N . ILE D 1 349 ? 6.843 74.294 -43.391 1.00 27.56 363 ILE D N 1
ATOM 11240 C CA . ILE D 1 349 ? 6.723 72.874 -43.058 1.00 27.49 363 ILE D CA 1
ATOM 11241 C C . ILE D 1 349 ? 7.575 72.120 -44.088 1.00 27.49 363 ILE D C 1
ATOM 11242 O O . ILE D 1 349 ? 7.377 72.272 -45.286 1.00 27.88 363 ILE D O 1
ATOM 11247 N N . TYR D 1 350 ? 8.542 71.337 -43.630 1.00 27.06 364 TYR D N 1
ATOM 11248 C CA . TYR D 1 350 ? 9.471 70.647 -44.524 1.00 26.68 364 TYR D CA 1
ATOM 11249 C C . TYR D 1 350 ? 9.168 69.152 -44.645 1.00 26.75 364 TYR D C 1
ATOM 11250 O O . TYR D 1 350 ? 8.166 68.671 -44.108 1.00 26.14 364 TYR D O 1
ATOM 11259 N N . GLU D 1 351 ? 10.042 68.422 -45.343 1.00 27.22 365 GLU D N 1
ATOM 11260 C CA . GLU D 1 351 ? 9.811 67.000 -45.645 1.00 27.84 365 GLU D CA 1
ATOM 11261 C C . GLU D 1 351 ? 10.669 66.112 -44.759 1.00 27.51 365 GLU D C 1
ATOM 11262 O O . GLU D 1 351 ? 11.730 66.539 -44.287 1.00 28.47 365 GLU D O 1
ATOM 11268 N N . PRO D 1 352 ? 10.229 64.869 -44.515 1.00 26.99 366 PRO D N 1
ATOM 11269 C CA . PRO D 1 352 ? 8.974 64.276 -44.976 1.00 26.31 366 PRO D CA 1
ATOM 11270 C C . PRO D 1 352 ? 7.758 64.744 -44.177 1.00 25.32 366 PRO D C 1
ATOM 11271 O O . PRO D 1 352 ? 7.828 64.959 -42.949 1.00 24.04 366 PRO D O 1
ATOM 11275 N N . ASN D 1 353 ? 6.643 64.893 -44.872 1.00 24.00 367 ASN D N 1
ATOM 11276 C CA . ASN D 1 353 ? 5.392 65.165 -44.205 1.00 24.42 367 ASN D CA 1
ATOM 11277 C C . ASN D 1 353 ? 4.260 64.346 -44.846 1.00 24.04 367 ASN D C 1
ATOM 11278 O O . ASN D 1 353 ? 4.375 63.924 -46.000 1.00 24.24 367 ASN D O 1
ATOM 11283 N N . TYR D 1 354 ? 3.204 64.088 -44.082 1.00 23.61 368 TYR D N 1
ATOM 11284 C CA . TYR D 1 354 ? 2.005 63.403 -44.589 1.00 23.68 368 TYR D CA 1
ATOM 11285 C C . TYR D 1 354 ? 0.724 63.978 -43.968 1.00 23.78 368 TYR D C 1
ATOM 11286 O O . TYR D 1 354 ? 0.779 64.791 -43.034 1.00 23.79 368 TYR D O 1
ATOM 11295 N N . GLY D 1 355 ? -0.428 63.583 -44.513 1.00 23.76 369 GLY D N 1
ATOM 11296 C CA . GLY D 1 355 ? -1.703 64.186 -44.141 1.00 23.24 369 GLY D CA 1
ATOM 11297 C C . GLY D 1 355 ? -2.066 65.293 -45.110 1.00 23.69 369 GLY D C 1
ATOM 11298 O O . GLY D 1 355 ? -1.565 65.326 -46.227 1.00 24.06 369 GLY D O 1
ATOM 11299 N N . SER D 1 356 ? -2.948 66.196 -44.690 1.00 23.10 370 SER D N 1
ATOM 11300 C CA . SER D 1 356 ? -3.254 67.392 -45.457 1.00 22.72 370 SER D CA 1
ATOM 11301 C C . SER D 1 356 ? -2.653 68.583 -44.697 1.00 22.74 370 SER D C 1
ATOM 11302 O O . SER D 1 356 ? -3.081 68.887 -43.581 1.00 22.20 370 SER D O 1
ATOM 11305 N N . CYS D 1 357 ? -1.648 69.228 -45.292 1.00 22.79 371 CYS D N 1
ATOM 11306 C CA . CYS D 1 357 ? -0.852 70.236 -44.582 1.00 22.50 371 CYS D CA 1
ATOM 11307 C C . CYS D 1 357 ? -1.199 71.652 -44.989 1.00 21.77 371 CYS D C 1
ATOM 11308 O O . CYS D 1 357 ? -1.480 71.915 -46.158 1.00 21.31 371 CYS D O 1
ATOM 11311 N N . PRO D 1 358 ? -1.176 72.563 -44.009 1.00 21.32 372 PRO D N 1
ATOM 11312 C CA . PRO D 1 358 ? -1.342 73.980 -44.266 1.00 21.40 372 PRO D CA 1
ATOM 11313 C C . PRO D 1 358 ? -0.192 74.486 -45.105 1.00 20.77 372 PRO D C 1
ATOM 11314 O O . PRO D 1 358 ? 0.893 73.897 -45.091 1.00 22.11 372 PRO D O 1
ATOM 11318 N N . GLN D 1 359 ? -0.427 75.568 -45.825 1.00 20.28 373 GLN D N 1
ATOM 11319 C CA . GLN D 1 359 ? 0.598 76.178 -46.642 1.00 19.93 373 GLN D CA 1
ATOM 11320 C C . GLN D 1 359 ? 1.122 77.426 -45.923 1.00 19.47 373 GLN D C 1
ATOM 11321 O O . GLN D 1 359 ? 0.399 78.058 -45.181 1.00 18.91 373 GLN D O 1
ATOM 11327 N N . PHE D 1 360 ? 2.389 77.748 -46.150 1.00 19.84 374 PHE D N 1
ATOM 11328 C CA . PHE D 1 360 ? 3.046 78.881 -45.506 1.00 19.39 374 PHE D CA 1
ATOM 11329 C C . PHE D 1 360 ? 2.344 80.205 -45.766 1.00 18.90 374 PHE D C 1
ATOM 11330 O O . PHE D 1 360 ? 2.170 80.623 -46.929 1.00 17.95 374 PHE D O 1
ATOM 11338 N N . TYR D 1 361 ? 1.918 80.863 -44.692 1.00 17.61 375 TYR D N 1
ATOM 11339 C CA . TYR D 1 361 ? 1.074 82.052 -44.831 1.00 17.63 375 TYR D CA 1
ATOM 11340 C C . TYR D 1 361 ? 1.668 83.168 -45.705 1.00 17.67 375 TYR D C 1
ATOM 11341 O O . TYR D 1 361 ? 0.933 83.811 -46.439 1.00 16.49 375 TYR D O 1
ATOM 11350 N N . LYS D 1 362 ? 2.986 83.364 -45.681 1.00 18.27 376 LYS D N 1
ATOM 11351 C CA . LYS D 1 362 ? 3.571 84.493 -46.419 1.00 19.96 376 LYS D CA 1
ATOM 11352 C C . LYS D 1 362 ? 3.386 84.357 -47.923 1.00 19.39 376 LYS D C 1
ATOM 11353 O O . LYS D 1 362 ? 3.295 85.365 -48.624 1.00 19.97 376 LYS D O 1
ATOM 11359 N N . LEU D 1 363 ? 3.303 83.119 -48.414 1.00 19.15 377 LEU D N 1
ATOM 11360 C CA . LEU D 1 363 ? 3.117 82.864 -49.857 1.00 18.98 377 LEU D CA 1
ATOM 11361 C C . LEU D 1 363 ? 1.833 83.474 -50.417 1.00 19.03 377 LEU D C 1
ATOM 11362 O O . LEU D 1 363 ? 1.727 83.739 -51.620 1.00 18.29 377 LEU D O 1
ATOM 11367 N N . PHE D 1 364 ? 0.859 83.671 -49.544 1.00 19.30 378 PHE D N 1
ATOM 11368 C CA . PHE D 1 364 ? -0.449 84.182 -49.926 1.00 20.18 378 PHE D CA 1
ATOM 11369 C C . PHE D 1 364 ? -0.683 85.658 -49.572 1.00 20.48 378 PHE D C 1
ATOM 11370 O O . PHE D 1 364 ? -1.818 86.137 -49.684 1.00 20.95 378 PHE D O 1
ATOM 11378 N N . ASP D 1 365 ? 0.371 86.376 -49.161 1.00 20.73 379 ASP D N 1
ATOM 11379 C CA . ASP D 1 365 ? 0.243 87.807 -48.790 1.00 21.08 379 ASP D CA 1
ATOM 11380 C C . ASP D 1 365 ? 0.075 88.654 -50.060 1.00 20.95 379 ASP D C 1
ATOM 11381 O O . ASP D 1 365 ? 0.804 88.496 -51.040 1.00 21.49 379 ASP D O 1
ATOM 11386 N N . THR D 1 366 ? -0.920 89.533 -50.038 1.00 20.90 380 THR D N 1
ATOM 11387 C CA . THR D 1 366 ? -1.298 90.316 -51.211 1.00 20.29 380 THR D CA 1
ATOM 11388 C C . THR D 1 366 ? -1.010 91.797 -50.992 1.00 19.22 380 THR D C 1
ATOM 11389 O O . THR D 1 366 ? -1.508 92.667 -51.732 1.00 18.45 380 THR D O 1
ATOM 11393 N N . SER D 1 367 ? -0.209 92.099 -49.969 1.00 17.64 381 SER D N 1
ATOM 11394 C CA . SER D 1 367 ? -0.006 93.503 -49.569 1.00 16.91 381 SER D CA 1
ATOM 11395 C C . SER D 1 367 ? 1.002 94.271 -50.414 1.00 16.78 381 SER D C 1
ATOM 11396 O O . SER D 1 367 ? 0.979 95.518 -50.452 1.00 16.67 381 SER D O 1
ATOM 11399 N N . GLY D 1 368 ? 1.879 93.531 -51.084 1.00 16.79 382 GLY D N 1
ATOM 11400 C CA . GLY D 1 368 ? 3.006 94.096 -51.809 1.00 17.62 382 GLY D CA 1
ATOM 11401 C C . GLY D 1 368 ? 4.256 94.151 -50.954 1.00 18.56 382 GLY D C 1
ATOM 11402 O O . GLY D 1 368 ? 5.338 94.445 -51.463 1.00 19.89 382 GLY D O 1
ATOM 11403 N N . ASN D 1 369 ? 4.128 93.874 -49.656 1.00 18.56 383 ASN D N 1
ATOM 11404 C CA . ASN D 1 369 ? 5.272 93.947 -48.756 1.00 18.82 383 ASN D CA 1
ATOM 11405 C C . ASN D 1 369 ? 6.204 92.744 -48.884 1.00 20.64 383 ASN D C 1
ATOM 11406 O O . ASN D 1 369 ? 7.406 92.891 -48.718 1.00 22.20 383 ASN D O 1
ATOM 11411 N N . GLU D 1 370 ? 5.645 91.570 -49.180 1.00 22.58 384 GLU D N 1
ATOM 11412 C CA . GLU D 1 370 ? 6.371 90.279 -49.093 1.00 23.89 384 GLU D CA 1
ATOM 11413 C C . GLU D 1 370 ? 6.937 89.807 -50.434 1.00 24.31 384 GLU D C 1
ATOM 11414 O O . GLU D 1 370 ? 6.235 89.826 -51.450 1.00 25.74 384 GLU D O 1
#

Organism: Breda virus 1 (NCBI:txid360393)